Protein AF-0000000074037904 (afdb_homodimer)

Secondary structure (DSSP, 8-state):
-HHHHHHHHHHHTT-HHHHHHHHHTT---HHHHHHHHSPTT--EEESTT------GGGGGG---GGGGEEEEEEEETTEEEEEEEE-TTTGGG-B-HHHHHHHHHHHHHHHHHT--EEEEEEE--B-GGGTHHHHHHHHHHHHHHHHHTTTS-EEEEEEEEEEGGGGHHHHHSSEEEEETTT-EEESS-HHHHHHHH-----HHHHHSHHHIIIII---SEEESSHHHHHHHHHHHHHHS-SSTTSPPPP------TT---TTHHHHS-SSTT----HHHHHHHHSSTT--EEESTTSSTTEEEEEEEETTEEEEEEEE-TTSGGG-B-HHHHHHHHHHHHHHHHTT--EEEEEEE--BPP-HHHHHTTHHHHHHHHHHHHHH--S-EEEEEEEEEEHHHHHHHH-TTTT-SEEEE-TT-EEESS-HHHHHHHHTHHHHHHSSSHHHHHHHHHHHHIIIII-HHHHHHTTSS-EE--GGGHHHHHHHHHHHTTT--------S------/-HHHHHHHHHHHTT-HHHHHHHHHTT---HHHHHHHHSPTT--EEESTT------GGGGGG---GGGGEEEEEEEETTEEEEEEEE-TTTGGG-B-HHHHHHHHHHHHHHHHHT--EEEEEEE--B-GGGTHHHHHHHHHHHHHHHHHTTTS-EEEEEEEEEEGGGGHHHHHSSEEEEETTT-EEESS-HHHHHHHH-----HHHHHSHHHIIIII---SEEESSHHHHHHHHHHHHHHS-SSTTSPPPP------TT---TTHHHHS-SSTT----HHHHHHHHSSTT--EEESTTSSTTEEEEEEEETTEEEEEEEE-TTSGGG-B-HHHHHHHHHHHHHHHHTT--EEEEEEE--BPP-HHHHHTTHHHHHHHHHHHHHH--S-EEEEEEEEEEHHHHHHHH-TTTT-SEEEE-TT-EEESS-HHHHHHHHTHHHHHHSSSHHHHHHHHHHHHIIIII-HHHHHHTTSS-EE--GGGHHHHHHHHHHHTTT--------S------

Foldseek 3Di:
DVVVVLVVQLVQALHDVLQVVCVVLVHHFQVVLVCLQADHPFWDWDQQQDWDDDPFPNCVVQTGGPQFKTWTWGHQVRAIATEIGGGCSRVRSAAFQVNLVRLLVSLVVLLVVLFEYEYEDGHPYHPVRRPVSSVVSLVSLLVSLQVCPLWFAYEYEFQHEQEASRCVSLVSGQAYEFEAPGGFYDNDAQVVCCVPPVDHDHRCCHGHPCCCLAPVVSHWYYYHHSSVRSVLVSLVQQQFDRTLVDFHDFDQLVDDLQQWQVCLVVQDDPDLLDFGACVVVVCRQFRHPFWDWTSCNWPVQWTWTWGHFNRHIAIETEGGCVPPNSAAALRSLQVQLSSLLSCLSGQHEYEYEDRYQYHDDDPCRVVVCRPQSNQSLLVSQLVRQHAAEYEQEAEQEAPNNNSGQWVVSPHPAYEYAQRHWYYNHQLLVVLCPPCVVVLVPDPHNVVVSVVSSVVCRVQGGGVVNCVVVPRHVYHDHNRRNSNVVSVSNVVCVPGDDDDDDDPDDDRRD/DVVVVLVVQLVQALHDVLQVVCVVLVHHFQVVLVCLQFDHPFWDWDQQQDWDDDPFPNCVVQTGGPQFKTWTWGHQVRAIETEIGGGCSRVRSAAFQVNLVRLLVSLVVLLVVLFEYEYEDGHPYHPVRRPVSSVVSLVSLLVSLQVCPLWFAYEYEFQHEQEASRCVSLVSGQAYEFEAPGGFYDNDAQVVCCVPPVDHDHRCRHGHPCCCLAPVVSHWYYYHHSSVRSVLVSLVQQQFDRTLVDFHDFDQLVDDLQQWQVCLVVQDDPDLLDFGACVVVVCRQFRHPFWDWTSCNWPVQWTWTWGHFNRHIAIETEGGCVPPNSAAALRSLQVQLSSLLSCLSGQHEYEYEDRYQYHDDDPCRVVVCRPQSNQSLLVSQLVRQHAYEYEQEAEQEAPNNNSGAWVVSPHPAYEYAQRHWYYNHQLLVVLCPPCVVVLVPDPHNVVVSVVSSVVCRVQGGGVVNCVVVPRHVYHDDNRRNSNVVSVSNVVCVPGDDDDDDDPDDDRRD

Sequence (1018 aa):
QHMKTIREQVRLGGGEARIEQQHQKGKHTARERLQAILDEGSFVEHQHYSRGRSTMFGLGDKRIHGDGVATGSGLVEGRQVFVSSQDFTVLGGSLGEMHADRIATAQELSLETRTPFIQINDSGGARIQEGILSLHGYGRIFRANTLASGVVPQISVILGPCAGGAVYSPGITDFVFMVDQVSNMYITGPDVIRAVTGEEISHEELGGAGAHAGKSGNAHFRYASEEECIAGVRQLLSYLPQHNGEAPPVVDTGDPVDRTTPELLDLIPEEERRGYDVRSVIASVFDRESFLEVQRDYAPNVVVGFARLGGRTVGIFANQPAVLAAALDIDSSDKGARFIRFCDAFNIPIVSLVDVPGFLPGVNQEHGGIIRHGAKVLYAIAEATVPKVSLVMRKAYGGAYIAMASKGLGYDRVLSWPMAQIAVMGAEGAANIIFRRDIAEAENPEAARAAKIEEFKGEVMDPFVAAGYGYVDDVIDPSYTRGELARSLAMLERKRQERPGRKHGNIPLQHMKTIREQVRLGGGEARIEQQHQKGKHTARERLQAILDEGSFVEHQHYSRGRSTMFGLGDKRIHGDGVATGSGLVEGRQVFVSSQDFTVLGGSLGEMHADRIATAQELSLETRTPFIQINDSGGARIQEGILSLHGYGRIFRANTLASGVVPQISVILGPCAGGAVYSPGITDFVFMVDQVSNMYITGPDVIRAVTGEEISHEELGGAGAHAGKSGNAHFRYASEEECIAGVRQLLSYLPQHNGEAPPVVDTGDPVDRTTPELLDLIPEEERRGYDVRSVIASVFDRESFLEVQRDYAPNVVVGFARLGGRTVGIFANQPAVLAAALDIDSSDKGARFIRFCDAFNIPIVSLVDVPGFLPGVNQEHGGIIRHGAKVLYAIAEATVPKVSLVMRKAYGGAYIAMASKGLGYDRVLSWPMAQIAVMGAEGAANIIFRRDIAEAENPEAARAAKIEEFKGEVMDPFVAAGYGYVDDVIDPSYTRGELARSLAMLERKRQERPGRKHGNIPL

Organism: NCBI:txid159291

Nearest PDB structures (foldseek):
  7w5u-assembly1_D  TM=9.881E-01  e=7.782E-80  Streptomyces antibioticus
  8pn7-assembly1_A  TM=9.897E-01  e=8.687E-79  Methylorubrum extorquens AM1
  8pn8-assembly1_E  TM=9.888E-01  e=2.814E-78  Methylorubrum extorquens AM1
  6ybq-assembly1_D  TM=9.818E-01  e=1.031E-77  Methylorubrum extorquens AM1
  6ybp-assembly1_C  TM=9.723E-01  e=4.368E-74  Methylorubrum extorquens AM1

Radius of gyration: 29.35 Å; Cα contacts (8 Å, |Δi|>4): 2495; chains: 2; bounding box: 76×103×73 Å

Structure (mmCIF, N/CA/C/O backbone):
data_AF-0000000074037904-model_v1
#
loop_
_entity.id
_entity.type
_entity.pdbx_description
1 polymer 'Propionyl-CoA carboxyla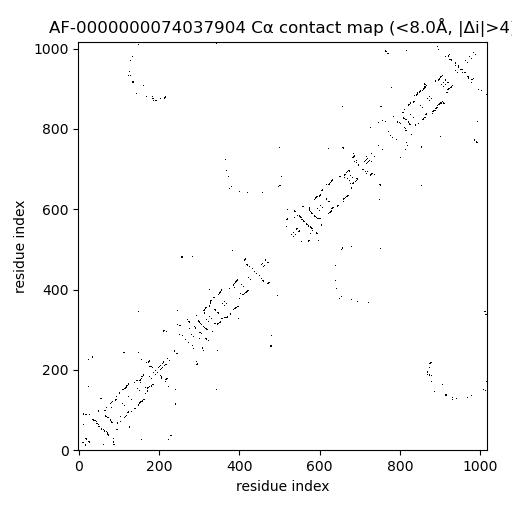se beta chain'
#
loop_
_atom_site.group_PDB
_atom_site.id
_atom_site.type_symbol
_atom_site.label_atom_id
_atom_site.label_alt_id
_atom_site.label_comp_id
_atom_site.label_asym_id
_atom_site.label_entity_id
_atom_site.label_seq_id
_atom_site.pdbx_PDB_ins_code
_atom_site.Cartn_x
_atom_site.Cartn_y
_atom_site.Cartn_z
_atom_site.occupancy
_atom_site.B_iso_or_equiv
_atom_site.auth_seq_id
_atom_site.auth_comp_id
_atom_site.auth_asym_id
_atom_site.auth_atom_id
_atom_site.pdbx_PDB_model_num
ATOM 1 N N . GLN A 1 1 ? 11.406 53.25 4.441 1 74.31 1 GLN A N 1
ATOM 2 C CA . GLN A 1 1 ? 11.664 5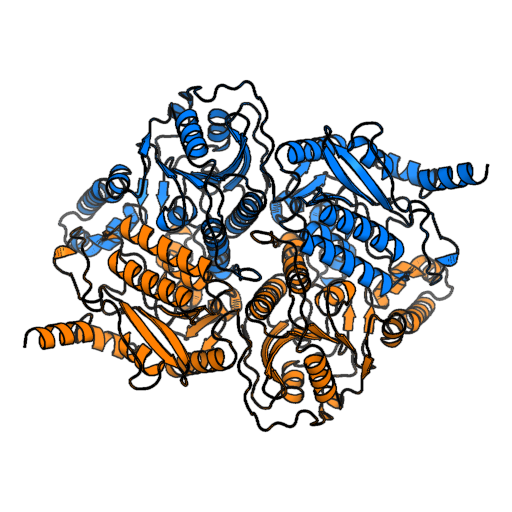2.938 5.836 1 74.31 1 GLN A CA 1
ATOM 3 C C . GLN A 1 1 ? 10.688 51.875 6.34 1 74.31 1 GLN A C 1
ATOM 5 O O . GLN A 1 1 ? 11.109 50.844 6.902 1 74.31 1 GLN A O 1
ATOM 10 N N . HIS A 1 2 ? 9.453 52.031 5.98 1 87.19 2 HIS A N 1
ATOM 11 C CA . HIS A 1 2 ? 8.438 51.094 6.422 1 87.19 2 HIS A CA 1
ATOM 12 C C . HIS A 1 2 ? 8.672 49.719 5.816 1 87.19 2 HIS A C 1
ATOM 14 O O . HIS A 1 2 ? 8.641 48.719 6.527 1 87.19 2 HIS A O 1
ATOM 20 N N . MET A 1 3 ? 8.938 49.688 4.652 1 86.81 3 MET A N 1
ATOM 21 C CA . MET A 1 3 ? 9.195 48.438 3.959 1 86.81 3 MET A CA 1
ATOM 22 C C . MET A 1 3 ? 10.406 47.719 4.559 1 86.81 3 MET A C 1
ATOM 24 O O . MET A 1 3 ? 10.383 46.5 4.762 1 86.81 3 MET A O 1
ATOM 28 N N . LYS A 1 4 ? 11.453 48.375 4.781 1 86.12 4 LYS A N 1
ATOM 29 C CA . LYS A 1 4 ? 12.656 47.812 5.363 1 86.12 4 LYS A CA 1
ATOM 30 C C . LYS A 1 4 ? 12.367 47.219 6.738 1 86.12 4 LYS A C 1
ATOM 32 O O . LYS A 1 4 ? 12.891 46.125 7.078 1 86.12 4 LYS A O 1
ATOM 37 N N . THR A 1 5 ? 11.633 47.906 7.438 1 86.56 5 THR A N 1
ATOM 38 C CA . THR A 1 5 ? 11.281 47.438 8.773 1 86.56 5 THR A CA 1
ATOM 39 C C . THR A 1 5 ? 10.5 46.125 8.695 1 86.56 5 THR A C 1
ATOM 41 O O . THR A 1 5 ? 10.789 45.156 9.422 1 86.56 5 THR A O 1
ATOM 44 N N . ILE A 1 6 ? 9.555 46.094 7.832 1 86.44 6 ILE A N 1
ATOM 45 C CA . ILE A 1 6 ? 8.734 44.906 7.668 1 86.44 6 ILE A CA 1
ATOM 46 C C . ILE A 1 6 ? 9.594 43.75 7.184 1 86.44 6 ILE A C 1
ATOM 48 O O . ILE A 1 6 ? 9.461 42.625 7.676 1 86.44 6 ILE A O 1
ATOM 52 N N . ARG A 1 7 ? 10.391 44.031 6.332 1 86.5 7 ARG A N 1
ATOM 53 C CA . ARG A 1 7 ? 11.266 43 5.789 1 86.5 7 ARG A CA 1
ATOM 54 C C . ARG A 1 7 ? 12.188 42.438 6.867 1 86.5 7 ARG A C 1
ATOM 56 O O . ARG A 1 7 ? 12.492 41.25 6.871 1 86.5 7 ARG A O 1
ATOM 63 N N . GLU A 1 8 ? 12.617 43.281 7.652 1 88.44 8 GLU A N 1
ATOM 64 C CA . GLU A 1 8 ? 13.453 42.844 8.766 1 88.44 8 GLU A CA 1
ATOM 65 C C . GLU A 1 8 ? 12.672 41.969 9.742 1 88.44 8 GLU A C 1
ATOM 67 O O . GLU A 1 8 ? 13.195 40.969 10.266 1 88.44 8 GLU A O 1
ATOM 72 N N . GLN A 1 9 ? 11.539 42.344 9.953 1 87.06 9 GLN A N 1
ATOM 73 C CA . GLN A 1 9 ? 10.672 41.531 10.812 1 87.06 9 GLN A CA 1
ATOM 74 C C . GLN A 1 9 ? 10.445 40.156 10.234 1 87.06 9 GLN A C 1
ATOM 76 O O . GLN A 1 9 ? 10.461 39.156 10.961 1 87.06 9 GLN A O 1
ATOM 81 N N . VAL A 1 10 ? 10.195 40.125 9.023 1 88.38 10 VAL A N 1
ATOM 82 C CA . VAL A 1 10 ? 10 38.875 8.32 1 88.38 10 VAL A CA 1
ATOM 83 C C . VAL A 1 10 ? 11.242 38 8.469 1 88.38 10 VAL A C 1
ATOM 85 O O . VAL A 1 10 ? 11.133 36.812 8.758 1 88.38 10 VAL A O 1
ATOM 88 N N . ARG A 1 11 ? 12.305 38.562 8.336 1 87.5 11 ARG A N 1
ATOM 89 C CA . ARG A 1 11 ? 13.57 37.844 8.398 1 87.5 11 ARG A CA 1
ATOM 90 C C . ARG A 1 11 ? 13.828 37.312 9.797 1 87.5 11 ARG A C 1
ATOM 92 O O . ARG A 1 11 ? 14.367 36.219 9.961 1 87.5 11 ARG A O 1
ATOM 99 N N . LEU A 1 12 ? 13.367 38 10.781 1 90.5 12 LEU A N 1
ATOM 100 C CA . LEU A 1 12 ? 13.664 37.688 12.164 1 90.5 12 LEU A CA 1
ATOM 101 C C . LEU A 1 12 ? 12.711 36.594 12.68 1 90.5 12 LEU A C 1
ATOM 103 O O . LEU A 1 12 ? 12.984 35.969 13.695 1 90.5 12 LEU A O 1
ATOM 107 N N . GLY A 1 13 ? 11.594 36.531 12.023 1 90.94 13 GLY A N 1
ATOM 108 C CA . GLY A 1 13 ? 10.641 35.5 12.445 1 90.94 13 GLY A CA 1
ATOM 109 C C . GLY A 1 13 ? 10.195 35.688 13.891 1 90.94 13 GLY A C 1
ATOM 110 O O . GLY A 1 13 ? 9.586 36.688 14.242 1 90.94 13 GLY A O 1
ATOM 111 N N . GLY A 1 14 ? 10.617 34.75 14.812 1 91 14 GLY A N 1
ATOM 112 C CA . GLY A 1 14 ? 10.211 34.781 16.203 1 91 14 GLY A CA 1
ATOM 113 C C . GLY A 1 14 ? 10.992 35.781 17.047 1 91 14 GLY A C 1
ATOM 114 O O . GLY A 1 14 ? 10.695 35.969 18.219 1 91 14 GLY A O 1
ATOM 115 N N . GLY A 1 15 ? 11.984 36.375 16.453 1 92.69 15 GLY A N 1
ATOM 116 C CA . GLY A 1 15 ? 12.781 37.344 17.156 1 92.69 15 GLY A CA 1
ATOM 117 C C . GLY A 1 15 ? 14.164 36.875 17.531 1 92.69 15 GLY A C 1
ATOM 118 O O . GLY A 1 15 ? 14.422 35.656 17.5 1 92.69 15 GLY A O 1
ATOM 119 N N . GLU A 1 16 ? 14.992 37.719 17.906 1 94.06 16 GLU A N 1
ATOM 120 C CA . GLU A 1 16 ? 16.406 37.469 18.141 1 94.06 16 GLU A CA 1
ATOM 121 C C . GLU A 1 16 ? 16.594 36.469 19.297 1 94.06 16 GLU A C 1
ATOM 123 O O . GLU A 1 16 ? 17.438 35.594 19.234 1 94.06 16 GLU A O 1
ATOM 128 N N . ALA A 1 17 ? 15.875 36.688 20.297 1 94.88 17 ALA A N 1
ATOM 129 C CA . ALA A 1 17 ? 16 35.812 21.469 1 94.88 17 ALA A CA 1
ATOM 130 C C . ALA A 1 17 ? 15.695 34.375 21.125 1 94.88 17 ALA A C 1
ATOM 132 O O . ALA A 1 17 ? 16.422 33.469 21.531 1 94.88 17 ALA A O 1
ATOM 133 N N . ARG A 1 18 ? 14.633 34.156 20.391 1 94.62 18 ARG A N 1
ATOM 134 C CA . ARG A 1 18 ? 14.242 32.812 20.016 1 94.62 18 ARG A CA 1
ATOM 135 C C . ARG A 1 18 ? 15.242 32.219 19.016 1 94.62 18 ARG A C 1
ATOM 137 O O . ARG A 1 18 ? 15.477 31 19.016 1 94.62 18 ARG A O 1
ATOM 144 N N . ILE A 1 19 ? 15.773 33 18.156 1 95.81 19 ILE A N 1
ATOM 145 C CA . ILE A 1 19 ? 16.797 32.562 17.219 1 95.81 19 ILE A CA 1
ATOM 146 C C . ILE A 1 19 ? 18.031 32.062 17.984 1 95.81 19 ILE A C 1
ATOM 148 O O . ILE A 1 19 ? 18.594 31.031 17.672 1 95.81 19 ILE A O 1
ATOM 152 N N . GLU A 1 20 ? 18.391 32.812 18.984 1 95.81 20 GLU A N 1
ATOM 153 C CA . GLU A 1 20 ? 19.547 32.438 19.812 1 95.81 20 GLU A CA 1
ATOM 154 C C . GLU A 1 20 ? 19.297 31.094 20.516 1 95.81 20 GLU A C 1
ATOM 156 O O . GLU A 1 20 ? 20.203 30.266 20.609 1 95.81 20 GLU A O 1
ATOM 161 N N . GLN A 1 21 ? 18.156 30.953 21.016 1 94.81 21 GLN A N 1
ATOM 162 C CA . GLN A 1 21 ? 17.797 29.703 21.672 1 94.81 21 GLN A CA 1
ATOM 163 C C . GLN A 1 21 ? 17.891 28.531 20.703 1 94.81 21 GLN A C 1
ATOM 165 O O . GLN A 1 21 ? 18.359 27.453 21.062 1 94.81 21 GLN A O 1
ATOM 170 N N . GLN A 1 22 ? 17.406 28.766 19.5 1 94.19 22 GLN A N 1
ATOM 171 C CA . GLN A 1 22 ? 17.484 27.75 18.453 1 94.19 22 GLN A CA 1
ATOM 172 C C . GLN A 1 22 ? 18.938 27.391 18.156 1 94.19 22 GLN A C 1
ATOM 174 O O . GLN A 1 22 ? 19.297 26.219 18.062 1 94.19 22 GLN A O 1
ATOM 179 N N . HIS A 1 23 ? 19.781 28.344 18.062 1 94.81 23 HIS A N 1
ATOM 180 C CA . HIS A 1 23 ? 21.203 28.141 17.797 1 94.81 23 HIS A CA 1
ATOM 181 C C . HIS A 1 23 ? 21.891 27.422 18.953 1 94.81 23 HIS A C 1
ATOM 183 O O . HIS A 1 23 ? 22.766 26.594 18.734 1 94.81 23 HIS A O 1
ATOM 189 N N . GLN A 1 24 ? 21.484 27.703 20.141 1 93.94 24 GLN A N 1
ATOM 190 C CA . GLN A 1 24 ? 22.047 27.062 21.328 1 93.94 24 GLN A CA 1
ATOM 191 C C . GLN A 1 24 ? 21.75 25.562 21.328 1 93.94 24 GLN A C 1
ATOM 193 O O . GLN A 1 24 ? 22.531 24.781 21.875 1 93.94 24 GLN A O 1
ATOM 198 N N . LYS A 1 25 ? 20.672 25.219 20.703 1 90.06 25 LYS A N 1
ATOM 199 C CA . LYS A 1 25 ? 20.312 23.812 20.594 1 90.06 25 LYS A CA 1
ATOM 200 C C . LYS A 1 25 ? 21.016 23.156 19.406 1 90.06 25 LYS A C 1
ATOM 202 O O . LYS A 1 25 ? 20.734 22 19.078 1 90.06 25 LYS A O 1
ATOM 207 N N . GLY A 1 26 ? 21.844 23.922 18.719 1 89.12 26 GLY A N 1
ATOM 208 C CA . GLY A 1 26 ? 22.562 23.391 17.578 1 89.12 26 GLY A CA 1
ATOM 209 C C . GLY A 1 26 ? 21.734 23.312 16.312 1 89.12 26 GLY A C 1
ATOM 210 O O . GLY A 1 26 ? 22.047 22.547 15.398 1 89.12 26 GLY A O 1
ATOM 211 N N . LYS A 1 27 ? 20.641 24.062 16.266 1 94.56 27 LYS A N 1
ATOM 212 C CA . LYS A 1 27 ? 19.75 24.016 15.117 1 94.56 27 LYS A CA 1
ATOM 213 C C . LYS A 1 27 ? 19.812 25.312 14.312 1 94.56 27 LYS A C 1
ATOM 215 O O . LYS A 1 27 ? 20.016 26.391 14.883 1 94.56 27 LYS A O 1
ATOM 220 N N . HIS A 1 28 ? 19.672 25.172 13.055 1 95.44 28 HIS A N 1
ATOM 221 C CA . HIS A 1 28 ? 19.594 26.328 12.18 1 95.44 28 HIS A CA 1
ATOM 222 C C . HIS A 1 28 ? 18.172 26.859 12.094 1 95.44 28 HIS A C 1
ATOM 224 O O . HIS A 1 28 ? 17.219 26.172 12.461 1 95.44 28 HIS A O 1
ATOM 230 N N . THR A 1 29 ? 18.078 28.156 11.734 1 96.44 29 THR A N 1
ATOM 231 C CA . THR A 1 29 ? 16.766 28.734 11.492 1 96.44 29 THR A CA 1
ATOM 232 C C . THR A 1 29 ? 16.219 28.266 10.148 1 96.44 29 THR A C 1
ATOM 234 O O . THR A 1 29 ? 16.938 27.672 9.344 1 96.44 29 THR A O 1
ATOM 237 N N . ALA A 1 30 ? 14.938 28.531 9.914 1 97.06 30 ALA A N 1
ATOM 238 C CA . ALA A 1 30 ? 14.25 28.156 8.688 1 97.06 30 ALA A CA 1
ATOM 239 C C . ALA A 1 30 ? 14.969 28.703 7.457 1 97.06 30 ALA A C 1
ATOM 241 O O . ALA A 1 30 ? 15.188 27.984 6.48 1 97.06 30 ALA A O 1
ATOM 242 N N . ARG A 1 31 ? 15.344 29.953 7.48 1 95.62 31 ARG A N 1
ATOM 243 C CA . ARG A 1 31 ? 15.961 30.609 6.332 1 95.62 31 ARG A CA 1
ATOM 244 C C . ARG A 1 31 ? 17.406 30.172 6.148 1 95.62 31 ARG A C 1
ATOM 246 O O . ARG A 1 31 ? 17.891 30.047 5.02 1 95.62 31 ARG A O 1
ATOM 253 N N . GLU A 1 32 ? 18.125 29.922 7.297 1 96.56 32 GLU A N 1
ATOM 254 C CA . GLU A 1 32 ? 19.469 29.375 7.195 1 96.56 32 GLU A CA 1
ATOM 255 C C . GLU A 1 32 ? 19.469 28.016 6.508 1 96.56 32 GLU A C 1
ATOM 257 O O . GLU A 1 32 ? 20.359 27.719 5.715 1 96.56 32 GLU A O 1
ATOM 262 N N . ARG A 1 33 ? 18.484 27.219 6.805 1 98.12 33 ARG A N 1
ATOM 263 C CA . ARG A 1 33 ? 18.344 25.906 6.203 1 98.12 33 ARG A CA 1
ATOM 264 C C . ARG A 1 33 ? 18.078 26 4.703 1 98.12 33 ARG A C 1
ATOM 266 O O . ARG A 1 33 ? 18.641 25.25 3.91 1 98.12 33 ARG A O 1
ATOM 273 N N . LEU A 1 34 ? 17.219 26.938 4.277 1 98 34 LEU A N 1
ATOM 274 C CA . LEU A 1 34 ? 16.938 27.156 2.863 1 98 34 LEU A CA 1
ATOM 275 C C . LEU A 1 34 ? 18.203 27.609 2.125 1 98 34 LEU A C 1
ATOM 277 O O . LEU A 1 34 ? 18.469 27.156 1.012 1 98 34 LEU A O 1
ATOM 281 N N . GLN A 1 35 ? 18.938 28.484 2.793 1 96.75 35 GLN A N 1
ATOM 282 C CA . GLN A 1 35 ? 20.188 28.969 2.191 1 96.75 35 GLN A CA 1
ATOM 283 C C . GLN A 1 35 ? 21.172 27.812 1.993 1 96.75 35 GLN A C 1
ATOM 285 O O . GLN A 1 35 ? 21.938 27.812 1.029 1 96.75 35 GLN A O 1
ATOM 290 N N . ALA A 1 36 ? 21.156 26.922 2.902 1 97.62 36 ALA A N 1
ATOM 291 C CA . ALA A 1 36 ? 22.078 25.797 2.846 1 97.62 36 ALA A CA 1
ATOM 292 C C . ALA A 1 36 ? 21.688 24.812 1.739 1 97.62 36 ALA A C 1
ATOM 294 O O . ALA A 1 36 ? 22.562 24.234 1.089 1 97.62 36 ALA A O 1
ATOM 295 N N . ILE A 1 37 ? 20.438 24.625 1.47 1 98.19 37 ILE A N 1
ATOM 296 C CA . ILE A 1 37 ? 19.953 23.625 0.515 1 98.19 37 ILE A CA 1
ATOM 297 C C . ILE A 1 37 ? 20.016 24.203 -0.898 1 98.19 37 ILE A C 1
ATOM 299 O O . ILE A 1 37 ? 20.344 23.5 -1.851 1 98.19 37 ILE A O 1
ATOM 303 N N . LEU A 1 38 ? 19.688 25.516 -1.065 1 98.69 38 LEU A N 1
ATOM 304 C CA . LEU A 1 38 ? 19.516 26.125 -2.377 1 98.69 38 LEU A CA 1
ATOM 305 C C . LEU A 1 38 ? 20.828 26.734 -2.867 1 98.69 38 LEU A C 1
ATOM 307 O O . LEU A 1 38 ? 21.703 27.062 -2.064 1 98.69 38 LEU A O 1
ATOM 311 N N . ASP A 1 39 ? 20.906 26.859 -4.184 1 98.56 39 ASP A N 1
ATOM 312 C CA . ASP A 1 39 ? 22.031 27.609 -4.754 1 98.56 39 ASP A CA 1
ATOM 313 C C . ASP A 1 39 ? 22.047 29.047 -4.242 1 98.56 39 ASP A C 1
ATOM 315 O O . ASP A 1 39 ? 21 29.672 -4.09 1 98.56 39 ASP A O 1
ATOM 319 N N . GLU A 1 40 ? 23.281 29.562 -4.066 1 97.81 40 GLU A N 1
ATOM 320 C CA . GLU A 1 40 ? 23.453 30.906 -3.523 1 97.81 40 GLU A CA 1
ATOM 321 C C . GLU A 1 40 ? 22.688 31.922 -4.352 1 97.81 40 GLU A C 1
ATOM 323 O O . GLU A 1 40 ? 22.781 31.938 -5.582 1 97.81 40 GLU A O 1
ATOM 328 N N . GLY A 1 41 ? 21.812 32.688 -3.631 1 96.62 41 GLY A N 1
ATOM 329 C CA . GLY A 1 41 ? 21.109 33.812 -4.234 1 96.62 41 GLY A CA 1
ATOM 330 C C . GLY A 1 41 ? 19.906 33.406 -5.047 1 96.62 41 GLY A C 1
ATOM 331 O O . GLY A 1 41 ? 19.25 34.25 -5.668 1 96.62 41 GLY A O 1
ATOM 332 N N . SER A 1 42 ? 19.484 32.188 -5.012 1 98.06 42 SER A N 1
ATOM 333 C CA . SER A 1 42 ? 18.438 31.719 -5.918 1 98.06 42 SER A CA 1
ATOM 334 C C . SER A 1 42 ? 17.078 31.703 -5.234 1 98.06 42 SER A C 1
ATOM 336 O O . SER A 1 42 ? 16.031 31.594 -5.898 1 98.06 42 SER A O 1
ATOM 338 N N . PHE A 1 43 ? 16.984 31.859 -3.949 1 97.81 43 PHE A N 1
ATOM 339 C CA . PHE A 1 43 ? 15.734 31.75 -3.207 1 97.81 43 PHE A CA 1
ATOM 340 C C . PHE A 1 43 ? 14.828 32.938 -3.475 1 97.81 43 PHE A C 1
ATOM 342 O O . PHE A 1 43 ? 15.242 34.094 -3.324 1 97.81 43 PHE A O 1
ATOM 349 N N . VAL A 1 44 ? 13.625 32.625 -3.863 1 97.19 44 VAL A N 1
ATOM 350 C CA . VAL A 1 44 ? 12.547 33.594 -4.004 1 97.19 44 VAL A CA 1
ATOM 351 C C . VAL A 1 44 ? 11.398 33.219 -3.068 1 97.19 44 VAL A C 1
ATOM 353 O O . VAL A 1 44 ? 10.688 32.25 -3.295 1 97.19 44 VAL A O 1
ATOM 356 N N . GLU A 1 45 ? 11.195 34 -2.064 1 95.75 45 GLU A N 1
ATOM 357 C CA . GLU A 1 45 ? 10.164 33.719 -1.074 1 95.75 45 GLU A CA 1
ATOM 358 C C . GLU A 1 45 ? 8.789 34.188 -1.545 1 95.75 45 GLU A C 1
ATOM 360 O O . GLU A 1 45 ? 8.672 35.281 -2.102 1 95.75 45 GLU A O 1
ATOM 365 N N . HIS A 1 46 ? 7.891 33.281 -1.285 1 94.56 46 HIS A N 1
ATOM 366 C CA . HIS A 1 46 ? 6.508 33.625 -1.635 1 94.56 46 HIS A CA 1
ATOM 367 C C . HIS A 1 46 ? 5.688 33.938 -0.393 1 94.56 46 HIS A C 1
ATOM 369 O O . HIS A 1 46 ? 5.891 33.344 0.669 1 94.56 46 HIS A O 1
ATOM 375 N N . GLN A 1 47 ? 4.801 34.969 -0.485 1 92 47 GLN A N 1
ATOM 376 C CA . GLN A 1 47 ? 3.768 35.281 0.496 1 92 47 GLN A CA 1
ATOM 377 C C . GLN A 1 47 ? 4.379 35.594 1.858 1 92 47 GLN A C 1
ATOM 379 O O . GLN A 1 47 ? 3.832 35.188 2.895 1 92 47 GLN A O 1
ATOM 384 N N . HIS A 1 48 ? 5.531 36.219 1.86 1 89.75 48 HIS A N 1
ATOM 385 C CA . HIS A 1 48 ? 6.258 36.406 3.113 1 89.75 48 HIS A CA 1
ATOM 386 C C . HIS A 1 48 ? 5.641 37.5 3.967 1 89.75 48 HIS A C 1
ATOM 388 O O . HIS A 1 48 ? 6.035 37.688 5.117 1 89.75 48 HIS A O 1
ATOM 394 N N . TYR A 1 49 ? 4.594 38.156 3.508 1 90.31 49 TYR A N 1
ATOM 395 C CA . TYR A 1 49 ? 3.936 39.188 4.309 1 90.31 49 TYR A CA 1
ATOM 396 C C . TYR A 1 49 ? 2.66 38.656 4.945 1 90.31 49 TYR A C 1
ATOM 398 O O . TYR A 1 49 ? 1.988 39.344 5.699 1 90.31 49 TYR A O 1
ATOM 406 N N . SER A 1 50 ? 2.336 37.406 4.695 1 91 50 SER A N 1
ATOM 407 C CA . SER A 1 50 ? 1.137 36.812 5.262 1 91 50 SER A CA 1
ATOM 408 C C . SER A 1 50 ? 1.207 36.75 6.785 1 91 50 SER A C 1
ATOM 410 O O . SER A 1 50 ? 2.279 36.562 7.359 1 91 50 SER A O 1
ATOM 412 N N . ARG A 1 51 ? 0.015 37.031 7.422 1 92.19 51 ARG A N 1
ATOM 413 C CA . ARG A 1 51 ? -0.099 36.938 8.875 1 92.19 51 ARG A CA 1
ATOM 414 C C . ARG A 1 51 ? -1.341 36.156 9.289 1 92.19 51 ARG A C 1
ATOM 416 O O . ARG A 1 51 ? -2.324 36.125 8.547 1 92.19 51 ARG A O 1
ATOM 423 N N . GLY A 1 52 ? -1.254 35.594 10.453 1 89.25 52 GLY A N 1
ATOM 424 C CA . GLY A 1 52 ? -2.424 34.906 10.984 1 89.25 52 GLY A CA 1
ATOM 425 C C . GLY A 1 52 ? -3.639 35.812 11.094 1 89.25 52 GLY A C 1
ATOM 426 O O . GLY A 1 52 ? -3.504 37.031 11.289 1 89.25 52 GLY A O 1
ATOM 427 N N . ARG A 1 53 ? -4.824 35.156 10.969 1 88.06 53 ARG A N 1
ATOM 428 C CA . ARG A 1 53 ? -6.051 35.938 10.992 1 88.06 53 ARG A CA 1
ATOM 429 C C . ARG A 1 53 ? -6.855 35.656 12.258 1 88.06 53 ARG A C 1
ATOM 431 O O . ARG A 1 53 ? -7.75 36.438 12.609 1 88.06 53 ARG A O 1
ATOM 438 N N . SER A 1 54 ? -6.516 34.594 12.867 1 86.38 54 SER A N 1
ATOM 439 C CA . SER A 1 54 ? -7.305 34.219 14.039 1 86.38 54 SER A CA 1
ATOM 440 C C . SER A 1 54 ? -7.02 35.156 15.219 1 86.38 54 SER A C 1
ATOM 442 O O . SER A 1 54 ? -5.879 35.562 15.422 1 86.38 54 SER A O 1
ATOM 444 N N . THR A 1 55 ? -8.055 35.438 15.977 1 84.94 55 THR A N 1
ATOM 445 C CA . THR A 1 55 ? -7.902 36.25 17.172 1 84.94 55 THR A CA 1
ATOM 446 C C . THR A 1 55 ? -8.266 35.438 18.422 1 84.94 55 THR A C 1
ATOM 448 O O . THR A 1 55 ? -8.32 36 19.531 1 84.94 55 THR A O 1
ATOM 451 N N . MET A 1 56 ? -8.445 34.188 18.172 1 83.06 56 MET A N 1
ATOM 452 C CA . MET A 1 56 ? -8.906 33.344 19.266 1 83.06 56 MET A CA 1
ATOM 453 C C . MET A 1 56 ? -7.77 33.062 20.25 1 83.06 56 MET A C 1
ATOM 455 O O . MET A 1 56 ? -6.617 32.906 19.844 1 83.06 56 MET A O 1
ATOM 459 N N . PHE A 1 57 ? -8.156 33.094 21.562 1 83.56 57 PHE A N 1
ATOM 460 C CA . PHE A 1 57 ? -7.289 32.688 22.656 1 83.56 57 PHE A CA 1
ATOM 461 C C . PHE A 1 57 ? -5.992 33.5 22.641 1 83.56 57 PHE A C 1
ATOM 463 O O . PHE A 1 57 ? -4.906 32.906 22.797 1 83.56 57 PHE A O 1
ATOM 470 N N . GLY A 1 58 ? -6.02 34.719 22.312 1 80.94 58 GLY A N 1
ATOM 471 C CA . GLY A 1 58 ? -4.887 35.594 22.438 1 80.94 58 GLY A CA 1
ATOM 472 C C . GLY A 1 58 ? -4.047 35.688 21.172 1 80.94 58 GLY A C 1
ATOM 473 O O . GLY A 1 58 ? -3.033 36.375 21.141 1 80.94 58 GLY A O 1
ATOM 474 N N . LEU A 1 59 ? -4.402 35.094 20.078 1 85.62 59 LEU A N 1
ATOM 475 C CA . LEU A 1 59 ? -3.625 35.062 18.844 1 85.62 59 LEU A CA 1
ATOM 476 C C . LEU A 1 59 ? -3.652 36.438 18.156 1 85.62 59 LEU A C 1
ATOM 478 O O . LEU A 1 59 ? -2.82 36.688 17.281 1 85.62 59 LEU A O 1
ATOM 482 N N . GLY A 1 60 ? -4.586 37.188 18.516 1 83.69 60 GLY A N 1
ATOM 483 C CA . GLY A 1 60 ? -4.684 38.5 17.906 1 83.69 60 GLY A CA 1
ATOM 484 C C . GLY A 1 60 ? -3.447 39.344 18.125 1 83.69 60 GLY A C 1
ATOM 485 O O . GLY A 1 60 ? -3.076 40.156 17.25 1 83.69 60 GLY A O 1
ATOM 486 N N . ASP A 1 61 ? -2.76 39.156 19.188 1 82.94 61 ASP A N 1
ATOM 487 C CA . ASP A 1 61 ? -1.584 39.938 19.547 1 82.94 61 ASP A CA 1
ATOM 488 C C . ASP A 1 61 ? -0.305 39.312 19.031 1 82.94 61 ASP A C 1
ATOM 490 O O . ASP A 1 61 ? 0.787 39.844 19.188 1 82.94 61 ASP A O 1
ATOM 494 N N . LYS A 1 62 ? -0.426 38.25 18.406 1 85 62 LYS A N 1
ATOM 495 C CA . LYS A 1 62 ? 0.729 37.469 17.953 1 85 62 LYS A CA 1
ATOM 496 C C . LYS A 1 62 ? 0.655 37.188 16.453 1 85 62 LYS A C 1
ATOM 498 O O . LYS A 1 62 ? 0.898 36.062 16.016 1 85 62 LYS A O 1
ATOM 503 N N . ARG A 1 63 ? 0.319 38.156 15.758 1 88.06 63 ARG A N 1
ATOM 504 C CA . ARG A 1 63 ? 0.24 38.031 14.305 1 88.06 63 ARG A CA 1
ATOM 505 C C . ARG A 1 63 ? 1.581 38.344 13.656 1 88.06 63 ARG A C 1
ATOM 507 O O . ARG A 1 63 ? 1.804 39.469 13.203 1 88.06 63 ARG A O 1
ATOM 514 N N . ILE A 1 64 ? 2.414 37.312 13.562 1 87.75 64 ILE A N 1
ATOM 515 C CA . ILE A 1 64 ? 3.777 37.438 13.062 1 87.75 64 ILE A CA 1
ATOM 516 C C . ILE A 1 64 ? 3.797 37.219 11.555 1 87.75 64 ILE A C 1
ATOM 518 O O . ILE A 1 64 ? 3.123 36.312 11.047 1 87.75 64 ILE A O 1
ATOM 522 N N . HIS A 1 65 ? 4.609 38 10.852 1 89.94 65 HIS A N 1
ATOM 523 C CA . HIS A 1 65 ? 4.746 37.844 9.406 1 89.94 65 HIS A CA 1
ATOM 524 C C . HIS A 1 65 ? 5.293 36.469 9.047 1 89.94 65 HIS A C 1
ATOM 526 O O . HIS A 1 65 ? 6.199 35.969 9.711 1 89.94 65 HIS A O 1
ATOM 532 N N . GLY A 1 66 ? 4.75 35.875 7.93 1 90.38 66 GLY A N 1
ATOM 533 C CA . GLY A 1 66 ? 5.16 34.562 7.473 1 90.38 66 GLY A CA 1
ATOM 534 C C . GLY A 1 66 ? 4.398 33.438 8.141 1 90.38 66 GLY A C 1
ATOM 535 O O . GLY A 1 66 ? 4.289 32.312 7.59 1 90.38 66 GLY A O 1
ATOM 536 N N . ASP A 1 67 ? 3.922 33.781 9.344 1 94.06 67 ASP A N 1
ATOM 537 C CA . ASP A 1 67 ? 3.115 32.875 10.148 1 94.06 67 ASP A CA 1
ATOM 538 C C . ASP A 1 67 ? 3.859 31.562 10.391 1 94.06 67 ASP A C 1
ATOM 540 O O . ASP A 1 67 ? 3.271 30.484 10.297 1 94.06 67 ASP A O 1
ATOM 544 N N . GLY A 1 68 ? 5.129 31.609 10.523 1 94.81 68 GLY A N 1
ATOM 545 C CA . GLY A 1 68 ? 5.922 30.516 11.047 1 94.81 68 GLY A CA 1
ATOM 546 C C . GLY A 1 68 ? 6.449 29.594 9.961 1 94.81 68 GLY A C 1
ATOM 547 O O . GLY A 1 68 ? 6.836 28.453 10.242 1 94.81 68 GLY A O 1
ATOM 548 N N . VAL A 1 69 ? 6.445 30 8.688 1 97.12 69 VAL A N 1
ATOM 549 C CA . VAL A 1 69 ? 7 29.156 7.633 1 97.12 69 VAL A CA 1
ATOM 550 C C . VAL A 1 69 ? 7.543 30.031 6.504 1 97.12 69 VAL A C 1
ATOM 552 O O . VAL A 1 69 ? 6.953 31.062 6.168 1 97.12 69 VAL A O 1
ATOM 555 N N . ALA A 1 70 ? 8.688 29.719 6.027 1 97.25 70 ALA A N 1
ATOM 556 C CA . ALA A 1 70 ? 9.219 30.312 4.801 1 97.25 70 ALA A CA 1
ATOM 557 C C . ALA A 1 70 ? 8.984 29.391 3.602 1 97.25 70 ALA A C 1
ATOM 559 O O . ALA A 1 70 ? 9.328 28.219 3.637 1 97.25 70 ALA A O 1
ATOM 560 N N . THR A 1 71 ? 8.328 29.859 2.553 1 98.06 71 THR A N 1
ATOM 561 C CA . THR A 1 71 ? 8.031 29.094 1.349 1 98.06 71 THR A CA 1
ATOM 562 C C . THR A 1 71 ? 8.516 29.828 0.104 1 98.06 71 THR A C 1
ATOM 564 O O . THR A 1 71 ? 8.703 31.047 0.133 1 98.06 71 THR A O 1
ATOM 567 N N . GLY A 1 72 ? 8.75 29.078 -0.904 1 98.06 72 GLY A N 1
ATOM 568 C CA . GLY A 1 72 ? 9.164 29.703 -2.152 1 98.06 72 GLY A CA 1
ATOM 569 C C . GLY A 1 72 ? 9.828 28.75 -3.115 1 98.06 72 GLY A C 1
ATOM 570 O O . GLY A 1 72 ? 9.477 27.562 -3.152 1 98.06 72 GLY A O 1
ATOM 571 N N . SER A 1 73 ? 10.602 29.281 -3.992 1 98.44 73 SER A N 1
ATOM 572 C CA . SER A 1 73 ? 11.32 28.5 -4.996 1 98.44 73 SER A CA 1
ATOM 573 C C . SER A 1 73 ? 12.797 28.891 -5.051 1 98.44 73 SER A C 1
ATOM 575 O O . SER A 1 73 ? 13.188 29.922 -4.523 1 98.44 73 SER A O 1
ATOM 577 N N . GLY A 1 74 ? 13.531 28.016 -5.527 1 98.56 74 GLY A N 1
ATOM 578 C CA . GLY A 1 74 ? 14.953 28.219 -5.75 1 98.56 74 GLY A CA 1
ATOM 579 C C . GLY A 1 74 ? 15.578 27.172 -6.652 1 98.56 74 GLY A C 1
ATOM 580 O O . GLY A 1 74 ? 14.867 26.484 -7.391 1 98.56 74 GLY A O 1
ATOM 581 N N . LEU A 1 75 ? 16.922 27.172 -6.668 1 98.75 75 LEU A N 1
ATOM 582 C CA . LEU A 1 75 ? 17.641 26.234 -7.516 1 98.75 75 LEU A CA 1
ATOM 583 C C . LEU A 1 75 ? 18.531 25.312 -6.676 1 98.75 75 LEU A C 1
ATOM 585 O O . LEU A 1 75 ? 19.062 25.734 -5.648 1 98.75 75 LEU A O 1
ATOM 589 N N . VAL A 1 76 ? 18.641 24.156 -7.023 1 98.56 76 VAL A N 1
ATOM 590 C CA . VAL A 1 76 ? 19.656 23.219 -6.551 1 98.56 76 VAL A CA 1
ATOM 591 C C . VAL A 1 76 ? 20.484 22.719 -7.73 1 98.56 76 VAL A C 1
ATOM 593 O O . VAL A 1 76 ? 19.969 22.016 -8.602 1 98.56 76 VAL A O 1
ATOM 596 N N . GLU A 1 77 ? 21.734 23.078 -7.773 1 96.94 77 GLU A N 1
ATOM 597 C CA . GLU A 1 77 ? 22.609 22.766 -8.898 1 96.94 77 GLU A CA 1
ATOM 598 C C . GLU A 1 77 ? 21.984 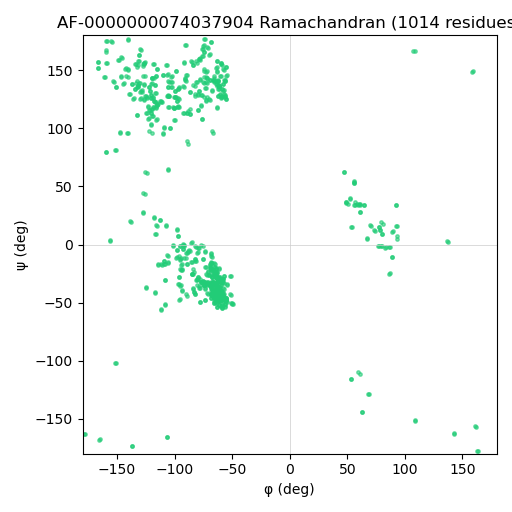23.203 -10.219 1 96.94 77 GLU A C 1
ATOM 600 O O . GLU A 1 77 ? 21.953 22.438 -11.18 1 96.94 77 GLU A O 1
ATOM 605 N N . GLY A 1 78 ? 21.406 24.25 -10.227 1 97.81 78 GLY A N 1
ATOM 606 C CA . GLY A 1 78 ? 20.859 24.875 -11.43 1 97.81 78 GLY A CA 1
ATOM 607 C C . GLY A 1 78 ? 19.469 24.406 -11.773 1 97.81 78 GLY A C 1
ATOM 608 O O . GLY A 1 78 ? 18.859 24.891 -12.727 1 97.81 78 GLY A O 1
ATOM 609 N N . ARG A 1 79 ? 18.906 23.5 -11.047 1 97.94 79 ARG A N 1
ATOM 610 C CA . ARG A 1 79 ? 17.578 22.938 -11.312 1 97.94 79 ARG A CA 1
ATOM 611 C C . ARG A 1 79 ? 16.547 23.484 -10.328 1 97.94 79 ARG A C 1
ATOM 613 O O . ARG A 1 79 ? 16.812 23.562 -9.125 1 97.94 79 ARG A O 1
ATOM 620 N N . GLN A 1 80 ? 15.43 23.859 -10.766 1 98.38 80 GLN A N 1
ATOM 621 C CA . GLN A 1 80 ? 14.406 24.516 -9.953 1 98.38 80 GLN A CA 1
ATOM 622 C C . GLN A 1 80 ? 13.797 23.547 -8.945 1 98.38 80 GLN A C 1
ATOM 624 O O . GLN A 1 80 ? 13.562 22.375 -9.258 1 98.38 80 GLN A O 1
ATOM 629 N N . VAL A 1 81 ? 13.531 24.047 -7.754 1 98.81 81 VAL A N 1
ATOM 630 C CA . VAL A 1 81 ? 12.789 23.328 -6.727 1 98.81 81 VAL A CA 1
ATOM 631 C C . VAL A 1 81 ? 11.852 24.281 -5.996 1 98.81 81 VAL A C 1
ATOM 633 O O . VAL A 1 81 ? 12.086 25.5 -5.977 1 98.81 81 VAL A O 1
ATOM 636 N N . PHE A 1 82 ? 10.766 23.797 -5.512 1 98.88 82 PHE A N 1
ATOM 637 C CA . PHE A 1 82 ? 9.953 24.5 -4.527 1 98.88 82 PHE A CA 1
ATOM 638 C C . PHE A 1 82 ? 10.25 23.984 -3.121 1 98.88 82 PHE A C 1
ATOM 640 O O . PHE A 1 82 ? 10.625 22.828 -2.943 1 98.88 82 PHE A O 1
ATOM 647 N N . VAL A 1 83 ? 10.086 24.953 -2.143 1 98.81 83 VAL A N 1
ATOM 648 C CA . VAL A 1 83 ? 10.539 24.594 -0.801 1 98.81 83 VAL A CA 1
ATOM 649 C C . VAL A 1 83 ? 9.586 25.188 0.236 1 98.81 83 VAL A C 1
ATOM 651 O O . VAL A 1 83 ? 8.914 26.188 -0.028 1 98.81 83 VAL A O 1
ATOM 654 N N . SER A 1 84 ? 9.484 24.547 1.321 1 98.62 84 SER A N 1
ATOM 655 C CA . SER A 1 84 ? 8.906 25.062 2.555 1 98.62 84 SER A CA 1
ATOM 656 C C . SER A 1 84 ? 9.789 24.734 3.758 1 98.62 84 SER A C 1
ATOM 658 O O . SER A 1 84 ? 10.336 23.641 3.85 1 98.62 84 SER A O 1
ATOM 660 N N . SER A 1 85 ? 10.016 25.656 4.562 1 98.44 85 SER A N 1
ATOM 661 C CA . SER A 1 85 ? 10.82 25.484 5.77 1 98.44 85 SER A CA 1
ATOM 662 C C . SER A 1 85 ? 10.125 26.094 6.984 1 98.44 85 SER A C 1
ATOM 664 O O . SER A 1 85 ? 9.977 27.312 7.078 1 98.44 85 SER A O 1
ATOM 666 N N . GLN A 1 86 ? 9.688 25.25 7.906 1 97.94 86 GLN A N 1
ATOM 667 C CA . GLN A 1 86 ? 8.977 25.719 9.094 1 97.94 86 GLN A CA 1
ATOM 668 C C . GLN A 1 86 ? 9.922 26.422 10.062 1 97.94 86 GLN A C 1
ATOM 670 O O . GLN A 1 86 ? 11.07 26 10.234 1 97.94 86 GLN A O 1
ATOM 675 N N . ASP A 1 87 ? 9.469 27.5 10.641 1 96.88 87 ASP A N 1
ATOM 676 C CA . ASP A 1 87 ? 10.234 28.328 11.57 1 96.88 87 ASP A CA 1
ATOM 677 C C . ASP A 1 87 ? 9.789 28.094 13.008 1 96.88 87 ASP A C 1
ATOM 679 O O . ASP A 1 87 ? 8.82 28.703 13.469 1 96.88 87 ASP A O 1
ATOM 683 N N . PHE A 1 88 ? 10.516 27.328 13.711 1 96.25 88 PHE A N 1
ATOM 684 C CA . PHE A 1 88 ? 10.164 26.938 15.07 1 96.25 88 PHE A CA 1
ATOM 685 C C . PHE A 1 88 ? 10.164 28.141 16 1 96.25 88 PHE A C 1
ATOM 687 O O . PHE A 1 88 ? 9.539 28.109 17.062 1 96.25 88 PHE A O 1
ATOM 694 N N . THR A 1 89 ? 10.891 29.203 15.664 1 95.62 89 THR A N 1
ATOM 695 C CA . THR A 1 89 ? 11 30.391 16.516 1 95.62 89 THR A CA 1
ATOM 696 C C . THR A 1 89 ? 9.68 31.141 16.562 1 95.62 89 THR A C 1
ATOM 698 O O . THR A 1 89 ? 9.484 32 17.422 1 95.62 89 THR A O 1
ATOM 701 N N . VAL A 1 90 ? 8.82 30.828 15.609 1 94.5 90 VAL A N 1
ATOM 702 C CA . VAL A 1 90 ? 7.516 31.484 15.555 1 94.5 90 VAL A CA 1
ATOM 703 C C . VAL A 1 90 ? 6.453 30.562 16.156 1 94.5 90 VAL A C 1
ATOM 705 O O . VAL A 1 90 ? 6.023 29.594 15.508 1 94.5 90 VAL A O 1
ATOM 708 N N . LEU A 1 91 ? 5.934 30.812 17.328 1 91.31 91 LEU A N 1
ATOM 709 C CA . LEU A 1 91 ? 4.875 30.094 18.031 1 91.31 91 LEU A CA 1
ATOM 710 C C . LEU A 1 91 ? 5.168 28.594 18.062 1 91.31 91 LEU A C 1
ATOM 712 O O . LEU A 1 91 ? 4.273 27.781 17.828 1 91.31 91 LEU A O 1
ATOM 716 N N . GLY A 1 92 ? 6.438 28.234 18.172 1 91.12 92 GLY A N 1
ATOM 717 C CA . GLY A 1 92 ? 6.805 26.828 18.234 1 91.12 92 GLY A CA 1
ATOM 718 C C . GLY A 1 92 ? 6.602 26.094 16.922 1 91.12 92 GLY A C 1
ATOM 719 O O . GLY A 1 92 ? 6.469 24.875 16.906 1 91.12 92 GLY A O 1
ATOM 720 N N . GLY A 1 93 ? 6.465 26.875 15.891 1 92.81 93 GLY A N 1
ATOM 721 C CA . GLY A 1 93 ? 6.262 26.266 14.586 1 92.81 93 GLY A CA 1
ATOM 722 C C . GLY A 1 93 ? 4.871 25.688 14.406 1 92.81 93 GLY A C 1
ATOM 723 O O . GLY A 1 93 ? 4.641 24.891 13.5 1 92.81 93 GLY A O 1
ATOM 724 N N . SER A 1 94 ? 3.943 26 15.312 1 93.5 94 SER A N 1
ATOM 725 C CA . SER A 1 94 ? 2.6 25.438 15.227 1 93.5 94 SER A CA 1
ATOM 726 C C . SER A 1 94 ? 1.911 25.844 13.93 1 93.5 94 SER A C 1
ATOM 728 O O . SER A 1 94 ? 2.061 26.969 13.469 1 93.5 94 SER A O 1
ATOM 730 N N . LEU A 1 95 ? 1.274 24.891 13.336 1 96.12 95 LEU A N 1
ATOM 731 C CA . LEU A 1 95 ? 0.679 25.094 12.023 1 96.12 95 LEU A CA 1
ATOM 732 C C . LEU A 1 95 ? -0.771 25.547 12.148 1 96.12 95 LEU A C 1
ATOM 734 O O . LEU A 1 95 ? -1.611 24.812 12.68 1 96.12 95 LEU A O 1
ATOM 738 N N . GLY A 1 96 ? -1.05 26.781 11.75 1 94.81 96 GLY A N 1
ATOM 739 C CA . GLY A 1 96 ? -2.393 27.344 11.656 1 94.81 96 GLY A CA 1
ATOM 740 C C . GLY A 1 96 ? -2.879 27.484 10.227 1 94.81 96 GLY A C 1
ATOM 741 O O . GLY A 1 96 ? -2.316 26.875 9.305 1 94.81 96 GLY A O 1
ATOM 742 N N . GLU A 1 97 ? -3.906 28.219 10.055 1 95.31 97 GLU A N 1
ATOM 743 C CA . GLU A 1 97 ? -4.586 28.391 8.773 1 95.31 97 GLU A CA 1
ATOM 744 C C . GLU A 1 97 ? -3.639 28.953 7.719 1 95.31 97 GLU A C 1
ATOM 746 O O . GLU A 1 97 ? -3.453 28.359 6.656 1 95.31 97 GLU A O 1
ATOM 751 N N . MET A 1 98 ? -3.008 30.094 8.031 1 96.12 98 MET A N 1
ATOM 752 C CA . MET A 1 98 ? -2.182 30.797 7.043 1 96.12 98 MET A CA 1
ATOM 753 C C . MET A 1 98 ? -0.871 30.047 6.816 1 96.12 98 MET A C 1
ATOM 755 O O . MET A 1 98 ? -0.34 30.047 5.703 1 96.12 98 MET A O 1
ATOM 759 N N . HIS A 1 99 ? -0.318 29.484 7.902 1 96.25 99 HIS A N 1
ATOM 760 C CA . HIS A 1 99 ? 0.834 28.594 7.801 1 96.25 99 HIS A CA 1
ATOM 761 C C . HIS A 1 99 ? 0.595 27.5 6.773 1 96.25 99 HIS A C 1
ATOM 763 O O . HIS A 1 99 ? 1.406 27.312 5.867 1 96.25 99 HIS A O 1
ATOM 769 N N . ALA A 1 100 ? -0.508 26.844 6.887 1 97.38 100 ALA A N 1
ATOM 770 C CA . ALA A 1 100 ? -0.882 25.75 5.996 1 97.38 100 ALA A CA 1
ATOM 771 C C . ALA A 1 100 ? -1.111 26.25 4.574 1 97.38 100 ALA A C 1
ATOM 773 O O . ALA A 1 100 ? -0.715 25.594 3.607 1 97.38 100 ALA A O 1
ATOM 774 N N . ASP A 1 101 ? -1.743 27.344 4.473 1 97.25 101 ASP A N 1
ATOM 775 C CA . ASP A 1 101 ? -2.039 27.906 3.162 1 97.25 101 ASP A CA 1
ATOM 776 C C . ASP A 1 101 ? -0.757 28.156 2.371 1 97.25 101 ASP A C 1
ATOM 778 O O . ASP A 1 101 ? -0.696 27.891 1.173 1 97.25 101 ASP A O 1
ATOM 782 N N . ARG A 1 102 ? 0.238 28.688 3.02 1 97.69 102 ARG A N 1
ATOM 783 C CA . ARG A 1 102 ? 1.507 29 2.365 1 97.69 102 ARG A CA 1
ATOM 784 C C . ARG A 1 102 ? 2.186 27.719 1.876 1 97.69 102 ARG A C 1
ATOM 786 O O . ARG A 1 102 ? 2.691 27.672 0.752 1 97.69 102 ARG A O 1
ATOM 793 N N . ILE A 1 103 ? 2.164 26.688 2.678 1 98.38 103 ILE A N 1
ATOM 794 C CA . ILE A 1 103 ? 2.768 25.406 2.285 1 98.38 103 ILE A CA 1
ATOM 795 C C . ILE A 1 103 ? 1.999 24.812 1.106 1 98.38 103 ILE A C 1
ATOM 797 O O . ILE A 1 103 ? 2.596 24.438 0.097 1 98.38 103 ILE A O 1
ATOM 801 N N . ALA A 1 104 ? 0.663 24.734 1.221 1 98.19 104 ALA A N 1
ATOM 802 C CA . ALA A 1 104 ? -0.178 24.156 0.18 1 98.19 104 ALA A CA 1
ATOM 803 C C . ALA A 1 104 ? 0.001 24.891 -1.147 1 98.19 104 ALA A C 1
ATOM 805 O O . ALA A 1 104 ? 0.05 24.25 -2.207 1 98.19 104 ALA A O 1
ATOM 806 N N . THR A 1 105 ? 0.086 26.188 -1.072 1 97.88 105 THR A N 1
ATOM 807 C CA . THR A 1 105 ? 0.282 26.984 -2.279 1 97.88 105 THR A CA 1
ATOM 808 C C . THR A 1 105 ? 1.606 26.625 -2.951 1 97.88 105 THR A C 1
ATOM 810 O O . THR A 1 105 ? 1.668 26.469 -4.172 1 97.88 105 THR A O 1
ATOM 813 N N . ALA A 1 106 ? 2.637 26.516 -2.141 1 98.44 106 ALA A N 1
ATOM 814 C CA . ALA A 1 106 ? 3.936 26.125 -2.682 1 98.44 106 ALA A CA 1
ATOM 815 C C . ALA A 1 106 ? 3.865 24.734 -3.324 1 98.44 106 ALA A C 1
ATOM 817 O O . ALA A 1 106 ? 4.461 24.5 -4.383 1 98.44 106 ALA A O 1
ATOM 818 N N . GLN A 1 107 ? 3.197 23.812 -2.738 1 98.69 107 GLN A N 1
ATOM 819 C CA . GLN A 1 107 ? 3.023 22.469 -3.277 1 98.69 107 GLN A CA 1
ATOM 820 C C . GLN A 1 107 ? 2.273 22.5 -4.605 1 98.69 107 GLN A C 1
ATOM 822 O O . GLN A 1 107 ? 2.641 21.797 -5.551 1 98.69 107 GLN A O 1
ATOM 827 N N . GLU A 1 108 ? 1.216 23.266 -4.633 1 97.88 108 GLU A N 1
ATOM 828 C CA . GLU A 1 108 ? 0.419 23.391 -5.848 1 97.88 108 GLU A CA 1
ATOM 829 C C . GLU A 1 108 ? 1.245 23.969 -6.992 1 97.88 108 GLU A C 1
ATOM 831 O O . GLU A 1 108 ? 1.134 23.516 -8.133 1 97.88 108 GLU A O 1
ATOM 836 N N . LEU A 1 109 ? 2.059 24.938 -6.656 1 98.25 109 LEU A N 1
ATOM 837 C CA . LEU A 1 109 ? 2.939 25.516 -7.664 1 98.25 109 LEU A CA 1
ATOM 838 C C . LEU A 1 109 ? 3.969 24.5 -8.141 1 98.25 109 LEU A C 1
ATOM 840 O O . LEU A 1 109 ? 4.293 24.438 -9.328 1 98.25 109 LEU A O 1
ATOM 844 N N . SER A 1 110 ? 4.484 23.734 -7.195 1 98.69 110 SER A N 1
ATOM 845 C CA . SER A 1 110 ? 5.391 22.641 -7.543 1 98.69 110 SER A CA 1
ATOM 846 C C . SER A 1 110 ? 4.754 21.703 -8.555 1 98.69 110 SER A C 1
ATOM 848 O O . SER A 1 110 ? 5.363 21.375 -9.578 1 98.69 110 SER A O 1
ATOM 850 N N . LEU A 1 111 ? 3.559 21.266 -8.32 1 98.44 111 LEU A N 1
ATOM 851 C CA . LEU A 1 111 ? 2.834 20.359 -9.211 1 98.44 111 LEU A CA 1
ATOM 852 C C . LEU A 1 111 ? 2.6 21.016 -10.57 1 98.44 111 LEU A C 1
ATOM 854 O O . LEU A 1 111 ? 2.854 20.391 -11.609 1 98.44 111 LEU A O 1
ATOM 858 N N . GLU A 1 112 ? 2.148 22.25 -10.539 1 97.88 112 GLU A N 1
ATOM 859 C CA . GLU A 1 112 ? 1.812 22.969 -11.766 1 97.88 112 GLU A CA 1
ATOM 860 C C . GLU A 1 112 ? 3.041 23.156 -12.648 1 97.88 112 GLU A C 1
ATOM 862 O O . GLU A 1 112 ? 2.941 23.094 -13.875 1 97.88 112 GLU A O 1
ATOM 867 N N . THR A 1 113 ? 4.164 23.375 -11.984 1 98.06 113 THR A N 1
ATOM 868 C CA . THR A 1 113 ? 5.383 23.656 -12.734 1 98.06 113 THR A CA 1
ATOM 869 C C . THR A 1 113 ? 6.203 22.391 -12.938 1 98.06 113 THR A C 1
ATOM 871 O O . THR A 1 113 ? 7.281 22.438 -13.539 1 98.06 113 THR A O 1
ATOM 874 N N . ARG A 1 114 ? 5.691 21.266 -12.391 1 98 114 ARG A N 1
ATOM 875 C CA . ARG A 1 114 ? 6.355 19.969 -12.508 1 98 114 ARG A CA 1
ATOM 876 C C . ARG A 1 114 ? 7.789 20.047 -11.984 1 98 114 ARG A C 1
ATOM 878 O O . ARG A 1 114 ? 8.727 19.656 -12.688 1 98 114 ARG A O 1
ATOM 885 N N . THR A 1 115 ? 7.859 20.547 -10.75 1 98.5 115 THR A N 1
ATOM 886 C CA . THR A 1 115 ? 9.117 20.797 -10.055 1 98.5 115 THR A CA 1
ATOM 887 C C . THR A 1 115 ? 9.125 20.109 -8.688 1 98.5 115 THR A C 1
ATOM 889 O O . THR A 1 115 ? 8.125 20.141 -7.969 1 98.5 115 THR A O 1
ATOM 892 N N . PRO A 1 116 ? 10.305 19.469 -8.344 1 98.88 116 PRO A N 1
ATOM 893 C CA . PRO A 1 116 ? 10.352 18.781 -7.051 1 98.88 116 PRO A CA 1
ATOM 894 C C . PRO A 1 116 ? 9.992 19.688 -5.883 1 98.88 116 PRO A C 1
ATOM 896 O O . PRO A 1 116 ? 10.164 20.906 -5.977 1 98.88 116 PRO A O 1
ATOM 899 N N . PHE A 1 117 ? 9.484 19.125 -4.836 1 98.88 117 PHE A N 1
ATOM 900 C CA . PHE A 1 117 ? 9.125 19.859 -3.625 1 98.88 117 PHE A CA 1
ATOM 901 C C . PHE A 1 117 ? 9.906 19.328 -2.426 1 98.88 117 PHE A C 1
ATOM 903 O O . PHE A 1 117 ? 9.961 18.125 -2.191 1 98.88 117 PHE A O 1
ATOM 910 N N . ILE A 1 118 ? 10.57 20.219 -1.669 1 98.94 118 ILE A N 1
ATOM 911 C CA . ILE A 1 118 ? 11.312 19.891 -0.455 1 98.94 118 ILE A CA 1
ATOM 912 C C . ILE A 1 118 ? 10.656 20.562 0.747 1 98.94 118 ILE A C 1
ATOM 914 O O . ILE A 1 118 ? 10.516 21.781 0.78 1 98.94 118 ILE A O 1
ATOM 918 N N . GLN A 1 119 ? 10.25 19.797 1.661 1 98.69 119 GLN A N 1
ATOM 919 C CA . GLN A 1 119 ? 9.656 20.344 2.879 1 98.69 119 GLN A CA 1
ATOM 920 C C . GLN A 1 119 ? 10.555 20.094 4.086 1 98.69 119 GLN A C 1
ATOM 922 O O . GLN A 1 119 ? 10.922 18.953 4.367 1 98.69 119 GLN A O 1
ATOM 927 N N . ILE A 1 120 ? 10.93 21.141 4.777 1 98.69 120 ILE A N 1
ATOM 928 C CA . ILE A 1 120 ? 11.703 21.047 6.016 1 98.69 120 ILE A CA 1
ATOM 929 C C . ILE A 1 120 ? 10.773 21.219 7.215 1 98.69 120 ILE A C 1
ATOM 931 O O . ILE A 1 120 ? 10.164 22.281 7.383 1 98.69 120 ILE A O 1
ATOM 935 N N . ASN A 1 121 ? 10.695 20.188 8.016 1 98.5 121 ASN A N 1
ATOM 936 C CA . ASN A 1 121 ? 9.766 20.172 9.141 1 98.5 121 ASN A CA 1
ATOM 937 C C . ASN A 1 121 ? 10.461 20.516 10.453 1 98.5 121 ASN A C 1
ATOM 939 O O . ASN A 1 121 ? 11.539 19.984 10.75 1 98.5 121 ASN A O 1
ATOM 943 N N . ASP A 1 122 ? 9.984 21.328 11.188 1 97.75 122 ASP A N 1
ATOM 944 C CA . ASP A 1 122 ? 10.344 21.766 12.531 1 97.75 122 ASP A CA 1
ATOM 945 C C . ASP A 1 122 ? 9.156 22.438 13.227 1 97.75 122 ASP A C 1
ATOM 947 O O . ASP A 1 122 ? 9.07 23.672 13.273 1 97.75 122 ASP A O 1
ATOM 951 N N . SER A 1 123 ? 8.273 21.578 13.734 1 94.69 123 SER A N 1
ATOM 952 C CA . SER A 1 123 ? 6.973 22.078 14.141 1 94.69 123 SER A CA 1
ATOM 953 C C . SER A 1 123 ? 6.43 21.312 15.344 1 94.69 123 SER A C 1
ATOM 955 O O . SER A 1 123 ? 6.609 20.094 15.438 1 94.69 123 SER A O 1
ATOM 957 N N . GLY A 1 124 ? 5.762 22.078 16.141 1 89.94 124 GLY A N 1
ATOM 958 C CA . GLY A 1 124 ? 5.094 21.469 17.281 1 89.94 124 GLY A CA 1
ATOM 959 C C . GLY A 1 124 ? 3.752 20.844 16.922 1 89.94 124 GLY A C 1
ATOM 960 O O . GLY A 1 124 ? 3.082 20.266 17.781 1 89.94 124 GLY A O 1
ATOM 961 N N . GLY A 1 125 ? 3.396 20.969 15.727 1 92.31 125 GLY A N 1
ATOM 962 C CA . GLY A 1 125 ? 2.131 20.391 15.312 1 92.31 125 GLY A CA 1
ATOM 963 C C . GLY A 1 125 ? 1.063 21.422 15.016 1 92.31 125 GLY A C 1
ATOM 964 O O . GLY A 1 125 ? 1.369 22.516 14.547 1 92.31 125 GLY A O 1
ATOM 965 N N . ALA A 1 126 ? -0.197 20.953 15.242 1 93.88 126 ALA A N 1
ATOM 966 C CA . ALA A 1 126 ? -1.327 21.828 14.922 1 93.88 126 ALA A CA 1
ATOM 967 C C . ALA A 1 126 ? -1.456 22.953 15.938 1 93.88 126 ALA A C 1
ATOM 969 O O . ALA A 1 126 ? -1.278 22.734 17.141 1 93.88 126 ALA A O 1
ATOM 970 N N . ARG A 1 127 ? -1.658 24.156 15.422 1 93.19 127 ARG A N 1
ATOM 971 C CA . ARG A 1 127 ? -2.018 25.266 16.297 1 93.19 127 ARG A CA 1
ATOM 972 C C . ARG A 1 127 ? -3.404 25.062 16.906 1 93.19 127 ARG A C 1
ATOM 974 O O . ARG A 1 127 ? -4.414 25.391 16.281 1 93.19 127 ARG A O 1
ATOM 981 N N . ILE A 1 128 ? -3.453 24.531 18.125 1 89.44 128 ILE A N 1
ATOM 982 C CA . ILE A 1 128 ? -4.66 24.062 18.797 1 89.44 128 ILE A CA 1
ATOM 983 C C . ILE A 1 128 ? -5.676 25.203 18.891 1 89.44 128 ILE A C 1
ATOM 985 O O . ILE A 1 128 ? -6.883 24.984 18.75 1 89.44 128 ILE A O 1
ATOM 989 N N . GLN A 1 129 ? -5.176 26.391 19.031 1 87.62 129 GLN A N 1
ATOM 990 C CA . GLN A 1 129 ? -6.023 27.562 19.203 1 87.62 129 GLN A CA 1
ATOM 991 C C . GLN A 1 129 ? -6.902 27.812 17.984 1 87.62 129 GLN A C 1
ATOM 993 O O . GLN A 1 129 ? -8 28.359 18.094 1 87.62 129 GLN A O 1
ATOM 998 N N . GLU A 1 130 ? -6.383 27.375 16.844 1 91.06 130 GLU A N 1
ATOM 999 C CA . GLU A 1 130 ? -7.121 27.656 15.609 1 91.06 130 GLU A CA 1
ATOM 1000 C C . GLU A 1 130 ? -8.055 26.5 15.258 1 91.06 130 GLU A C 1
ATOM 1002 O O . GLU A 1 130 ? -8.82 26.578 14.297 1 91.06 130 GLU A O 1
ATOM 1007 N N . GLY A 1 131 ? -8.055 25.406 16 1 89.94 131 GLY A N 1
ATOM 1008 C CA . GLY A 1 131 ? -9.023 24.328 15.93 1 89.94 131 GLY A CA 1
ATOM 1009 C C . GLY A 1 131 ? -9.188 23.766 14.523 1 89.94 131 GLY A C 1
ATOM 1010 O O . GLY A 1 131 ? -8.219 23.297 13.922 1 89.94 131 GLY A O 1
ATOM 1011 N N . ILE A 1 132 ? -10.391 23.938 13.984 1 93 132 ILE A N 1
ATOM 1012 C CA . ILE A 1 132 ? -10.797 23.312 12.727 1 93 132 ILE A CA 1
ATOM 1013 C C . ILE A 1 132 ? -10.039 23.953 11.57 1 93 132 ILE A C 1
ATOM 1015 O O . ILE A 1 132 ? -9.836 23.328 10.531 1 93 132 ILE A O 1
ATOM 1019 N N . LEU A 1 133 ? -9.617 25.172 11.711 1 94.62 133 LEU A N 1
ATOM 1020 C CA . LEU A 1 133 ? -8.859 25.844 10.656 1 94.62 133 LEU A CA 1
ATOM 1021 C C . LEU A 1 133 ? -7.508 25.156 10.453 1 94.62 133 LEU A C 1
ATOM 1023 O O . LEU A 1 133 ? -7.078 24.969 9.312 1 94.62 133 LEU A O 1
ATOM 1027 N N . SER A 1 134 ? -6.875 24.828 11.547 1 95.25 134 SER A N 1
ATOM 1028 C CA . SER A 1 134 ? -5.621 24.078 11.477 1 95.25 134 SER A CA 1
ATOM 1029 C C . SER A 1 134 ? -5.828 22.719 10.82 1 95.25 134 SER A C 1
ATOM 1031 O O . SER A 1 134 ? -5.039 22.312 9.969 1 95.25 134 SER A O 1
ATOM 1033 N N . LEU A 1 135 ? -6.887 22.062 11.227 1 96.44 135 LEU A N 1
ATOM 1034 C CA . LEU A 1 135 ? -7.184 20.734 10.695 1 96.44 135 LEU A CA 1
ATOM 1035 C C . LEU A 1 135 ? -7.445 20.797 9.195 1 96.44 135 LEU A C 1
ATOM 1037 O O . LEU A 1 135 ? -6.957 19.953 8.438 1 96.44 135 LEU A O 1
ATOM 1041 N N . HIS A 1 136 ? -8.211 21.766 8.789 1 97.06 136 HIS A N 1
ATOM 1042 C CA . HIS A 1 136 ? -8.469 21.969 7.367 1 97.06 136 HIS A CA 1
ATOM 1043 C C . HIS A 1 136 ? -7.172 22.219 6.605 1 97.06 136 HIS A C 1
ATOM 1045 O O . HIS A 1 136 ? -6.973 21.703 5.512 1 97.06 136 HIS A O 1
ATOM 1051 N N . GLY A 1 137 ? -6.344 23.078 7.184 1 97.31 137 GLY A N 1
ATOM 1052 C CA . GLY A 1 137 ? -5.047 23.359 6.586 1 97.31 137 GLY A CA 1
ATOM 1053 C C . GLY A 1 137 ? -4.211 22.125 6.359 1 97.31 137 GLY A C 1
ATOM 1054 O O . GLY A 1 137 ? -3.664 21.922 5.27 1 97.31 137 GLY A O 1
ATOM 1055 N N . TYR A 1 138 ? -4.113 21.281 7.359 1 97.94 138 TYR A N 1
ATOM 1056 C CA . TYR A 1 138 ? -3.408 20 7.211 1 97.94 138 TYR A CA 1
ATOM 1057 C C . TYR A 1 138 ? -4.016 19.172 6.09 1 97.94 138 TYR A C 1
ATOM 1059 O O . TYR A 1 138 ? -3.289 18.594 5.27 1 97.94 138 TYR A O 1
ATOM 1067 N N . GLY A 1 139 ? -5.328 19.078 6.086 1 98.19 139 GLY A N 1
ATOM 1068 C CA . GLY A 1 139 ? -6.004 18.359 5.023 1 98.19 139 GLY A CA 1
ATOM 1069 C C . GLY A 1 139 ? -5.578 18.797 3.637 1 98.19 139 GLY A C 1
ATOM 1070 O O . GLY A 1 139 ? -5.32 17.953 2.766 1 98.19 139 GLY A O 1
ATOM 1071 N N . ARG A 1 140 ? -5.457 20.094 3.449 1 98.31 140 ARG A N 1
ATOM 1072 C CA . ARG A 1 140 ? -5.047 20.656 2.164 1 98.31 140 ARG A CA 1
ATOM 1073 C C . ARG A 1 140 ? -3.623 20.219 1.814 1 98.31 140 ARG A C 1
ATOM 1075 O O . ARG A 1 140 ? -3.332 19.906 0.662 1 98.31 140 ARG A O 1
ATOM 1082 N N . ILE A 1 141 ? -2.801 20.25 2.791 1 98.62 141 ILE A N 1
ATOM 1083 C CA . ILE A 1 141 ? -1.406 19.875 2.59 1 98.62 141 ILE A CA 1
ATOM 1084 C C . ILE A 1 141 ? -1.318 18.406 2.186 1 98.62 141 ILE A C 1
ATOM 1086 O O . ILE A 1 141 ? -0.627 18.062 1.224 1 98.62 141 ILE A O 1
ATOM 1090 N N . PHE A 1 142 ? -2.041 17.547 2.904 1 98.69 142 PHE A N 1
ATOM 1091 C CA . PHE A 1 142 ? -2.016 16.109 2.615 1 98.69 142 PHE A CA 1
ATOM 1092 C C . PHE A 1 142 ? -2.559 15.836 1.218 1 98.69 142 PHE A C 1
ATOM 1094 O O . PHE A 1 142 ? -2.021 14.992 0.495 1 98.69 142 PHE A O 1
ATOM 1101 N N . ARG A 1 143 ? -3.633 16.516 0.863 1 98.5 143 ARG A N 1
ATOM 1102 C CA . ARG A 1 143 ? -4.211 16.359 -0.47 1 98.5 143 ARG A CA 1
ATOM 1103 C C . ARG A 1 143 ? -3.209 16.766 -1.547 1 98.5 143 ARG A C 1
ATOM 1105 O O . ARG A 1 143 ? -3.051 16.062 -2.549 1 98.5 143 ARG A O 1
ATOM 1112 N N . ALA A 1 144 ? -2.537 17.891 -1.323 1 98.69 144 ALA A N 1
ATOM 1113 C CA . ALA A 1 144 ? -1.535 18.344 -2.281 1 98.69 144 ALA A CA 1
ATOM 1114 C C . ALA A 1 144 ? -0.408 17.328 -2.428 1 98.69 144 ALA A C 1
ATOM 1116 O O . ALA A 1 144 ? 0.054 17.062 -3.539 1 98.69 144 ALA A O 1
ATOM 1117 N N . ASN A 1 145 ? 0.052 16.781 -1.298 1 98.81 145 ASN A N 1
ATOM 1118 C CA . ASN A 1 145 ? 1.056 15.727 -1.354 1 98.81 145 ASN A CA 1
ATOM 1119 C C . ASN A 1 145 ? 0.587 14.555 -2.213 1 98.81 145 ASN A C 1
ATOM 1121 O O . ASN A 1 145 ? 1.346 14.039 -3.039 1 98.81 145 ASN A O 1
ATOM 1125 N N . THR A 1 146 ? -0.608 14.125 -2.01 1 98.75 146 THR A N 1
ATOM 1126 C CA . THR A 1 146 ? -1.153 12.961 -2.697 1 98.75 146 THR A CA 1
ATOM 1127 C C . THR A 1 146 ? -1.271 13.219 -4.195 1 98.75 146 THR A C 1
ATOM 1129 O O . THR A 1 146 ? -0.905 12.375 -5.012 1 98.75 146 THR A O 1
ATOM 1132 N N . LEU A 1 147 ? -1.776 14.406 -4.559 1 98.5 147 LEU A N 1
ATOM 1133 C CA . LEU A 1 147 ? -1.939 14.758 -5.969 1 98.5 147 LEU A CA 1
ATOM 1134 C C . LEU A 1 147 ? -0.587 14.836 -6.668 1 98.5 147 LEU A C 1
ATOM 1136 O O . LEU A 1 147 ? -0.48 14.523 -7.855 1 98.5 147 LEU A O 1
ATOM 1140 N N . ALA A 1 148 ? 0.44 15.18 -5.891 1 98.69 148 ALA A N 1
ATOM 1141 C CA . ALA A 1 148 ? 1.777 15.312 -6.465 1 98.69 148 ALA A CA 1
ATOM 1142 C C . ALA A 1 148 ? 2.49 13.961 -6.512 1 98.69 148 ALA A C 1
ATOM 1144 O O . ALA A 1 148 ? 3.506 13.82 -7.199 1 98.69 148 ALA A O 1
ATOM 1145 N N . SER A 1 149 ? 2.02 13 -5.828 1 98.75 149 SER A N 1
ATOM 1146 C CA . SER A 1 149 ? 2.658 11.688 -5.738 1 98.75 149 SER A CA 1
ATOM 1147 C C . SER A 1 149 ? 2.777 11.031 -7.109 1 98.75 149 SER A C 1
ATOM 1149 O O . SER A 1 149 ? 1.784 10.898 -7.828 1 98.75 149 SER A O 1
ATOM 1151 N N . GLY A 1 150 ? 3.98 10.625 -7.484 1 98.5 150 GLY A N 1
ATOM 1152 C CA . GLY A 1 150 ? 4.234 10 -8.773 1 98.5 150 GLY A CA 1
ATOM 1153 C C . GLY A 1 150 ? 4.344 11 -9.906 1 98.5 150 GLY A C 1
ATOM 1154 O O . GLY A 1 150 ? 4.562 10.617 -11.062 1 98.5 150 GLY A O 1
ATOM 1155 N N . VAL A 1 151 ? 4.172 12.32 -9.633 1 98.75 151 VAL A N 1
ATOM 1156 C CA . VAL A 1 151 ? 4.246 13.352 -10.656 1 98.75 151 VAL A CA 1
ATOM 1157 C C . VAL A 1 151 ? 5.527 14.164 -10.484 1 98.75 151 VAL A C 1
ATOM 1159 O O . VAL A 1 151 ? 6.285 14.359 -11.438 1 98.75 151 VAL A O 1
ATOM 1162 N N . VAL A 1 152 ? 5.75 14.648 -9.273 1 98.81 152 VAL A N 1
ATOM 1163 C CA . VAL A 1 152 ? 7 15.312 -8.93 1 98.81 152 VAL A CA 1
ATOM 1164 C C . VAL A 1 152 ? 7.605 14.68 -7.684 1 98.81 152 VAL A C 1
ATOM 1166 O O . VAL A 1 152 ? 6.879 14.258 -6.781 1 98.81 152 VAL A O 1
ATOM 1169 N N . PRO A 1 153 ? 8.961 14.586 -7.602 1 98.88 153 PRO A N 1
ATOM 1170 C CA . PRO A 1 153 ? 9.57 14.078 -6.371 1 98.88 153 PRO A CA 1
ATOM 1171 C C . PRO A 1 153 ? 9.258 14.945 -5.152 1 98.88 153 PRO A C 1
ATOM 1173 O O . PRO A 1 153 ? 9.281 16.172 -5.25 1 98.88 153 PRO A O 1
ATOM 1176 N N . GLN A 1 154 ? 8.898 14.375 -4.098 1 98.94 154 GLN A N 1
ATOM 1177 C CA . GLN A 1 154 ? 8.625 15.062 -2.84 1 98.94 154 GLN A CA 1
ATOM 1178 C C . GLN A 1 154 ? 9.539 14.562 -1.727 1 98.94 154 GLN A C 1
ATOM 1180 O O . GLN A 1 154 ? 9.586 13.367 -1.445 1 98.94 154 GLN A O 1
ATOM 1185 N N . ILE A 1 155 ? 10.234 15.453 -1.084 1 98.94 155 ILE A N 1
ATOM 1186 C CA . ILE A 1 155 ? 11.234 15.117 -0.075 1 98.94 155 ILE A CA 1
ATOM 1187 C C . ILE A 1 155 ? 10.898 15.82 1.236 1 98.94 155 ILE A C 1
ATOM 1189 O O . ILE A 1 155 ? 10.633 17.031 1.25 1 98.94 155 ILE A O 1
ATOM 1193 N N . SER A 1 156 ? 10.805 15.102 2.32 1 98.88 156 SER A N 1
ATOM 1194 C CA . SER A 1 156 ? 10.633 15.656 3.658 1 98.88 156 SER A CA 1
ATOM 1195 C C . SER A 1 156 ? 11.922 15.586 4.465 1 98.88 156 SER A C 1
ATOM 1197 O O . SER A 1 156 ? 12.531 14.523 4.574 1 98.88 156 SER A O 1
ATOM 1199 N N . VAL A 1 157 ? 12.328 16.672 5.004 1 98.88 157 VAL A N 1
ATOM 1200 C CA . VAL A 1 157 ? 13.516 16.766 5.844 1 98.88 157 VAL A CA 1
ATOM 1201 C C . VAL A 1 157 ? 13.109 17.156 7.266 1 98.88 157 VAL A C 1
ATOM 1203 O O . VAL A 1 157 ? 12.742 18.312 7.516 1 98.88 157 VAL A O 1
ATOM 1206 N N . ILE A 1 158 ? 13.211 16.172 8.164 1 98.81 158 ILE A N 1
ATOM 1207 C CA . ILE A 1 158 ? 12.797 16.422 9.547 1 98.81 158 ILE A CA 1
ATOM 1208 C C . ILE A 1 158 ? 13.984 16.953 10.352 1 98.81 158 ILE A C 1
ATOM 1210 O O . ILE A 1 158 ? 14.938 16.219 10.609 1 98.81 158 ILE A O 1
ATOM 1214 N N . LEU A 1 159 ? 13.914 18.203 10.789 1 98.31 159 LEU A N 1
ATOM 1215 C CA . LEU A 1 159 ? 15.016 18.844 11.5 1 98.31 159 LEU A CA 1
ATOM 1216 C C . LEU A 1 159 ? 14.539 19.438 12.828 1 98.31 159 LEU A C 1
ATOM 1218 O O . LEU A 1 159 ? 15.102 20.422 13.312 1 98.31 159 LEU A O 1
ATOM 1222 N N . GLY A 1 160 ? 13.547 18.906 13.398 1 97.5 160 GLY A N 1
ATOM 1223 C CA . GLY A 1 160 ? 12.945 19.219 14.68 1 97.5 160 GLY A CA 1
ATOM 1224 C C . GLY A 1 160 ? 11.781 18.328 15.031 1 97.5 160 GLY A C 1
ATOM 1225 O O . GLY A 1 160 ? 11.672 17.203 14.531 1 97.5 160 GLY A O 1
ATOM 1226 N N . PRO A 1 161 ? 11.016 18.797 15.984 1 96.38 161 PRO A N 1
ATOM 1227 C CA . PRO A 1 161 ? 9.812 18.016 16.312 1 96.38 161 PRO A CA 1
ATOM 1228 C C . PRO A 1 161 ? 8.797 18 15.164 1 96.38 161 PRO A C 1
ATOM 1230 O O . PRO A 1 161 ? 8.641 19 14.461 1 96.38 161 PRO A O 1
ATOM 1233 N N . CYS A 1 162 ? 8.203 16.938 14.945 1 97.5 162 CYS A N 1
ATOM 1234 C CA . CYS A 1 162 ? 7.109 16.672 14.023 1 97.5 162 CYS A CA 1
ATOM 1235 C C . CYS A 1 162 ? 6.098 15.711 14.633 1 97.5 162 CYS A C 1
ATOM 1237 O O . CYS A 1 162 ? 6.277 14.492 14.57 1 97.5 162 CYS A O 1
ATOM 1239 N N . ALA A 1 163 ? 5.051 16.234 15.203 1 93.69 163 ALA A N 1
ATOM 1240 C CA . ALA A 1 163 ? 4.168 15.43 16.047 1 93.69 163 ALA A CA 1
ATOM 1241 C C . ALA A 1 163 ? 2.717 15.555 15.594 1 93.69 163 ALA A C 1
ATOM 1243 O O . ALA A 1 163 ? 2.326 16.578 15.008 1 93.69 163 ALA A O 1
ATOM 1244 N N . GLY A 1 164 ? 1.99 14.523 15.906 1 93 164 GLY A N 1
ATOM 1245 C CA . GLY A 1 164 ? 0.569 14.539 15.594 1 93 164 GLY A CA 1
ATOM 1246 C C . GLY A 1 164 ? 0.28 14.484 14.109 1 93 164 GLY A C 1
ATOM 1247 O O . GLY A 1 164 ? 0.803 13.625 13.398 1 93 164 GLY A O 1
ATOM 1248 N N . GLY A 1 165 ? -0.524 15.422 13.773 1 90.06 165 GLY A N 1
ATOM 1249 C CA . GLY A 1 165 ? -0.93 15.477 12.375 1 90.06 165 GLY A CA 1
ATOM 1250 C C . GLY A 1 165 ? 0.2 15.859 11.438 1 90.06 165 GLY A C 1
ATOM 1251 O O . GLY A 1 165 ? 0.158 15.547 10.25 1 90.06 165 GLY A O 1
ATOM 1252 N N . ALA A 1 166 ? 1.221 16.375 11.961 1 94.62 166 ALA A N 1
ATOM 1253 C CA . ALA A 1 166 ? 2.324 16.875 11.156 1 94.62 166 ALA A CA 1
ATOM 1254 C C . ALA A 1 166 ? 3.068 15.742 10.461 1 94.62 166 ALA A C 1
ATOM 1256 O O . ALA A 1 166 ? 3.768 15.969 9.469 1 94.62 166 ALA A O 1
ATOM 1257 N N . VAL A 1 167 ? 2.926 14.578 10.961 1 97.38 167 VAL A N 1
ATOM 1258 C CA . VAL A 1 167 ? 3.771 13.484 10.492 1 97.38 167 VAL A CA 1
ATOM 1259 C C . VAL A 1 167 ? 3.195 12.898 9.203 1 97.38 167 VAL A C 1
ATOM 1261 O O . VAL A 1 167 ? 3.873 12.148 8.5 1 97.38 167 VAL A O 1
ATOM 1264 N N . TYR A 1 168 ? 2.027 13.219 8.844 1 96.62 168 TYR A N 1
ATOM 1265 C CA . TYR A 1 168 ? 1.39 12.516 7.738 1 96.62 168 TYR A CA 1
ATOM 1266 C C . TYR A 1 168 ? 1.862 13.062 6.398 1 96.62 168 TYR A C 1
ATOM 1268 O O . TYR A 1 168 ? 1.903 12.328 5.402 1 96.62 168 TYR A O 1
ATOM 1276 N N . SER A 1 169 ? 2.199 14.359 6.359 1 98.12 169 SER A N 1
ATOM 1277 C CA . SER A 1 169 ? 2.814 14.844 5.125 1 98.12 169 SER A CA 1
ATOM 1278 C C . SER A 1 169 ? 4.098 14.078 4.816 1 98.12 169 SER A C 1
ATOM 1280 O O . SER A 1 169 ? 4.211 13.453 3.762 1 98.12 169 SER A O 1
ATOM 1282 N N . PRO A 1 170 ? 5.027 14.055 5.793 1 98.44 170 PRO A N 1
ATOM 1283 C CA . PRO A 1 170 ? 6.191 13.203 5.551 1 98.44 170 PRO A CA 1
ATOM 1284 C C . PRO A 1 170 ? 5.809 11.758 5.223 1 98.44 170 PRO A C 1
ATOM 1286 O O . PRO A 1 170 ? 6.469 11.109 4.41 1 98.44 170 PRO A O 1
ATOM 1289 N N . GLY A 1 171 ? 4.777 11.258 5.805 1 98.19 171 GLY A N 1
ATOM 1290 C CA . GLY A 1 171 ? 4.324 9.898 5.559 1 98.19 171 GLY A CA 1
ATOM 1291 C C . GLY A 1 171 ? 3.879 9.664 4.125 1 98.19 171 GLY A C 1
ATOM 1292 O O . GLY A 1 171 ? 3.916 8.539 3.633 1 98.19 171 GLY A O 1
ATOM 1293 N N . ILE A 1 172 ? 3.473 10.711 3.436 1 98.56 172 ILE A N 1
ATOM 1294 C CA . ILE A 1 172 ? 2.951 10.602 2.078 1 98.56 172 ILE A CA 1
ATOM 1295 C C . ILE A 1 172 ? 4.062 10.891 1.073 1 98.56 172 ILE A C 1
ATOM 1297 O O . ILE A 1 172 ? 4.035 10.383 -0.052 1 98.56 172 ILE A O 1
ATOM 1301 N N . THR A 1 173 ? 5.082 11.695 1.411 1 98.69 173 THR A N 1
ATOM 1302 C CA . THR A 1 173 ? 6.133 12.086 0.483 1 98.69 173 THR A CA 1
ATOM 1303 C C . THR A 1 173 ? 7.016 10.898 0.125 1 98.69 173 THR A C 1
ATOM 1305 O O . THR A 1 173 ? 6.84 9.805 0.666 1 98.69 173 THR A O 1
ATOM 1308 N N . ASP A 1 174 ? 7.949 11.031 -0.782 1 98.75 174 ASP A N 1
ATOM 1309 C CA . ASP A 1 174 ? 8.711 9.93 -1.371 1 98.75 174 ASP A CA 1
ATOM 1310 C C . ASP A 1 174 ? 9.875 9.523 -0.472 1 98.75 174 ASP A C 1
ATOM 1312 O O . ASP A 1 174 ? 10.148 8.336 -0.304 1 98.75 174 ASP A O 1
ATOM 1316 N N . PHE A 1 175 ? 10.586 10.5 0.085 1 98.88 175 PHE A N 1
ATOM 1317 C CA . PHE A 1 175 ? 11.75 10.227 0.916 1 98.88 175 PHE A CA 1
ATOM 1318 C C . PHE A 1 175 ? 11.75 11.109 2.158 1 98.88 175 PHE A C 1
ATOM 1320 O O . PHE A 1 175 ? 11.422 12.297 2.084 1 98.88 175 PHE A O 1
ATOM 1327 N N . VAL A 1 176 ? 12.086 10.531 3.262 1 98.94 176 VAL A N 1
ATOM 1328 C CA . VAL A 1 176 ? 12.148 11.227 4.543 1 98.94 176 VAL A CA 1
ATOM 1329 C C . VAL A 1 176 ? 13.578 11.188 5.078 1 98.94 176 VAL A C 1
ATOM 1331 O O . VAL A 1 176 ? 14.164 10.109 5.219 1 98.94 176 VAL A O 1
ATOM 1334 N N . PHE A 1 177 ? 14.117 12.328 5.34 1 98.88 177 PHE A N 1
ATOM 1335 C CA . PHE A 1 177 ? 15.438 12.5 5.941 1 98.88 177 PHE A CA 1
ATOM 1336 C C . PHE A 1 177 ? 15.312 12.867 7.418 1 98.88 177 PHE A C 1
ATOM 1338 O O . PHE A 1 177 ? 14.477 13.703 7.785 1 98.88 177 PHE A O 1
ATOM 1345 N N . MET A 1 178 ? 16.094 12.25 8.258 1 98.75 178 MET A N 1
ATOM 1346 C CA . MET A 1 178 ? 16.094 12.594 9.672 1 98.75 178 MET A CA 1
ATOM 1347 C C . MET A 1 178 ? 17.516 12.727 10.203 1 98.75 178 MET A C 1
ATOM 1349 O O . MET A 1 178 ? 18.453 12.156 9.625 1 98.75 178 MET A O 1
ATOM 1353 N N . VAL A 1 179 ? 17.719 13.453 11.227 1 98.38 179 VAL A N 1
ATOM 1354 C CA . VAL A 1 179 ? 19.016 13.711 11.836 1 98.38 179 VAL A CA 1
ATOM 1355 C C . VAL A 1 179 ? 18.984 13.266 13.297 1 98.38 179 VAL A C 1
ATOM 1357 O O . VAL A 1 179 ? 18.047 13.57 14.031 1 98.38 179 VAL A O 1
ATOM 1360 N N . ASP A 1 180 ? 20 12.586 13.758 1 97.69 180 ASP A N 1
ATOM 1361 C CA . ASP A 1 180 ? 20.125 12.078 15.125 1 97.69 180 ASP A CA 1
ATOM 1362 C C . ASP A 1 180 ? 20.062 13.219 16.141 1 97.69 180 ASP A C 1
ATOM 1364 O O . ASP A 1 180 ? 20.672 14.266 15.945 1 97.69 180 ASP A O 1
ATOM 1368 N N . GLN A 1 181 ? 19.266 13.023 17.188 1 96.06 181 GLN A N 1
ATOM 1369 C CA . GLN A 1 181 ? 19.188 13.891 18.359 1 96.06 181 GLN A CA 1
ATOM 1370 C C . GLN A 1 181 ? 18.609 15.25 18 1 96.06 181 GLN A C 1
ATOM 1372 O O . GLN A 1 181 ? 18.594 16.156 18.828 1 96.06 181 GLN A O 1
ATOM 1377 N N . VAL A 1 182 ? 18.172 15.43 16.797 1 95.94 182 VAL A N 1
ATOM 1378 C CA . VAL A 1 182 ? 17.594 16.688 16.344 1 95.94 182 VAL A CA 1
ATOM 1379 C C . VAL A 1 182 ? 16.125 16.469 15.945 1 95.94 182 VAL A C 1
ATOM 1381 O O . VAL A 1 182 ? 15.258 17.266 16.312 1 95.94 182 VAL A O 1
ATOM 1384 N N . SER A 1 183 ? 15.914 15.375 15.289 1 96.5 183 SER A N 1
ATOM 1385 C CA . SER A 1 183 ? 14.609 15.117 14.688 1 96.5 183 SER A CA 1
ATOM 1386 C C . SER A 1 183 ? 13.797 14.141 15.531 1 96.5 183 SER A C 1
ATOM 1388 O O . SER A 1 183 ? 14.344 13.211 16.125 1 96.5 183 SER A O 1
ATOM 1390 N N . ASN A 1 184 ? 12.492 14.328 15.586 1 97 184 ASN A N 1
ATOM 1391 C CA . ASN A 1 184 ? 11.555 13.359 16.141 1 97 184 ASN A CA 1
ATOM 1392 C C . ASN A 1 184 ? 10.234 13.359 15.375 1 97 184 ASN A C 1
ATOM 1394 O O . ASN A 1 184 ? 9.758 14.406 14.953 1 97 184 ASN A O 1
ATOM 1398 N N . MET A 1 185 ? 9.719 12.172 15.133 1 98.06 185 MET A N 1
ATOM 1399 C CA . MET A 1 185 ? 8.383 12.008 14.57 1 98.06 185 MET A CA 1
ATOM 1400 C C . MET A 1 185 ? 7.555 11.039 15.406 1 98.06 185 MET A C 1
ATOM 1402 O O . MET A 1 185 ? 8.047 9.977 15.805 1 98.06 185 MET A O 1
ATOM 1406 N N . TYR A 1 186 ? 6.391 11.383 15.711 1 97.88 186 TYR A N 1
ATOM 1407 C CA . TYR A 1 186 ? 5.441 10.445 16.312 1 97.88 186 TYR A CA 1
ATOM 1408 C C . TYR A 1 186 ? 4.027 11.016 16.281 1 97.88 186 TYR A C 1
ATOM 1410 O O . TYR A 1 186 ? 3.844 12.234 16.219 1 97.88 186 TYR A O 1
ATOM 1418 N N . ILE A 1 187 ? 3.061 10.18 16.234 1 95.94 187 ILE A N 1
ATOM 1419 C CA . ILE A 1 187 ? 1.661 10.578 16.312 1 95.94 187 ILE A CA 1
ATOM 1420 C C . ILE A 1 187 ? 1.321 10.984 17.75 1 95.94 187 ILE A C 1
ATOM 1422 O O . ILE A 1 187 ? 0.688 12.016 17.984 1 95.94 187 ILE A O 1
ATOM 1426 N N . THR A 1 188 ? 1.743 10.102 18.641 1 93.06 188 THR A N 1
ATOM 1427 C CA . THR A 1 188 ? 1.53 10.383 20.047 1 93.06 188 THR A CA 1
ATOM 1428 C C . THR A 1 188 ? 2.861 10.477 20.797 1 93.06 188 THR A C 1
ATOM 1430 O O . THR A 1 188 ? 3.678 9.555 20.719 1 93.06 188 THR A O 1
ATOM 1433 N N . GLY A 1 189 ? 3.037 11.586 21.5 1 93.5 189 GLY A N 1
ATOM 1434 C CA . GLY A 1 189 ? 4.293 11.805 22.203 1 93.5 189 GLY A CA 1
ATOM 1435 C C . GLY A 1 189 ? 4.426 10.969 23.469 1 93.5 189 GLY A C 1
ATOM 1436 O O . GLY A 1 189 ? 3.465 10.328 23.891 1 93.5 189 GLY A O 1
ATOM 1437 N N . PRO A 1 190 ? 5.605 10.977 24.062 1 95.31 190 PRO A N 1
ATOM 1438 C CA . PRO A 1 190 ? 5.895 10.172 25.25 1 95.31 190 PRO A CA 1
ATOM 1439 C C . PRO A 1 190 ? 4.945 10.461 26.406 1 95.31 190 PRO A C 1
ATOM 1441 O O . PRO A 1 190 ? 4.523 9.547 27.125 1 95.31 190 PRO A O 1
ATOM 1444 N N . ASP A 1 191 ? 4.578 11.742 26.594 1 90.38 191 ASP A N 1
ATOM 1445 C CA . ASP A 1 191 ? 3.715 12.125 27.703 1 90.38 191 ASP A CA 1
ATOM 1446 C C . ASP A 1 191 ? 2.326 11.508 27.562 1 90.38 191 ASP A C 1
ATOM 1448 O O . ASP A 1 191 ? 1.766 10.992 28.531 1 90.38 191 ASP A O 1
ATOM 1452 N N . VAL A 1 192 ? 1.854 11.594 26.406 1 87.94 192 VAL A N 1
ATOM 1453 C CA . VAL A 1 192 ? 0.533 11.031 26.156 1 87.94 192 VAL A CA 1
ATOM 1454 C C . VAL A 1 192 ? 0.588 9.508 26.297 1 87.94 192 VAL A C 1
ATOM 1456 O O . VAL A 1 192 ? -0.316 8.898 26.875 1 87.94 192 VAL A O 1
ATOM 1459 N N . ILE A 1 193 ? 1.638 8.883 25.719 1 93.62 193 ILE A N 1
ATOM 1460 C CA . ILE A 1 193 ? 1.801 7.438 25.812 1 93.62 193 ILE A CA 1
ATOM 1461 C C . ILE A 1 193 ? 1.868 7.02 27.281 1 93.62 193 ILE A C 1
ATOM 1463 O O . ILE A 1 193 ? 1.225 6.051 27.688 1 93.62 193 ILE A O 1
ATOM 1467 N N . ARG A 1 194 ? 2.619 7.781 28.031 1 93.38 194 ARG A N 1
ATOM 1468 C CA . ARG A 1 194 ? 2.715 7.492 29.469 1 93.38 194 ARG A CA 1
ATOM 1469 C C . ARG A 1 194 ? 1.347 7.586 30.125 1 93.38 194 ARG A C 1
ATOM 1471 O O . ARG A 1 194 ? 0.982 6.719 30.938 1 93.38 194 ARG A O 1
ATOM 1478 N N . ALA A 1 195 ? 0.614 8.539 29.797 1 86.94 195 ALA A N 1
ATOM 1479 C CA . ALA A 1 195 ? -0.696 8.773 30.406 1 86.94 195 ALA A CA 1
ATOM 1480 C C . ALA A 1 195 ? -1.674 7.66 30.031 1 86.94 195 ALA A C 1
ATOM 1482 O O . ALA A 1 195 ? -2.508 7.262 30.859 1 86.94 195 ALA A O 1
ATOM 1483 N N . VAL A 1 196 ? -1.571 7.121 28.844 1 86.12 196 VAL A N 1
ATOM 1484 C CA . VAL A 1 196 ? -2.568 6.184 28.344 1 86.12 196 VAL A CA 1
ATOM 1485 C C . VAL A 1 196 ? -2.137 4.754 28.641 1 86.12 196 VAL A C 1
ATOM 1487 O O . VAL A 1 196 ? -2.965 3.908 28.984 1 86.12 196 VAL A O 1
ATOM 1490 N N . THR A 1 197 ? -0.834 4.41 28.516 1 89.44 197 THR A N 1
ATOM 1491 C CA . THR A 1 197 ? -0.392 3.021 28.562 1 89.44 197 THR A CA 1
ATOM 1492 C C . THR A 1 197 ? 0.489 2.789 29.797 1 89.44 197 THR A C 1
ATOM 1494 O O . THR A 1 197 ? 0.742 1.643 30.172 1 89.44 197 THR A O 1
ATOM 1497 N N . GLY A 1 198 ? 0.991 3.842 30.391 1 91.69 198 GLY A N 1
ATOM 1498 C CA . GLY A 1 198 ? 1.909 3.721 31.5 1 91.69 198 GLY A CA 1
ATOM 1499 C C . GLY A 1 198 ? 3.346 3.494 31.078 1 91.69 198 GLY A C 1
ATOM 1500 O O . GLY A 1 198 ? 4.25 3.469 31.922 1 91.69 198 GLY A O 1
ATOM 1501 N N . GLU A 1 199 ? 3.602 3.373 29.812 1 93.06 199 GLU A N 1
ATOM 1502 C CA . GLU A 1 199 ? 4.945 3.129 29.312 1 93.06 199 GLU A CA 1
ATOM 1503 C C . GLU A 1 199 ? 5.773 4.41 29.297 1 93.06 199 GLU A C 1
ATOM 1505 O O . GLU A 1 199 ? 5.277 5.473 28.906 1 93.06 199 GLU A O 1
ATOM 1510 N N . GLU A 1 200 ? 6.973 4.309 29.828 1 95.81 200 GLU A N 1
ATOM 1511 C CA . GLU A 1 200 ? 7.902 5.434 29.797 1 95.81 200 GLU A CA 1
ATOM 1512 C C . GLU A 1 200 ? 8.922 5.266 28.672 1 95.81 200 GLU A C 1
ATOM 1514 O O . GLU A 1 200 ? 9.562 4.219 28.547 1 95.81 200 GLU A O 1
ATOM 1519 N N . ILE A 1 201 ? 9.039 6.254 27.844 1 96.88 201 ILE A N 1
ATOM 1520 C CA . ILE A 1 201 ? 9.969 6.227 26.719 1 96.88 201 ILE A CA 1
ATOM 1521 C C . ILE A 1 201 ? 10.383 7.652 26.359 1 96.88 201 ILE A C 1
ATOM 1523 O O . ILE A 1 201 ? 9.578 8.586 26.469 1 96.88 201 ILE A O 1
ATOM 1527 N N . SER A 1 202 ? 11.625 7.863 26.047 1 97.25 202 SER A N 1
ATOM 1528 C CA . SER A 1 202 ? 12.109 9.195 25.688 1 97.25 202 SER A CA 1
ATOM 1529 C C . SER A 1 202 ? 11.672 9.578 24.266 1 97.25 202 SER A C 1
ATOM 1531 O O . SER A 1 202 ? 11.258 8.719 23.484 1 97.25 202 SER A O 1
ATOM 1533 N N . HIS A 1 203 ? 11.734 10.867 23.969 1 96.81 203 HIS A N 1
ATOM 1534 C CA . HIS A 1 203 ? 11.438 11.367 22.641 1 96.81 203 HIS A CA 1
ATOM 1535 C C . HIS A 1 203 ? 12.312 10.688 21.578 1 96.81 203 HIS A C 1
ATOM 1537 O O . HIS A 1 203 ? 11.82 10.266 20.531 1 96.81 203 HIS A O 1
ATOM 1543 N N . GLU A 1 204 ? 13.57 10.586 21.859 1 97.5 204 GLU A N 1
ATOM 1544 C CA . GLU A 1 204 ? 14.539 10.008 20.922 1 97.5 204 GLU A CA 1
ATOM 1545 C C . GLU A 1 204 ? 14.281 8.523 20.703 1 97.5 204 GLU A C 1
ATOM 1547 O O . GLU A 1 204 ? 14.312 8.039 19.562 1 97.5 204 GLU A O 1
ATOM 1552 N N . GLU A 1 205 ? 14.008 7.84 21.719 1 97.88 205 GLU A N 1
ATOM 1553 C CA . GLU A 1 205 ? 13.758 6.406 21.609 1 97.88 205 GLU A CA 1
ATOM 1554 C C . GLU A 1 205 ? 12.445 6.133 20.891 1 97.88 205 GLU A C 1
ATOM 1556 O O . GLU A 1 205 ? 12.32 5.137 20.172 1 97.88 205 GLU A O 1
ATOM 1561 N N . LEU A 1 206 ? 11.516 6.996 21.078 1 97.94 206 LEU A N 1
ATOM 1562 C CA . LEU A 1 206 ? 10.195 6.809 20.484 1 97.94 206 LEU A CA 1
ATOM 1563 C C . LEU A 1 206 ? 10.203 7.168 19 1 97.94 206 LEU A C 1
ATOM 1565 O O . LEU A 1 206 ? 9.727 6.395 18.172 1 97.94 206 LEU A O 1
ATOM 1569 N N . GLY A 1 207 ? 10.758 8.336 18.766 1 98.25 207 GLY A N 1
ATOM 1570 C CA . GLY A 1 207 ? 10.539 8.852 17.422 1 98.25 207 GLY A CA 1
ATOM 1571 C C . GLY A 1 207 ? 11.773 9.5 16.828 1 98.25 207 GLY A C 1
ATOM 1572 O O . GLY A 1 207 ? 11.672 10.336 15.93 1 98.25 207 GLY A O 1
ATOM 1573 N N . GLY A 1 208 ? 12.914 9.203 17.328 1 98.38 208 GLY A N 1
ATOM 1574 C CA . GLY A 1 208 ? 14.148 9.734 16.781 1 98.38 208 GLY A CA 1
ATOM 1575 C C . GLY A 1 208 ? 14.539 9.086 15.469 1 98.38 208 GLY A C 1
ATOM 1576 O O . GLY A 1 208 ? 13.836 8.203 14.969 1 98.38 208 GLY A O 1
ATOM 1577 N N . ALA A 1 209 ? 15.625 9.602 14.922 1 98.38 209 ALA A N 1
ATOM 1578 C CA . ALA A 1 209 ? 16.094 9.125 13.617 1 98.38 209 ALA A CA 1
ATOM 1579 C C . ALA A 1 209 ? 16.406 7.629 13.656 1 98.38 209 ALA A C 1
ATOM 1581 O O . ALA A 1 209 ? 16.078 6.895 12.727 1 98.38 209 ALA A O 1
ATOM 1582 N N . GLY A 1 210 ? 17 7.195 14.695 1 98.12 210 GLY A N 1
ATOM 1583 C CA . GLY A 1 210 ? 17.328 5.785 14.828 1 98.12 210 GLY A CA 1
ATOM 1584 C C . GLY A 1 210 ? 16.109 4.883 14.859 1 98.12 210 GLY A C 1
ATOM 1585 O O . GLY A 1 210 ? 16.094 3.832 14.219 1 98.12 210 GLY A O 1
ATOM 1586 N N . ALA A 1 211 ? 15.078 5.266 15.625 1 98.12 211 ALA A N 1
ATOM 1587 C CA . ALA A 1 211 ? 13.844 4.496 15.711 1 98.12 211 ALA A CA 1
ATOM 1588 C C . ALA A 1 211 ? 13.164 4.391 14.352 1 98.12 211 ALA A C 1
ATOM 1590 O O . ALA A 1 211 ? 12.75 3.303 13.938 1 98.12 211 ALA A O 1
ATOM 1591 N N . HIS A 1 212 ? 13.117 5.441 13.648 1 98.44 212 HIS A N 1
ATOM 1592 C CA . HIS A 1 212 ? 12.383 5.461 12.391 1 98.44 212 HIS A CA 1
ATOM 1593 C C . HIS A 1 212 ? 13.203 4.84 11.266 1 98.44 212 HIS A C 1
ATOM 1595 O O . HIS A 1 212 ? 12.641 4.246 10.344 1 98.44 212 HIS A O 1
ATOM 1601 N N . ALA A 1 213 ? 14.539 4.918 11.328 1 98.25 213 ALA A N 1
ATOM 1602 C CA . ALA A 1 213 ? 15.391 4.32 10.312 1 98.25 213 ALA A CA 1
ATOM 1603 C C . ALA A 1 213 ? 15.547 2.818 10.539 1 98.25 213 ALA A C 1
ATOM 1605 O O . ALA A 1 213 ? 15.711 2.053 9.586 1 98.25 213 ALA A O 1
ATOM 1606 N N . GLY A 1 214 ? 15.445 2.408 11.719 1 97.44 214 GLY A N 1
ATOM 1607 C CA . GLY A 1 214 ? 15.789 1.026 12.016 1 97.44 214 GLY A CA 1
ATOM 1608 C C . GLY A 1 214 ? 14.578 0.167 12.328 1 97.44 214 GLY A C 1
ATOM 1609 O O . GLY A 1 214 ? 14.578 -1.035 12.055 1 97.44 214 GLY A O 1
ATOM 1610 N N . LYS A 1 215 ? 13.531 0.736 12.891 1 97.19 215 LYS A N 1
ATOM 1611 C CA . LYS A 1 215 ? 12.422 -0.067 13.391 1 97.19 215 LYS A CA 1
ATOM 1612 C C . LYS A 1 215 ? 11.164 0.149 12.547 1 97.19 215 LYS A C 1
ATOM 1614 O O . LYS A 1 215 ? 10.656 -0.79 11.93 1 97.19 215 LYS A O 1
ATOM 1619 N N . SER A 1 216 ? 10.758 1.406 12.43 1 97.81 216 SER A N 1
ATOM 1620 C CA . SER A 1 216 ? 9.438 1.69 11.859 1 97.81 216 SER A CA 1
ATOM 1621 C C . SER A 1 216 ? 9.492 1.745 10.336 1 97.81 216 SER A C 1
ATOM 1623 O O . SER A 1 216 ? 8.469 1.594 9.672 1 97.81 216 SER A O 1
ATOM 1625 N N . GLY A 1 217 ? 10.648 2.051 9.75 1 97.81 217 GLY A N 1
ATOM 1626 C CA . GLY A 1 217 ? 10.805 2.172 8.312 1 97.81 217 GLY A CA 1
ATOM 1627 C C . GLY A 1 217 ? 10.289 3.49 7.766 1 97.81 217 GLY A C 1
ATOM 1628 O O . GLY A 1 217 ? 10.172 3.662 6.551 1 97.81 217 GLY A O 1
ATOM 1629 N N . ASN A 1 218 ? 10 4.484 8.664 1 98.38 218 ASN A N 1
ATOM 1630 C CA . ASN A 1 218 ? 9.477 5.77 8.211 1 98.38 218 ASN A CA 1
ATOM 1631 C C . ASN A 1 218 ? 10.57 6.645 7.609 1 98.38 218 ASN A C 1
ATOM 1633 O O . ASN A 1 218 ? 10.297 7.461 6.727 1 98.38 218 ASN A O 1
ATOM 1637 N N . ALA A 1 219 ? 11.773 6.504 8.117 1 98.69 219 ALA A N 1
ATOM 1638 C CA . ALA A 1 219 ? 12.875 7.332 7.648 1 98.69 219 ALA A CA 1
ATOM 1639 C C . ALA A 1 219 ? 13.688 6.609 6.578 1 98.69 219 ALA A C 1
ATOM 1641 O O . ALA A 1 219 ? 14.047 5.441 6.742 1 98.69 219 ALA A O 1
ATOM 1642 N N . HIS A 1 220 ? 14 7.289 5.559 1 98.75 220 HIS A N 1
ATOM 1643 C CA . HIS A 1 220 ? 14.734 6.711 4.438 1 98.75 220 HIS A CA 1
ATOM 1644 C C . HIS A 1 220 ? 16.219 7 4.551 1 98.75 220 HIS A C 1
ATOM 1646 O O . HIS A 1 220 ? 17.047 6.219 4.07 1 98.75 220 HIS A O 1
ATOM 1652 N N . PHE A 1 221 ? 16.516 8.141 5.078 1 98.88 221 PHE A N 1
ATOM 1653 C CA . PHE A 1 221 ? 17.891 8.555 5.273 1 98.88 221 PHE A CA 1
ATOM 1654 C C . PHE A 1 221 ? 18.109 9.078 6.688 1 98.88 221 PHE A C 1
ATOM 1656 O O . PHE A 1 221 ? 17.266 9.797 7.227 1 98.88 221 PHE A O 1
ATOM 1663 N N . ARG A 1 222 ? 19.219 8.688 7.289 1 98.69 222 ARG A N 1
ATOM 1664 C CA . ARG A 1 222 ? 19.609 9.078 8.641 1 98.69 222 ARG A CA 1
ATOM 1665 C C . ARG A 1 222 ? 21 9.695 8.648 1 98.69 222 ARG A C 1
ATOM 1667 O O . ARG A 1 222 ? 21.938 9.117 8.102 1 98.69 222 ARG A O 1
ATOM 1674 N N . TYR A 1 223 ? 21.141 10.828 9.195 1 98.5 223 TYR A N 1
ATOM 1675 C CA . TYR A 1 223 ? 22.422 11.508 9.227 1 98.5 223 TYR A CA 1
ATOM 1676 C C . TYR A 1 223 ? 22.766 11.969 10.641 1 98.5 223 TYR A C 1
ATOM 1678 O O . TYR A 1 223 ? 21.891 11.961 11.523 1 98.5 223 TYR A O 1
ATOM 1686 N N . ALA A 1 224 ? 24.031 12.383 10.859 1 97.56 224 ALA A N 1
ATOM 1687 C CA . ALA A 1 224 ? 24.516 12.766 12.18 1 97.56 224 ALA A CA 1
ATOM 1688 C C . ALA A 1 224 ? 24.375 14.273 12.406 1 97.56 224 ALA A C 1
ATOM 1690 O O . ALA A 1 224 ? 24.344 14.734 13.547 1 97.56 224 ALA A O 1
ATOM 1691 N N . SER A 1 225 ? 24.266 15.047 11.312 1 96.94 225 SER A N 1
ATOM 1692 C CA . SER A 1 225 ? 24.188 16.5 11.422 1 96.94 225 SER A CA 1
ATOM 1693 C C . SER A 1 225 ? 23.297 17.094 10.336 1 96.94 225 SER A C 1
ATOM 1695 O O . SER A 1 225 ? 23.016 16.438 9.336 1 96.94 225 SER A O 1
ATOM 1697 N N . GLU A 1 226 ? 22.828 18.344 10.555 1 97.12 226 GLU A N 1
ATOM 1698 C CA . GLU A 1 226 ? 22.016 19.031 9.555 1 97.12 226 GLU A CA 1
ATOM 1699 C C . GLU A 1 226 ? 22.781 19.234 8.258 1 97.12 226 GLU A C 1
ATOM 1701 O O . GLU A 1 226 ? 22.219 19.094 7.168 1 97.12 226 GLU A O 1
ATOM 1706 N N . GLU A 1 227 ? 24.062 19.516 8.406 1 96.81 227 GLU A N 1
ATOM 1707 C CA . GLU A 1 227 ? 24.906 19.766 7.234 1 96.81 227 GLU A CA 1
ATOM 1708 C C . GLU A 1 227 ? 24.984 18.531 6.344 1 96.81 227 GLU A C 1
ATOM 1710 O O . GLU A 1 227 ? 24.812 18.625 5.129 1 96.81 227 GLU A O 1
ATOM 1715 N N . GLU A 1 228 ? 25.234 17.406 6.934 1 98 228 GLU A N 1
ATOM 1716 C CA . GLU A 1 228 ? 25.312 16.156 6.18 1 98 228 GLU A CA 1
ATOM 1717 C C . GLU A 1 228 ? 23.953 15.805 5.559 1 98 228 GLU A C 1
ATOM 1719 O O . GLU A 1 228 ? 23.891 15.305 4.434 1 98 228 GLU A O 1
ATOM 1724 N N . CYS A 1 229 ? 22.953 16.031 6.336 1 98.38 229 CYS A N 1
ATOM 1725 C CA . CYS A 1 229 ? 21.609 15.766 5.867 1 98.38 229 CYS A CA 1
ATOM 1726 C C . CYS A 1 229 ? 21.281 16.594 4.621 1 98.38 229 CYS A C 1
ATOM 1728 O O . CYS A 1 229 ? 20.797 16.047 3.625 1 98.38 229 CYS A O 1
ATOM 1730 N N . ILE A 1 230 ? 21.578 17.859 4.676 1 98.06 230 ILE A N 1
ATOM 1731 C CA . ILE A 1 230 ? 21.312 18.766 3.566 1 98.06 230 ILE A CA 1
ATOM 1732 C C . ILE A 1 230 ? 22.125 18.344 2.346 1 98.06 230 ILE A C 1
ATOM 1734 O O . ILE A 1 230 ? 21.625 18.344 1.223 1 98.06 230 ILE A O 1
ATOM 1738 N N . ALA A 1 231 ? 23.359 17.953 2.568 1 98.31 231 ALA A N 1
ATOM 1739 C CA . ALA A 1 231 ? 24.172 17.438 1.477 1 98.31 231 ALA A CA 1
ATOM 1740 C C . ALA A 1 231 ? 23.531 16.188 0.856 1 98.31 231 ALA A C 1
ATOM 1742 O O . ALA A 1 231 ? 23.594 16.016 -0.363 1 98.31 231 ALA A O 1
ATOM 1743 N N . GLY A 1 232 ? 22.984 15.359 1.693 1 98.62 232 GLY A N 1
ATOM 1744 C CA . GLY A 1 232 ? 22.297 14.164 1.218 1 98.62 232 GLY A CA 1
ATOM 1745 C C . GLY A 1 232 ? 21.094 14.477 0.348 1 98.62 232 GLY A C 1
ATOM 1746 O O . GLY A 1 232 ? 20.844 13.797 -0.645 1 98.62 232 GLY A O 1
ATOM 1747 N N . VAL A 1 233 ? 20.328 15.508 0.735 1 98.81 233 VAL A N 1
ATOM 1748 C CA . VAL A 1 233 ? 19.172 15.93 -0.045 1 98.81 233 VAL A CA 1
ATOM 1749 C C . VAL A 1 233 ? 19.625 16.344 -1.445 1 98.81 233 VAL A C 1
ATOM 1751 O O . VAL A 1 233 ? 19.016 15.938 -2.441 1 98.81 233 VAL A O 1
ATOM 1754 N N . ARG A 1 234 ? 20.656 17.172 -1.494 1 98.56 234 ARG A N 1
ATOM 1755 C CA . ARG A 1 234 ? 21.188 17.609 -2.773 1 98.56 234 ARG A CA 1
ATOM 1756 C C . ARG A 1 234 ? 21.672 16.438 -3.613 1 98.56 234 ARG A C 1
ATOM 1758 O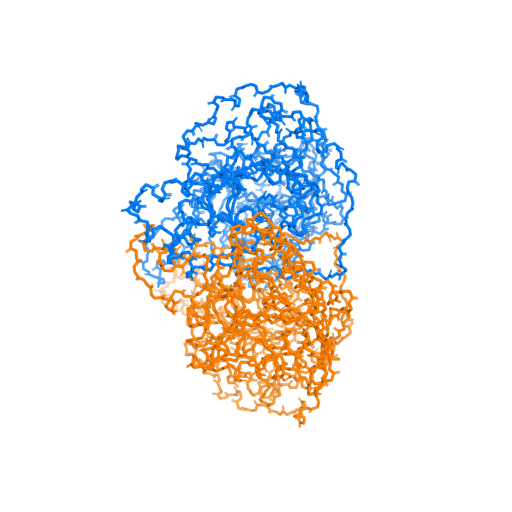 O . ARG A 1 234 ? 21.438 16.391 -4.82 1 98.56 234 ARG A O 1
ATOM 1765 N N . GLN A 1 235 ? 22.312 15.492 -2.951 1 98.31 235 GLN A N 1
ATOM 1766 C CA . GLN A 1 235 ? 22.781 14.297 -3.645 1 98.31 235 GLN A CA 1
ATOM 1767 C C . GLN A 1 235 ? 21.625 13.5 -4.23 1 98.31 235 GLN A C 1
ATOM 1769 O O . GLN A 1 235 ? 21.672 13.086 -5.391 1 98.31 235 GLN A O 1
ATOM 1774 N N . LEU A 1 236 ? 20.594 13.297 -3.49 1 98.81 236 LEU A N 1
ATOM 1775 C CA . LEU A 1 236 ? 19.422 12.562 -3.973 1 98.81 236 LEU A CA 1
ATOM 1776 C C . LEU A 1 236 ? 18.844 13.227 -5.211 1 98.81 236 LEU A C 1
ATOM 1778 O O . LEU A 1 236 ? 18.531 12.555 -6.195 1 98.81 236 LEU A O 1
ATOM 1782 N N . LEU A 1 237 ? 18.719 14.523 -5.133 1 98.62 237 LEU A N 1
ATOM 1783 C CA . LEU A 1 237 ? 18.125 15.273 -6.23 1 98.62 237 LEU A CA 1
ATOM 1784 C C . LEU A 1 237 ? 18.922 15.102 -7.512 1 98.62 237 LEU A C 1
ATOM 1786 O O . LEU A 1 237 ? 18.375 15.18 -8.609 1 98.62 237 LEU A O 1
ATOM 1790 N N . SER A 1 238 ? 20.234 14.844 -7.387 1 98.06 238 SER A N 1
ATOM 1791 C CA . SER A 1 238 ? 21.078 14.68 -8.562 1 98.06 238 SER A CA 1
ATOM 1792 C C . SER A 1 238 ? 20.75 13.398 -9.312 1 98.06 238 SER A C 1
ATOM 1794 O O . SER A 1 238 ? 21.109 13.242 -10.484 1 98.06 238 SER A O 1
ATOM 1796 N N . TYR A 1 239 ? 20.062 12.383 -8.656 1 98.69 239 TYR A N 1
ATOM 1797 C CA . TYR A 1 239 ? 19.688 11.125 -9.289 1 98.69 239 TYR A CA 1
ATOM 1798 C C . TYR A 1 239 ? 18.328 11.227 -9.953 1 98.69 239 TYR A C 1
ATOM 1800 O O . TYR A 1 239 ? 17.953 10.375 -10.766 1 98.69 239 TYR A O 1
ATOM 1808 N N . LEU A 1 240 ? 17.516 12.258 -9.609 1 98.75 240 LEU A N 1
ATOM 1809 C CA . LEU A 1 240 ? 16.094 12.25 -9.914 1 98.75 240 LEU A CA 1
ATOM 1810 C C . LEU A 1 240 ? 15.773 13.203 -11.055 1 98.75 240 LEU A C 1
ATOM 1812 O O . LEU A 1 240 ? 16.422 14.242 -11.203 1 98.75 240 LEU A O 1
ATOM 1816 N N . PRO A 1 241 ? 14.789 12.852 -11.883 1 98.44 241 PRO A N 1
ATOM 1817 C CA . PRO A 1 241 ? 14.25 13.852 -12.805 1 98.44 241 PRO A CA 1
ATOM 1818 C C . PRO A 1 241 ? 13.422 14.922 -12.094 1 98.44 241 PRO A C 1
ATOM 1820 O O . PRO A 1 241 ? 13.141 14.805 -10.898 1 98.44 241 PRO A O 1
ATOM 1823 N N . GLN A 1 242 ? 13.078 15.984 -12.82 1 98.44 242 GLN A N 1
ATOM 1824 C CA . GLN A 1 242 ? 12.242 17.031 -12.25 1 98.44 242 GLN A CA 1
ATOM 1825 C C . GLN A 1 242 ? 10.805 16.562 -12.07 1 98.44 242 GLN A C 1
ATOM 1827 O O . GLN A 1 242 ? 10.102 17.016 -11.164 1 98.44 242 GLN A O 1
ATOM 1832 N N . HIS A 1 243 ? 10.375 15.734 -12.945 1 98.56 243 HIS A N 1
ATOM 1833 C CA . HIS A 1 243 ? 9.008 15.219 -12.938 1 98.56 243 HIS A CA 1
ATOM 1834 C C . HIS A 1 243 ? 8.898 13.93 -13.734 1 98.56 243 HIS A C 1
ATOM 1836 O O . HIS A 1 243 ? 9.867 13.5 -14.359 1 98.56 243 HIS A O 1
ATOM 1842 N N . ASN A 1 244 ? 7.738 13.312 -13.734 1 98.25 244 ASN A N 1
ATOM 1843 C CA . ASN A 1 244 ? 7.531 11.984 -14.312 1 98.25 244 ASN A CA 1
ATOM 1844 C C . ASN A 1 244 ? 7.539 12.023 -15.836 1 98.25 244 ASN A C 1
ATOM 1846 O O . ASN A 1 244 ? 7.52 10.984 -16.484 1 98.25 244 ASN A O 1
ATOM 1850 N N . GLY A 1 245 ? 7.602 13.188 -16.453 1 96.88 245 GLY A N 1
ATOM 1851 C CA . GLY A 1 245 ? 7.598 13.305 -17.891 1 96.88 245 GLY A CA 1
ATOM 1852 C C . GLY A 1 245 ? 8.992 13.328 -18.5 1 96.88 245 GLY A C 1
ATOM 1853 O O . GLY A 1 245 ? 9.141 13.352 -19.719 1 96.88 245 GLY A O 1
ATOM 1854 N N . GLU A 1 246 ? 9.945 13.266 -17.641 1 96.19 246 GLU A N 1
ATOM 1855 C CA . GLU A 1 246 ? 11.305 13.297 -18.172 1 96.19 246 GLU A CA 1
ATOM 1856 C C . GLU A 1 246 ? 12.156 12.172 -17.578 1 96.19 246 GLU A C 1
ATOM 1858 O O . GLU A 1 246 ? 11.758 11.547 -16.594 1 96.19 246 GLU A O 1
ATOM 1863 N N . ALA A 1 247 ? 13.266 11.898 -18.234 1 95.81 247 ALA A N 1
ATOM 1864 C CA . ALA A 1 247 ? 14.227 10.906 -17.766 1 95.81 247 ALA A CA 1
ATOM 1865 C C . ALA A 1 247 ? 15.18 11.516 -16.734 1 95.81 247 ALA A C 1
ATOM 1867 O O . ALA A 1 247 ? 15.383 12.734 -16.719 1 95.81 247 ALA A O 1
ATOM 1868 N N . PRO A 1 248 ? 15.734 10.688 -15.852 1 97 248 PRO A N 1
ATOM 1869 C CA . PRO A 1 248 ? 16.75 11.203 -14.922 1 97 248 PRO A CA 1
ATOM 1870 C C . PRO A 1 248 ? 17.969 11.781 -15.648 1 97 248 PRO A C 1
ATOM 1872 O O . PRO A 1 248 ? 18.234 11.414 -16.797 1 97 248 PRO A O 1
ATOM 1875 N N . PRO A 1 249 ? 18.688 12.672 -14.992 1 95.56 249 PRO A N 1
ATOM 1876 C CA . PRO A 1 249 ? 19.875 13.266 -15.609 1 95.56 249 PRO A CA 1
ATOM 1877 C C . PRO A 1 249 ? 20.984 12.25 -15.844 1 95.56 249 PRO A C 1
ATOM 1879 O O . PRO A 1 249 ? 21.156 11.328 -15.039 1 95.56 249 PRO A O 1
ATOM 1882 N N . VAL A 1 250 ? 21.719 12.414 -16.938 1 95.94 250 VAL A N 1
ATOM 1883 C CA . VAL A 1 250 ? 22.906 11.625 -17.234 1 95.94 250 VAL A CA 1
ATOM 1884 C C . VAL A 1 250 ? 24.156 12.422 -16.859 1 95.94 250 VAL A C 1
ATOM 1886 O O . VAL A 1 250 ? 24.297 13.586 -17.25 1 95.94 250 VAL A O 1
ATOM 1889 N N . VAL A 1 251 ? 24.969 11.82 -16.094 1 95.38 251 VAL A N 1
ATOM 1890 C CA . VAL A 1 251 ? 26.172 12.508 -15.609 1 95.38 251 VAL A CA 1
ATOM 1891 C C . VAL A 1 251 ? 27.422 11.781 -16.125 1 95.38 251 VAL A C 1
ATOM 1893 O O . VAL A 1 251 ? 27.438 10.547 -16.172 1 95.38 251 VAL A O 1
ATOM 1896 N N . ASP A 1 252 ? 28.391 12.578 -16.562 1 94.94 252 ASP A N 1
ATOM 1897 C CA . ASP A 1 252 ? 29.672 11.977 -16.922 1 94.94 252 ASP A CA 1
ATOM 1898 C C . ASP A 1 252 ? 30.484 11.609 -15.68 1 94.94 252 ASP A C 1
ATOM 1900 O O . ASP A 1 252 ? 31.016 12.492 -15 1 94.94 252 ASP A O 1
ATOM 1904 N N . THR A 1 253 ? 30.594 10.367 -15.398 1 94.94 253 THR A N 1
ATOM 1905 C CA . THR A 1 253 ? 31.266 9.914 -14.188 1 94.94 253 THR A CA 1
ATOM 1906 C C . THR A 1 253 ? 32.719 9.562 -14.484 1 94.94 253 THR A C 1
ATOM 1908 O O . THR A 1 253 ? 33.531 9.367 -13.57 1 94.94 253 THR A O 1
ATOM 1911 N N . GLY A 1 254 ? 33.062 9.477 -15.719 1 95.19 254 GLY A N 1
ATOM 1912 C CA . GLY A 1 254 ? 34.406 9.109 -16.109 1 95.19 254 GLY A CA 1
ATOM 1913 C C . GLY A 1 254 ? 34.688 7.621 -15.969 1 95.19 254 GLY A C 1
ATOM 1914 O O . GLY A 1 254 ? 35.781 7.156 -16.281 1 95.19 254 GLY A O 1
ATOM 1915 N N . ASP A 1 255 ? 33.75 6.836 -15.5 1 96.75 255 ASP A N 1
ATOM 1916 C CA . ASP A 1 255 ? 33.906 5.398 -15.32 1 96.75 255 ASP A CA 1
ATOM 1917 C C . ASP A 1 255 ? 33.531 4.645 -16.594 1 96.75 255 ASP A C 1
ATOM 1919 O O . ASP A 1 255 ? 32.375 4.656 -17.031 1 96.75 255 ASP A O 1
ATOM 1923 N N . PRO A 1 256 ? 34.5 3.969 -17.219 1 96.19 256 PRO A N 1
ATOM 1924 C CA . PRO A 1 256 ? 34.219 3.295 -18.484 1 96.19 256 PRO A CA 1
ATOM 1925 C C . PRO A 1 256 ? 33.156 2.211 -18.344 1 96.19 256 PRO A C 1
ATOM 1927 O O . PRO A 1 256 ? 33.188 1.406 -17.406 1 96.19 256 PRO A O 1
ATOM 1930 N N . VAL A 1 257 ? 32.25 2.201 -19.281 1 94.88 257 VAL A N 1
ATOM 1931 C CA . VAL A 1 257 ? 31.125 1.281 -19.234 1 94.88 257 VAL A CA 1
ATOM 1932 C C . VAL A 1 257 ? 31.609 -0.151 -19.438 1 94.88 257 VAL A C 1
ATOM 1934 O O . VAL A 1 257 ? 31.016 -1.098 -18.922 1 94.88 257 VAL A O 1
ATOM 1937 N N . ASP A 1 258 ? 32.75 -0.346 -20.141 1 93.06 258 ASP A N 1
ATOM 1938 C CA . ASP A 1 258 ? 33.25 -1.674 -20.469 1 93.06 258 ASP A CA 1
ATOM 1939 C C . ASP A 1 258 ? 34.344 -2.115 -19.484 1 93.06 258 ASP A C 1
ATOM 1941 O O . ASP A 1 258 ? 35.062 -3.076 -19.75 1 93.06 258 ASP A O 1
ATOM 1945 N N . ARG A 1 259 ? 34.406 -1.343 -18.406 1 96 259 ARG A N 1
ATOM 1946 C CA . ARG A 1 259 ? 35.344 -1.773 -17.359 1 96 259 ARG A CA 1
ATOM 1947 C C . ARG A 1 259 ? 35 -3.184 -16.875 1 96 259 ARG A C 1
ATOM 1949 O O . ARG A 1 259 ? 33.844 -3.523 -16.688 1 96 259 ARG A O 1
ATOM 1956 N N . THR A 1 260 ? 36.062 -4.082 -16.781 1 96 260 THR A N 1
ATOM 1957 C CA . THR A 1 260 ? 35.812 -5.441 -16.297 1 96 260 THR A CA 1
ATOM 1958 C C . THR A 1 260 ? 35.75 -5.473 -14.781 1 96 260 THR A C 1
ATOM 1960 O O . THR A 1 260 ? 36.188 -4.52 -14.117 1 96 260 THR A O 1
ATOM 1963 N N . THR A 1 261 ? 35.125 -6.449 -14.266 1 95.5 261 THR A N 1
ATOM 1964 C CA . THR A 1 261 ? 34.938 -6.617 -12.828 1 95.5 261 THR A CA 1
ATOM 1965 C C . THR A 1 261 ? 35.438 -7.98 -12.375 1 95.5 261 THR A C 1
ATOM 1967 O O . THR A 1 261 ? 34.688 -8.781 -11.82 1 95.5 261 THR A O 1
ATOM 1970 N N . PRO A 1 262 ? 36.719 -8.32 -12.5 1 95.12 262 PRO A N 1
ATOM 1971 C CA . PRO A 1 262 ? 37.25 -9.648 -12.164 1 95.12 262 PRO A CA 1
ATOM 1972 C C . PRO A 1 262 ? 37.156 -9.961 -10.672 1 95.12 262 PRO A C 1
ATOM 1974 O O . PRO A 1 262 ? 37.125 -11.133 -10.289 1 95.12 262 PRO A O 1
ATOM 1977 N N . GLU A 1 263 ? 37.062 -8.922 -9.859 1 94.56 263 GLU A N 1
ATOM 1978 C CA . GLU A 1 263 ? 37 -9.109 -8.414 1 94.56 263 GLU A CA 1
ATOM 1979 C C . GLU A 1 263 ? 35.719 -9.867 -8.023 1 94.56 263 GLU A C 1
ATOM 1981 O O . GLU A 1 263 ? 35.656 -10.422 -6.926 1 94.56 263 GLU A O 1
ATOM 1986 N N . LEU A 1 264 ? 34.719 -9.875 -8.875 1 94.81 264 LEU A N 1
ATOM 1987 C CA . LEU A 1 264 ? 33.438 -10.539 -8.586 1 94.81 264 LEU A CA 1
ATOM 1988 C C . LEU A 1 264 ? 33.656 -12.055 -8.484 1 94.81 264 LEU A C 1
ATOM 1990 O O . LEU A 1 264 ? 32.844 -12.742 -7.836 1 94.81 264 LEU A O 1
ATOM 1994 N N . LEU A 1 265 ? 34.656 -12.586 -9.094 1 91.69 265 LEU A N 1
ATOM 1995 C CA . LEU A 1 265 ? 34.969 -14.016 -9.055 1 91.69 265 LEU A CA 1
ATOM 1996 C C . LEU A 1 265 ? 35.344 -14.461 -7.645 1 91.69 265 LEU A C 1
ATOM 1998 O O . LEU A 1 265 ? 35.094 -15.609 -7.262 1 91.69 265 LEU A O 1
ATOM 2002 N N . ASP A 1 266 ? 35.812 -13.508 -6.855 1 91 266 ASP A N 1
ATOM 2003 C CA . ASP A 1 266 ? 36.281 -13.836 -5.516 1 91 266 ASP A CA 1
ATOM 2004 C C . ASP A 1 266 ? 35.312 -13.383 -4.449 1 91 266 ASP A C 1
ATOM 2006 O O . ASP A 1 266 ? 35.375 -13.812 -3.299 1 91 266 ASP A O 1
ATOM 2010 N N . LEU A 1 267 ? 34.438 -12.555 -4.879 1 90.5 267 LEU A N 1
ATOM 2011 C CA . LEU A 1 267 ? 33.531 -11.914 -3.91 1 90.5 267 LEU A CA 1
ATOM 2012 C C . LEU A 1 267 ? 32.438 -12.875 -3.463 1 90.5 267 LEU A C 1
ATOM 2014 O O . LEU A 1 267 ? 32 -12.828 -2.312 1 90.5 267 LEU A O 1
ATOM 2018 N N . ILE A 1 268 ? 32 -13.758 -4.27 1 86.62 268 ILE A N 1
ATOM 2019 C CA . ILE A 1 268 ? 30.922 -14.672 -3.943 1 86.62 268 ILE A CA 1
ATOM 2020 C C . ILE A 1 268 ? 31.484 -16 -3.459 1 86.62 268 ILE A C 1
ATOM 2022 O O . ILE A 1 268 ? 32.188 -16.703 -4.207 1 86.62 268 ILE A O 1
ATOM 2026 N N . PRO A 1 269 ? 31.188 -16.359 -2.264 1 86.62 269 PRO A N 1
ATOM 2027 C CA . PRO A 1 269 ? 31.688 -17.625 -1.737 1 86.62 269 PRO A CA 1
ATOM 2028 C C . PRO A 1 269 ? 31.156 -18.828 -2.494 1 86.62 269 PRO A C 1
ATOM 2030 O O . PRO A 1 269 ? 30 -18.828 -2.93 1 86.62 269 PRO A O 1
ATOM 2033 N N . GLU A 1 270 ? 31.875 -19.828 -2.496 1 81.31 270 GLU A N 1
ATOM 2034 C CA . GLU A 1 270 ? 31.469 -21.062 -3.15 1 81.31 270 GLU A CA 1
ATOM 2035 C C . GLU A 1 270 ? 30.453 -21.828 -2.303 1 81.31 270 GLU A C 1
ATOM 2037 O O . GLU A 1 270 ? 29.547 -22.469 -2.838 1 81.31 270 GLU A O 1
ATOM 2042 N N . GLU A 1 271 ? 30.734 -21.594 -1.053 1 81.69 271 GLU A N 1
ATOM 2043 C CA . GLU A 1 271 ? 29.797 -22.266 -0.139 1 81.69 271 GLU A CA 1
ATOM 2044 C C . GLU A 1 271 ? 28.438 -21.578 -0.157 1 81.69 271 GLU A C 1
ATOM 2046 O O . GLU A 1 271 ? 28.312 -20.391 0.152 1 81.69 271 GLU A O 1
ATOM 2051 N N . GLU A 1 272 ? 27.5 -22.344 -0.427 1 78.81 272 GLU A N 1
ATOM 2052 C CA . GLU A 1 272 ? 26.141 -21.844 -0.636 1 78.81 272 GLU A CA 1
ATOM 2053 C C . GLU A 1 272 ? 25.609 -21.156 0.617 1 78.81 272 GLU A C 1
ATOM 2055 O O . GLU A 1 272 ? 24.781 -20.234 0.527 1 78.81 272 GLU A O 1
ATOM 2060 N N . ARG A 1 273 ? 26.016 -21.578 1.726 1 79.88 273 ARG A N 1
ATOM 2061 C CA . ARG A 1 273 ? 25.438 -21.078 2.969 1 79.88 273 ARG A CA 1
ATOM 2062 C C . ARG A 1 273 ? 26.219 -19.875 3.492 1 79.88 273 ARG A C 1
ATOM 2064 O O . ARG A 1 273 ? 25.75 -19.156 4.375 1 79.88 273 ARG A O 1
ATOM 2071 N N . ARG A 1 274 ? 27.312 -19.625 2.959 1 89.44 274 ARG A N 1
ATOM 2072 C CA . ARG A 1 274 ? 28.141 -18.531 3.457 1 89.44 274 ARG A CA 1
ATOM 2073 C C . ARG A 1 274 ? 27.656 -17.188 2.934 1 89.44 274 ARG A C 1
ATOM 2075 O O . ARG A 1 274 ? 27.438 -17.016 1.73 1 89.44 274 ARG A O 1
ATOM 2082 N N . GLY A 1 275 ? 27.469 -16.281 3.848 1 93.38 275 GLY A N 1
ATOM 2083 C CA . GLY A 1 275 ? 27 -14.945 3.502 1 93.38 275 GLY A CA 1
ATOM 2084 C C . GLY A 1 275 ? 28.078 -14.055 2.934 1 93.38 275 GLY A C 1
ATOM 2085 O O . GLY A 1 275 ? 29.266 -14.367 3.041 1 93.38 275 GLY A O 1
ATOM 2086 N N . TYR A 1 276 ? 27.766 -13.016 2.221 1 95.94 276 TYR A N 1
ATOM 2087 C CA . TYR A 1 276 ? 28.609 -11.93 1.742 1 95.94 276 TYR A CA 1
ATOM 2088 C C . TYR A 1 276 ? 27.828 -10.625 1.654 1 95.94 276 TYR A C 1
ATOM 2090 O O . TYR A 1 276 ? 26.594 -10.625 1.739 1 95.94 276 TYR A O 1
ATOM 2098 N N . ASP A 1 277 ? 28.5 -9.523 1.649 1 97.31 277 ASP A N 1
ATOM 2099 C CA . ASP A 1 277 ? 27.891 -8.203 1.567 1 97.31 277 ASP A CA 1
ATOM 2100 C C . ASP A 1 277 ? 27.656 -7.793 0.114 1 97.31 277 ASP A C 1
ATOM 2102 O O . ASP A 1 277 ? 28.609 -7.543 -0.624 1 97.31 277 ASP A O 1
ATOM 2106 N N . VAL A 1 278 ? 26.406 -7.691 -0.286 1 98.06 278 VAL A N 1
ATOM 2107 C CA . VAL A 1 278 ? 26.062 -7.414 -1.675 1 98.06 278 VAL A CA 1
ATOM 2108 C C . VAL A 1 278 ? 26.531 -6.016 -2.057 1 98.06 278 VAL A C 1
ATOM 2110 O O . VAL A 1 278 ? 26.672 -5.699 -3.24 1 98.06 278 VAL A O 1
ATOM 2113 N N . ARG A 1 279 ? 26.781 -5.145 -1.124 1 98.12 279 ARG A N 1
ATOM 2114 C CA . ARG A 1 279 ? 27.266 -3.787 -1.385 1 98.12 279 ARG A CA 1
ATOM 2115 C C . ARG A 1 279 ? 28.609 -3.805 -2.086 1 98.12 279 ARG A C 1
ATOM 2117 O O . ARG A 1 279 ? 28.922 -2.898 -2.861 1 98.12 279 ARG A O 1
ATOM 2124 N N . SER A 1 280 ? 29.359 -4.871 -1.823 1 97.75 280 SER A N 1
ATOM 2125 C CA . SER A 1 280 ? 30.625 -5.023 -2.531 1 97.75 280 SER A CA 1
ATOM 2126 C C . SER A 1 280 ? 30.406 -5.297 -4.016 1 97.75 280 SER A C 1
ATOM 2128 O O . SER A 1 280 ? 31.156 -4.82 -4.859 1 97.75 280 SER A O 1
ATOM 2130 N N . VAL A 1 281 ? 29.359 -6.086 -4.305 1 98.06 281 VAL A N 1
ATOM 2131 C CA . VAL A 1 281 ? 29 -6.348 -5.691 1 98.06 281 VAL A CA 1
ATOM 2132 C C . VAL A 1 281 ? 28.547 -5.055 -6.359 1 98.06 281 VAL A C 1
ATOM 2134 O O . VAL A 1 281 ? 28.969 -4.742 -7.477 1 98.06 281 VAL A O 1
ATOM 2137 N N . ILE A 1 282 ? 27.719 -4.285 -5.676 1 98.69 282 ILE A N 1
ATOM 2138 C CA . ILE A 1 282 ? 27.219 -3.02 -6.188 1 98.69 282 ILE A CA 1
ATOM 2139 C C . ILE A 1 282 ? 28.375 -2.07 -6.477 1 98.69 282 ILE A C 1
ATOM 2141 O O . ILE A 1 282 ? 28.438 -1.46 -7.547 1 98.69 282 ILE A O 1
ATOM 2145 N N . ALA A 1 283 ? 29.328 -1.977 -5.551 1 97.88 283 ALA A N 1
ATOM 2146 C CA . ALA A 1 283 ? 30.484 -1.087 -5.695 1 97.88 283 ALA A CA 1
ATOM 2147 C C . ALA A 1 283 ? 31.344 -1.485 -6.895 1 97.88 283 ALA A C 1
ATOM 2149 O O . ALA A 1 283 ? 31.938 -0.629 -7.547 1 97.88 283 ALA A O 1
ATOM 2150 N N . SER A 1 284 ? 31.391 -2.773 -7.191 1 97.38 284 SER A N 1
ATOM 2151 C CA . SER A 1 284 ? 32.219 -3.293 -8.273 1 97.38 284 SER A CA 1
ATOM 2152 C C . SER A 1 284 ? 31.562 -3.061 -9.633 1 97.38 284 SER A C 1
ATOM 2154 O O . SER A 1 284 ? 32.25 -2.721 -10.602 1 97.38 284 SER A O 1
ATOM 2156 N N . VAL A 1 285 ? 30.297 -3.186 -9.703 1 98.19 285 VAL A N 1
ATOM 2157 C CA . VAL A 1 285 ? 29.594 -3.23 -10.977 1 98.19 285 VAL A CA 1
ATOM 2158 C C . VAL A 1 285 ? 29.219 -1.815 -11.406 1 98.19 285 VAL A C 1
ATOM 2160 O O . VAL A 1 285 ? 29.359 -1.454 -12.578 1 98.19 285 VAL A O 1
ATOM 2163 N N . PHE A 1 286 ? 28.734 -0.995 -10.578 1 98.56 286 PHE A N 1
ATOM 2164 C CA . PHE A 1 286 ? 28.203 0.317 -10.914 1 98.56 286 PHE A CA 1
ATOM 2165 C C . PHE A 1 286 ? 29.281 1.381 -10.852 1 98.56 286 PHE A C 1
ATOM 2167 O O . PHE A 1 286 ? 30.422 1.09 -10.477 1 98.56 286 PHE A O 1
ATOM 2174 N N . ASP A 1 287 ? 28.922 2.646 -11.336 1 98.44 287 ASP A N 1
ATOM 2175 C CA . ASP A 1 287 ? 29.906 3.721 -11.391 1 98.44 287 ASP A CA 1
ATOM 2176 C C . ASP A 1 287 ? 30.547 3.951 -10.023 1 98.44 287 ASP A C 1
ATOM 2178 O O . ASP A 1 287 ? 29.875 3.854 -8.992 1 98.44 287 ASP A O 1
ATOM 2182 N N . ARG A 1 288 ? 31.797 4.301 -10.031 1 97.19 288 ARG A N 1
ATOM 2183 C CA . ARG A 1 288 ? 32.562 4.473 -8.797 1 97.19 288 ARG A CA 1
ATOM 2184 C C . ARG A 1 288 ? 31.906 5.535 -7.91 1 97.19 288 ARG A C 1
ATOM 2186 O O . ARG A 1 288 ? 31.578 6.629 -8.375 1 97.19 288 ARG A O 1
ATOM 2193 N N . GLU A 1 289 ? 31.672 5.125 -6.629 1 95.75 289 GLU A N 1
ATOM 2194 C CA . GLU A 1 289 ? 31.188 6.012 -5.566 1 95.75 289 GLU A CA 1
ATOM 2195 C C .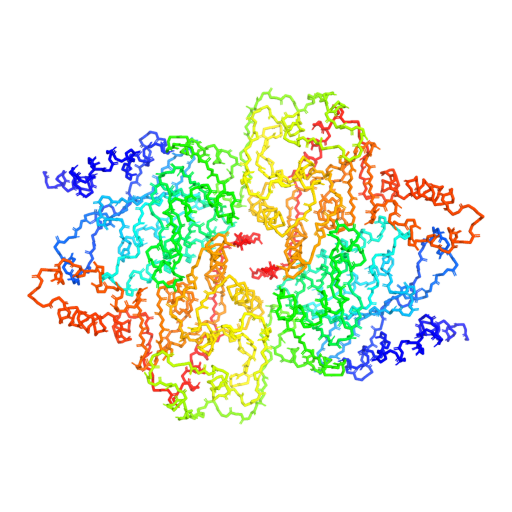 GLU A 1 289 ? 29.844 6.625 -5.922 1 95.75 289 GLU A C 1
ATOM 2197 O O . GLU A 1 289 ? 29.562 7.773 -5.57 1 95.75 289 GLU A O 1
ATOM 2202 N N . SER A 1 290 ? 29.062 5.867 -6.613 1 97.81 290 SER A N 1
ATOM 2203 C CA . SER A 1 290 ? 27.797 6.441 -7.062 1 97.81 290 SER A CA 1
ATOM 2204 C C . SER A 1 290 ? 26.625 5.887 -6.258 1 97.81 290 SER A C 1
ATOM 2206 O O . SER A 1 290 ? 25.5 6.406 -6.34 1 97.81 290 SER A O 1
ATOM 2208 N N . PHE A 1 291 ? 26.812 4.883 -5.434 1 98.69 291 PHE A N 1
ATOM 2209 C CA . PHE A 1 291 ? 25.703 4.199 -4.781 1 98.69 291 PHE A CA 1
ATOM 2210 C C . PHE A 1 291 ? 25.172 5.027 -3.617 1 98.69 291 PHE A C 1
ATOM 2212 O O . PHE A 1 291 ? 25.906 5.359 -2.691 1 98.69 291 PHE A O 1
ATOM 2219 N N . LEU A 1 292 ? 23.875 5.422 -3.668 1 98.81 292 LEU A N 1
ATOM 2220 C CA . LEU A 1 292 ? 23.141 6.047 -2.58 1 98.81 292 LEU A CA 1
ATOM 2221 C C . LEU A 1 292 ? 22.094 5.086 -2.018 1 98.81 292 LEU A C 1
ATOM 2223 O O . LEU A 1 292 ? 21.016 4.918 -2.605 1 98.81 292 LEU A O 1
ATOM 2227 N N . GLU A 1 293 ? 22.438 4.48 -0.896 1 98.81 293 GLU A N 1
ATOM 2228 C CA . GLU A 1 293 ? 21.562 3.459 -0.308 1 98.81 293 GLU A CA 1
ATOM 2229 C C . GLU A 1 293 ? 20.375 4.09 0.398 1 98.81 293 GLU A C 1
ATOM 2231 O O . GLU A 1 293 ? 20.516 5.078 1.12 1 98.81 293 GLU A O 1
ATOM 2236 N N . VAL A 1 294 ? 19.25 3.637 0.084 1 98.81 294 VAL A N 1
ATOM 2237 C CA . VAL A 1 294 ? 18 4.066 0.718 1 98.81 294 VAL A CA 1
ATOM 2238 C C . VAL A 1 294 ? 17.609 3.076 1.81 1 98.81 294 VAL A C 1
ATOM 2240 O O . VAL A 1 294 ? 17.672 1.86 1.604 1 98.81 294 VAL A O 1
ATOM 2243 N N . GLN A 1 295 ? 17.234 3.566 2.994 1 98.62 295 GLN A N 1
ATOM 2244 C CA . GLN A 1 295 ? 16.766 2.77 4.125 1 98.62 295 GLN A CA 1
ATOM 2245 C C . GLN A 1 295 ? 17.797 1.71 4.508 1 98.62 295 GLN A C 1
ATOM 2247 O O . GLN A 1 295 ? 17.469 0.532 4.648 1 98.62 295 GLN A O 1
ATOM 2252 N N . ARG A 1 296 ? 18.953 2.152 4.738 1 98 296 ARG A N 1
ATOM 2253 C CA . ARG A 1 296 ? 20.078 1.271 5.023 1 98 296 ARG A CA 1
ATOM 2254 C C . ARG A 1 296 ? 19.812 0.436 6.273 1 98 296 ARG A C 1
ATOM 2256 O O . ARG A 1 296 ? 20.172 -0.746 6.32 1 98 296 ARG A O 1
ATOM 2263 N N . ASP A 1 297 ? 19.141 1.002 7.254 1 97.62 297 ASP A N 1
ATOM 2264 C CA . ASP A 1 297 ? 19.031 0.365 8.562 1 97.62 297 ASP A CA 1
ATOM 2265 C C . ASP A 1 297 ? 17.703 -0.394 8.688 1 97.62 297 ASP A C 1
ATOM 2267 O O . ASP A 1 297 ? 17.469 -1.08 9.68 1 97.62 297 ASP A O 1
ATOM 2271 N N . TYR A 1 298 ? 16.859 -0.315 7.738 1 98.31 298 TYR A N 1
ATOM 2272 C CA . TYR A 1 298 ? 15.547 -0.962 7.766 1 98.31 298 TYR A CA 1
ATOM 2273 C C . TYR A 1 298 ? 15.523 -2.18 6.848 1 98.31 298 TYR A C 1
ATOM 2275 O O . TYR A 1 298 ? 15.914 -2.096 5.68 1 98.31 298 TYR A O 1
ATOM 2283 N N . ALA A 1 299 ? 15.086 -3.316 7.391 1 98.12 299 ALA A N 1
ATOM 2284 C CA . ALA A 1 299 ? 15.023 -4.555 6.621 1 98.12 299 ALA A CA 1
ATOM 2285 C C . ALA A 1 299 ? 16.312 -4.785 5.844 1 98.12 299 ALA A C 1
ATOM 2287 O O . ALA A 1 299 ? 16.297 -4.863 4.613 1 98.12 299 ALA A O 1
ATOM 2288 N N . PRO A 1 300 ? 17.375 -4.926 6.625 1 98.12 300 PRO A N 1
ATOM 2289 C CA . PRO A 1 300 ? 18.703 -4.953 6 1 98.12 300 PRO A CA 1
ATOM 2290 C C . PRO A 1 300 ? 18.938 -6.203 5.156 1 98.12 300 PRO A C 1
ATOM 2292 O O . PRO A 1 300 ? 19.953 -6.312 4.477 1 98.12 300 PRO A O 1
ATOM 2295 N N . ASN A 1 301 ? 18.016 -7.176 5.199 1 98.12 301 ASN A N 1
ATOM 2296 C CA . ASN A 1 301 ? 18.125 -8.367 4.359 1 98.12 301 ASN A CA 1
ATOM 2297 C C . ASN A 1 301 ? 17.922 -8.031 2.883 1 98.12 301 ASN A C 1
ATOM 2299 O O . ASN A 1 301 ? 18.203 -8.859 2.012 1 98.12 301 ASN A O 1
ATOM 2303 N N . VAL A 1 302 ? 17.484 -6.801 2.6 1 98.44 302 VAL A N 1
ATOM 2304 C CA .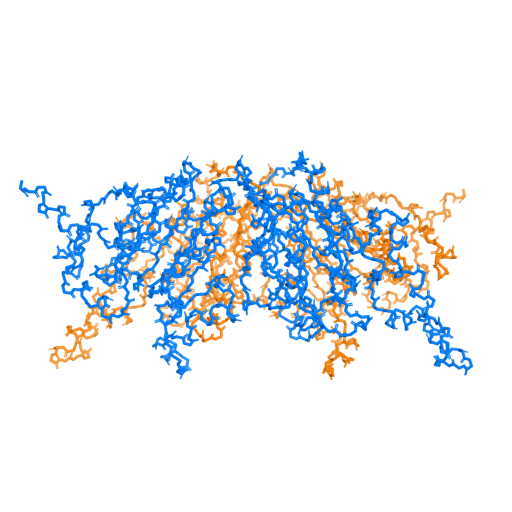 VAL A 1 302 ? 17.391 -6.285 1.238 1 98.44 302 VAL A CA 1
ATOM 2305 C C . VAL A 1 302 ? 18.047 -4.914 1.154 1 98.44 302 VAL A C 1
ATOM 2307 O O . VAL A 1 302 ? 17.906 -4.094 2.062 1 98.44 302 VAL A O 1
ATOM 2310 N N . VAL A 1 303 ? 18.766 -4.707 0.092 1 98.75 303 VAL A N 1
ATOM 2311 C CA . VAL A 1 303 ? 19.438 -3.436 -0.164 1 98.75 303 VAL A CA 1
ATOM 2312 C C . VAL A 1 303 ? 18.797 -2.744 -1.363 1 98.75 303 VAL A C 1
ATOM 2314 O O . VAL A 1 303 ? 18.672 -3.338 -2.438 1 98.75 303 VAL A O 1
ATOM 2317 N N . VAL A 1 304 ? 18.312 -1.517 -1.173 1 98.88 304 VAL A N 1
ATOM 2318 C CA . VAL A 1 304 ? 17.781 -0.73 -2.277 1 98.88 304 VAL A CA 1
ATOM 2319 C C . VAL A 1 304 ? 18.484 0.626 -2.336 1 98.88 304 VAL A C 1
ATOM 2321 O O . VAL A 1 304 ? 19.031 1.088 -1.336 1 98.88 304 VAL A O 1
ATOM 2324 N N . GLY A 1 305 ? 18.484 1.24 -3.469 1 98.88 305 GLY A N 1
ATOM 2325 C CA . GLY A 1 305 ? 19.062 2.566 -3.605 1 98.88 305 GLY A CA 1
ATOM 2326 C C . GLY A 1 305 ? 19.344 2.951 -5.047 1 98.88 305 GLY A C 1
ATOM 2327 O O . GLY A 1 305 ? 18.969 2.227 -5.969 1 98.88 305 GLY A O 1
ATOM 2328 N N . PHE A 1 306 ? 19.891 4.094 -5.211 1 98.94 306 PHE A N 1
ATOM 2329 C CA . PHE A 1 306 ? 20.219 4.629 -6.527 1 98.94 306 PHE A CA 1
ATOM 2330 C C . PHE A 1 306 ? 21.703 4.496 -6.812 1 98.94 306 PHE A C 1
ATOM 2332 O O . PHE A 1 306 ? 22.531 4.676 -5.914 1 98.94 306 PHE A O 1
ATOM 2339 N N . ALA A 1 307 ? 22.016 4.16 -7.953 1 98.75 307 ALA A N 1
ATOM 2340 C CA . ALA A 1 307 ? 23.375 4.18 -8.469 1 98.75 307 ALA A CA 1
ATOM 2341 C C . ALA A 1 307 ? 23.406 4.664 -9.914 1 98.75 307 ALA A C 1
ATOM 2343 O O . ALA A 1 307 ? 22.391 5.055 -10.469 1 98.75 307 ALA A O 1
ATOM 2344 N N . ARG A 1 308 ? 24.594 4.793 -10.469 1 98.62 308 ARG A N 1
ATOM 2345 C CA . ARG A 1 308 ? 24.734 5.141 -11.875 1 98.62 308 ARG A CA 1
ATOM 2346 C C . ARG A 1 308 ? 25.5 4.059 -12.633 1 98.62 308 ARG A C 1
ATOM 2348 O O . ARG A 1 308 ? 26.391 3.41 -12.078 1 98.62 308 ARG A O 1
ATOM 2355 N N . LEU A 1 309 ? 25.094 3.77 -13.703 1 98.19 309 LEU A N 1
ATOM 2356 C CA . LEU A 1 309 ? 25.781 2.904 -14.664 1 98.19 309 LEU A CA 1
ATOM 2357 C C . LEU A 1 309 ? 25.969 3.617 -16 1 98.19 309 LEU A C 1
ATOM 2359 O O . LEU A 1 309 ? 24.984 3.912 -16.688 1 98.19 309 LEU A O 1
ATOM 2363 N N . GLY A 1 310 ? 27.219 3.91 -16.375 1 96.56 310 GLY A N 1
ATOM 2364 C CA . GLY A 1 310 ? 27.469 4.75 -17.531 1 96.56 310 GLY A CA 1
ATOM 2365 C C . GLY A 1 310 ? 26.891 6.145 -17.406 1 96.56 310 GLY A C 1
ATOM 2366 O O . GLY A 1 310 ? 26.375 6.707 -18.375 1 96.56 310 GLY A O 1
ATOM 2367 N N . GLY A 1 311 ? 26.781 6.605 -16.219 1 97.5 311 GLY A N 1
ATOM 2368 C CA . GLY A 1 311 ? 26.281 7.949 -15.961 1 97.5 311 GLY A CA 1
ATOM 2369 C C . GLY A 1 311 ? 24.766 8.016 -15.812 1 97.5 311 GLY A C 1
ATOM 2370 O O . GLY A 1 311 ? 24.234 9.031 -15.375 1 97.5 311 GLY A O 1
ATOM 2371 N N . ARG A 1 312 ? 24.125 6.93 -16.141 1 97.38 312 ARG A N 1
ATOM 2372 C CA . ARG A 1 312 ? 22.672 6.895 -16.078 1 97.38 312 ARG A CA 1
ATOM 2373 C C . ARG A 1 312 ? 22.188 6.387 -14.719 1 97.38 312 ARG A C 1
ATOM 2375 O O . ARG A 1 312 ? 22.766 5.438 -14.172 1 97.38 312 ARG A O 1
ATOM 2382 N N . THR A 1 313 ? 21.156 7.09 -14.164 1 98.62 313 THR A N 1
ATOM 2383 C CA . THR A 1 313 ? 20.609 6.676 -12.875 1 98.62 313 THR A CA 1
ATOM 2384 C C . THR A 1 313 ? 19.906 5.328 -13.008 1 98.62 313 THR A C 1
ATOM 2386 O O . THR A 1 313 ? 19.141 5.105 -13.945 1 98.62 313 THR A O 1
ATOM 2389 N N . VAL A 1 314 ? 20.203 4.402 -12.062 1 98.75 314 VAL A N 1
ATOM 2390 C CA . VAL A 1 314 ? 19.578 3.09 -11.992 1 98.75 314 VAL A CA 1
ATOM 2391 C C . VAL A 1 314 ? 19.141 2.805 -10.562 1 98.75 314 VAL A C 1
ATOM 2393 O O . VAL A 1 314 ? 19.812 3.184 -9.609 1 98.75 314 VAL A O 1
ATOM 2396 N N . GLY A 1 315 ? 17.906 2.275 -10.438 1 98.88 315 GLY A N 1
ATOM 2397 C CA . GLY A 1 315 ? 17.469 1.774 -9.141 1 98.88 315 GLY A CA 1
ATOM 2398 C C . GLY A 1 315 ? 17.875 0.338 -8.883 1 98.88 315 GLY A C 1
ATOM 2399 O O . GLY A 1 315 ? 17.672 -0.535 -9.727 1 98.88 315 GLY A O 1
ATOM 2400 N N . ILE A 1 316 ? 18.453 0.07 -7.723 1 98.94 316 ILE A N 1
ATOM 2401 C CA . ILE A 1 316 ? 18.953 -1.256 -7.387 1 98.94 316 ILE A CA 1
ATOM 2402 C C . ILE A 1 316 ? 18.016 -1.922 -6.379 1 98.94 316 ILE A C 1
ATOM 2404 O O . ILE A 1 316 ? 17.609 -1.296 -5.398 1 98.94 316 ILE A O 1
ATOM 2408 N N . PHE A 1 317 ? 17.594 -3.084 -6.648 1 98.81 317 PHE A N 1
ATOM 2409 C CA . PHE A 1 317 ? 16.859 -3.982 -5.77 1 98.81 317 PHE A CA 1
ATOM 2410 C C . PHE A 1 317 ? 17.609 -5.289 -5.566 1 98.81 317 PHE A C 1
ATOM 2412 O O . PHE A 1 317 ? 17.609 -6.16 -6.434 1 98.81 317 PHE A O 1
ATOM 2419 N N . ALA A 1 318 ? 18.297 -5.441 -4.32 1 98.88 318 ALA A N 1
ATOM 2420 C CA . ALA A 1 318 ? 19.266 -6.523 -4.18 1 98.88 318 ALA A CA 1
ATOM 2421 C C . ALA A 1 318 ? 19.062 -7.285 -2.873 1 98.88 318 ALA A C 1
ATOM 2423 O O . ALA A 1 318 ? 18.781 -6.68 -1.835 1 98.88 318 ALA A O 1
ATOM 2424 N N . ASN A 1 319 ? 19.188 -8.578 -2.965 1 98.38 319 ASN A N 1
ATOM 2425 C CA . ASN A 1 319 ? 19.219 -9.375 -1.745 1 98.38 319 ASN A CA 1
ATOM 2426 C C . ASN A 1 319 ? 20.547 -9.211 -0.999 1 98.38 319 ASN A C 1
ATOM 2428 O O . ASN A 1 319 ? 21.594 -9.039 -1.618 1 98.38 319 ASN A O 1
ATOM 2432 N N . GLN A 1 320 ? 20.5 -9.211 0.348 1 98.19 320 GLN A N 1
ATOM 2433 C CA . GLN A 1 320 ? 21.688 -9.125 1.201 1 98.19 320 GLN A CA 1
ATOM 2434 C C . GLN A 1 320 ? 21.938 -10.445 1.921 1 98.19 320 GLN A C 1
ATOM 2436 O O . GLN A 1 320 ? 21.469 -10.648 3.045 1 98.19 320 GLN A O 1
ATOM 2441 N N . PRO A 1 321 ? 22.812 -11.289 1.356 1 96.25 321 PRO A N 1
ATOM 2442 C CA . PRO A 1 321 ? 23.031 -12.625 1.904 1 96.25 321 PRO A CA 1
ATOM 2443 C C . PRO A 1 321 ? 23.672 -12.602 3.293 1 96.25 321 PRO A C 1
ATOM 2445 O O . PRO A 1 321 ? 23.594 -13.586 4.027 1 96.25 321 PRO A O 1
ATOM 2448 N N . ALA A 1 322 ? 24.234 -11.5 3.705 1 95.62 322 ALA A N 1
ATOM 2449 C CA . ALA A 1 322 ? 24.875 -11.375 5.012 1 95.62 322 ALA A CA 1
ATOM 2450 C C . ALA A 1 322 ? 23.828 -11.258 6.125 1 95.62 322 ALA A C 1
ATOM 2452 O O . ALA A 1 322 ? 24.156 -11.398 7.305 1 95.62 322 ALA A O 1
ATOM 2453 N N . VAL A 1 323 ? 22.609 -11.039 5.688 1 95.5 323 VAL A N 1
ATOM 2454 C CA . VAL A 1 323 ? 21.562 -10.812 6.676 1 95.5 323 VAL A CA 1
ATOM 2455 C C . VAL A 1 323 ? 20.406 -11.766 6.422 1 95.5 323 VAL A C 1
ATOM 2457 O O . VAL A 1 323 ? 19.812 -11.766 5.34 1 95.5 323 VAL A O 1
ATOM 2460 N N . LEU A 1 324 ? 19.984 -12.57 7.418 1 92.5 324 LEU A N 1
ATOM 2461 C CA . LEU A 1 324 ? 18.844 -13.484 7.367 1 92.5 324 LEU A CA 1
ATOM 2462 C C . LEU A 1 324 ? 18.906 -14.344 6.105 1 92.5 324 LEU A C 1
ATOM 2464 O O . LEU A 1 324 ? 17.875 -14.562 5.457 1 92.5 324 LEU A O 1
ATOM 2468 N N . ALA A 1 325 ? 20.109 -14.703 5.75 1 89.88 325 ALA A N 1
ATOM 2469 C CA . ALA A 1 325 ? 20.328 -15.531 4.57 1 89.88 325 ALA A CA 1
ATOM 2470 C C . ALA A 1 325 ? 19.672 -14.922 3.338 1 89.88 325 ALA A C 1
ATOM 2472 O O . ALA A 1 325 ? 19.297 -15.641 2.402 1 89.88 325 ALA A O 1
ATOM 2473 N N . ALA A 1 326 ? 19.266 -13.641 3.369 1 92.62 326 ALA A N 1
ATOM 2474 C CA . ALA A 1 326 ? 18.719 -12.852 2.271 1 92.62 326 ALA A CA 1
ATOM 2475 C C . ALA A 1 326 ? 17.266 -13.211 2.006 1 92.62 326 ALA A C 1
ATOM 2477 O O . ALA A 1 326 ? 16.719 -12.883 0.946 1 92.62 326 ALA A O 1
ATOM 2478 N N . ALA A 1 327 ? 16.609 -13.914 2.947 1 95.94 327 ALA A N 1
ATOM 2479 C CA . ALA A 1 327 ? 15.203 -14.25 2.773 1 95.94 327 ALA A CA 1
ATOM 2480 C C . ALA A 1 327 ? 14.336 -12.992 2.799 1 95.94 327 ALA A C 1
ATOM 2482 O O . ALA A 1 327 ? 14.625 -12.047 3.533 1 95.94 327 ALA A O 1
ATOM 2483 N N . LEU A 1 328 ? 13.336 -13.008 1.945 1 97.69 328 LEU A N 1
ATOM 2484 C CA . LEU A 1 328 ? 12.383 -11.906 1.978 1 97.69 328 LEU A CA 1
ATOM 2485 C C . LEU A 1 328 ? 11.398 -12.07 3.135 1 97.69 328 LEU A C 1
ATOM 2487 O O . LEU A 1 328 ? 11.062 -13.188 3.514 1 97.69 328 LEU A O 1
ATOM 2491 N N . ASP A 1 329 ? 11.047 -11.016 3.754 1 97.94 329 ASP A N 1
ATOM 2492 C CA . ASP A 1 329 ? 10.055 -10.992 4.82 1 97.94 329 ASP A CA 1
ATOM 2493 C C . ASP A 1 329 ? 9.109 -9.805 4.664 1 97.94 329 ASP A C 1
ATOM 2495 O O . ASP A 1 329 ? 9.109 -9.141 3.625 1 97.94 329 ASP A O 1
ATOM 2499 N N . ILE A 1 330 ? 8.242 -9.57 5.613 1 97.88 330 ILE A N 1
ATOM 2500 C CA . ILE A 1 330 ? 7.211 -8.539 5.547 1 97.88 330 ILE A CA 1
ATOM 2501 C C . ILE A 1 330 ? 7.863 -7.18 5.297 1 97.88 330 ILE A C 1
ATOM 2503 O O . ILE A 1 330 ? 7.512 -6.484 4.34 1 97.88 330 ILE A O 1
ATOM 2507 N N . ASP A 1 331 ? 8.828 -6.77 6.09 1 98.25 331 ASP A N 1
ATOM 2508 C CA . ASP A 1 331 ? 9.43 -5.441 6.035 1 98.25 331 ASP A CA 1
ATOM 2509 C C . ASP A 1 331 ? 10.227 -5.25 4.742 1 98.25 331 ASP A C 1
ATOM 2511 O O . ASP A 1 331 ? 10.156 -4.191 4.117 1 98.25 331 ASP A O 1
ATOM 2515 N N . SER A 1 332 ? 10.992 -6.25 4.355 1 98.44 332 SER A N 1
ATOM 2516 C CA . SER A 1 332 ? 11.758 -6.129 3.121 1 98.44 332 SER A CA 1
ATOM 2517 C C . SER A 1 332 ? 10.852 -6.074 1.9 1 98.44 332 SER A C 1
ATOM 2519 O O . SER A 1 332 ? 11.172 -5.426 0.904 1 98.44 332 SER A O 1
ATOM 2521 N N . SER A 1 333 ? 9.703 -6.777 1.985 1 98.5 333 SER A N 1
ATOM 2522 C CA . SER A 1 333 ? 8.727 -6.707 0.903 1 98.5 333 SER A CA 1
ATOM 2523 C C . SER A 1 333 ? 8.172 -5.293 0.751 1 98.5 333 SER A C 1
ATOM 2525 O O . SER A 1 333 ? 8.094 -4.766 -0.36 1 98.5 333 SER A O 1
ATOM 2527 N N . ASP A 1 334 ? 7.82 -4.684 1.877 1 98.38 334 ASP A N 1
ATOM 2528 C CA . ASP A 1 334 ? 7.312 -3.314 1.854 1 98.38 334 ASP A CA 1
ATOM 2529 C C . ASP A 1 334 ? 8.367 -2.346 1.323 1 98.38 334 ASP A C 1
ATOM 2531 O O . ASP A 1 334 ? 8.078 -1.509 0.468 1 98.38 334 ASP A O 1
ATOM 2535 N N . LYS A 1 335 ? 9.594 -2.51 1.824 1 98.5 335 LYS A N 1
ATOM 2536 C CA . LYS A 1 335 ? 10.719 -1.672 1.421 1 98.5 335 LYS A CA 1
ATOM 2537 C C . LYS A 1 335 ? 10.961 -1.765 -0.083 1 98.5 335 LYS A C 1
ATOM 2539 O O . LYS A 1 335 ? 11.016 -0.744 -0.772 1 98.5 335 LYS A O 1
ATOM 2544 N N . GLY A 1 336 ? 11.07 -2.98 -0.576 1 98.69 336 GLY A N 1
ATOM 2545 C CA . GLY A 1 336 ? 11.328 -3.199 -1.99 1 98.69 336 GLY A CA 1
ATOM 2546 C C . GLY A 1 336 ? 10.219 -2.693 -2.887 1 98.69 336 GLY A C 1
ATOM 2547 O O . GLY A 1 336 ? 10.477 -1.996 -3.871 1 98.69 336 GLY A O 1
ATOM 2548 N N . ALA A 1 337 ? 8.977 -2.99 -2.523 1 98.75 337 ALA A N 1
ATOM 2549 C CA . ALA A 1 337 ? 7.824 -2.598 -3.334 1 98.75 337 ALA A CA 1
ATOM 2550 C C . ALA A 1 337 ? 7.734 -1.079 -3.457 1 98.75 337 ALA A C 1
ATOM 2552 O O . ALA A 1 337 ? 7.523 -0.549 -4.551 1 98.75 337 ALA A O 1
ATOM 2553 N N . ARG A 1 338 ? 7.887 -0.406 -2.344 1 98.56 338 ARG A N 1
ATOM 2554 C CA . ARG A 1 338 ? 7.809 1.051 -2.322 1 98.56 338 ARG A CA 1
ATOM 2555 C C . ARG A 1 338 ? 8.898 1.671 -3.193 1 98.56 338 ARG A C 1
ATOM 2557 O O . ARG A 1 338 ? 8.641 2.627 -3.928 1 98.56 338 ARG A O 1
ATOM 2564 N N . PHE A 1 339 ? 10.078 1.173 -3.117 1 98.81 339 PHE A N 1
ATOM 2565 C CA . PHE A 1 339 ? 11.211 1.687 -3.875 1 98.81 339 PHE A CA 1
ATOM 2566 C C . PHE A 1 339 ? 11.023 1.438 -5.367 1 98.81 339 PHE A C 1
ATOM 2568 O O . PHE A 1 339 ? 11.266 2.328 -6.188 1 98.81 339 PHE A O 1
ATOM 2575 N N . ILE A 1 340 ? 10.547 0.26 -5.75 1 98.88 340 ILE A N 1
ATOM 2576 C CA . ILE A 1 340 ? 10.32 -0.107 -7.145 1 98.88 340 ILE A CA 1
ATOM 2577 C C . ILE A 1 340 ? 9.258 0.8 -7.754 1 98.88 340 ILE A C 1
ATOM 2579 O O . ILE A 1 340 ? 9.406 1.277 -8.883 1 98.88 340 ILE A O 1
ATOM 2583 N N . ARG A 1 341 ? 8.234 1.044 -7.043 1 98.81 341 ARG A N 1
ATOM 2584 C CA . ARG A 1 341 ? 7.164 1.909 -7.535 1 98.81 341 ARG A CA 1
ATOM 2585 C C . ARG A 1 341 ? 7.672 3.328 -7.766 1 98.81 341 ARG A C 1
ATOM 2587 O O . ARG A 1 341 ? 7.285 3.984 -8.734 1 98.81 341 ARG A O 1
ATOM 2594 N N . PHE A 1 342 ? 8.539 3.793 -6.832 1 98.88 342 PHE A N 1
ATOM 2595 C CA . PHE A 1 342 ? 9.117 5.113 -7.043 1 98.88 342 PHE A CA 1
ATOM 2596 C C . PHE A 1 342 ? 9.922 5.152 -8.336 1 98.88 342 PHE A C 1
ATOM 2598 O O . PHE A 1 342 ? 9.789 6.086 -9.133 1 98.88 342 PHE A O 1
ATOM 2605 N N . CYS A 1 343 ? 10.766 4.133 -8.516 1 98.88 343 CYS A N 1
ATOM 2606 C CA . CYS A 1 343 ? 11.586 4.07 -9.719 1 98.88 343 CYS A CA 1
ATOM 2607 C C . CYS A 1 343 ? 10.711 4.117 -10.977 1 98.88 343 CYS A C 1
ATOM 2609 O O . CYS A 1 343 ? 11 4.871 -11.906 1 98.88 343 CYS A O 1
ATOM 2611 N N . ASP A 1 344 ? 9.672 3.324 -10.984 1 98.69 344 ASP A N 1
ATOM 2612 C CA . ASP A 1 344 ? 8.797 3.293 -12.148 1 98.69 344 ASP A CA 1
ATOM 2613 C C . ASP A 1 344 ? 8.133 4.648 -12.375 1 98.69 344 ASP A C 1
ATOM 2615 O O . ASP A 1 344 ? 8.055 5.129 -13.508 1 98.69 344 ASP A O 1
ATOM 2619 N N . ALA A 1 345 ? 7.664 5.285 -11.312 1 98.5 345 ALA A N 1
ATOM 2620 C CA . ALA A 1 345 ? 6.98 6.574 -11.414 1 98.5 345 ALA A CA 1
ATOM 2621 C C . ALA A 1 345 ? 7.875 7.621 -12.07 1 98.5 345 ALA A C 1
ATOM 2623 O O . ALA A 1 345 ? 7.395 8.492 -12.797 1 98.5 345 ALA A O 1
ATOM 2624 N N . PHE A 1 346 ? 9.18 7.504 -11.836 1 98.62 346 PHE A N 1
ATOM 2625 C CA . PHE A 1 346 ? 10.062 8.586 -12.258 1 98.62 346 PHE A CA 1
ATOM 2626 C C . PHE A 1 346 ? 11.07 8.094 -13.289 1 98.62 346 PHE A C 1
ATOM 2628 O O . PHE A 1 346 ? 12.188 8.617 -13.367 1 98.62 346 PHE A O 1
ATOM 2635 N N . ASN A 1 347 ? 10.719 7.004 -13.984 1 98.12 347 ASN A N 1
ATOM 2636 C CA . ASN A 1 347 ? 11.391 6.531 -15.188 1 98.12 347 ASN A CA 1
ATOM 2637 C C . ASN A 1 347 ? 12.82 6.098 -14.898 1 98.12 347 ASN A C 1
ATOM 2639 O O . ASN A 1 347 ? 13.727 6.348 -15.695 1 98.12 347 ASN A O 1
ATOM 2643 N N . ILE A 1 348 ? 13.047 5.551 -13.742 1 98.75 348 ILE A N 1
ATOM 2644 C CA . ILE A 1 348 ? 14.352 5.023 -13.367 1 98.75 348 ILE A CA 1
ATOM 2645 C C . ILE A 1 348 ? 14.391 3.516 -13.602 1 98.75 348 ILE A C 1
ATOM 2647 O O . ILE A 1 348 ? 13.617 2.766 -13 1 98.75 348 ILE A O 1
ATOM 2651 N N . PRO A 1 349 ? 15.289 3.033 -14.477 1 98.69 349 PRO A N 1
ATOM 2652 C CA . PRO A 1 349 ? 15.398 1.588 -14.688 1 98.69 349 PRO A CA 1
ATOM 2653 C C . PRO A 1 349 ? 15.75 0.83 -13.406 1 98.69 349 PRO A C 1
ATOM 2655 O O . PRO A 1 349 ? 16.359 1.398 -12.492 1 98.69 349 PRO A O 1
ATOM 2658 N N . ILE A 1 350 ? 15.375 -0.452 -13.359 1 98.81 350 ILE A N 1
ATOM 2659 C CA . ILE A 1 350 ? 15.562 -1.271 -12.164 1 98.81 350 ILE A CA 1
ATOM 2660 C C . ILE A 1 350 ? 16.516 -2.418 -12.477 1 98.81 350 ILE A C 1
ATOM 2662 O O . ILE A 1 350 ? 16.375 -3.094 -13.492 1 98.81 350 ILE A O 1
ATOM 2666 N N . VAL A 1 351 ? 17.5 -2.605 -11.648 1 98.88 351 VAL A N 1
ATOM 2667 C CA . VAL A 1 351 ? 18.391 -3.76 -11.703 1 98.88 351 VAL A CA 1
ATOM 2668 C C . VAL A 1 351 ? 18.234 -4.586 -10.43 1 98.88 351 VAL A C 1
ATOM 2670 O O . VAL A 1 351 ? 18.484 -4.09 -9.32 1 98.88 351 VAL A O 1
ATOM 2673 N N . SER A 1 352 ? 17.812 -5.793 -10.586 1 98.81 352 SER A N 1
ATOM 2674 C CA . SER A 1 352 ? 17.672 -6.719 -9.461 1 98.81 352 SER A CA 1
ATOM 2675 C C . SER A 1 352 ? 18.891 -7.633 -9.344 1 98.81 352 SER A C 1
ATOM 2677 O O . SER A 1 352 ? 19.312 -8.242 -10.336 1 98.81 352 SER A O 1
ATOM 2679 N N . LEU A 1 353 ? 19.516 -7.684 -8.195 1 98.81 353 LEU A N 1
ATOM 2680 C CA . LEU A 1 353 ? 20.594 -8.617 -7.883 1 98.81 353 LEU A CA 1
ATOM 2681 C C . LEU A 1 353 ? 20.109 -9.727 -6.961 1 98.81 353 LEU A C 1
ATOM 2683 O O . LEU A 1 353 ? 19.766 -9.469 -5.801 1 98.81 353 LEU A O 1
ATOM 2687 N N . VAL A 1 354 ? 20.188 -10.961 -7.457 1 98.38 354 VAL A N 1
ATOM 2688 C CA . VAL A 1 354 ? 19.328 -11.992 -6.871 1 98.38 354 VAL A CA 1
ATOM 2689 C C . VAL A 1 354 ? 20.203 -13.047 -6.188 1 98.38 354 VAL A C 1
ATOM 2691 O O . VAL A 1 354 ? 21.078 -13.648 -6.82 1 98.38 354 VAL A O 1
ATOM 2694 N N . ASP A 1 355 ? 20.078 -13.273 -5.016 1 97.56 355 ASP A N 1
ATOM 2695 C CA . ASP A 1 355 ? 20.547 -14.367 -4.168 1 97.56 355 ASP A CA 1
ATOM 2696 C C . ASP A 1 355 ? 19.594 -14.602 -2.994 1 97.56 355 ASP A C 1
ATOM 2698 O O . ASP A 1 355 ? 19.828 -14.094 -1.895 1 97.56 355 ASP A O 1
ATOM 2702 N N . VAL A 1 356 ? 18.516 -15.344 -3.295 1 96.5 356 VAL A N 1
ATOM 2703 C CA . VAL A 1 356 ? 17.422 -15.406 -2.328 1 96.5 356 VAL A CA 1
ATOM 2704 C C . VAL A 1 356 ? 16.938 -16.844 -2.191 1 96.5 356 VAL A C 1
ATOM 2706 O O . VAL A 1 356 ? 16.609 -17.5 -3.188 1 96.5 356 VAL A O 1
ATOM 2709 N N . PRO A 1 357 ? 16.906 -17.359 -1.02 1 94.44 357 PRO A N 1
ATOM 2710 C CA . PRO A 1 357 ? 16.422 -18.719 -0.807 1 94.44 357 PRO A CA 1
ATOM 2711 C C . PRO A 1 357 ? 14.906 -18.812 -0.753 1 94.44 357 PRO A C 1
ATOM 2713 O O . PRO A 1 357 ? 14.352 -19.922 -0.761 1 94.44 357 PRO A O 1
ATOM 2716 N N . GLY A 1 358 ? 14.25 -17.75 -0.612 1 94.88 358 GLY A N 1
ATOM 2717 C CA . GLY A 1 358 ? 12.797 -17.719 -0.474 1 94.88 358 GLY A CA 1
ATOM 2718 C C . GLY A 1 358 ? 12.32 -16.656 0.503 1 94.88 358 GLY A C 1
ATOM 2719 O O . GLY A 1 358 ? 13.008 -15.664 0.74 1 94.88 358 GLY A O 1
ATOM 2720 N N . PHE A 1 359 ? 11.055 -16.828 0.935 1 95.81 359 PHE A N 1
ATOM 2721 C CA . PHE A 1 359 ? 10.5 -15.984 1.988 1 95.81 359 PHE A CA 1
ATOM 2722 C C . PHE A 1 359 ? 10.766 -16.594 3.361 1 95.81 359 PHE A C 1
ATOM 2724 O O . PHE A 1 359 ? 10.781 -17.812 3.516 1 95.81 359 PHE A O 1
ATOM 2731 N N . LEU A 1 360 ? 10.984 -15.734 4.328 1 94.94 360 LEU A N 1
ATOM 2732 C CA . LEU A 1 360 ? 11.305 -16.156 5.688 1 94.94 360 LEU A CA 1
ATOM 2733 C C . LEU A 1 360 ? 10.148 -16.938 6.305 1 94.94 360 LEU A C 1
ATOM 2735 O O . LEU A 1 360 ? 9.047 -16.406 6.453 1 94.94 360 LEU A O 1
ATOM 2739 N N . PRO A 1 361 ? 10.406 -18.219 6.656 1 93.94 361 PRO A N 1
ATOM 2740 C CA . PRO A 1 361 ? 9.352 -19 7.301 1 93.94 361 PRO A CA 1
ATOM 2741 C C . PRO A 1 361 ? 9.094 -18.562 8.742 1 93.94 361 PRO A C 1
ATOM 2743 O O . PRO A 1 361 ? 10.008 -18.109 9.43 1 93.94 361 PRO A O 1
ATOM 2746 N N . GLY A 1 362 ? 7.844 -18.703 9.148 1 95.56 362 GLY A N 1
ATOM 2747 C CA . GLY A 1 362 ? 7.516 -18.438 10.539 1 95.56 362 GLY A CA 1
ATOM 2748 C C . GLY A 1 362 ? 6.047 -18.141 10.766 1 95.56 362 GLY A C 1
ATOM 2749 O O . GLY A 1 362 ? 5.391 -17.547 9.898 1 95.56 362 GLY A O 1
ATOM 2750 N N . VAL A 1 363 ? 5.602 -18.531 11.969 1 97.19 363 VAL A N 1
ATOM 2751 C CA . VAL A 1 363 ? 4.211 -18.281 12.328 1 97.19 363 VAL A CA 1
ATOM 2752 C C . VAL A 1 363 ? 3.945 -16.781 12.344 1 97.19 363 VAL A C 1
ATOM 2754 O O . VAL A 1 363 ? 2.918 -16.312 11.844 1 97.19 363 VAL A O 1
ATOM 2757 N N . ASN A 1 364 ? 4.887 -16.016 12.852 1 96.19 364 ASN A N 1
ATOM 2758 C CA . ASN A 1 364 ? 4.734 -14.562 12.938 1 96.19 364 ASN A CA 1
ATOM 2759 C C . ASN A 1 364 ? 4.637 -13.93 11.555 1 96.19 364 ASN A C 1
ATOM 2761 O O . ASN A 1 364 ? 3.869 -12.984 11.352 1 96.19 364 ASN A O 1
ATOM 2765 N N . GLN A 1 365 ? 5.414 -14.398 10.617 1 96.94 365 GLN A N 1
ATOM 2766 C CA . GLN A 1 365 ? 5.336 -13.906 9.242 1 96.94 365 GLN A CA 1
ATOM 2767 C C . GLN A 1 365 ? 3.965 -14.188 8.633 1 96.94 365 GLN A C 1
ATOM 2769 O O . GLN A 1 365 ? 3.33 -13.297 8.078 1 96.94 365 GLN A O 1
ATOM 2774 N N . GLU A 1 366 ? 3.523 -15.422 8.812 1 97.75 366 GLU A N 1
ATOM 2775 C CA . GLU A 1 366 ? 2.246 -15.836 8.242 1 97.75 366 GLU A CA 1
ATOM 2776 C C . GLU A 1 366 ? 1.087 -15.055 8.852 1 97.75 366 GLU A C 1
ATOM 2778 O O . GLU A 1 366 ? 0.278 -14.469 8.133 1 97.75 366 GLU A O 1
ATOM 2783 N N . HIS A 1 367 ? 1.08 -15.023 10.172 1 97.81 367 HIS A N 1
ATOM 2784 C CA . HIS A 1 367 ? 0.008 -14.32 10.875 1 97.81 367 HIS A CA 1
ATOM 2785 C C . HIS A 1 367 ? 0.134 -12.812 10.703 1 97.81 367 HIS A C 1
ATOM 2787 O O . HIS A 1 367 ? -0.85 -12.078 10.852 1 97.81 367 HIS A O 1
ATOM 2793 N N . GLY A 1 368 ? 1.335 -12.32 10.422 1 97.38 368 GLY A N 1
ATOM 2794 C CA . GLY A 1 368 ? 1.572 -10.906 10.188 1 97.38 368 GLY A CA 1
ATOM 2795 C C . GLY A 1 368 ? 1.175 -10.453 8.789 1 97.38 368 GLY A C 1
ATOM 2796 O O . GLY A 1 368 ? 1.279 -9.273 8.461 1 97.38 368 GLY A O 1
ATOM 2797 N N . GLY A 1 369 ? 0.736 -11.391 7.945 1 97.88 369 GLY A N 1
ATOM 2798 C CA . GLY A 1 369 ? 0.231 -11.055 6.625 1 97.88 369 GLY A CA 1
ATOM 2799 C C . GLY A 1 369 ? 1.299 -11.102 5.547 1 97.88 369 GLY A C 1
ATOM 2800 O O . GLY A 1 369 ? 1.281 -10.305 4.613 1 97.88 369 GLY A O 1
ATOM 2801 N N . ILE A 1 370 ? 2.236 -11.977 5.648 1 97.94 370 ILE A N 1
ATOM 2802 C CA . ILE A 1 370 ? 3.328 -12.055 4.688 1 97.94 370 ILE A CA 1
ATOM 2803 C C . ILE A 1 370 ? 2.764 -12.25 3.281 1 97.94 370 ILE A C 1
ATOM 2805 O O . ILE A 1 370 ? 3.355 -11.797 2.299 1 97.94 370 ILE A O 1
ATOM 2809 N N . ILE A 1 371 ? 1.59 -12.836 3.166 1 98.12 371 ILE A N 1
ATOM 2810 C CA . ILE A 1 371 ? 0.986 -13.07 1.859 1 98.12 371 ILE A CA 1
ATOM 2811 C C . ILE A 1 371 ? 0.704 -11.734 1.172 1 98.12 371 ILE A C 1
ATOM 2813 O O . ILE A 1 371 ? 1.169 -11.5 0.055 1 98.12 371 ILE A O 1
ATOM 2817 N N . ARG A 1 372 ? -0.009 -10.828 1.823 1 97.75 372 ARG A N 1
ATOM 2818 C CA . ARG A 1 372 ? -0.333 -9.555 1.191 1 97.75 372 ARG A CA 1
ATOM 2819 C C . ARG A 1 372 ? 0.905 -8.672 1.072 1 97.75 372 ARG A C 1
ATOM 2821 O O . ARG A 1 372 ? 1.035 -7.902 0.119 1 97.75 372 ARG A O 1
ATOM 2828 N N . HIS A 1 373 ? 1.861 -8.758 2.025 1 98.12 373 HIS A N 1
ATOM 2829 C CA . HIS A 1 373 ? 3.078 -7.957 1.96 1 98.12 373 HIS A CA 1
ATOM 2830 C C . HIS A 1 373 ? 4 -8.453 0.85 1 98.12 373 HIS A C 1
ATOM 2832 O O . HIS A 1 373 ? 4.566 -7.645 0.105 1 98.12 373 HIS A O 1
ATOM 2838 N N . GLY A 1 374 ? 4.113 -9.781 0.741 1 97.94 374 GLY A N 1
ATOM 2839 C CA . GLY A 1 374 ? 4.879 -10.336 -0.366 1 97.94 374 GLY A CA 1
ATOM 2840 C C . GLY A 1 374 ? 4.281 -10.008 -1.724 1 97.94 374 GLY A C 1
ATOM 2841 O O . GLY A 1 374 ? 5.012 -9.758 -2.684 1 97.94 374 GLY A O 1
ATOM 2842 N N . ALA A 1 375 ? 2.988 -10.008 -1.769 1 98.38 375 ALA A N 1
ATOM 2843 C CA . ALA A 1 375 ? 2.285 -9.703 -3.014 1 98.38 375 ALA A CA 1
ATOM 2844 C C . ALA A 1 375 ? 2.572 -8.273 -3.473 1 98.38 375 ALA A C 1
ATOM 2846 O O . ALA A 1 375 ? 2.482 -7.969 -4.664 1 98.38 375 ALA A O 1
ATOM 2847 N N . LYS A 1 376 ? 2.957 -7.375 -2.533 1 98.56 376 LYS A N 1
ATOM 2848 C CA . LYS A 1 376 ? 3.277 -5.996 -2.885 1 98.56 376 LYS A CA 1
ATOM 2849 C C . LYS A 1 376 ? 4.449 -5.934 -3.859 1 98.56 376 LYS A C 1
ATOM 2851 O O . LYS A 1 376 ? 4.426 -5.156 -4.816 1 98.56 376 LYS A O 1
ATOM 2856 N N . VAL A 1 377 ? 5.473 -6.727 -3.627 1 98.19 377 VAL A N 1
ATOM 2857 C CA . VAL A 1 377 ? 6.66 -6.699 -4.477 1 98.19 377 VAL A CA 1
ATOM 2858 C C . VAL A 1 377 ? 6.312 -7.242 -5.863 1 98.19 377 VAL A C 1
ATOM 2860 O O . VAL A 1 377 ? 6.691 -6.656 -6.879 1 98.19 377 VAL A O 1
ATOM 2863 N N . LEU A 1 378 ? 5.535 -8.344 -5.867 1 98.56 378 LEU A N 1
ATOM 2864 C CA . LEU A 1 378 ? 5.109 -8.914 -7.141 1 98.56 378 LEU A CA 1
ATOM 2865 C C . LEU A 1 378 ? 4.266 -7.918 -7.93 1 98.56 378 LEU A C 1
ATOM 2867 O O . LEU A 1 378 ? 4.465 -7.746 -9.133 1 98.56 378 LEU A O 1
ATOM 2871 N N . TYR A 1 379 ? 3.395 -7.238 -7.25 1 98.75 379 TYR A N 1
ATOM 2872 C CA . TYR A 1 379 ? 2.545 -6.223 -7.863 1 98.75 379 TYR A CA 1
ATOM 2873 C C . TYR A 1 379 ? 3.383 -5.094 -8.445 1 98.75 379 TYR A C 1
ATOM 2875 O O . TYR A 1 379 ? 3.178 -4.688 -9.594 1 98.75 379 TYR A O 1
ATOM 2883 N N . ALA A 1 380 ? 4.328 -4.586 -7.645 1 98.81 380 ALA A N 1
ATOM 2884 C CA . ALA A 1 380 ? 5.148 -3.445 -8.047 1 98.81 380 ALA A CA 1
ATOM 2885 C C . ALA A 1 380 ? 5.969 -3.773 -9.289 1 98.81 380 ALA A C 1
ATOM 2887 O O . ALA A 1 380 ? 6.066 -2.959 -10.211 1 98.81 380 ALA A O 1
ATOM 2888 N N . ILE A 1 381 ? 6.516 -4.973 -9.344 1 98.69 381 ILE A N 1
ATOM 2889 C CA . ILE A 1 381 ? 7.332 -5.383 -10.484 1 98.69 381 ILE A CA 1
ATOM 2890 C C . ILE A 1 381 ? 6.453 -5.535 -11.719 1 98.69 381 ILE A C 1
ATOM 2892 O O . ILE A 1 381 ? 6.789 -5.027 -12.797 1 98.69 381 ILE A O 1
ATOM 2896 N N . ALA A 1 382 ? 5.324 -6.184 -11.562 1 98.62 382 ALA A N 1
ATOM 2897 C CA . ALA A 1 382 ? 4.426 -6.422 -12.688 1 98.62 382 ALA A CA 1
ATOM 2898 C C . ALA A 1 382 ? 3.865 -5.105 -13.227 1 98.62 382 ALA A C 1
ATOM 2900 O O . ALA A 1 382 ? 3.641 -4.969 -14.43 1 98.62 382 ALA A O 1
ATOM 2901 N N . GLU A 1 383 ? 3.654 -4.16 -12.367 1 98.31 383 GLU A N 1
ATOM 2902 C CA . GLU A 1 383 ? 3.086 -2.865 -12.734 1 98.31 383 GLU A CA 1
ATOM 2903 C C . GLU A 1 383 ? 4.113 -1.993 -13.445 1 98.31 383 GLU A C 1
ATOM 2905 O O . GLU A 1 383 ? 3.764 -1.209 -14.328 1 98.31 383 GLU A O 1
ATOM 2910 N N . ALA A 1 384 ? 5.398 -2.129 -13.125 1 98.5 384 ALA A N 1
ATOM 2911 C CA . ALA A 1 384 ? 6.469 -1.25 -13.586 1 98.5 384 ALA A CA 1
ATOM 2912 C C . ALA A 1 384 ? 6.629 -1.335 -15.102 1 98.5 384 ALA A C 1
ATOM 2914 O O . ALA A 1 384 ? 6.594 -2.426 -15.68 1 98.5 384 ALA A O 1
ATOM 2915 N N . THR A 1 385 ? 6.832 -0.204 -15.727 1 98.19 385 THR A N 1
ATOM 2916 C CA . THR A 1 385 ? 6.953 -0.114 -17.172 1 98.19 385 THR A CA 1
ATOM 2917 C C . THR A 1 385 ? 8.391 0.196 -17.578 1 98.19 385 THR A C 1
ATOM 2919 O O . THR A 1 385 ? 8.75 0.069 -18.75 1 98.19 385 THR A O 1
ATOM 2922 N N . VAL A 1 386 ? 9.211 0.62 -16.609 1 98.38 386 VAL A N 1
ATOM 2923 C CA . VAL A 1 386 ? 10.602 0.958 -16.875 1 98.38 386 VAL A CA 1
ATOM 2924 C C . VAL A 1 386 ? 11.391 -0.312 -17.203 1 98.38 386 VAL A C 1
ATOM 2926 O O . VAL A 1 386 ? 10.914 -1.423 -16.938 1 98.38 386 VAL A O 1
ATOM 2929 N N . PRO A 1 387 ? 12.586 -0.16 -17.797 1 98.62 387 PRO A N 1
ATOM 2930 C CA . PRO A 1 387 ? 13.438 -1.336 -18 1 98.62 387 PRO A CA 1
ATOM 2931 C C . PRO A 1 387 ? 13.75 -2.068 -16.703 1 98.62 387 PRO A C 1
ATOM 2933 O O . PRO A 1 387 ? 14.109 -1.437 -15.711 1 98.62 387 PRO A O 1
ATOM 2936 N N . LYS A 1 388 ? 13.531 -3.324 -16.719 1 98.75 388 LYS A N 1
ATOM 2937 C CA . LYS A 1 388 ? 13.828 -4.191 -15.578 1 98.75 388 LYS A CA 1
ATOM 2938 C C . LYS A 1 388 ? 14.797 -5.301 -15.977 1 98.75 388 LYS A C 1
ATOM 2940 O O . LYS A 1 388 ? 14.461 -6.172 -16.781 1 98.75 388 LYS A O 1
ATOM 2945 N N . VAL A 1 389 ? 15.992 -5.285 -15.383 1 98.81 389 VAL A N 1
ATOM 2946 C CA . VAL A 1 389 ? 17.016 -6.281 -15.664 1 98.81 389 VAL A CA 1
ATOM 2947 C C . VAL A 1 389 ? 17.406 -7.004 -14.375 1 98.81 389 VAL A C 1
ATOM 2949 O O . VAL A 1 389 ? 17.594 -6.371 -13.336 1 98.81 389 VAL A O 1
ATOM 2952 N N . SER A 1 390 ? 17.453 -8.312 -14.438 1 98.56 390 SER A N 1
ATOM 2953 C CA . SER A 1 390 ? 17.828 -9.086 -13.258 1 98.56 390 SER A CA 1
ATOM 2954 C C . SER A 1 390 ? 19.125 -9.852 -13.492 1 98.56 390 SER A C 1
ATOM 2956 O O . SER A 1 390 ? 19.422 -10.258 -14.617 1 98.56 390 SER A O 1
ATOM 2958 N N . LEU A 1 391 ? 19.906 -9.977 -12.469 1 98.69 391 LEU A N 1
ATOM 2959 C CA . LEU A 1 391 ? 21.094 -10.82 -12.438 1 98.69 391 LEU A CA 1
ATOM 2960 C C . LEU A 1 391 ? 21 -11.836 -11.305 1 98.69 391 LEU A C 1
ATOM 2962 O O . LEU A 1 391 ? 21.047 -11.461 -10.125 1 98.69 391 LEU A O 1
ATOM 2966 N N . VAL A 1 392 ? 20.812 -13.078 -11.648 1 98.19 392 VAL A N 1
ATOM 2967 C CA . VAL A 1 392 ? 20.844 -14.141 -10.648 1 98.19 392 VAL A CA 1
ATOM 2968 C C . VAL A 1 392 ? 22.281 -14.508 -10.32 1 98.19 392 VAL A C 1
ATOM 2970 O O . VAL A 1 392 ? 23 -15.062 -11.156 1 98.19 392 VAL A O 1
ATOM 2973 N N . MET A 1 393 ? 22.672 -14.266 -9.07 1 97.06 393 MET A N 1
ATOM 2974 C CA . MET A 1 393 ? 24.062 -14.43 -8.68 1 97.06 393 MET A CA 1
ATOM 2975 C C . MET A 1 393 ? 24.312 -15.812 -8.086 1 97.06 393 MET A C 1
ATOM 2977 O O . MET A 1 393 ? 25.375 -16.406 -8.297 1 97.06 393 MET A O 1
ATOM 2981 N N . ARG A 1 394 ? 23.328 -16.312 -7.383 1 95.25 394 ARG A N 1
ATOM 2982 C CA . ARG A 1 394 ? 23.469 -17.609 -6.742 1 95.25 394 ARG A CA 1
ATOM 2983 C C . ARG A 1 394 ? 22.125 -18.297 -6.605 1 95.25 394 ARG A C 1
ATOM 2985 O O . ARG A 1 394 ? 21.562 -18.781 -7.594 1 95.25 394 ARG A O 1
ATOM 2992 N N . LYS A 1 395 ? 21.516 -18.281 -5.41 1 94.38 395 LYS A N 1
ATOM 2993 C CA . LYS A 1 395 ? 20.234 -18.938 -5.223 1 94.38 395 LYS A CA 1
ATOM 2994 C C . LYS A 1 395 ? 19.094 -18.062 -5.715 1 94.38 395 LYS A C 1
ATOM 2996 O O . LYS A 1 395 ? 19.094 -16.844 -5.508 1 94.38 395 LYS A O 1
ATOM 3001 N N . ALA A 1 396 ? 18.141 -18.609 -6.328 1 96 396 ALA A N 1
ATOM 3002 C CA . ALA A 1 396 ? 16.875 -17.984 -6.691 1 96 396 ALA A CA 1
ATOM 3003 C C . ALA A 1 396 ? 15.727 -19 -6.668 1 96 396 ALA A C 1
ATOM 3005 O O . ALA A 1 396 ? 15.5 -19.703 -7.648 1 96 396 ALA A O 1
ATOM 3006 N N . TYR A 1 397 ? 15.016 -19.031 -5.586 1 94.38 397 TYR A N 1
ATOM 3007 C CA . TYR A 1 397 ? 14.055 -20.125 -5.402 1 94.38 397 TYR A CA 1
ATOM 3008 C C . TYR A 1 397 ? 12.641 -19.578 -5.262 1 94.38 397 TYR A C 1
ATOM 3010 O O . TYR A 1 397 ? 12.43 -18.5 -4.68 1 94.38 397 TYR A O 1
ATOM 3018 N N . GLY A 1 398 ? 11.672 -20.266 -5.809 1 94.25 398 GLY A N 1
ATOM 3019 C CA . GLY A 1 398 ? 10.25 -20.125 -5.52 1 94.25 398 GLY A CA 1
ATOM 3020 C C . GLY A 1 398 ? 9.695 -18.766 -5.871 1 94.25 398 GLY A C 1
ATOM 3021 O O . GLY A 1 398 ? 10.039 -18.188 -6.914 1 94.25 398 GLY A O 1
ATOM 3022 N N . GLY A 1 399 ? 8.773 -18.391 -4.98 1 94.62 399 GLY A N 1
ATOM 3023 C CA . GLY A 1 399 ? 8.117 -17.125 -5.188 1 94.62 399 GLY A CA 1
ATOM 3024 C C . GLY A 1 399 ? 9.07 -15.945 -5.148 1 94.62 399 GLY A C 1
ATOM 3025 O O . GLY A 1 399 ? 8.852 -14.938 -5.824 1 94.62 399 GLY A O 1
ATOM 3026 N N . ALA A 1 400 ? 10.094 -16.094 -4.387 1 96.25 400 ALA A N 1
ATOM 3027 C CA . ALA A 1 400 ? 11.086 -15.023 -4.312 1 96.25 400 ALA A CA 1
ATOM 3028 C C . ALA A 1 400 ? 11.812 -14.852 -5.645 1 96.25 400 ALA A C 1
ATOM 3030 O O . ALA A 1 400 ? 12.117 -13.727 -6.051 1 96.25 400 ALA A O 1
ATOM 3031 N N . TYR A 1 401 ? 12.102 -15.992 -6.297 1 96.75 401 TYR A N 1
ATOM 3032 C CA . TYR A 1 401 ? 12.625 -15.906 -7.656 1 96.75 401 TYR A CA 1
ATOM 3033 C C . TYR A 1 401 ? 11.672 -15.148 -8.562 1 96.75 401 TYR A C 1
ATOM 3035 O O . TYR A 1 401 ? 12.102 -14.281 -9.336 1 96.75 401 TYR A O 1
ATOM 3043 N N . ILE A 1 402 ? 10.406 -15.453 -8.484 1 97.81 402 ILE A N 1
ATOM 3044 C CA . ILE A 1 402 ? 9.438 -14.805 -9.352 1 97.81 402 ILE A CA 1
ATOM 3045 C C . ILE A 1 402 ? 9.477 -13.289 -9.133 1 97.81 402 ILE A C 1
ATOM 3047 O O . ILE A 1 402 ? 9.516 -12.516 -10.102 1 97.81 402 ILE A O 1
ATOM 3051 N N . ALA A 1 403 ? 9.555 -12.875 -7.922 1 96.75 403 ALA A N 1
ATOM 3052 C CA . ALA A 1 403 ? 9.547 -11.461 -7.566 1 96.75 403 ALA A CA 1
ATOM 3053 C C . ALA A 1 403 ? 10.82 -10.766 -8.055 1 96.75 403 ALA A C 1
ATOM 3055 O O . ALA A 1 403 ? 10.797 -9.57 -8.367 1 96.75 403 ALA A O 1
ATOM 3056 N N . MET A 1 404 ? 11.906 -11.5 -8.172 1 97.12 404 MET A N 1
ATOM 3057 C CA . MET A 1 404 ? 13.195 -10.844 -8.336 1 97.12 404 MET A CA 1
ATOM 3058 C C . MET A 1 404 ? 13.727 -11.023 -9.758 1 97.12 404 MET A C 1
ATOM 3060 O O . MET A 1 404 ? 14.602 -10.273 -10.195 1 97.12 404 MET A O 1
ATOM 3064 N N . ALA A 1 405 ? 13.125 -12.039 -10.508 1 97.5 405 ALA A N 1
ATOM 3065 C CA . ALA A 1 405 ? 13.875 -12.305 -11.727 1 97.5 405 ALA A CA 1
ATOM 3066 C C . ALA A 1 405 ? 12.984 -12.938 -12.797 1 97.5 405 ALA A C 1
ATOM 3068 O O . ALA A 1 405 ? 13.445 -13.25 -13.891 1 97.5 405 ALA A O 1
ATOM 3069 N N . SER A 1 406 ? 11.734 -13.133 -12.633 1 97.56 406 SER A N 1
ATOM 3070 C CA . SER A 1 406 ? 10.938 -13.938 -13.555 1 97.56 406 SER A CA 1
ATOM 3071 C C . SER A 1 406 ? 10.508 -13.125 -14.766 1 97.56 406 SER A C 1
ATOM 3073 O O . SER A 1 406 ? 9.914 -12.055 -14.625 1 97.56 406 SER A O 1
ATOM 3075 N N . LYS A 1 407 ? 10.75 -13.656 -15.938 1 97.38 407 LYS A N 1
ATOM 3076 C CA . LYS A 1 407 ? 10.266 -13.031 -17.156 1 97.38 407 LYS A CA 1
ATOM 3077 C C . LYS A 1 407 ? 8.742 -13.039 -17.219 1 97.38 407 LYS A C 1
ATOM 3079 O O . LYS A 1 407 ? 8.133 -12.125 -17.781 1 97.38 407 LYS A O 1
ATOM 3084 N N . GLY A 1 408 ? 8.195 -14.078 -16.672 1 97.56 408 GLY A N 1
ATOM 3085 C CA . GLY A 1 408 ? 6.742 -14.164 -16.625 1 97.56 408 GLY A CA 1
ATOM 3086 C C . GLY A 1 408 ? 6.098 -13 -15.898 1 97.56 408 GLY A C 1
ATOM 3087 O O . GLY A 1 408 ? 4.977 -12.602 -16.219 1 97.56 408 GLY A O 1
ATOM 3088 N N . LEU A 1 409 ? 6.82 -12.453 -14.938 1 98.25 409 LEU A N 1
ATOM 3089 C CA . LEU A 1 409 ? 6.297 -11.352 -14.141 1 98.25 409 LEU A CA 1
ATOM 3090 C C . LEU A 1 409 ? 6.52 -10.016 -14.844 1 98.25 409 LEU A C 1
ATOM 3092 O O . LEU A 1 409 ? 5.836 -9.031 -14.555 1 98.25 409 LEU A O 1
ATOM 3096 N N . GLY A 1 410 ? 7.566 -10.008 -15.719 1 97.88 410 GLY A N 1
ATOM 3097 C CA . GLY A 1 410 ? 7.715 -8.789 -16.5 1 97.88 410 GLY A CA 1
ATOM 3098 C C . GLY A 1 410 ? 9.156 -8.328 -16.594 1 97.88 410 GLY A C 1
ATOM 3099 O O . GLY A 1 410 ? 9.43 -7.25 -17.141 1 97.88 410 GLY A O 1
ATOM 3100 N N . TYR A 1 411 ? 10.109 -9.062 -16.047 1 98.5 411 TYR A N 1
ATOM 3101 C CA . TYR A 1 411 ? 11.5 -8.688 -16.266 1 98.5 411 TYR A CA 1
ATOM 3102 C C . TYR A 1 411 ? 11.852 -8.75 -17.75 1 98.5 411 TYR A C 1
ATOM 3104 O O . TYR A 1 411 ? 11.43 -9.672 -18.453 1 98.5 411 TYR A O 1
ATOM 3112 N N . ASP A 1 412 ? 12.562 -7.75 -18.203 1 98.44 412 ASP A N 1
ATOM 3113 C CA . ASP A 1 412 ? 12.859 -7.613 -19.625 1 98.44 412 ASP A CA 1
ATOM 3114 C C . ASP A 1 412 ? 14.062 -8.469 -20.016 1 98.44 412 ASP A C 1
ATOM 3116 O O . ASP A 1 412 ? 14.078 -9.062 -21.094 1 98.44 412 ASP A O 1
ATOM 3120 N N . ARG A 1 413 ? 15.023 -8.484 -19.219 1 98.38 413 ARG A N 1
ATOM 3121 C CA . ARG A 1 413 ? 16.234 -9.273 -19.438 1 98.38 413 ARG A CA 1
ATOM 3122 C C . ARG A 1 413 ? 16.703 -9.93 -18.141 1 98.38 413 ARG A C 1
ATOM 3124 O O . ARG A 1 413 ? 16.781 -9.273 -17.094 1 98.38 413 ARG A O 1
ATOM 3131 N N . VAL A 1 414 ? 16.938 -11.195 -18.234 1 98.62 414 VAL A N 1
ATOM 3132 C CA . VAL A 1 414 ? 17.375 -11.969 -17.078 1 98.62 414 VAL A CA 1
ATOM 3133 C C . VAL A 1 414 ? 18.734 -12.586 -17.359 1 98.62 414 VAL A C 1
ATOM 3135 O O . VAL A 1 414 ? 18.891 -13.391 -18.281 1 98.62 414 VAL A O 1
ATOM 3138 N N . LEU A 1 415 ? 19.734 -12.164 -16.562 1 98.56 415 LEU A N 1
ATOM 3139 C CA . LEU A 1 415 ? 21.094 -12.695 -16.641 1 98.56 415 LEU A CA 1
ATOM 3140 C C . LEU A 1 415 ? 21.391 -13.594 -15.445 1 98.56 415 LEU A C 1
ATOM 3142 O O . LEU A 1 415 ? 20.719 -13.492 -14.414 1 98.56 415 LEU A O 1
ATOM 3146 N N . SER A 1 416 ? 22.297 -14.492 -15.664 1 98.06 416 SER A N 1
ATOM 3147 C CA . SER A 1 416 ? 22.688 -15.391 -14.578 1 98.06 416 SER A CA 1
ATOM 3148 C C . SER A 1 416 ? 24.188 -15.633 -14.586 1 98.06 416 SER A C 1
ATOM 3150 O O . SER A 1 416 ? 24.812 -15.656 -15.648 1 98.06 416 SER A O 1
ATOM 3152 N N . TRP A 1 417 ? 24.734 -15.75 -13.398 1 96.88 417 TRP A N 1
ATOM 3153 C CA . TRP A 1 417 ? 26.078 -16.328 -13.312 1 96.88 417 TRP A CA 1
ATOM 3154 C C . TRP A 1 417 ? 26.016 -17.844 -13.438 1 96.88 417 TRP A C 1
ATOM 3156 O O . TRP A 1 417 ? 24.969 -18.453 -13.25 1 96.88 417 TRP A O 1
ATOM 3166 N N . PRO A 1 418 ? 27.172 -18.484 -13.789 1 94.38 418 PRO A N 1
ATOM 3167 C CA . PRO A 1 418 ? 27.172 -19.938 -14.031 1 94.38 418 PRO A CA 1
ATOM 3168 C C . PRO A 1 418 ? 26.875 -20.75 -12.773 1 94.38 418 PRO A C 1
ATOM 3170 O O . PRO A 1 418 ? 26.328 -21.844 -12.859 1 94.38 418 PRO A O 1
ATOM 3173 N N . MET A 1 419 ? 27.156 -20.234 -11.664 1 92.38 419 MET A N 1
ATOM 3174 C CA . MET A 1 419 ? 27 -20.984 -10.422 1 92.38 419 MET A CA 1
ATOM 3175 C C . MET A 1 419 ? 25.578 -20.844 -9.883 1 92.38 419 MET A C 1
ATOM 3177 O O . MET A 1 419 ? 25.234 -21.469 -8.875 1 92.38 419 MET A O 1
ATOM 3181 N N . ALA A 1 420 ? 24.734 -20.031 -10.492 1 94.44 420 ALA A N 1
ATOM 3182 C CA . ALA A 1 420 ? 23.391 -19.75 -10.008 1 94.44 420 ALA A CA 1
ATOM 3183 C C . ALA A 1 420 ? 22.531 -21.016 -10 1 94.44 420 ALA A C 1
ATOM 3185 O O . ALA A 1 420 ? 22.75 -21.922 -10.805 1 94.44 420 ALA A O 1
ATOM 3186 N N . GLN A 1 421 ? 21.641 -21.062 -9.078 1 93.69 421 GLN A N 1
ATOM 3187 C CA . GLN A 1 421 ? 20.656 -22.141 -8.953 1 93.69 421 GLN A CA 1
ATOM 3188 C C . GLN A 1 421 ? 19.234 -21.578 -8.977 1 93.69 421 GLN A C 1
ATOM 3190 O O . GLN A 1 421 ? 18.844 -20.797 -8.109 1 93.69 421 GLN A O 1
ATOM 3195 N N . ILE A 1 422 ? 18.422 -21.953 -9.914 1 94.69 422 ILE A N 1
ATOM 3196 C CA . ILE A 1 422 ? 17.062 -21.484 -10.086 1 94.69 422 ILE A CA 1
ATOM 3197 C C . ILE A 1 422 ? 16.094 -22.656 -9.969 1 94.69 422 ILE A C 1
ATOM 3199 O O . ILE A 1 422 ? 16.141 -23.594 -10.773 1 94.69 422 ILE A O 1
ATOM 3203 N N . ALA A 1 423 ? 15.234 -22.594 -8.992 1 93.31 423 ALA A N 1
ATOM 3204 C CA . ALA A 1 423 ? 14.344 -23.734 -8.766 1 93.31 423 ALA A CA 1
ATOM 3205 C C . ALA A 1 423 ? 13.117 -23.312 -7.949 1 93.31 423 ALA A C 1
ATOM 3207 O O . ALA A 1 423 ? 13.062 -22.188 -7.441 1 93.31 423 ALA A O 1
ATOM 3208 N N . VAL A 1 424 ? 12.141 -24.219 -7.934 1 91.44 424 VAL A N 1
ATOM 3209 C CA . VAL A 1 424 ? 10.953 -24 -7.105 1 91.44 424 VAL A CA 1
ATOM 3210 C C . VAL A 1 424 ? 11.352 -24.016 -5.629 1 91.44 424 VAL A C 1
ATOM 3212 O O . VAL A 1 424 ? 10.812 -23.234 -4.832 1 91.44 424 VAL A O 1
ATOM 3215 N N . MET A 1 425 ? 12.203 -24.875 -5.273 1 89.06 425 MET A N 1
ATOM 3216 C CA . MET A 1 425 ? 12.719 -25.016 -3.918 1 89.06 425 MET A CA 1
ATOM 3217 C C . MET A 1 425 ? 14.102 -25.656 -3.928 1 89.06 425 MET A C 1
ATOM 3219 O O . MET A 1 425 ? 14.609 -26.031 -4.984 1 89.06 425 MET A O 1
ATOM 3223 N N . GLY A 1 426 ? 14.695 -25.719 -2.738 1 87.12 426 GLY A N 1
ATOM 3224 C CA . GLY A 1 426 ? 16 -26.359 -2.641 1 87.12 426 GLY A CA 1
ATOM 3225 C C . GLY A 1 426 ? 15.969 -27.828 -3.008 1 87.12 426 GLY A C 1
ATOM 3226 O O . GLY A 1 426 ? 14.945 -28.5 -2.842 1 87.12 426 GLY A O 1
ATOM 3227 N N . ALA A 1 427 ? 17.062 -28.328 -3.365 1 88.31 427 ALA A N 1
ATOM 3228 C CA . ALA A 1 427 ? 17.156 -29.688 -3.883 1 88.31 427 ALA A CA 1
ATOM 3229 C C . ALA A 1 427 ? 16.766 -30.703 -2.82 1 88.31 427 ALA A C 1
ATOM 3231 O O . ALA A 1 427 ? 16.109 -31.703 -3.123 1 88.31 427 ALA A O 1
ATOM 3232 N N . GLU A 1 428 ? 17.203 -30.422 -1.667 1 86.06 428 GLU A N 1
ATOM 3233 C CA . GLU A 1 428 ? 16.891 -31.344 -0.582 1 86.06 428 GLU A CA 1
ATOM 3234 C C . GLU A 1 428 ? 15.383 -31.453 -0.367 1 86.06 428 GLU A C 1
ATOM 3236 O O . GLU A 1 428 ? 14.836 -32.562 -0.303 1 86.06 428 GLU A O 1
ATOM 3241 N N . GLY A 1 429 ? 14.781 -30.375 -0.321 1 83.94 429 GLY A N 1
ATOM 3242 C CA . GLY A 1 429 ? 13.336 -30.359 -0.156 1 83.94 429 GLY A CA 1
ATOM 3243 C C . GLY A 1 429 ? 12.594 -30.969 -1.33 1 83.94 429 GLY A C 1
ATOM 3244 O O . GLY A 1 429 ? 11.641 -31.734 -1.142 1 83.94 429 GLY A O 1
ATOM 3245 N N . ALA A 1 430 ? 12.992 -30.734 -2.441 1 87.19 430 ALA A N 1
ATOM 3246 C CA . ALA A 1 430 ? 12.367 -31.234 -3.66 1 87.19 430 ALA A CA 1
ATOM 3247 C C . ALA A 1 430 ? 12.477 -32.75 -3.754 1 87.19 430 ALA A C 1
ATOM 3249 O O . ALA A 1 430 ? 11.5 -33.438 -4.074 1 87.19 430 ALA A O 1
ATOM 3250 N N . ALA A 1 431 ? 13.641 -33.219 -3.469 1 86 431 ALA A N 1
ATOM 3251 C CA . ALA A 1 431 ? 13.891 -34.656 -3.551 1 86 431 ALA A CA 1
ATOM 3252 C C . ALA A 1 431 ? 12.977 -35.438 -2.598 1 86 431 ALA A C 1
ATOM 3254 O O . ALA A 1 431 ? 12.453 -36.5 -2.951 1 86 431 ALA A O 1
ATOM 3255 N N . ASN A 1 432 ? 12.773 -34.844 -1.473 1 84.81 432 ASN A N 1
ATOM 3256 C CA . ASN A 1 432 ? 11.938 -35.469 -0.464 1 84.81 432 ASN A CA 1
ATOM 3257 C C . ASN A 1 432 ? 10.477 -35.531 -0.902 1 84.81 432 ASN A C 1
ATOM 3259 O O . ASN A 1 432 ? 9.719 -36.406 -0.448 1 84.81 432 ASN A O 1
ATOM 3263 N N . ILE A 1 433 ? 10.117 -34.719 -1.779 1 82 433 ILE A N 1
ATOM 3264 C CA . ILE A 1 433 ? 8.727 -34.656 -2.199 1 82 433 ILE A CA 1
ATOM 3265 C C . ILE A 1 433 ? 8.531 -35.5 -3.457 1 82 433 ILE A C 1
ATOM 3267 O O . ILE A 1 433 ? 7.66 -36.375 -3.496 1 82 433 ILE A O 1
ATOM 3271 N N . ILE A 1 434 ? 9.367 -35.344 -4.387 1 83.12 434 ILE A N 1
ATOM 3272 C CA . ILE A 1 434 ? 9.18 -35.938 -5.703 1 83.12 434 ILE A CA 1
ATOM 3273 C C . ILE A 1 434 ? 9.578 -37.438 -5.66 1 83.12 434 ILE A C 1
ATOM 3275 O O . ILE A 1 434 ? 8.961 -38.25 -6.32 1 83.12 434 ILE A O 1
ATOM 3279 N N . PHE A 1 435 ? 10.609 -37.75 -4.863 1 85.12 435 PHE A N 1
ATOM 3280 C CA . PHE A 1 435 ? 11.164 -39.094 -4.891 1 85.12 435 PHE A CA 1
ATOM 3281 C C . PHE A 1 435 ? 10.898 -39.812 -3.576 1 85.12 435 PHE A C 1
ATOM 3283 O O . PHE A 1 435 ? 11.648 -40.719 -3.191 1 85.12 435 PHE A O 1
ATOM 3290 N N . ARG A 1 436 ? 9.938 -39.312 -2.918 1 85.69 436 ARG A N 1
ATOM 3291 C CA . ARG A 1 436 ? 9.633 -39.844 -1.594 1 85.69 436 ARG A CA 1
ATOM 3292 C C . ARG A 1 436 ? 9.531 -41.375 -1.631 1 85.69 436 ARG A C 1
ATOM 3294 O O . ARG A 1 436 ? 10.172 -42.062 -0.833 1 85.69 436 ARG A O 1
ATOM 3301 N N . ARG A 1 437 ? 8.742 -41.969 -2.531 1 87 437 ARG A N 1
ATOM 3302 C CA . ARG A 1 437 ? 8.516 -43.406 -2.625 1 87 437 ARG A CA 1
ATOM 3303 C C . ARG A 1 437 ? 9.789 -44.125 -3.023 1 87 437 ARG A C 1
ATOM 3305 O O . ARG A 1 437 ? 10.141 -45.156 -2.432 1 87 437 ARG A O 1
ATOM 3312 N N . ASP A 1 438 ? 10.438 -43.531 -4.043 1 88.62 438 ASP A N 1
ATOM 3313 C CA . ASP A 1 438 ? 11.68 -44.156 -4.516 1 88.62 438 ASP A CA 1
ATOM 3314 C C . ASP A 1 438 ? 12.719 -44.219 -3.396 1 88.62 438 ASP A C 1
ATOM 3316 O O . ASP A 1 438 ? 13.422 -45.219 -3.256 1 88.62 438 ASP A O 1
ATOM 3320 N N . ILE A 1 439 ? 12.867 -43.156 -2.629 1 89.75 439 ILE A N 1
ATOM 3321 C CA . ILE A 1 439 ? 13.836 -43.062 -1.541 1 89.75 439 ILE A CA 1
ATOM 3322 C C . ILE A 1 439 ? 13.469 -44.062 -0.443 1 89.75 439 ILE A C 1
ATOM 3324 O O . ILE A 1 439 ? 14.336 -44.781 0.066 1 89.75 439 ILE A O 1
ATOM 3328 N N . ALA A 1 440 ? 12.18 -44.156 -0.138 1 89.56 440 ALA A N 1
ATOM 3329 C CA . ALA A 1 440 ? 11.703 -45.031 0.927 1 89.56 440 ALA A CA 1
ATOM 3330 C C . ALA A 1 440 ? 11.883 -46.5 0.547 1 89.56 440 ALA A C 1
ATOM 3332 O O . ALA A 1 440 ? 12.164 -47.344 1.406 1 89.56 440 ALA A O 1
ATOM 3333 N N . GLU A 1 441 ? 11.727 -46.844 -0.684 1 91.56 441 GLU A N 1
ATOM 3334 C CA . GLU A 1 441 ? 11.766 -48.219 -1.16 1 91.56 441 GLU A CA 1
ATOM 3335 C C . GLU A 1 441 ? 13.195 -48.625 -1.512 1 91.56 441 GLU A C 1
ATOM 3337 O O . GLU A 1 441 ? 13.445 -49.812 -1.786 1 91.56 441 GLU A O 1
ATOM 3342 N N . ALA A 1 442 ? 14.031 -47.75 -1.453 1 91.62 442 ALA A N 1
ATOM 3343 C CA . ALA A 1 442 ? 15.414 -48.031 -1.824 1 91.62 442 ALA A CA 1
ATOM 3344 C C . ALA A 1 442 ? 16.109 -48.844 -0.735 1 91.62 442 ALA A C 1
ATOM 3346 O O . ALA A 1 442 ? 15.75 -48.75 0.442 1 91.62 442 ALA A O 1
ATOM 3347 N N . GLU A 1 443 ? 17.062 -49.688 -1.056 1 91.88 443 GLU A N 1
ATOM 3348 C CA . GLU A 1 443 ? 17.844 -50.5 -0.108 1 91.88 443 GLU A CA 1
ATOM 3349 C C . GLU A 1 443 ? 18.594 -49.594 0.873 1 91.88 443 GLU A C 1
ATOM 3351 O O . GLU A 1 443 ? 18.656 -49.875 2.068 1 91.88 443 GLU A O 1
ATOM 3356 N N . ASN A 1 444 ? 19.156 -48.531 0.296 1 93.94 444 ASN A N 1
ATOM 3357 C CA . ASN A 1 444 ? 19.828 -47.5 1.084 1 93.94 444 ASN A CA 1
ATOM 3358 C C . ASN A 1 444 ? 19.172 -46.156 0.886 1 93.94 444 ASN A C 1
ATOM 3360 O O . ASN A 1 444 ? 19.562 -45.406 -0.005 1 93.94 444 ASN A O 1
ATOM 3364 N N . PRO A 1 445 ? 18.312 -45.844 1.785 1 91.38 445 PRO A N 1
ATOM 3365 C CA . PRO A 1 445 ? 17.547 -44.594 1.633 1 91.38 445 PRO A CA 1
ATOM 3366 C C . PRO A 1 445 ? 18.438 -43.375 1.614 1 91.38 445 PRO A C 1
ATOM 3368 O O . PRO A 1 445 ? 18.172 -42.406 0.863 1 91.38 445 PRO A O 1
ATOM 3371 N N . GLU A 1 446 ? 19.453 -43.375 2.377 1 91.19 446 GLU A N 1
ATOM 3372 C CA . GLU A 1 446 ? 20.328 -42.219 2.445 1 91.19 446 GLU A CA 1
ATOM 3373 C C . GLU A 1 446 ? 21.094 -42 1.136 1 91.19 446 GLU A C 1
ATOM 3375 O O . GLU A 1 446 ? 21.219 -40.875 0.646 1 91.19 446 GLU A O 1
ATOM 3380 N N . ALA A 1 447 ? 21.562 -43.062 0.632 1 92 447 ALA A N 1
ATOM 3381 C CA . ALA A 1 447 ? 22.297 -43 -0.636 1 92 447 ALA A CA 1
ATOM 3382 C C . ALA A 1 447 ? 21.359 -42.625 -1.784 1 92 447 ALA A C 1
ATOM 3384 O O . ALA A 1 447 ? 21.734 -41.875 -2.688 1 92 447 ALA A O 1
ATOM 3385 N N . ALA A 1 448 ? 20.25 -43.219 -1.733 1 91.62 448 ALA A N 1
ATOM 3386 C CA . ALA A 1 448 ? 19.25 -42.906 -2.758 1 91.62 448 ALA A CA 1
ATOM 3387 C C . ALA A 1 448 ? 18.859 -41.438 -2.711 1 91.62 448 ALA A C 1
ATOM 3389 O O . ALA A 1 448 ? 18.719 -40.781 -3.752 1 91.62 448 ALA A O 1
ATOM 3390 N N . ARG A 1 449 ? 18.703 -41 -1.569 1 91.38 449 ARG A N 1
ATOM 3391 C CA . ARG A 1 449 ? 18.359 -39.594 -1.377 1 91.38 449 ARG A CA 1
ATOM 3392 C C . ARG A 1 449 ? 19.453 -38.688 -1.934 1 91.38 449 ARG A C 1
ATOM 3394 O O . ARG A 1 449 ? 19.156 -37.719 -2.648 1 91.38 449 ARG A O 1
ATOM 3401 N N . ALA A 1 450 ? 20.625 -38.938 -1.629 1 92 450 ALA A N 1
ATOM 3402 C CA . ALA A 1 450 ? 21.75 -38.125 -2.104 1 92 450 ALA A CA 1
ATOM 3403 C C . ALA A 1 450 ? 21.828 -38.156 -3.627 1 92 450 ALA A C 1
ATOM 3405 O O . ALA A 1 450 ? 22.094 -37.125 -4.246 1 92 450 ALA A O 1
ATOM 3406 N N . ALA A 1 451 ? 21.594 -39.281 -4.16 1 91.19 451 ALA A N 1
ATOM 3407 C CA . ALA A 1 451 ? 21.625 -39.406 -5.613 1 91.19 451 ALA A CA 1
ATOM 3408 C C . ALA A 1 451 ? 20.5 -38.594 -6.262 1 91.19 451 ALA A C 1
ATOM 3410 O O . ALA A 1 451 ? 20.703 -37.969 -7.301 1 91.19 451 ALA A O 1
ATOM 3411 N N . LYS A 1 452 ? 19.391 -38.656 -5.688 1 90.25 452 LYS A N 1
ATOM 3412 C CA . LYS A 1 452 ? 18.234 -37.969 -6.223 1 90.25 452 LYS A CA 1
ATOM 3413 C C . LYS A 1 452 ? 18.406 -36.438 -6.09 1 90.25 452 LYS A C 1
ATOM 3415 O O . LYS A 1 452 ? 17.953 -35.688 -6.949 1 90.25 452 LYS A O 1
ATOM 3420 N N . ILE A 1 453 ? 19.016 -36.062 -5.059 1 90.88 453 ILE A N 1
ATOM 3421 C CA . ILE A 1 453 ? 19.328 -34.625 -4.855 1 90.88 453 ILE A CA 1
ATOM 3422 C C . ILE A 1 453 ? 20.25 -34.156 -5.969 1 90.88 453 ILE A C 1
ATOM 3424 O O . ILE A 1 453 ? 20 -33.094 -6.57 1 90.88 453 ILE A O 1
ATOM 3428 N N . GLU A 1 454 ? 21.219 -34.906 -6.25 1 89.81 454 GLU A N 1
ATOM 3429 C CA . GLU A 1 454 ? 22.156 -34.531 -7.305 1 89.81 454 GLU A CA 1
ATOM 3430 C C . GLU A 1 454 ? 21.469 -34.531 -8.672 1 89.81 454 GLU A C 1
ATOM 3432 O O . GLU A 1 454 ? 21.766 -33.688 -9.516 1 89.81 454 GLU A O 1
ATOM 3437 N N . GLU A 1 455 ? 20.656 -35.5 -8.844 1 86.12 455 GLU A N 1
ATOM 3438 C CA . GLU A 1 455 ? 19.891 -35.562 -10.086 1 86.12 455 GLU A CA 1
ATOM 3439 C C . GLU A 1 455 ? 19.016 -34.312 -10.25 1 86.12 455 GLU A C 1
ATOM 3441 O O . GLU A 1 455 ? 18.953 -33.719 -11.328 1 86.12 455 GLU A O 1
ATOM 3446 N N . PHE A 1 456 ? 18.422 -33.969 -9.258 1 87.75 456 PHE A N 1
ATOM 3447 C CA . PHE A 1 456 ? 17.547 -32.812 -9.273 1 87.75 456 PHE A CA 1
ATOM 3448 C C . PHE A 1 456 ? 18.359 -31.531 -9.562 1 87.75 456 PHE A C 1
ATOM 3450 O O . PHE A 1 456 ? 17.953 -30.703 -10.367 1 87.75 456 PHE A O 1
ATOM 3457 N N . LYS A 1 457 ? 19.453 -31.406 -8.953 1 87.12 457 LYS A N 1
ATOM 3458 C CA . LYS A 1 457 ? 20.312 -30.234 -9.141 1 87.12 457 LYS A CA 1
ATOM 3459 C C . LYS A 1 457 ? 20.703 -30.078 -10.609 1 87.12 457 LYS A C 1
ATOM 3461 O O . LYS A 1 457 ? 20.609 -28.984 -11.172 1 87.12 457 LYS A O 1
ATOM 3466 N N . GLY A 1 458 ? 21.078 -31.094 -11.211 1 83.88 458 GLY A N 1
ATOM 3467 C CA . GLY A 1 458 ? 21.562 -31.078 -12.586 1 83.88 458 GLY A CA 1
ATOM 3468 C C . GLY A 1 458 ? 20.453 -30.891 -13.602 1 83.88 458 GLY A C 1
ATOM 3469 O O . GLY A 1 458 ? 20.625 -30.203 -14.602 1 83.88 458 GLY A O 1
ATOM 3470 N N . GLU A 1 459 ? 19.344 -31.391 -13.289 1 84.62 459 GLU A N 1
ATOM 3471 C CA . GLU A 1 459 ? 18.281 -31.422 -14.289 1 84.62 459 GLU A CA 1
ATOM 3472 C C . GLU A 1 459 ? 17.359 -30.219 -14.156 1 84.62 459 GLU A C 1
ATOM 3474 O O . GLU A 1 459 ? 16.734 -29.812 -15.133 1 84.62 459 GLU A O 1
ATOM 3479 N N . VAL A 1 460 ? 17.375 -29.688 -13.055 1 86.75 460 VAL A N 1
ATOM 3480 C CA . VAL A 1 460 ? 16.312 -28.703 -12.836 1 86.75 460 VAL A CA 1
ATOM 3481 C C . VAL A 1 460 ? 16.922 -27.375 -12.422 1 86.75 460 VAL A C 1
ATOM 3483 O O . VAL A 1 460 ? 16.5 -26.312 -12.898 1 86.75 460 VAL A O 1
ATOM 3486 N N . MET A 1 461 ? 17.969 -27.375 -11.664 1 91.31 461 MET A N 1
ATOM 3487 C CA . MET A 1 461 ? 18.391 -26.141 -10.992 1 91.31 461 MET A CA 1
ATOM 3488 C C . MET A 1 461 ? 19.438 -25.406 -11.812 1 91.31 461 MET A C 1
ATOM 3490 O O . MET A 1 461 ? 19.719 -24.234 -11.562 1 91.31 461 MET A O 1
ATOM 3494 N N . ASP A 1 462 ? 20.047 -26.141 -12.766 1 91.25 462 ASP A N 1
ATOM 3495 C CA . ASP A 1 462 ? 21.078 -25.562 -13.609 1 91.25 462 ASP A CA 1
ATOM 3496 C C . ASP A 1 462 ? 20.531 -24.375 -14.414 1 91.25 462 ASP A C 1
ATOM 3498 O O . ASP A 1 462 ? 19.484 -24.5 -15.062 1 91.25 462 ASP A O 1
ATOM 3502 N N . PRO A 1 463 ? 21.281 -23.203 -14.336 1 94.31 463 PRO A N 1
ATOM 3503 C CA . PRO A 1 463 ? 20.781 -22.016 -15.039 1 94.31 463 PRO A CA 1
ATOM 3504 C C . PRO A 1 463 ? 20.672 -22.234 -16.547 1 94.31 463 PRO A C 1
ATOM 3506 O O . PRO A 1 463 ? 19.906 -21.547 -17.219 1 94.31 463 PRO A O 1
ATOM 3509 N N . PHE A 1 464 ? 21.391 -23.203 -17.094 1 94.69 464 PHE A N 1
ATOM 3510 C CA . PHE A 1 464 ? 21.328 -23.484 -18.516 1 94.69 464 PHE A CA 1
ATOM 3511 C C . PHE A 1 464 ? 20 -24.141 -18.875 1 94.69 464 PHE A C 1
ATOM 3513 O O . PHE A 1 464 ? 19.547 -24.031 -20.016 1 94.69 464 PHE A O 1
ATOM 3520 N N . VAL A 1 465 ? 19.438 -24.797 -17.906 1 92.56 465 VAL A N 1
ATOM 3521 C CA . VAL A 1 465 ? 18.109 -25.344 -18.141 1 92.56 465 VAL A CA 1
ATOM 3522 C C . VAL A 1 465 ? 17.109 -24.203 -18.344 1 92.56 465 VAL A C 1
ATOM 3524 O O . VAL A 1 465 ? 16.344 -24.203 -19.312 1 92.56 465 VAL A O 1
ATOM 3527 N N . ALA A 1 466 ? 17.156 -23.25 -17.453 1 94.56 466 ALA A N 1
ATOM 3528 C CA . ALA A 1 466 ? 16.281 -22.078 -17.578 1 94.56 466 ALA A CA 1
ATOM 3529 C C . ALA A 1 466 ? 16.562 -21.312 -18.859 1 94.56 466 ALA A C 1
ATOM 3531 O O . ALA A 1 466 ? 15.641 -20.812 -19.5 1 94.56 466 ALA A O 1
ATOM 3532 N N . ALA A 1 467 ? 17.828 -21.203 -19.203 1 95.75 467 ALA A N 1
ATOM 3533 C CA . ALA A 1 467 ? 18.219 -20.547 -20.453 1 95.75 467 ALA A CA 1
ATOM 3534 C C . ALA A 1 467 ? 17.703 -21.297 -21.672 1 95.75 467 ALA A C 1
ATOM 3536 O O . ALA A 1 467 ? 17.312 -20.688 -22.672 1 95.75 467 ALA A O 1
ATOM 3537 N N . GLY A 1 468 ? 17.703 -22.625 -21.562 1 94.62 468 GLY A N 1
ATOM 3538 C CA . GLY A 1 468 ? 17.188 -23.453 -22.656 1 94.62 468 GLY A CA 1
ATOM 3539 C C . GLY A 1 468 ? 15.734 -23.188 -22.969 1 94.62 468 GLY A C 1
ATOM 3540 O O . GLY A 1 468 ? 15.297 -23.328 -24.109 1 94.62 468 GLY A O 1
ATOM 3541 N N . TYR A 1 469 ? 14.977 -22.812 -21.953 1 93.75 469 TYR A N 1
ATOM 3542 C CA . TYR A 1 469 ? 13.562 -22.5 -22.125 1 93.75 469 TYR A CA 1
ATOM 3543 C C . TYR A 1 469 ? 13.367 -21.031 -22.453 1 93.75 469 TYR A C 1
ATOM 3545 O O . TYR A 1 469 ? 12.242 -20.578 -22.688 1 93.75 469 TYR A O 1
ATOM 3553 N N . GLY A 1 470 ? 14.461 -20.219 -22.391 1 95.5 470 GLY A N 1
ATOM 3554 C CA . GLY A 1 470 ? 14.383 -18.812 -22.734 1 95.5 470 GLY A CA 1
ATOM 3555 C C . GLY A 1 470 ? 14.016 -17.922 -21.547 1 95.5 470 GLY A C 1
ATOM 3556 O O . GLY A 1 470 ? 13.727 -16.734 -21.719 1 95.5 470 GLY A O 1
ATOM 3557 N N . TYR A 1 471 ? 14.031 -18.469 -20.375 1 96.94 471 TYR A N 1
ATOM 3558 C CA . TYR A 1 471 ? 13.625 -17.688 -19.203 1 96.94 471 TYR A CA 1
ATOM 3559 C C . TYR A 1 471 ? 14.828 -17.062 -18.516 1 96.94 471 TYR A C 1
ATOM 3561 O O . TYR A 1 471 ? 14.672 -16.25 -17.609 1 96.94 471 TYR A O 1
ATOM 3569 N N . VAL A 1 472 ? 15.969 -17.469 -18.891 1 97.38 472 VAL A N 1
ATOM 3570 C CA . VAL A 1 472 ? 17.234 -16.781 -18.672 1 97.38 472 VAL A CA 1
ATOM 3571 C C . VAL A 1 472 ? 17.844 -16.391 -20.016 1 97.38 472 VAL A C 1
ATOM 3573 O O . VAL A 1 472 ? 18.031 -17.234 -20.891 1 97.38 472 VAL A O 1
ATOM 3576 N N . ASP A 1 473 ? 18.062 -15.164 -20.141 1 97.88 473 ASP A N 1
ATOM 3577 C CA . ASP A 1 473 ? 18.484 -14.68 -21.453 1 97.88 473 ASP A CA 1
ATOM 3578 C C . ASP A 1 473 ? 19.938 -15.055 -21.734 1 97.88 473 ASP A C 1
ATOM 3580 O O . ASP A 1 473 ? 20.328 -15.273 -22.875 1 97.88 473 ASP A O 1
ATOM 3584 N N . ASP A 1 474 ? 20.766 -15.055 -20.703 1 97.56 474 ASP A N 1
ATOM 3585 C CA . ASP A 1 474 ? 22.172 -15.391 -20.891 1 97.56 474 ASP A CA 1
ATOM 3586 C C . ASP A 1 474 ? 22.828 -15.789 -19.578 1 97.56 474 ASP A C 1
ATOM 3588 O O . ASP A 1 474 ? 22.391 -15.367 -18.5 1 97.56 474 ASP A O 1
ATOM 3592 N N . VAL A 1 475 ? 23.719 -16.719 -19.672 1 97.81 475 VAL A N 1
ATOM 3593 C CA . VAL A 1 475 ? 24.625 -17.047 -18.562 1 97.81 475 VAL A CA 1
ATOM 3594 C C . VAL A 1 475 ? 26 -16.406 -18.812 1 97.81 475 VAL A C 1
ATOM 3596 O O . VAL A 1 475 ? 26.688 -16.75 -19.781 1 97.81 475 VAL A O 1
ATOM 3599 N N . ILE A 1 476 ? 26.391 -15.508 -17.922 1 97.62 476 ILE A N 1
ATOM 3600 C CA . ILE A 1 476 ? 27.531 -14.648 -18.25 1 97.62 476 ILE A CA 1
ATOM 3601 C C . ILE A 1 476 ? 28.672 -14.891 -17.266 1 97.62 476 ILE A C 1
ATOM 3603 O O . ILE A 1 476 ? 28.422 -15.32 -16.125 1 97.62 476 ILE A O 1
ATOM 3607 N N . ASP A 1 477 ? 29.906 -14.578 -17.734 1 96.62 477 ASP A N 1
ATOM 3608 C CA . ASP A 1 477 ? 31.062 -14.523 -16.844 1 96.62 477 ASP A CA 1
ATOM 3609 C C . ASP A 1 477 ? 30.984 -13.328 -15.898 1 96.62 477 ASP A C 1
ATOM 3611 O O . ASP A 1 477 ? 30.828 -12.188 -16.344 1 96.62 477 ASP A O 1
ATOM 3615 N N . PRO A 1 478 ? 31.078 -13.586 -14.57 1 96.88 478 PRO A N 1
ATOM 3616 C CA . PRO A 1 478 ? 30.969 -12.492 -13.609 1 96.88 478 PRO A CA 1
ATOM 3617 C C . PRO A 1 478 ? 31.906 -11.336 -13.922 1 96.88 478 PRO A C 1
ATOM 3619 O O . PRO A 1 478 ? 31.594 -10.18 -13.633 1 96.88 478 PRO A O 1
ATOM 3622 N N . SER A 1 479 ? 33 -11.555 -14.555 1 96.88 479 SER A N 1
ATOM 3623 C CA . SER A 1 479 ? 34 -10.531 -14.836 1 96.88 479 SER A CA 1
ATOM 3624 C C . SER A 1 479 ? 33.469 -9.508 -15.844 1 96.88 479 SER A C 1
ATOM 3626 O O . SER A 1 479 ? 34.031 -8.422 -15.984 1 96.88 479 SER A O 1
ATOM 3628 N N . TYR A 1 480 ? 32.406 -9.852 -16.5 1 97.06 480 TYR A N 1
ATOM 3629 C CA . TYR A 1 480 ? 31.875 -8.969 -17.531 1 97.06 480 TYR A CA 1
ATOM 3630 C C . TYR A 1 480 ? 30.5 -8.445 -17.156 1 97.06 480 TYR A C 1
ATOM 3632 O O . TYR A 1 480 ? 29.766 -7.945 -18.016 1 97.06 480 TYR A O 1
ATOM 3640 N N . THR A 1 481 ? 30.141 -8.57 -15.914 1 97.94 481 THR A N 1
ATOM 3641 C CA . THR A 1 481 ? 28.812 -8.234 -15.422 1 97.94 481 THR A CA 1
ATOM 3642 C C . THR A 1 481 ? 28.453 -6.789 -15.742 1 97.94 481 THR A C 1
ATOM 3644 O O . THR A 1 481 ? 27.375 -6.508 -16.266 1 97.94 481 THR A O 1
ATOM 3647 N N . ARG A 1 482 ? 29.344 -5.801 -15.461 1 98.19 482 ARG A N 1
ATOM 3648 C CA . ARG A 1 482 ? 29.094 -4.379 -15.68 1 98.19 482 ARG A CA 1
ATOM 3649 C C . ARG A 1 482 ? 28.719 -4.105 -17.125 1 98.19 482 ARG A C 1
ATOM 3651 O O . ARG A 1 482 ? 27.703 -3.471 -17.406 1 98.19 482 ARG A O 1
ATOM 3658 N N . GLY A 1 483 ? 29.547 -4.609 -18.016 1 97.5 483 GLY A N 1
ATOM 3659 C CA . GLY A 1 483 ? 29.312 -4.387 -19.438 1 97.5 483 GLY A CA 1
ATOM 3660 C C . GLY A 1 483 ? 28 -4.969 -19.922 1 97.5 483 GLY A C 1
ATOM 3661 O O . GLY A 1 483 ? 27.297 -4.344 -20.719 1 97.5 483 GLY A O 1
ATOM 3662 N N . GLU A 1 484 ? 27.672 -6.168 -19.469 1 97.69 484 GLU A N 1
ATOM 3663 C CA . GLU A 1 484 ? 26.438 -6.836 -19.891 1 97.69 484 GLU A CA 1
ATOM 3664 C C . GLU A 1 484 ? 25.203 -6.102 -19.391 1 97.69 484 GLU A C 1
ATOM 3666 O O . GLU A 1 484 ? 24.203 -5.984 -20.109 1 97.69 484 GLU A O 1
ATOM 3671 N N . LEU A 1 485 ? 25.25 -5.637 -18.156 1 98.38 485 LEU A N 1
ATOM 3672 C CA . LEU A 1 485 ? 24.141 -4.855 -17.609 1 98.38 485 LEU A CA 1
ATOM 3673 C C . LEU A 1 485 ? 23.969 -3.549 -18.375 1 98.38 485 LEU A C 1
ATOM 3675 O O . LEU A 1 485 ? 22.844 -3.158 -18.703 1 98.38 485 LEU A O 1
ATOM 3679 N N . ALA A 1 486 ? 25.078 -2.887 -18.656 1 97.88 486 ALA A N 1
ATOM 3680 C CA . ALA A 1 486 ? 25.031 -1.635 -19.406 1 97.88 486 ALA A CA 1
ATOM 3681 C C . ALA A 1 486 ? 24.438 -1.848 -20.797 1 97.88 486 ALA A C 1
ATOM 3683 O O . ALA A 1 486 ? 23.594 -1.055 -21.25 1 97.88 486 ALA A O 1
ATOM 3684 N N . ARG A 1 487 ? 24.859 -2.92 -21.453 1 97.25 487 ARG A N 1
ATOM 3685 C CA . ARG A 1 487 ? 24.344 -3.24 -22.781 1 97.25 487 ARG A CA 1
ATOM 3686 C C . ARG A 1 487 ? 22.844 -3.527 -22.719 1 97.25 487 ARG A C 1
ATOM 3688 O O . ARG A 1 487 ? 22.094 -3.117 -23.609 1 97.25 487 ARG A O 1
ATOM 3695 N N . SER A 1 488 ? 22.438 -4.246 -21.688 1 97.81 488 SER A N 1
ATOM 3696 C CA . SER A 1 488 ? 21.031 -4.57 -21.5 1 97.81 488 SER A CA 1
ATOM 3697 C C . SER A 1 488 ? 20.188 -3.307 -21.328 1 97.81 488 SER A C 1
ATOM 3699 O O . SER A 1 488 ? 19.141 -3.156 -21.969 1 97.81 488 SER A O 1
ATOM 3701 N N . LEU A 1 489 ? 20.641 -2.428 -20.516 1 97.69 489 LEU A N 1
ATOM 3702 C CA . LEU A 1 489 ? 19.922 -1.19 -20.25 1 97.69 489 LEU A CA 1
ATOM 3703 C C . LEU A 1 489 ? 19.906 -0.306 -21.5 1 97.69 489 LEU A C 1
ATOM 3705 O O . LEU A 1 489 ? 18.891 0.352 -21.781 1 97.69 489 LEU A O 1
ATOM 3709 N N . ALA A 1 490 ? 21 -0.277 -22.234 1 96.19 490 ALA A N 1
ATOM 3710 C CA . ALA A 1 490 ? 21.078 0.493 -23.469 1 96.19 490 ALA A CA 1
ATOM 3711 C C . ALA A 1 490 ? 20.062 -0.021 -24.5 1 96.19 490 ALA A C 1
ATOM 3713 O O . ALA A 1 490 ? 19.391 0.769 -25.172 1 96.19 490 ALA A O 1
ATOM 3714 N N . MET A 1 491 ? 19.969 -1.287 -24.547 1 96.69 491 MET A N 1
ATOM 3715 C CA . MET A 1 491 ? 19.016 -1.92 -25.469 1 96.69 491 MET A CA 1
ATOM 3716 C C . MET A 1 491 ? 17.578 -1.531 -25.109 1 96.69 491 MET A C 1
ATOM 3718 O O . MET A 1 491 ? 16.75 -1.366 -26 1 96.69 491 MET A O 1
ATOM 3722 N N . LEU A 1 492 ? 17.297 -1.318 -23.844 1 97.31 492 LEU A N 1
ATOM 3723 C CA . LEU A 1 492 ? 15.938 -1.104 -23.359 1 97.31 492 LEU A CA 1
ATOM 3724 C C . LEU A 1 492 ? 15.641 0.386 -23.219 1 97.31 492 LEU A C 1
ATOM 3726 O O . LEU A 1 492 ? 14.578 0.767 -22.719 1 97.31 492 LEU A O 1
ATOM 3730 N N . GLU A 1 493 ? 16.531 1.208 -23.672 1 93.88 493 GLU A N 1
ATOM 3731 C CA . GLU A 1 493 ? 16.438 2.645 -23.422 1 93.88 493 GLU A CA 1
ATOM 3732 C C . GLU A 1 493 ? 15.141 3.225 -23.984 1 93.88 493 GLU A C 1
ATOM 3734 O O . GLU A 1 493 ? 14.57 4.145 -23.391 1 93.88 493 GLU A O 1
ATOM 3739 N N . ARG A 1 494 ? 14.586 2.645 -25.078 1 94.25 494 ARG A N 1
ATOM 3740 C CA . ARG A 1 494 ? 13.406 3.201 -25.719 1 94.25 494 ARG A CA 1
ATOM 3741 C C . ARG A 1 494 ? 12.172 2.35 -25.453 1 94.25 494 ARG A C 1
ATOM 3743 O O . ARG A 1 494 ? 11.156 2.471 -26.141 1 94.25 494 ARG A O 1
ATOM 3750 N N . LYS A 1 495 ? 12.336 1.506 -24.438 1 95.81 495 LYS A N 1
ATOM 3751 C CA . LYS A 1 495 ? 11.195 0.661 -24.078 1 95.81 495 LYS A CA 1
ATOM 3752 C C . LYS A 1 495 ? 9.961 1.502 -23.766 1 95.81 495 LYS A C 1
ATOM 3754 O O . LYS A 1 495 ? 10.055 2.502 -23.047 1 95.81 495 LYS A O 1
ATOM 3759 N N . ARG A 1 496 ? 8.844 1.146 -24.438 1 92.31 496 ARG A N 1
ATOM 3760 C CA . ARG A 1 496 ? 7.535 1.725 -24.141 1 92.31 496 ARG A CA 1
ATOM 3761 C C . ARG A 1 496 ? 6.48 0.636 -23.969 1 92.31 496 ARG A C 1
ATOM 3763 O O . ARG A 1 496 ? 6.422 -0.307 -24.766 1 92.31 496 ARG A O 1
ATOM 3770 N N . GLN A 1 497 ? 5.809 0.688 -22.812 1 93.44 497 GLN A N 1
ATOM 3771 C CA . GLN A 1 497 ? 4.727 -0.256 -22.547 1 93.44 497 GLN A CA 1
ATOM 3772 C C . GLN A 1 497 ? 3.457 0.47 -22.109 1 93.44 497 GLN A C 1
ATOM 3774 O O . GLN A 1 497 ? 3.5 1.352 -21.25 1 93.44 497 GLN A O 1
ATOM 3779 N N . GLU A 1 498 ? 2.324 0.119 -22.734 1 91.81 498 GLU A N 1
ATOM 3780 C CA . GLU A 1 498 ? 1.026 0.688 -22.391 1 91.81 498 GLU A CA 1
ATOM 3781 C C . GLU A 1 498 ? 0.327 -0.148 -21.328 1 91.81 498 GLU A C 1
ATOM 3783 O O . GLU A 1 498 ? 0.505 -1.366 -21.266 1 91.81 498 GLU A O 1
ATOM 3788 N N . ARG A 1 499 ? -0.318 0.503 -20.484 1 94.62 499 ARG A N 1
ATOM 3789 C CA . ARG A 1 499 ? -1.134 -0.141 -19.469 1 94.62 499 ARG A CA 1
ATOM 3790 C C . ARG A 1 499 ? -2.611 0.185 -19.656 1 94.62 499 ARG A C 1
ATOM 3792 O O . ARG A 1 499 ? -2.955 1.222 -20.234 1 94.62 499 ARG A O 1
ATOM 3799 N N . PRO A 1 500 ? -3.492 -0.808 -19.203 1 94.12 500 PRO A N 1
ATOM 3800 C CA . PRO A 1 500 ? -4.922 -0.498 -19.281 1 94.12 500 PRO A CA 1
ATOM 3801 C C . PRO A 1 500 ? -5.289 0.781 -18.531 1 94.12 500 PRO A C 1
ATOM 3803 O O . PRO A 1 500 ? -4.703 1.084 -17.5 1 94.12 500 PRO A O 1
ATOM 3806 N N . GLY A 1 501 ? -6.262 1.576 -19.203 1 94.38 501 GLY A N 1
ATOM 3807 C CA . GLY A 1 501 ? -6.734 2.787 -18.547 1 94.38 501 GLY A CA 1
ATOM 3808 C C . GLY A 1 501 ? -7.438 2.518 -17.234 1 94.38 501 GLY A C 1
ATOM 3809 O O . GLY A 1 501 ? -8.312 1.649 -17.156 1 94.38 501 GLY A O 1
ATOM 3810 N N . ARG A 1 502 ? -7.008 3.199 -16.203 1 96.06 502 ARG A N 1
ATOM 3811 C CA . ARG A 1 502 ? -7.605 3.082 -14.883 1 96.06 502 ARG A CA 1
ATOM 3812 C C . ARG A 1 502 ? -7.277 4.297 -14.023 1 96.06 502 ARG A C 1
ATOM 3814 O O . ARG A 1 502 ? -6.316 5.02 -14.297 1 96.06 502 ARG A O 1
ATOM 3821 N N . LYS A 1 503 ? -8.133 4.555 -13.016 1 96.12 503 LYS A N 1
ATOM 3822 C CA . LYS A 1 503 ? -7.809 5.598 -12.047 1 96.12 503 LYS A CA 1
ATOM 3823 C C . LYS A 1 503 ? -6.516 5.277 -11.297 1 96.12 503 LYS A C 1
ATOM 3825 O O . LYS A 1 503 ? -5.625 6.121 -11.203 1 96.12 503 LYS A O 1
ATOM 3830 N N . HIS A 1 504 ? -6.41 4.168 -10.758 1 97.44 504 HIS A N 1
ATOM 3831 C CA . HIS A 1 504 ? -5.273 3.551 -10.078 1 97.44 504 HIS A CA 1
ATOM 3832 C C . HIS A 1 504 ? -5.504 2.059 -9.859 1 97.44 504 HIS A C 1
ATOM 3834 O O . HIS A 1 504 ? -6.637 1.582 -9.953 1 97.44 504 HIS A O 1
ATOM 3840 N N . GLY A 1 505 ? -4.418 1.341 -9.703 1 97.44 505 GLY A N 1
ATOM 3841 C CA . GLY A 1 505 ? -4.586 -0.039 -9.273 1 97.44 505 GLY A CA 1
ATOM 3842 C C . GLY A 1 505 ? -4.957 -0.167 -7.809 1 97.44 505 GLY A C 1
ATOM 3843 O O . GLY A 1 505 ? -4.93 0.817 -7.066 1 97.44 505 GLY A O 1
ATOM 3844 N N . ASN A 1 506 ? -5.402 -1.346 -7.426 1 97.81 506 ASN A N 1
ATOM 3845 C CA . ASN A 1 506 ? -5.695 -1.64 -6.027 1 97.81 506 ASN A CA 1
ATOM 3846 C C . ASN A 1 506 ? -4.625 -2.531 -5.402 1 97.81 506 ASN A C 1
ATOM 3848 O O . ASN A 1 506 ? -4.914 -3.652 -4.98 1 97.81 506 ASN A O 1
ATOM 3852 N N . ILE A 1 507 ? -3.389 -1.997 -5.309 1 97.94 507 ILE A N 1
ATOM 3853 C CA . ILE A 1 507 ? -2.238 -2.711 -4.766 1 97.94 507 ILE A CA 1
ATOM 3854 C C . ILE A 1 507 ? -2.547 -3.186 -3.348 1 97.94 507 ILE A C 1
ATOM 3856 O O . ILE A 1 507 ? -3.199 -2.477 -2.578 1 97.94 507 ILE A O 1
ATOM 3860 N N . PRO A 1 508 ? -2.074 -4.43 -2.984 1 96.94 508 PRO A N 1
ATOM 3861 C CA . PRO A 1 508 ? -2.27 -4.848 -1.595 1 96.94 508 PRO A CA 1
ATOM 3862 C C . PRO A 1 508 ? -1.637 -3.881 -0.594 1 96.94 508 PRO A C 1
ATOM 3864 O O . PRO A 1 508 ? -0.585 -3.299 -0.872 1 96.94 508 PRO A O 1
ATOM 3867 N N . LEU A 1 509 ? -2.412 -3.641 0.468 1 96.88 509 LEU A N 1
ATOM 3868 C CA . LEU A 1 509 ? -1.887 -2.756 1.503 1 96.88 509 LEU A CA 1
ATOM 3869 C C . LEU A 1 509 ? -1.624 -3.525 2.793 1 96.88 509 LEU A C 1
ATOM 3871 O O . LEU A 1 509 ? -2.299 -4.516 3.078 1 96.88 509 LEU A O 1
ATOM 3875 N N . GLN B 1 1 ? -17.547 -41.344 -31.406 1 74.44 1 GLN B N 1
ATOM 3876 C CA . GLN B 1 1 ? -17.172 -42.156 -30.281 1 74.44 1 GLN B CA 1
ATOM 3877 C C . GLN B 1 1 ? -15.906 -41.656 -29.609 1 74.44 1 GLN B C 1
ATOM 3879 O O . GLN B 1 1 ? -15.867 -41.438 -28.391 1 74.44 1 GLN B O 1
ATOM 3884 N N . HIS B 1 2 ? -14.961 -41.281 -30.438 1 86.88 2 HIS B N 1
ATOM 3885 C CA . HIS B 1 2 ? -13.703 -40.781 -29.906 1 86.88 2 HIS B CA 1
ATOM 3886 C C . HIS B 1 2 ? -13.898 -39.469 -29.156 1 86.88 2 HIS B C 1
ATOM 3888 O O . HIS B 1 2 ? -13.398 -39.281 -28.047 1 86.88 2 HIS B O 1
ATOM 3894 N N . MET B 1 3 ? -14.609 -38.656 -29.703 1 86.62 3 MET B N 1
ATOM 3895 C CA . MET B 1 3 ? -14.891 -37.375 -29.094 1 86.62 3 MET B CA 1
ATOM 3896 C C . MET B 1 3 ? -15.609 -37.531 -27.75 1 86.62 3 MET B C 1
ATOM 3898 O O . MET B 1 3 ? -15.289 -36.875 -26.781 1 86.62 3 MET B O 1
ATOM 3902 N N . LYS B 1 4 ? -16.578 -38.312 -27.688 1 86 4 LYS B N 1
ATOM 3903 C CA . LYS B 1 4 ? -17.328 -38.594 -26.469 1 86 4 LYS B CA 1
ATOM 3904 C C . LYS B 1 4 ? -16.422 -39.125 -25.359 1 86 4 LYS B C 1
ATOM 3906 O O . LYS B 1 4 ? -16.547 -38.75 -24.203 1 86 4 LYS B O 1
ATOM 3911 N N . THR B 1 5 ? -15.609 -39.938 -25.766 1 86.38 5 THR B N 1
ATOM 3912 C CA . THR B 1 5 ? -14.672 -40.531 -24.797 1 86.38 5 THR B CA 1
ATOM 3913 C C . THR B 1 5 ? -13.758 -39.469 -24.219 1 86.38 5 THR B C 1
ATOM 3915 O O . THR B 1 5 ? -13.562 -39.406 -23 1 86.38 5 THR B O 1
ATOM 3918 N N . ILE B 1 6 ? -13.242 -38.656 -25.062 1 86.25 6 ILE B N 1
ATOM 3919 C CA . ILE B 1 6 ? -12.352 -37.594 -24.625 1 86.25 6 ILE B CA 1
ATOM 3920 C C . ILE B 1 6 ? -13.109 -36.625 -23.719 1 86.25 6 ILE B C 1
ATOM 3922 O O . ILE B 1 6 ? -12.586 -36.188 -22.688 1 86.25 6 ILE B O 1
ATOM 3926 N N . ARG B 1 7 ? -14.211 -36.344 -24.109 1 86.25 7 ARG B N 1
ATOM 3927 C CA . ARG B 1 7 ? -15.023 -35.406 -23.328 1 86.25 7 ARG B CA 1
ATOM 3928 C C . ARG B 1 7 ? -15.328 -36 -21.938 1 86.25 7 ARG B C 1
ATOM 3930 O O . ARG B 1 7 ? -15.391 -35.25 -20.969 1 86.25 7 ARG B O 1
ATOM 3937 N N . GLU B 1 8 ? -15.555 -37.188 -21.922 1 88.25 8 GLU B N 1
ATOM 3938 C CA . GLU B 1 8 ? -15.789 -37.844 -20.656 1 88.25 8 GLU B CA 1
ATOM 3939 C C . GLU B 1 8 ? -14.539 -37.812 -19.781 1 88.25 8 GLU B C 1
ATOM 3941 O O . GLU B 1 8 ? -14.625 -37.625 -18.562 1 88.25 8 GLU B O 1
ATOM 3946 N N . GLN B 1 9 ? -13.5 -38.031 -20.375 1 86.94 9 GLN B N 1
ATOM 3947 C CA . GLN B 1 9 ? -12.234 -37.938 -19.656 1 86.94 9 GLN B CA 1
ATOM 3948 C C . GLN B 1 9 ? -12 -36.562 -19.078 1 86.94 9 GLN B C 1
ATOM 3950 O O . GLN B 1 9 ? -11.539 -36.406 -17.938 1 86.94 9 GLN B O 1
ATOM 3955 N N . VAL B 1 10 ? -12.266 -35.625 -19.859 1 88.25 10 VAL B N 1
ATOM 3956 C CA . VAL B 1 10 ? -12.141 -34.25 -19.438 1 88.25 10 VAL B CA 1
ATOM 3957 C C . VAL B 1 10 ? -13.031 -34 -18.219 1 88.25 10 VAL B C 1
ATOM 3959 O O . VAL B 1 10 ? -12.609 -33.375 -17.25 1 88.25 10 VAL B O 1
ATOM 3962 N N . ARG B 1 11 ? -14.141 -34.469 -18.281 1 87.5 11 ARG B N 1
ATOM 3963 C CA . ARG B 1 11 ? -15.125 -34.25 -17.234 1 87.5 11 ARG B CA 1
ATOM 3964 C C . ARG B 1 11 ? -14.695 -34.938 -15.938 1 87.5 11 ARG B C 1
ATOM 3966 O O . ARG B 1 11 ? -14.914 -34.406 -14.844 1 87.5 11 ARG B O 1
ATOM 3973 N N . LEU B 1 12 ? -14.023 -36.031 -16.062 1 90.31 12 LEU B N 1
ATOM 3974 C CA . LEU B 1 12 ? -13.68 -36.844 -14.914 1 90.31 12 LEU B CA 1
ATOM 3975 C C . LEU B 1 12 ? -12.422 -36.344 -14.227 1 90.31 12 LEU B C 1
ATOM 3977 O O . LEU B 1 12 ? -12.148 -36.688 -13.078 1 90.31 12 LEU B O 1
ATOM 3981 N N . GLY B 1 13 ? -11.656 -35.594 -14.992 1 91 13 GLY B N 1
ATOM 3982 C CA . GLY B 1 13 ? -10.453 -35.062 -14.398 1 91 13 GLY B CA 1
ATOM 3983 C C . GLY B 1 13 ? -9.5 -36.125 -13.875 1 91 13 GLY B C 1
ATOM 3984 O O . GLY B 1 13 ? -8.984 -36.938 -14.641 1 91 13 GLY B O 1
ATOM 3985 N N . GLY B 1 14 ? -9.344 -36.25 -12.531 1 90.94 14 GLY B N 1
ATOM 3986 C CA . GLY B 1 14 ? -8.422 -37.188 -11.906 1 90.94 14 GLY B CA 1
ATOM 3987 C C . GLY B 1 14 ? -8.969 -38.594 -11.836 1 90.94 14 GLY B C 1
ATOM 3988 O O . GLY B 1 14 ? -8.258 -39.5 -11.422 1 90.94 14 GLY B O 1
ATOM 3989 N N . GLY B 1 15 ? -10.219 -38.75 -12.188 1 92.69 15 GLY B N 1
ATOM 3990 C CA . GLY B 1 15 ? -10.828 -40.062 -12.18 1 92.69 15 GLY B CA 1
ATOM 3991 C C . GLY B 1 15 ? -11.836 -40.25 -11.062 1 92.69 15 GLY B C 1
ATOM 3992 O O . GLY B 1 15 ? -11.859 -39.469 -10.102 1 92.69 15 GLY B O 1
ATOM 3993 N N . GLU B 1 16 ? -12.594 -41.25 -11.148 1 94.06 16 GLU B N 1
ATOM 3994 C CA . GLU B 1 16 ? -13.719 -41.5 -10.25 1 94.06 16 GLU B CA 1
ATOM 3995 C C . GLU B 1 16 ? -13.25 -41.719 -8.812 1 94.06 16 GLU B C 1
ATOM 3997 O O . GLU B 1 16 ? -13.867 -41.219 -7.871 1 94.06 16 GLU B O 1
ATOM 4002 N N . ALA B 1 17 ? -12.242 -42.438 -8.672 1 94.75 17 ALA B N 1
ATOM 4003 C CA . ALA B 1 17 ? -11.727 -42.719 -7.332 1 94.75 17 ALA B CA 1
ATOM 4004 C C . ALA B 1 17 ? -11.32 -41.438 -6.609 1 94.75 17 ALA B C 1
ATOM 4006 O O . ALA B 1 17 ? -11.648 -41.25 -5.434 1 94.75 17 ALA B O 1
ATOM 4007 N N . ARG B 1 18 ? -10.617 -40.562 -7.293 1 94.56 18 ARG B N 1
ATOM 4008 C CA . ARG B 1 18 ? -10.172 -39.312 -6.703 1 94.56 18 ARG B CA 1
ATOM 4009 C C . ARG B 1 18 ? -11.359 -38.375 -6.449 1 94.56 18 ARG B C 1
ATOM 4011 O O . ARG B 1 18 ? -11.352 -37.625 -5.484 1 94.56 18 ARG B O 1
ATOM 4018 N N . ILE B 1 19 ? -12.32 -38.406 -7.285 1 95.75 19 ILE B N 1
ATOM 4019 C CA . ILE B 1 19 ? -13.531 -37.625 -7.102 1 95.75 19 ILE B CA 1
ATOM 4020 C C . ILE B 1 19 ? -14.25 -38.062 -5.828 1 95.75 19 ILE B C 1
ATOM 4022 O O . ILE B 1 19 ? -14.688 -37.25 -5.031 1 95.75 19 ILE B O 1
ATOM 4026 N N . GLU B 1 20 ? -14.312 -39.344 -5.629 1 95.81 20 GLU B N 1
ATOM 4027 C CA . GLU B 1 20 ? -14.953 -39.875 -4.434 1 95.81 20 GLU B CA 1
ATOM 4028 C C . GLU B 1 20 ? -14.211 -39.469 -3.17 1 95.81 20 GLU B C 1
ATOM 4030 O O . GLU B 1 20 ? -14.828 -39.125 -2.158 1 95.81 20 GLU B O 1
ATOM 4035 N N . GLN B 1 21 ? -12.961 -39.531 -3.24 1 94.75 21 GLN B N 1
ATOM 4036 C CA . GLN B 1 21 ? -12.148 -39.062 -2.109 1 94.75 21 GLN B CA 1
ATOM 4037 C C . GLN B 1 21 ? -12.406 -37.594 -1.784 1 94.75 21 GLN B C 1
ATOM 4039 O O . GLN B 1 21 ? -12.492 -37.219 -0.614 1 94.75 21 GLN B O 1
ATOM 4044 N N . GLN B 1 22 ? -12.477 -36.812 -2.854 1 94.19 22 GLN B N 1
ATOM 4045 C CA . GLN B 1 22 ? -12.797 -35.406 -2.688 1 94.19 22 GLN B CA 1
ATOM 4046 C C . GLN B 1 22 ? -14.148 -35.219 -2.016 1 94.19 22 GLN B C 1
ATOM 4048 O O . GLN B 1 22 ? -14.281 -34.406 -1.08 1 94.19 22 GLN B O 1
ATOM 4053 N N . HIS B 1 23 ? -15.117 -35.938 -2.404 1 94.81 23 HIS B N 1
ATOM 4054 C CA . HIS B 1 23 ? -16.469 -35.875 -1.846 1 94.81 23 HIS B CA 1
ATOM 4055 C C . HIS B 1 23 ? -16.484 -36.344 -0.393 1 94.81 23 HIS B C 1
ATOM 4057 O O . HIS B 1 23 ? -17.219 -35.781 0.43 1 94.81 23 HIS B O 1
ATOM 4063 N N . GLN B 1 24 ? -15.695 -37.312 -0.078 1 93.94 24 GLN B N 1
ATOM 4064 C CA . GLN B 1 24 ? -15.609 -37.812 1.283 1 93.94 24 GLN B CA 1
ATOM 4065 C C . GLN B 1 24 ? -15.07 -36.781 2.242 1 93.94 24 GLN B C 1
ATOM 4067 O O . GLN B 1 24 ? -15.406 -36.75 3.428 1 93.94 24 GLN B O 1
ATOM 4072 N N . LYS B 1 25 ? -14.297 -35.875 1.691 1 90.06 25 LYS B N 1
ATOM 4073 C CA . LYS B 1 25 ? -13.758 -34.781 2.492 1 90.06 25 LYS B CA 1
ATOM 4074 C C . LYS B 1 25 ? -14.742 -33.625 2.568 1 90.06 25 LYS B C 1
ATOM 4076 O O . LYS B 1 25 ? -14.406 -32.562 3.092 1 90.06 25 LYS B O 1
ATOM 4081 N N . GLY B 1 26 ? -15.898 -33.812 1.947 1 89.06 26 GLY B N 1
ATOM 4082 C CA . GLY B 1 26 ? -16.906 -32.75 1.975 1 89.06 26 GLY B CA 1
ATOM 4083 C C . GLY B 1 26 ? -16.656 -31.656 0.973 1 89.06 26 GLY B C 1
ATOM 4084 O O . GLY B 1 26 ? -17.156 -30.547 1.13 1 89.06 26 GLY B O 1
ATOM 4085 N N . LYS B 1 27 ? -15.828 -31.922 -0.027 1 94.56 27 LYS B N 1
ATOM 4086 C CA . LYS B 1 27 ? -15.477 -30.906 -1.01 1 94.56 27 LYS B CA 1
ATOM 4087 C C . LYS B 1 27 ? -16.094 -31.219 -2.371 1 94.56 27 LYS B C 1
ATOM 4089 O O . LYS B 1 27 ? -16.234 -32.375 -2.738 1 94.56 27 LYS B O 1
ATOM 4094 N N . HIS B 1 28 ? -16.438 -30.188 -3.043 1 95.38 28 HIS B N 1
ATOM 4095 C CA . HIS B 1 28 ? -16.938 -30.328 -4.41 1 95.38 28 HIS B CA 1
ATOM 4096 C C . HIS B 1 28 ? -15.781 -30.375 -5.41 1 95.38 28 HIS B C 1
ATOM 4098 O O . HIS B 1 28 ? -14.656 -29.984 -5.078 1 95.38 28 HIS B O 1
ATOM 4104 N N . THR B 1 29 ? -16.078 -30.953 -6.574 1 96.44 29 THR B N 1
ATOM 4105 C CA . THR B 1 29 ? -15.102 -30.938 -7.652 1 96.44 29 THR B CA 1
ATOM 4106 C C . THR B 1 29 ? -15.055 -29.562 -8.312 1 96.44 29 THR B C 1
ATOM 4108 O O . THR B 1 29 ? -15.922 -28.719 -8.055 1 96.44 29 THR B O 1
ATOM 4111 N N . ALA B 1 30 ? -14.047 -29.344 -9.141 1 97.06 30 ALA B N 1
ATOM 4112 C CA . ALA B 1 30 ? -13.852 -28.078 -9.844 1 97.06 30 ALA B CA 1
ATOM 4113 C C . ALA B 1 30 ? -15.086 -27.703 -10.656 1 97.06 30 ALA B C 1
ATOM 4115 O O . ALA B 1 30 ? -15.547 -26.562 -10.609 1 97.06 30 ALA B O 1
ATOM 4116 N N . ARG B 1 31 ? -15.648 -28.625 -11.391 1 95.62 31 ARG B N 1
ATOM 4117 C CA . ARG B 1 31 ? -16.781 -28.359 -12.273 1 95.62 31 ARG B CA 1
ATOM 4118 C C . ARG B 1 31 ? -18.078 -28.188 -11.477 1 95.62 31 ARG B C 1
ATOM 4120 O O . ARG B 1 31 ? -18.938 -27.391 -11.852 1 95.62 31 ARG B O 1
ATOM 4127 N N . GLU B 1 32 ? -18.203 -28.969 -10.352 1 96.56 32 GLU B N 1
ATOM 4128 C CA . GLU B 1 32 ? -19.359 -28.781 -9.484 1 96.56 32 GLU B CA 1
ATOM 4129 C C . GLU B 1 32 ? -19.391 -27.375 -8.898 1 96.56 32 GLU B C 1
ATOM 4131 O O . GLU B 1 32 ? -20.453 -26.766 -8.781 1 96.56 32 GLU B O 1
ATOM 4136 N N . ARG B 1 33 ? -18.234 -26.875 -8.562 1 98.12 33 ARG B N 1
ATOM 4137 C CA . ARG B 1 33 ? -18.125 -25.516 -8.016 1 98.12 33 ARG B CA 1
ATOM 4138 C C . ARG B 1 33 ? -18.5 -24.469 -9.055 1 98.12 33 ARG B C 1
ATOM 4140 O O . ARG B 1 33 ? -19.172 -23.5 -8.742 1 98.12 33 ARG B O 1
ATOM 4147 N N . LEU B 1 34 ? -18.062 -24.641 -10.305 1 98 34 LEU B N 1
ATOM 4148 C CA . LEU B 1 34 ? -18.422 -23.719 -11.383 1 98 34 LEU B CA 1
ATOM 4149 C C . LEU B 1 34 ? -19.938 -23.734 -11.633 1 98 34 LEU B C 1
ATOM 4151 O O . LEU B 1 34 ? -20.531 -22.672 -11.836 1 98 34 LEU B O 1
ATOM 4155 N N . GLN B 1 35 ? -20.5 -24.938 -11.57 1 96.81 35 GLN B N 1
ATOM 4156 C CA . GLN B 1 35 ? -21.938 -25.047 -11.758 1 96.81 35 GLN B CA 1
ATOM 4157 C C . GLN B 1 35 ? -22.703 -24.328 -10.656 1 96.81 35 GLN B C 1
ATOM 4159 O O . GLN B 1 35 ? -23.766 -23.766 -10.898 1 96.81 35 GLN B O 1
ATOM 4164 N N . ALA B 1 36 ? -22.141 -24.375 -9.5 1 97.62 36 ALA B N 1
ATOM 4165 C CA . ALA B 1 36 ? -22.797 -23.734 -8.352 1 97.62 36 ALA B CA 1
ATOM 4166 C C . ALA B 1 36 ? -22.719 -22.219 -8.445 1 97.62 36 ALA B C 1
ATOM 4168 O O . ALA B 1 36 ? -23.656 -21.516 -8.055 1 97.62 36 ALA B O 1
ATOM 4169 N N . ILE B 1 37 ? -21.656 -21.656 -8.961 1 98.12 37 ILE B N 1
ATOM 4170 C CA . ILE B 1 37 ? -21.438 -20.219 -8.984 1 98.12 37 ILE B CA 1
ATOM 4171 C C . ILE B 1 37 ? -22.141 -19.609 -10.188 1 98.12 37 ILE B C 1
ATOM 4173 O O . ILE B 1 37 ? -22.703 -18.516 -10.094 1 98.12 37 ILE B O 1
ATOM 4177 N N . LEU B 1 38 ? -22.156 -20.312 -11.352 1 98.69 38 LEU B N 1
ATOM 4178 C CA . LEU B 1 38 ? -22.641 -19.75 -12.609 1 98.69 38 LEU B CA 1
ATOM 4179 C C . LEU B 1 38 ? -24.125 -20.047 -12.805 1 98.69 38 LEU B C 1
ATOM 4181 O O . LEU B 1 38 ? -24.641 -21 -12.227 1 98.69 38 LEU B O 1
ATOM 4185 N N . ASP B 1 39 ? -24.734 -19.203 -13.625 1 98.56 39 ASP B N 1
ATOM 4186 C CA . ASP B 1 39 ? -26.109 -19.5 -14.031 1 98.56 39 ASP B CA 1
ATOM 4187 C C . ASP B 1 39 ? -26.188 -20.828 -14.766 1 98.56 39 ASP B C 1
ATOM 4189 O O . ASP B 1 39 ? -25.297 -21.172 -15.555 1 98.56 39 ASP B O 1
ATOM 4193 N N . GLU B 1 40 ? -27.312 -21.531 -14.539 1 97.75 40 GLU B N 1
ATOM 4194 C CA . GLU B 1 40 ? -27.484 -22.859 -15.133 1 97.75 40 GLU B CA 1
ATOM 4195 C C . GLU B 1 40 ? -27.312 -22.812 -16.641 1 97.75 40 GLU B C 1
ATOM 4197 O O . GLU B 1 40 ? -27.906 -21.969 -17.312 1 97.75 40 GLU B O 1
ATOM 4202 N N . GLY B 1 41 ? -26.375 -23.688 -17.125 1 96.62 41 GLY B N 1
ATOM 4203 C CA . GLY B 1 41 ? -26.188 -23.875 -18.547 1 96.62 41 GLY B CA 1
ATOM 4204 C C . GLY B 1 41 ? -25.359 -22.797 -19.203 1 96.62 41 GLY B C 1
ATOM 4205 O O . GLY B 1 41 ? -25.172 -22.781 -20.422 1 96.62 41 GLY B O 1
ATOM 4206 N N . SER B 1 42 ? -24.75 -21.922 -18.469 1 98.06 42 SER B N 1
ATOM 4207 C CA . SER B 1 42 ? -24.078 -20.766 -19.062 1 98.06 42 SER B CA 1
ATOM 4208 C C . SER B 1 42 ? -22.578 -21 -19.219 1 98.06 42 SER B C 1
ATOM 4210 O O . SER B 1 42 ? -21.906 -20.266 -19.938 1 98.06 42 SER B O 1
ATOM 4212 N N . PHE B 1 43 ? -22.031 -22.031 -18.656 1 97.75 43 PHE B N 1
ATOM 4213 C CA . PHE B 1 43 ? -20.594 -22.25 -18.641 1 97.75 43 PHE B CA 1
ATOM 4214 C C . PHE B 1 43 ? -20.094 -22.703 -20.016 1 97.75 43 PHE B C 1
ATOM 4216 O O . PHE B 1 43 ? -20.625 -23.656 -20.578 1 97.75 43 PHE B O 1
ATOM 4223 N N . VAL B 1 44 ? -19.109 -21.984 -20.469 1 97.12 44 VAL B N 1
ATOM 4224 C CA . VAL B 1 44 ? -18.359 -22.328 -21.672 1 97.12 44 VAL B CA 1
ATOM 4225 C C . VAL B 1 44 ? -16.891 -22.547 -21.328 1 97.12 44 VAL B C 1
ATOM 4227 O O . VAL B 1 44 ? -16.172 -21.594 -21.031 1 97.12 44 VAL B O 1
ATOM 4230 N N . GLU B 1 45 ? -16.453 -23.75 -21.406 1 95.69 45 GLU B N 1
ATOM 4231 C CA . GLU B 1 45 ? -15.078 -24.078 -21.031 1 95.69 45 GLU B CA 1
ATOM 4232 C C . GLU B 1 45 ? -14.117 -23.812 -22.203 1 95.69 45 GLU B C 1
ATOM 4234 O O . GLU B 1 45 ? -14.43 -24.125 -23.344 1 95.69 45 GLU B O 1
ATOM 4239 N N . HIS B 1 46 ? -13.047 -23.234 -21.766 1 94.5 46 HIS B N 1
ATOM 4240 C CA . HIS B 1 46 ? -12 -22.938 -22.734 1 94.5 46 HIS B CA 1
ATOM 4241 C C . HIS B 1 46 ? -10.828 -23.906 -22.594 1 94.5 46 HIS B C 1
ATOM 4243 O O . HIS B 1 46 ? -10.484 -24.312 -21.484 1 94.5 46 HIS B O 1
ATOM 4249 N N . GLN B 1 47 ? -10.25 -24.359 -23.719 1 91.81 47 GLN B N 1
ATOM 4250 C CA . GLN B 1 47 ? -8.992 -25.078 -23.797 1 91.81 47 GLN B CA 1
ATOM 4251 C C . GLN B 1 47 ? -9.055 -26.391 -23 1 91.81 47 GLN B C 1
ATOM 4253 O O . GLN B 1 47 ? -8.086 -26.766 -22.359 1 91.81 47 GLN B O 1
ATOM 4258 N N . HIS B 1 48 ? -10.211 -27.031 -23 1 89.44 48 HIS B N 1
ATOM 4259 C CA . HIS B 1 48 ? -10.398 -28.172 -22.125 1 89.44 48 HIS B CA 1
ATOM 4260 C C . HIS B 1 48 ? -9.711 -29.422 -22.672 1 89.44 48 HIS B C 1
ATOM 4262 O O . HIS B 1 48 ? -9.648 -30.453 -22 1 89.44 48 HIS B O 1
ATOM 4268 N N . TYR B 1 49 ? -9.062 -29.344 -23.828 1 89.88 49 TYR B N 1
ATOM 4269 C CA . TYR B 1 49 ? -8.344 -30.484 -24.375 1 89.88 49 TYR B CA 1
ATOM 4270 C C . TYR B 1 49 ? -6.844 -30.344 -24.125 1 89.88 49 TYR B C 1
ATOM 4272 O O . TYR B 1 49 ? -6.066 -31.234 -24.469 1 89.88 49 TYR B O 1
ATOM 4280 N N . SER B 1 50 ? -6.43 -29.281 -23.516 1 90.75 50 SER B N 1
ATOM 4281 C CA . SER B 1 50 ? -5.012 -29.062 -23.234 1 90.75 50 SER B CA 1
ATOM 4282 C C . SER B 1 50 ? -4.457 -30.141 -22.297 1 90.75 50 SER B C 1
ATOM 4284 O O . SER B 1 50 ? -5.152 -30.594 -21.391 1 90.75 50 SER B O 1
ATOM 4286 N N . ARG B 1 51 ? -3.182 -30.562 -22.609 1 91.88 51 ARG B N 1
ATOM 4287 C CA . ARG B 1 51 ? -2.486 -31.531 -21.781 1 91.88 51 ARG B CA 1
ATOM 4288 C C . ARG B 1 51 ? -1.062 -31.094 -21.469 1 91.88 51 ARG B C 1
ATOM 4290 O O . ARG B 1 51 ? -0.463 -30.344 -22.25 1 91.88 51 ARG B O 1
ATOM 4297 N N . GLY B 1 52 ? -0.574 -31.547 -20.375 1 88.88 52 GLY B N 1
ATOM 4298 C CA . GLY B 1 52 ? 0.815 -31.266 -20.047 1 88.88 52 GLY B CA 1
ATOM 4299 C C . GLY B 1 52 ? 1.785 -31.734 -21.109 1 88.88 52 GLY B C 1
ATOM 4300 O O . GLY B 1 52 ? 1.526 -32.719 -21.812 1 88.88 52 GLY B O 1
ATOM 4301 N N . ARG B 1 53 ? 2.92 -30.969 -21.188 1 87.75 53 ARG B N 1
ATOM 4302 C CA . ARG B 1 53 ? 3.887 -31.281 -22.219 1 87.75 53 ARG B CA 1
ATOM 4303 C C . ARG B 1 53 ? 5.168 -31.859 -21.625 1 87.75 53 ARG B C 1
ATOM 4305 O O . ARG B 1 53 ? 5.973 -32.469 -22.344 1 87.75 53 ARG B O 1
ATOM 4312 N N . SER B 1 54 ? 5.309 -31.641 -20.391 1 86.06 54 SER B N 1
ATOM 4313 C CA . SER B 1 54 ? 6.551 -32.094 -19.766 1 86.06 54 SER B CA 1
ATOM 4314 C C . SER B 1 54 ? 6.602 -33.594 -19.641 1 86.06 54 SER B C 1
ATOM 4316 O O . SER B 1 54 ? 5.582 -34.25 -19.375 1 86.06 54 SER B O 1
ATOM 4318 N N . THR B 1 55 ? 7.777 -34.125 -19.828 1 84.38 55 THR B N 1
ATOM 4319 C CA . THR B 1 55 ? 7.977 -35.562 -19.656 1 84.38 55 THR B CA 1
ATOM 4320 C C . THR B 1 55 ? 8.945 -35.875 -18.516 1 84.38 55 THR B C 1
ATOM 4322 O O . THR B 1 55 ? 9.336 -37 -18.297 1 84.38 55 THR B O 1
ATOM 4325 N N . MET B 1 56 ? 9.227 -34.812 -17.828 1 83 56 MET B N 1
ATOM 4326 C CA . MET B 1 56 ? 10.227 -34.938 -16.766 1 83 56 MET B CA 1
ATOM 4327 C C . MET B 1 56 ? 9.656 -35.656 -15.562 1 83 56 MET B C 1
ATOM 4329 O O . MET B 1 56 ? 8.484 -35.5 -15.219 1 83 56 MET B O 1
ATOM 4333 N N . PHE B 1 57 ? 10.516 -36.562 -14.984 1 83.06 57 PHE B N 1
ATOM 4334 C CA . PHE B 1 57 ? 10.25 -37.219 -13.727 1 83.06 57 PHE B CA 1
ATOM 4335 C C . PHE B 1 57 ? 8.938 -38 -13.797 1 83.06 57 PHE B C 1
ATOM 4337 O O . PHE B 1 57 ? 8.125 -37.938 -12.875 1 83.06 57 PHE B O 1
ATOM 4344 N N . GLY B 1 58 ? 8.594 -38.562 -14.883 1 80.5 58 GLY B N 1
ATOM 4345 C CA . GLY B 1 58 ? 7.465 -39.469 -15.016 1 80.5 58 GLY B CA 1
ATOM 4346 C C . GLY B 1 58 ? 6.188 -38.781 -15.445 1 80.5 58 GLY B C 1
ATOM 4347 O O . GLY B 1 58 ? 5.137 -39.406 -15.57 1 80.5 58 GLY B O 1
ATOM 4348 N N . LEU B 1 59 ? 6.184 -37.562 -15.781 1 85.38 59 LEU B N 1
ATOM 4349 C CA . LEU B 1 59 ? 4.996 -36.781 -16.141 1 85.38 59 LEU B CA 1
ATOM 4350 C C . LEU B 1 59 ? 4.492 -37.188 -17.531 1 85.38 59 LEU B C 1
ATOM 4352 O O . LEU B 1 59 ? 3.346 -36.906 -17.875 1 85.38 59 LEU B O 1
ATOM 4356 N N . GLY B 1 60 ? 5.344 -37.781 -18.25 1 83.06 60 GLY B N 1
ATOM 4357 C CA . GLY B 1 60 ? 4.941 -38.219 -19.578 1 83.06 60 GLY B CA 1
ATOM 4358 C C . GLY B 1 60 ? 3.77 -39.156 -19.562 1 83.06 60 GLY B C 1
ATOM 4359 O O . GLY B 1 60 ? 2.949 -39.156 -20.484 1 83.06 60 GLY B O 1
ATOM 4360 N N . ASP B 1 61 ? 3.619 -39.906 -18.547 1 82.75 61 ASP B N 1
ATOM 4361 C CA . ASP B 1 61 ? 2.574 -40.906 -18.422 1 82.75 61 ASP B CA 1
ATOM 4362 C C . ASP B 1 61 ? 1.333 -40.344 -17.734 1 82.75 61 ASP B C 1
ATOM 4364 O O . ASP B 1 61 ? 0.321 -41.031 -17.609 1 82.75 61 ASP B O 1
ATOM 4368 N N . LYS B 1 62 ? 1.363 -39.156 -17.391 1 84 62 LYS B N 1
ATOM 4369 C CA . LYS B 1 62 ? 0.283 -38.531 -16.641 1 84 62 LYS B CA 1
ATOM 4370 C C . LYS B 1 62 ? -0.205 -37.25 -17.328 1 84 62 LYS B C 1
ATOM 4372 O O . LYS B 1 62 ? -0.404 -36.25 -16.672 1 84 62 LYS B O 1
ATOM 4377 N N . ARG B 1 63 ? -0.347 -37.375 -18.547 1 87.62 63 ARG B N 1
ATOM 4378 C CA . ARG B 1 63 ? -0.837 -36.219 -19.297 1 87.62 63 ARG B CA 1
ATOM 4379 C C . ARG B 1 63 ? -2.361 -36.219 -19.359 1 87.62 63 ARG B C 1
ATOM 4381 O O . ARG B 1 63 ? -2.955 -36.719 -20.312 1 87.62 63 ARG B O 1
ATOM 4388 N N . ILE B 1 64 ? -2.947 -35.594 -18.359 1 87.5 64 ILE B N 1
ATOM 4389 C CA . ILE B 1 64 ? -4.398 -35.562 -18.188 1 87.5 64 ILE B CA 1
ATOM 4390 C C . ILE B 1 64 ? -4.973 -34.344 -18.891 1 87.5 64 ILE B C 1
ATOM 4392 O O . ILE B 1 64 ? -4.402 -33.25 -18.812 1 87.5 64 ILE B O 1
ATOM 4396 N N . HIS B 1 65 ? -6.129 -34.5 -19.516 1 89.75 65 HIS B N 1
ATOM 4397 C CA . HIS B 1 65 ? -6.797 -33.375 -20.172 1 89.75 65 HIS B CA 1
ATOM 4398 C C . HIS B 1 65 ? -7.18 -32.281 -19.172 1 89.75 65 HIS B C 1
ATOM 4400 O O . HIS B 1 65 ? -7.641 -32.594 -18.062 1 89.75 65 HIS B O 1
ATOM 4406 N N . GLY B 1 66 ? -7.02 -31 -19.594 1 90.19 66 GLY B N 1
ATOM 4407 C CA . GLY B 1 66 ? -7.336 -29.859 -18.75 1 90.19 66 GLY B CA 1
ATOM 4408 C C . GLY B 1 66 ? -6.176 -29.438 -17.859 1 90.19 66 GLY B C 1
ATOM 4409 O O . GLY B 1 66 ? -6.105 -28.281 -17.438 1 90.19 66 GLY B O 1
ATOM 4410 N N . ASP B 1 67 ? -5.336 -30.453 -17.625 1 93.94 67 ASP B N 1
ATOM 4411 C CA . ASP B 1 67 ? -4.125 -30.266 -16.844 1 93.94 67 ASP B CA 1
ATOM 4412 C C . ASP B 1 67 ? -4.453 -29.688 -15.461 1 93.94 67 ASP B C 1
ATOM 4414 O O . ASP B 1 67 ? -3.768 -28.797 -14.977 1 93.94 67 ASP B O 1
ATOM 4418 N N . GLY B 1 68 ? -5.555 -30.047 -14.914 1 94.75 68 GLY B N 1
ATOM 4419 C CA . GLY B 1 68 ? -5.855 -29.828 -13.516 1 94.75 68 GLY B CA 1
ATOM 4420 C C . GLY B 1 68 ? -6.598 -28.531 -13.258 1 94.75 68 GLY B C 1
ATOM 4421 O O . GLY B 1 68 ? -6.625 -28.031 -12.133 1 94.75 68 GLY B O 1
ATOM 4422 N N . VAL B 1 69 ? -7.176 -27.891 -14.281 1 97.12 69 VAL B N 1
ATOM 4423 C CA . VAL B 1 69 ? -7.945 -26.672 -14.055 1 97.12 69 VAL B CA 1
ATOM 4424 C C . VAL B 1 69 ? -9.039 -26.547 -15.109 1 97.12 69 VAL B C 1
ATOM 4426 O O . VAL B 1 69 ? -8.836 -26.891 -16.281 1 97.12 69 VAL B O 1
ATOM 4429 N N . ALA B 1 70 ? -10.203 -26.203 -14.695 1 97.25 70 ALA B N 1
ATOM 4430 C CA . ALA B 1 70 ? -11.281 -25.828 -15.609 1 97.25 70 ALA B CA 1
ATOM 4431 C C . ALA B 1 70 ? -11.383 -24.312 -15.734 1 97.25 70 ALA B C 1
ATOM 4433 O O . ALA B 1 70 ? -11.461 -23.594 -14.727 1 97.25 70 ALA B O 1
ATOM 4434 N N . THR B 1 71 ? -11.289 -23.75 -16.938 1 98 71 THR B N 1
ATOM 4435 C CA . THR B 1 71 ? -11.367 -22.312 -17.188 1 98 71 THR B CA 1
ATOM 4436 C C . THR B 1 71 ? -12.43 -22 -18.234 1 98 71 THR B C 1
ATOM 4438 O O . THR B 1 71 ? -12.812 -22.875 -19.016 1 98 71 THR B O 1
ATOM 4441 N N . GLY B 1 72 ? -12.906 -20.812 -18.188 1 98.06 72 GLY B N 1
ATOM 4442 C CA . GLY B 1 72 ? -13.883 -20.422 -19.188 1 98.06 72 GLY B CA 1
ATOM 4443 C C . GLY B 1 72 ? -14.695 -19.203 -18.781 1 98.06 72 GLY B C 1
ATOM 4444 O O . GLY B 1 72 ? -14.18 -18.312 -18.094 1 98.06 72 GLY B O 1
ATOM 4445 N N . SER B 1 73 ? -15.844 -19.078 -19.344 1 98.44 73 SER B N 1
ATOM 4446 C CA . SER B 1 73 ? -16.75 -17.953 -19.078 1 98.44 73 SER B CA 1
ATOM 4447 C C . SER B 1 73 ? -18.156 -18.453 -18.797 1 98.44 73 SER B C 1
ATOM 4449 O O . SER B 1 73 ? -18.5 -19.594 -19.094 1 98.44 73 SER B O 1
ATOM 4451 N N . GLY B 1 74 ? -18.859 -17.656 -18.156 1 98.56 74 GLY B N 1
ATOM 4452 C CA . GLY B 1 74 ? -20.266 -17.891 -17.859 1 98.56 74 GLY B CA 1
ATOM 4453 C C . GLY B 1 74 ? -20.984 -16.656 -17.375 1 98.56 74 GLY B C 1
ATOM 4454 O O . GLY B 1 74 ? -20.516 -15.539 -17.594 1 98.56 74 GLY B O 1
ATOM 4455 N N . LEU B 1 75 ? -22.203 -16.906 -16.859 1 98.75 75 LEU B N 1
ATOM 4456 C CA . LEU B 1 75 ? -23.031 -15.797 -16.375 1 98.75 75 LEU B CA 1
ATOM 4457 C C . LEU B 1 75 ? -23.312 -15.938 -14.883 1 98.75 75 LEU B C 1
ATOM 4459 O O . LEU B 1 75 ? -23.469 -17.062 -14.383 1 98.75 75 LEU B O 1
ATOM 4463 N N . VAL B 1 76 ? -23.344 -14.93 -14.203 1 98.56 76 VAL B N 1
ATOM 4464 C CA . VAL B 1 76 ? -23.906 -14.828 -12.859 1 98.56 76 VAL B CA 1
ATOM 4465 C C . VAL B 1 76 ? -25.016 -13.797 -12.836 1 98.56 76 VAL B C 1
ATOM 4467 O O . VAL B 1 76 ? -24.781 -12.602 -13.047 1 98.56 76 VAL B O 1
ATOM 4470 N N . GLU B 1 77 ? -26.219 -14.234 -12.617 1 96.94 77 GLU B N 1
ATOM 4471 C CA . GLU B 1 77 ? -27.406 -13.375 -12.68 1 96.94 77 GLU B CA 1
ATOM 4472 C C . GLU B 1 77 ? -27.453 -12.609 -14 1 96.94 77 GLU B C 1
ATOM 4474 O O . GLU B 1 77 ? -27.656 -11.391 -14.008 1 96.94 77 GLU B O 1
ATOM 4479 N N . GLY B 1 78 ? -27.109 -13.195 -14.992 1 97.75 78 GLY B N 1
ATOM 4480 C CA . GLY B 1 78 ? -27.219 -12.656 -16.344 1 97.75 78 GLY B CA 1
ATOM 4481 C C . GLY B 1 78 ? -26.016 -11.836 -16.75 1 97.75 78 GLY B C 1
ATOM 4482 O O . GLY B 1 78 ? -25.938 -11.367 -17.891 1 97.75 78 GLY B O 1
ATOM 4483 N N . ARG B 1 79 ? -25.062 -11.641 -15.914 1 97.94 79 ARG B N 1
ATOM 4484 C CA . ARG B 1 79 ? -23.875 -10.836 -16.203 1 97.94 79 ARG B CA 1
ATOM 4485 C C . ARG B 1 79 ? -22.656 -11.719 -16.438 1 97.94 79 ARG B C 1
ATOM 4487 O O . ARG B 1 79 ? -22.438 -12.688 -15.703 1 97.94 79 ARG B O 1
ATOM 4494 N N . GLN B 1 80 ? -21.891 -11.453 -17.406 1 98.38 80 GLN B N 1
ATOM 4495 C CA . GLN B 1 80 ? -20.766 -12.289 -17.828 1 98.38 80 GLN B CA 1
ATOM 4496 C C . GLN B 1 80 ? -19.641 -12.25 -16.781 1 98.38 80 GLN B C 1
ATOM 4498 O O . GLN B 1 80 ? -19.344 -11.195 -16.219 1 98.38 80 GLN B O 1
ATOM 4503 N N . VAL B 1 81 ? -19.016 -13.391 -16.562 1 98.81 81 VAL B N 1
ATOM 4504 C CA . VAL B 1 81 ? -17.812 -13.508 -15.766 1 98.81 81 VAL B CA 1
ATOM 4505 C C . VAL B 1 81 ? -16.859 -14.516 -16.422 1 98.81 81 VAL B C 1
ATOM 4507 O O . VAL B 1 81 ? -17.281 -15.383 -17.172 1 98.81 81 VAL B O 1
ATOM 4510 N N . PHE B 1 82 ? -15.586 -14.328 -16.219 1 98.88 82 PHE B N 1
ATOM 4511 C CA . PHE B 1 82 ? -14.594 -15.359 -16.484 1 98.88 82 PHE B CA 1
ATOM 4512 C C . PHE B 1 82 ? -14.203 -16.078 -15.195 1 98.88 82 PHE B C 1
ATOM 4514 O O . PHE B 1 82 ? -14.258 -15.5 -14.109 1 98.88 82 PHE B O 1
ATOM 4521 N N . VAL B 1 83 ? -13.852 -17.406 -15.391 1 98.81 83 VAL B N 1
ATOM 4522 C CA . VAL B 1 83 ? -13.648 -18.203 -14.188 1 98.81 83 VAL B CA 1
ATOM 4523 C C . VAL B 1 83 ? -12.484 -19.172 -14.398 1 98.81 83 VAL B C 1
ATOM 4525 O O . VAL B 1 83 ? -12.164 -19.531 -15.539 1 98.81 83 VAL B O 1
ATOM 4528 N N . SER B 1 84 ? -11.852 -19.5 -13.359 1 98.62 84 SER B N 1
ATOM 4529 C CA . SER B 1 84 ? -10.938 -20.625 -13.258 1 98.62 84 SER B CA 1
ATOM 4530 C C . SER B 1 84 ? -11.188 -21.422 -11.984 1 98.62 84 SER B C 1
ATOM 4532 O O . SER B 1 84 ? -11.445 -20.859 -10.93 1 98.62 84 SER B O 1
ATOM 4534 N N . SER B 1 85 ? -11.242 -22.672 -12.102 1 98.44 85 SER B N 1
ATOM 4535 C CA . SER B 1 85 ? -11.453 -23.562 -10.969 1 98.44 85 SER B CA 1
ATOM 4536 C C . SER B 1 85 ? -10.453 -24.719 -10.984 1 98.44 85 SER B C 1
ATOM 4538 O O . SER B 1 85 ? -10.516 -25.578 -11.859 1 98.44 85 SER B O 1
ATOM 4540 N N . GLN B 1 86 ? -9.539 -24.734 -10.023 1 97.94 86 GLN B N 1
ATOM 4541 C CA . GLN B 1 86 ? -8.508 -25.766 -9.977 1 97.94 86 GLN B CA 1
ATOM 4542 C C . GLN B 1 86 ? -9.094 -27.094 -9.547 1 97.94 86 GLN B C 1
ATOM 4544 O O . GLN B 1 86 ? -9.977 -27.156 -8.688 1 97.94 86 GLN B O 1
ATOM 4549 N N . ASP B 1 87 ? -8.656 -28.156 -10.164 1 96.88 87 ASP B N 1
ATOM 4550 C CA . ASP B 1 87 ? -9.125 -29.516 -9.922 1 96.88 87 ASP B CA 1
ATOM 4551 C C . ASP B 1 87 ? -8.109 -30.312 -9.109 1 96.88 87 ASP B C 1
ATOM 4553 O O . ASP B 1 87 ? -7.168 -30.891 -9.672 1 96.88 87 ASP B O 1
ATOM 4557 N N . PHE B 1 88 ? -8.344 -30.438 -7.863 1 96.19 88 PHE B N 1
ATOM 4558 C CA . PHE B 1 88 ? -7.41 -31.078 -6.945 1 96.19 88 PHE B CA 1
ATOM 4559 C C . PHE B 1 88 ? -7.254 -32.562 -7.277 1 96.19 88 PHE B C 1
ATOM 4561 O O . PHE B 1 88 ? -6.266 -33.188 -6.902 1 96.19 88 PHE B O 1
ATOM 4568 N N . THR B 1 89 ? -8.234 -33.156 -7.949 1 95.56 89 THR B N 1
ATOM 4569 C CA . THR B 1 89 ? -8.219 -34.594 -8.266 1 95.56 89 THR B CA 1
ATOM 4570 C C . THR B 1 89 ? -7.141 -34.906 -9.305 1 95.56 89 THR B C 1
ATOM 4572 O O . THR B 1 89 ? -6.781 -36.062 -9.508 1 95.56 89 THR B O 1
ATOM 4575 N N . VAL B 1 90 ? -6.699 -33.844 -9.969 1 94.38 90 VAL B N 1
ATOM 4576 C CA . VAL B 1 90 ? -5.664 -34 -10.984 1 94.38 90 VAL B CA 1
ATOM 4577 C C . VAL B 1 90 ? -4.309 -33.625 -10.406 1 94.38 90 VAL B C 1
ATOM 4579 O O . VAL B 1 90 ? -4.004 -32.438 -10.258 1 94.38 90 VAL B O 1
ATOM 4582 N N . LEU B 1 91 ? -3.414 -34.531 -10.125 1 91.19 91 LEU B N 1
ATOM 4583 C CA . LEU B 1 91 ? -2.053 -34.375 -9.625 1 91.19 91 LEU B CA 1
ATOM 4584 C C . LEU B 1 91 ? -2.033 -33.438 -8.422 1 91.19 91 LEU B C 1
ATOM 4586 O O . LEU B 1 91 ? -1.174 -32.562 -8.328 1 91.19 91 LEU B O 1
ATOM 4590 N N . GLY B 1 92 ? -3.066 -33.5 -7.598 1 91.06 92 GLY B N 1
ATOM 4591 C CA . GLY B 1 92 ? -3.113 -32.656 -6.406 1 91.06 92 GLY B CA 1
ATOM 4592 C C . GLY B 1 92 ? -3.324 -31.188 -6.711 1 91.06 92 GLY B C 1
ATOM 4593 O O . GLY B 1 92 ? -2.982 -30.328 -5.898 1 91.06 92 GLY B O 1
ATOM 4594 N N . GLY B 1 93 ? -3.758 -30.953 -7.914 1 92.81 93 GLY B N 1
ATOM 4595 C CA . GLY B 1 93 ? -3.986 -29.578 -8.312 1 92.81 93 GLY B CA 1
ATOM 4596 C C . GLY B 1 93 ? -2.703 -28.797 -8.555 1 92.81 93 GLY B C 1
ATOM 4597 O O . GLY B 1 93 ? -2.713 -27.578 -8.594 1 92.81 93 GLY B O 1
ATOM 4598 N N . SER B 1 94 ? -1.563 -29.5 -8.633 1 93.38 94 SER B N 1
ATOM 4599 C CA . SER B 1 94 ? -0.288 -28.812 -8.812 1 93.38 94 SER B CA 1
ATOM 4600 C C . SER B 1 94 ? -0.26 -28.031 -10.125 1 93.38 94 SER B C 1
ATOM 4602 O O . SER B 1 94 ? -0.784 -28.484 -11.141 1 93.38 94 SER B O 1
ATOM 4604 N N . LEU B 1 95 ? 0.254 -26.844 -10.031 1 96.12 95 LEU B N 1
ATOM 4605 C CA . LEU B 1 95 ? 0.227 -25.938 -11.172 1 96.12 95 LEU B CA 1
ATOM 4606 C C . LEU B 1 95 ? 1.495 -26.062 -12 1 96.12 95 LEU B C 1
ATOM 4608 O O . LEU B 1 95 ? 2.598 -25.812 -11.516 1 96.12 95 LEU B O 1
ATOM 4612 N N . GLY B 1 96 ? 1.354 -26.562 -13.234 1 94.69 96 GLY B N 1
ATOM 4613 C CA . GLY B 1 96 ? 2.422 -26.625 -14.219 1 94.69 96 GLY B CA 1
ATOM 4614 C C . GLY B 1 96 ? 2.262 -25.609 -15.336 1 94.69 96 GLY B C 1
ATOM 4615 O O . GLY B 1 96 ? 1.495 -24.656 -15.203 1 94.69 96 GLY B O 1
ATOM 4616 N N . GLU B 1 97 ? 2.986 -25.797 -16.359 1 95.25 97 GLU B N 1
ATOM 4617 C CA . GLU B 1 97 ? 3.051 -24.859 -17.484 1 95.25 97 GLU B CA 1
ATOM 4618 C C . GLU B 1 97 ? 1.676 -24.672 -18.125 1 95.25 97 GLU B C 1
ATOM 4620 O O . GLU B 1 97 ? 1.193 -23.547 -18.234 1 95.25 97 GLU B O 1
ATOM 4625 N N . MET B 1 98 ? 1.027 -25.781 -18.5 1 96 98 MET B N 1
ATOM 4626 C CA . MET B 1 98 ? -0.237 -25.688 -19.219 1 96 98 MET B CA 1
ATOM 4627 C C . MET B 1 98 ? -1.367 -25.25 -18.297 1 96 98 MET B C 1
ATOM 4629 O O . MET B 1 98 ? -2.289 -24.547 -18.719 1 96 98 MET B O 1
ATOM 4633 N N . HIS B 1 99 ? -1.326 -25.766 -17.062 1 96.25 99 HIS B N 1
ATOM 4634 C CA . HIS B 1 99 ? -2.24 -25.312 -16.016 1 96.25 99 HIS B CA 1
ATOM 4635 C C . HIS B 1 99 ? -2.234 -23.781 -15.914 1 96.25 99 HIS B C 1
ATOM 4637 O O . HIS B 1 99 ? -3.289 -23.156 -15.969 1 96.25 99 HIS B O 1
ATOM 4643 N N . ALA B 1 100 ? -1.078 -23.219 -15.828 1 97.38 100 ALA B N 1
ATOM 4644 C CA . ALA B 1 100 ? -0.896 -21.781 -15.703 1 97.38 100 ALA B CA 1
ATOM 4645 C C . ALA B 1 100 ? -1.351 -21.047 -16.969 1 97.38 100 ALA B C 1
ATOM 4647 O O . ALA B 1 100 ? -1.974 -19.984 -16.891 1 97.38 100 ALA B O 1
ATOM 4648 N N . ASP B 1 101 ? -1.023 -21.594 -18.047 1 97.19 101 ASP B N 1
ATOM 4649 C CA . ASP B 1 101 ? -1.386 -20.984 -19.328 1 97.19 101 ASP B CA 1
ATOM 4650 C C . ASP B 1 101 ? -2.898 -20.812 -19.453 1 97.19 101 ASP B C 1
ATOM 4652 O O . ASP B 1 101 ? -3.381 -19.781 -19.906 1 97.19 101 ASP B O 1
ATOM 4656 N N . ARG B 1 102 ? -3.635 -21.828 -19.062 1 97.69 102 ARG B N 1
ATOM 4657 C CA . ARG B 1 102 ? -5.09 -21.781 -19.141 1 97.69 102 ARG B CA 1
ATOM 4658 C C . ARG B 1 102 ? -5.664 -20.703 -18.234 1 97.69 102 ARG B C 1
ATOM 4660 O O . ARG B 1 102 ? -6.555 -19.953 -18.641 1 97.69 102 ARG B O 1
ATOM 4667 N N . ILE B 1 103 ? -5.133 -20.578 -17.047 1 98.38 103 ILE B N 1
ATOM 4668 C CA . ILE B 1 103 ? -5.598 -19.547 -16.109 1 98.38 103 ILE B CA 1
ATOM 4669 C C . ILE B 1 103 ? -5.27 -18.156 -16.672 1 98.38 103 ILE B C 1
ATOM 4671 O O . ILE B 1 103 ? -6.141 -17.297 -16.734 1 98.38 103 ILE B O 1
ATOM 4675 N N . ALA B 1 104 ? -4.008 -17.953 -17.078 1 98.19 104 ALA B N 1
ATOM 4676 C CA . ALA B 1 104 ? -3.559 -16.656 -17.594 1 98.19 104 ALA B CA 1
ATOM 4677 C C . ALA B 1 104 ? -4.383 -16.234 -18.812 1 98.19 104 ALA B C 1
ATOM 4679 O O . ALA B 1 104 ? -4.73 -15.055 -18.953 1 98.19 104 ALA B O 1
ATOM 4680 N N . THR B 1 105 ? -4.668 -17.172 -19.672 1 97.88 105 THR B N 1
ATOM 4681 C CA . THR B 1 105 ? -5.469 -16.875 -20.844 1 97.88 105 THR B CA 1
ATOM 4682 C C . THR B 1 105 ? -6.863 -16.406 -20.453 1 97.88 105 THR B C 1
ATOM 4684 O O . THR B 1 105 ? -7.375 -15.438 -21.016 1 97.88 105 THR B O 1
ATOM 4687 N N . ALA B 1 106 ? -7.449 -17.094 -19.5 1 98.38 106 ALA B N 1
ATOM 4688 C CA . ALA B 1 106 ? -8.758 -16.672 -19 1 98.38 106 ALA B CA 1
ATOM 4689 C C . ALA B 1 106 ? -8.703 -15.273 -18.406 1 98.38 106 ALA B C 1
ATOM 4691 O O . ALA B 1 106 ? -9.617 -14.469 -18.609 1 98.38 106 ALA B O 1
ATOM 4692 N N . GLN B 1 107 ? -7.691 -14.953 -17.672 1 98.62 107 GLN B N 1
ATOM 4693 C CA . GLN B 1 107 ? -7.508 -13.633 -17.094 1 98.62 107 GLN B CA 1
ATOM 4694 C C . GLN B 1 107 ? -7.367 -12.562 -18.172 1 98.62 107 GLN B C 1
ATOM 4696 O O . GLN B 1 107 ? -7.945 -11.484 -18.062 1 98.62 107 GLN B O 1
ATOM 4701 N N . GLU B 1 108 ? -6.574 -12.867 -19.156 1 97.81 108 GLU B N 1
ATOM 4702 C CA . GLU B 1 108 ? -6.363 -11.93 -20.25 1 97.81 108 GLU B CA 1
ATOM 4703 C C . GLU B 1 108 ? -7.668 -11.648 -21 1 97.81 108 GLU B C 1
ATOM 4705 O O . GLU B 1 108 ? -7.941 -10.508 -21.375 1 97.81 108 GLU B O 1
ATOM 4710 N N . LEU B 1 109 ? -8.438 -12.68 -21.172 1 98.25 109 LEU B N 1
ATOM 4711 C CA . LEU B 1 109 ? -9.742 -12.508 -21.812 1 98.25 109 LEU B CA 1
ATOM 4712 C C . LEU B 1 109 ? -10.664 -11.672 -20.938 1 98.25 109 LEU B C 1
ATOM 4714 O O . LEU B 1 109 ? -11.422 -10.836 -21.438 1 98.25 109 LEU B O 1
ATOM 4718 N N . SER B 1 110 ? -10.609 -11.93 -19.641 1 98.69 110 SER B N 1
ATOM 4719 C CA . SER B 1 110 ? -11.367 -11.109 -18.703 1 98.69 110 SER B CA 1
ATOM 4720 C C . SER B 1 110 ? -11.023 -9.633 -18.859 1 98.69 110 SER B C 1
ATOM 4722 O O . SER B 1 110 ? -11.914 -8.789 -18.953 1 98.69 110 SER B O 1
ATOM 4724 N N . LEU B 1 111 ? -9.773 -9.297 -18.891 1 98.44 111 LEU B N 1
ATOM 4725 C CA . LEU B 1 111 ? -9.312 -7.918 -19.031 1 98.44 111 LEU B CA 1
ATOM 4726 C C . LEU B 1 111 ? -9.766 -7.336 -20.375 1 98.44 111 LEU B C 1
ATOM 4728 O O . LEU B 1 111 ? -10.297 -6.223 -20.422 1 98.44 111 LEU B O 1
ATOM 4732 N N . GLU B 1 112 ? -9.578 -8.109 -21.422 1 97.88 112 GLU B N 1
ATOM 4733 C CA . GLU B 1 112 ? -9.898 -7.652 -22.766 1 97.88 112 GLU B CA 1
ATOM 4734 C C . GLU B 1 112 ? -11.391 -7.367 -22.922 1 97.88 112 GLU B C 1
ATOM 4736 O O . GLU B 1 112 ? -11.781 -6.422 -23.609 1 97.88 112 GLU B O 1
ATOM 4741 N N . THR B 1 113 ? -12.18 -8.203 -22.25 1 98.06 113 THR B N 1
ATOM 4742 C CA . THR B 1 113 ? -13.625 -8.078 -22.406 1 98.06 113 THR B CA 1
ATOM 4743 C C . THR B 1 113 ? -14.211 -7.227 -21.281 1 98.06 113 THR B C 1
ATOM 4745 O O . THR B 1 113 ? -15.43 -7.023 -21.219 1 98.06 113 THR B O 1
ATOM 4748 N N . ARG B 1 114 ? -13.32 -6.773 -20.359 1 98 114 ARG B N 1
ATOM 4749 C CA . ARG B 1 114 ? -13.734 -5.938 -19.234 1 98 114 ARG B CA 1
ATOM 4750 C C . ARG B 1 114 ? -14.82 -6.617 -18.422 1 98 114 ARG B C 1
ATOM 4752 O O . ARG B 1 114 ? -15.875 -6.031 -18.172 1 98 114 ARG B O 1
ATOM 4759 N N . THR B 1 115 ? -14.477 -7.852 -18.047 1 98.5 115 THR B N 1
ATOM 4760 C CA . THR B 1 115 ? -15.383 -8.742 -17.312 1 98.5 115 THR B CA 1
ATOM 4761 C C . THR B 1 115 ? -14.711 -9.258 -16.047 1 98.5 115 THR B C 1
ATOM 4763 O O . THR B 1 115 ? -13.531 -9.617 -16.062 1 98.5 115 THR B O 1
ATOM 4766 N N . PRO B 1 116 ? -15.523 -9.297 -14.914 1 98.88 116 PRO B N 1
ATOM 4767 C CA . PRO B 1 116 ? -14.922 -9.773 -13.664 1 98.88 116 PRO B CA 1
ATOM 4768 C C . PRO B 1 116 ? -14.305 -11.164 -13.797 1 98.88 116 PRO B C 1
ATOM 4770 O O . PRO B 1 116 ? -14.711 -11.938 -14.664 1 98.88 116 PRO B O 1
ATOM 4773 N N . PHE B 1 117 ? -13.328 -11.438 -12.992 1 98.88 117 PHE B N 1
ATOM 4774 C CA . PHE B 1 117 ? -12.656 -12.734 -12.969 1 98.88 117 PHE B CA 1
ATOM 4775 C C . PHE B 1 117 ? -12.781 -13.383 -11.594 1 98.88 117 PHE B C 1
ATOM 4777 O O . PHE B 1 117 ? -12.523 -12.75 -10.57 1 98.88 117 PHE B O 1
ATOM 4784 N N . ILE B 1 118 ? -13.234 -14.641 -11.523 1 98.94 118 ILE B N 1
ATOM 4785 C CA . ILE B 1 118 ? -13.352 -15.422 -10.297 1 98.94 118 ILE B CA 1
ATOM 4786 C C . ILE B 1 118 ? -12.406 -16.625 -10.359 1 98.94 118 ILE B C 1
ATOM 4788 O O . ILE B 1 118 ? -12.492 -17.438 -11.273 1 98.94 118 ILE B O 1
ATOM 4792 N N . GLN B 1 119 ? -11.531 -16.688 -9.461 1 98.69 119 GLN B N 1
ATOM 4793 C CA . GLN B 1 119 ? -10.602 -17.812 -9.383 1 98.69 119 GLN B CA 1
ATOM 4794 C C . GLN B 1 119 ? -10.883 -18.672 -8.156 1 98.69 119 GLN B C 1
ATOM 4796 O O . GLN B 1 119 ? -10.891 -18.172 -7.031 1 98.69 119 GLN B O 1
ATOM 4801 N N . ILE B 1 120 ? -11.148 -19.938 -8.359 1 98.69 120 ILE B N 1
ATOM 4802 C CA . ILE B 1 120 ? -11.336 -20.906 -7.289 1 98.69 120 ILE B CA 1
ATOM 4803 C C . ILE B 1 120 ? -10.055 -21.719 -7.098 1 98.69 120 ILE B C 1
ATOM 4805 O O . ILE B 1 120 ? -9.633 -22.438 -8 1 98.69 120 ILE B O 1
ATOM 4809 N N . ASN B 1 121 ? -9.477 -21.594 -5.93 1 98.5 121 ASN B N 1
ATOM 4810 C CA . ASN B 1 121 ? -8.188 -22.219 -5.652 1 98.5 121 ASN B CA 1
ATOM 4811 C C . ASN B 1 121 ? -8.359 -23.516 -4.871 1 98.5 121 ASN B C 1
ATOM 4813 O O . ASN B 1 121 ? -9.109 -23.562 -3.895 1 98.5 121 ASN B O 1
ATOM 4817 N N . ASP B 1 122 ? -7.781 -24.5 -5.223 1 97.75 122 ASP B N 1
ATOM 4818 C CA . ASP B 1 122 ? -7.645 -25.828 -4.625 1 97.75 122 ASP B CA 1
ATOM 4819 C C . ASP B 1 122 ? -6.422 -26.547 -5.184 1 97.75 122 ASP B C 1
ATOM 4821 O O . ASP B 1 122 ? -6.551 -27.406 -6.07 1 97.75 122 ASP B O 1
ATOM 4825 N N . SER B 1 123 ? -5.266 -26.172 -4.633 1 94.69 123 SER B N 1
ATOM 4826 C CA . SER B 1 123 ? -4.023 -26.562 -5.289 1 94.69 123 SER B CA 1
ATOM 4827 C C . SER B 1 123 ? -2.916 -26.812 -4.27 1 94.69 123 SER B C 1
ATOM 4829 O O . SER B 1 123 ? -2.814 -26.094 -3.271 1 94.69 123 SER B O 1
ATOM 4831 N N . GLY B 1 124 ? -2.129 -27.781 -4.621 1 90 124 GLY B N 1
ATOM 4832 C CA . GLY B 1 124 ? -0.96 -28.062 -3.803 1 90 124 GLY B CA 1
ATOM 4833 C C . GLY B 1 124 ? 0.215 -27.156 -4.102 1 90 124 GLY B C 1
ATOM 4834 O O . GLY B 1 124 ? 1.266 -27.25 -3.467 1 90 124 GLY B O 1
ATOM 4835 N N . GLY B 1 125 ? 0.029 -26.312 -5.02 1 92.31 125 GLY B N 1
ATOM 4836 C CA . GLY B 1 125 ? 1.108 -25.391 -5.344 1 92.31 125 GLY B CA 1
ATOM 4837 C C . GLY B 1 125 ? 1.76 -25.688 -6.684 1 92.31 125 GLY B C 1
ATOM 4838 O O . GLY B 1 125 ? 1.097 -26.156 -7.613 1 92.31 125 GLY B O 1
ATOM 4839 N N . ALA B 1 126 ? 3.066 -25.297 -6.711 1 93.88 126 ALA B N 1
ATOM 4840 C CA . ALA B 1 126 ? 3.793 -25.453 -7.973 1 93.88 126 ALA B CA 1
ATOM 4841 C C . ALA B 1 126 ? 4.105 -26.922 -8.25 1 93.88 126 ALA B C 1
ATOM 4843 O O . ALA B 1 126 ? 4.465 -27.672 -7.34 1 93.88 126 ALA B O 1
ATOM 4844 N N . ARG B 1 127 ? 3.861 -27.312 -9.5 1 93.06 127 ARG B N 1
ATOM 4845 C CA . ARG B 1 127 ? 4.336 -28.625 -9.93 1 93.06 127 ARG B CA 1
ATOM 4846 C C . ARG B 1 127 ? 5.859 -28.672 -9.992 1 93.06 127 ARG B C 1
ATOM 4848 O O . ARG B 1 127 ? 6.457 -28.25 -10.984 1 93.06 127 ARG B O 1
ATOM 4855 N N . ILE B 1 128 ? 6.48 -29.203 -8.945 1 89.44 128 ILE B N 1
ATOM 4856 C CA . ILE B 1 128 ? 7.918 -29.141 -8.711 1 89.44 128 ILE B CA 1
ATOM 4857 C C . ILE B 1 128 ? 8.656 -29.781 -9.875 1 89.44 128 ILE B C 1
ATOM 4859 O O . ILE B 1 128 ? 9.727 -29.312 -10.273 1 89.44 128 ILE B O 1
ATOM 4863 N N . GLN B 1 129 ? 8.047 -30.781 -10.453 1 87.56 129 GLN B N 1
ATOM 4864 C CA . GLN B 1 129 ? 8.672 -31.531 -11.531 1 87.56 129 GLN B CA 1
ATOM 4865 C C . GLN B 1 129 ? 8.93 -30.656 -12.75 1 87.56 129 GLN B C 1
ATOM 4867 O O . GLN B 1 129 ? 9.859 -30.906 -13.516 1 87.56 129 GLN B O 1
ATOM 4872 N N . GLU B 1 130 ? 8.078 -29.641 -12.883 1 90.94 130 GLU B N 1
ATOM 4873 C CA . GLU B 1 130 ? 8.203 -28.812 -14.07 1 90.94 130 GLU B CA 1
ATOM 4874 C C . GLU B 1 130 ? 9.109 -27.609 -13.812 1 90.94 130 GLU B C 1
ATOM 4876 O O . GLU B 1 130 ? 9.406 -26.844 -14.734 1 90.94 130 GLU B O 1
ATOM 4881 N N . GLY B 1 131 ? 9.602 -27.406 -12.602 1 89.88 131 GLY B N 1
ATOM 4882 C CA . GLY B 1 131 ? 10.633 -26.453 -12.25 1 89.88 131 GLY B CA 1
ATOM 4883 C C . GLY B 1 131 ? 10.32 -25.047 -12.711 1 89.88 131 GLY B C 1
ATOM 4884 O O . GLY B 1 131 ? 9.297 -24.469 -12.344 1 89.88 131 GLY B O 1
ATOM 4885 N N . ILE B 1 132 ? 11.164 -24.547 -13.633 1 93 132 ILE B N 1
ATOM 4886 C CA . ILE B 1 132 ? 11.141 -23.156 -14.062 1 93 132 ILE B CA 1
ATOM 4887 C C . ILE B 1 132 ? 9.875 -22.891 -14.883 1 93 132 ILE B C 1
ATOM 4889 O O . ILE B 1 132 ? 9.398 -21.75 -14.945 1 93 132 ILE B O 1
ATOM 4893 N N . LEU B 1 133 ? 9.336 -23.891 -15.508 1 94.56 133 LEU B N 1
ATOM 4894 C CA . LEU B 1 133 ? 8.117 -23.719 -16.281 1 94.56 133 LEU B CA 1
ATOM 4895 C C . LEU B 1 133 ? 6.941 -23.359 -15.375 1 94.56 133 LEU B C 1
ATOM 4897 O O . LEU B 1 133 ? 6.133 -22.484 -15.711 1 94.56 133 LEU B O 1
ATOM 4901 N N . SER B 1 134 ? 6.871 -24.047 -14.258 1 95.19 134 SER B N 1
ATOM 4902 C CA . SER B 1 134 ? 5.852 -23.719 -13.266 1 95.19 134 SER B CA 1
ATOM 4903 C C . SER B 1 134 ? 6.02 -22.297 -12.742 1 95.19 134 SER B C 1
ATOM 4905 O O . SER B 1 134 ? 5.047 -21.547 -12.625 1 95.19 134 SER B O 1
ATOM 4907 N N . LEU B 1 135 ? 7.254 -21.938 -12.461 1 96.38 135 LEU B N 1
ATOM 4908 C CA . LEU B 1 135 ? 7.551 -20.609 -11.93 1 96.38 135 LEU B CA 1
ATOM 4909 C C . LEU B 1 135 ? 7.176 -19.531 -12.938 1 96.38 135 LEU B C 1
ATOM 4911 O O . LEU B 1 135 ? 6.586 -18.516 -12.57 1 96.38 135 LEU B O 1
ATOM 4915 N N . HIS B 1 136 ? 7.52 -19.75 -14.172 1 97 136 HIS B N 1
ATOM 4916 C CA . HIS B 1 136 ? 7.148 -18.828 -15.227 1 97 136 HIS B CA 1
ATOM 4917 C C . HIS B 1 136 ? 5.633 -18.688 -15.336 1 97 136 HIS B C 1
ATOM 4919 O O . HIS B 1 136 ? 5.113 -17.578 -15.5 1 97 136 HIS B O 1
ATOM 4925 N N . GLY B 1 137 ? 4.961 -19.828 -15.281 1 97.25 137 GLY B N 1
ATOM 4926 C CA . GLY B 1 137 ? 3.508 -19.828 -15.312 1 97.25 137 GLY B CA 1
ATOM 4927 C C . GLY B 1 137 ? 2.893 -18.969 -14.219 1 97.25 137 GLY B C 1
ATOM 4928 O O . GLY B 1 137 ? 2.002 -18.156 -14.477 1 97.25 137 GLY B O 1
ATOM 4929 N N . TYR B 1 138 ? 3.365 -19.141 -13 1 97.88 138 TYR B N 1
ATOM 4930 C CA . TYR B 1 138 ? 2.9 -18.312 -11.898 1 97.88 138 TYR B CA 1
ATOM 4931 C C . TYR B 1 138 ? 3.15 -16.844 -12.18 1 97.88 138 TYR B C 1
ATOM 4933 O O . TYR B 1 138 ? 2.277 -16 -11.945 1 97.88 138 TYR B O 1
ATOM 4941 N N . GLY B 1 139 ? 4.348 -16.531 -12.641 1 98.19 139 GLY B N 1
ATOM 4942 C CA . GLY B 1 139 ? 4.66 -15.156 -12.992 1 98.19 139 GLY B CA 1
ATOM 4943 C C . GLY B 1 139 ? 3.643 -14.539 -13.93 1 98.19 139 GLY B C 1
ATOM 4944 O O . GLY B 1 139 ? 3.217 -13.398 -13.727 1 98.19 139 GLY B O 1
ATOM 4945 N N . ARG B 1 140 ? 3.223 -15.305 -14.922 1 98.25 140 ARG B N 1
ATOM 4946 C CA . ARG B 1 140 ? 2.238 -14.82 -15.891 1 98.25 140 ARG B CA 1
ATOM 4947 C C . ARG B 1 140 ? 0.899 -14.547 -15.219 1 98.25 140 ARG B C 1
ATOM 4949 O O . ARG B 1 140 ? 0.235 -13.555 -15.523 1 98.25 140 ARG B O 1
ATOM 4956 N N . ILE B 1 141 ? 0.548 -15.422 -14.352 1 98.62 141 ILE B N 1
ATOM 4957 C CA . ILE B 1 141 ? -0.718 -15.281 -13.641 1 98.62 141 ILE B CA 1
ATOM 4958 C C . ILE B 1 141 ? -0.69 -14.016 -12.781 1 98.62 141 ILE B C 1
ATOM 4960 O O . ILE B 1 141 ? -1.632 -13.219 -12.812 1 98.62 141 ILE B O 1
ATOM 4964 N N . PHE B 1 142 ? 0.407 -13.82 -12.039 1 98.69 142 PHE B N 1
ATOM 4965 C CA . PHE B 1 142 ? 0.532 -12.656 -11.172 1 98.69 142 PHE B CA 1
ATOM 4966 C C . PHE B 1 142 ? 0.516 -11.367 -11.984 1 98.69 142 PHE B C 1
ATOM 4968 O O . PHE B 1 142 ? -0.097 -10.375 -11.578 1 98.69 142 PHE B O 1
ATOM 4975 N N . ARG B 1 143 ? 1.214 -11.367 -13.102 1 98.5 143 ARG B N 1
ATOM 4976 C CA . ARG B 1 143 ? 1.229 -10.203 -13.984 1 98.5 143 ARG B CA 1
ATOM 4977 C C . ARG B 1 143 ? -0.174 -9.891 -14.492 1 98.5 143 ARG B C 1
ATOM 4979 O O . ARG B 1 143 ? -0.588 -8.727 -14.5 1 98.5 143 ARG B O 1
ATOM 4986 N N . ALA B 1 144 ? -0.894 -10.922 -14.898 1 98.69 144 ALA B N 1
ATOM 4987 C CA . ALA B 1 144 ? -2.26 -10.727 -15.375 1 98.69 144 ALA B CA 1
ATOM 4988 C C . ALA B 1 144 ? -3.146 -10.141 -14.281 1 98.69 144 ALA B C 1
ATOM 4990 O O . ALA B 1 144 ? -3.957 -9.25 -14.539 1 98.69 144 ALA B O 1
ATOM 4991 N N . ASN B 1 145 ? -3.01 -10.664 -13.055 1 98.81 145 ASN B N 1
ATOM 4992 C CA . ASN B 1 145 ? -3.742 -10.094 -11.93 1 98.81 145 ASN B CA 1
ATOM 4993 C C . ASN B 1 145 ? -3.449 -8.609 -11.766 1 98.81 145 ASN B C 1
ATOM 4995 O O . ASN B 1 145 ? -4.367 -7.809 -11.57 1 98.81 145 ASN B O 1
ATOM 4999 N N . THR B 1 146 ? -2.213 -8.25 -11.82 1 98.75 146 THR B N 1
ATOM 5000 C CA . THR B 1 146 ? -1.784 -6.875 -11.594 1 98.75 146 THR B CA 1
ATOM 5001 C C . THR B 1 146 ? -2.32 -5.953 -12.688 1 98.75 146 THR B C 1
ATOM 5003 O O . THR B 1 146 ? -2.818 -4.863 -12.398 1 98.75 146 THR B O 1
ATOM 5006 N N . LEU B 1 147 ? -2.23 -6.402 -13.945 1 98.5 147 LEU B N 1
ATOM 5007 C CA . LEU B 1 147 ? -2.707 -5.598 -15.07 1 98.5 147 LEU B CA 1
ATOM 5008 C C . LEU B 1 147 ? -4.215 -5.391 -14.984 1 98.5 147 LEU B C 1
ATOM 5010 O O . LEU B 1 147 ? -4.727 -4.352 -15.406 1 98.5 147 LEU B O 1
ATOM 5014 N N . ALA B 1 148 ? -4.895 -6.363 -14.375 1 98.69 148 ALA B N 1
ATOM 5015 C CA . ALA B 1 148 ? -6.348 -6.285 -14.266 1 98.69 148 ALA B CA 1
ATOM 5016 C C . ALA B 1 148 ? -6.766 -5.473 -13.047 1 98.69 148 ALA B C 1
ATOM 5018 O O . ALA B 1 148 ? -7.922 -5.07 -12.922 1 98.69 148 ALA B O 1
ATOM 5019 N N . SER B 1 149 ? -5.891 -5.234 -12.141 1 98.75 149 SER B N 1
ATOM 5020 C CA . SER B 1 149 ? -6.195 -4.535 -10.898 1 98.75 149 SER B CA 1
ATOM 5021 C C . SER B 1 149 ? -6.73 -3.135 -11.164 1 98.75 149 SER B C 1
ATOM 5023 O O . SER B 1 149 ? -6.098 -2.348 -11.867 1 98.75 149 SER B O 1
ATOM 5025 N N . GLY B 1 150 ? -7.883 -2.809 -10.602 1 98.5 150 GLY B N 1
ATOM 5026 C CA . GLY B 1 150 ? -8.516 -1.511 -10.789 1 98.5 150 GLY B CA 1
ATOM 5027 C C . GLY B 1 150 ? -9.25 -1.39 -12.117 1 98.5 150 GLY B C 1
ATOM 5028 O O . GLY B 1 150 ? -9.836 -0.346 -12.414 1 98.5 150 GLY B O 1
ATOM 5029 N N . VAL B 1 151 ? -9.227 -2.447 -12.969 1 98.75 151 VAL B N 1
ATOM 5030 C CA . VAL B 1 151 ? -9.898 -2.416 -14.266 1 98.75 151 VAL B CA 1
ATOM 5031 C C . VAL B 1 151 ? -11.125 -3.322 -14.234 1 98.75 151 VAL B C 1
ATOM 5033 O O . VAL B 1 151 ? -12.219 -2.904 -14.617 1 98.75 151 VAL B O 1
ATOM 5036 N N . VAL B 1 152 ? -10.922 -4.559 -13.82 1 98.81 152 VAL B N 1
ATOM 5037 C CA . VAL B 1 152 ? -12.031 -5.48 -13.602 1 98.81 152 VAL B CA 1
ATOM 5038 C C . VAL B 1 152 ? -11.961 -6.059 -12.188 1 98.81 152 VAL B C 1
ATOM 5040 O O . VAL B 1 152 ? -10.867 -6.281 -11.664 1 98.81 152 VAL B O 1
ATOM 5043 N N . PRO B 1 153 ? -13.133 -6.305 -11.539 1 98.88 153 PRO B N 1
ATOM 5044 C CA . PRO B 1 153 ? -13.094 -6.953 -10.227 1 98.88 153 PRO B CA 1
ATOM 5045 C C . PRO B 1 153 ? -12.492 -8.359 -10.281 1 98.88 153 PRO B C 1
ATOM 5047 O O . PRO B 1 153 ? -12.773 -9.117 -11.203 1 98.88 153 PRO B O 1
ATOM 5050 N N . GLN B 1 154 ? -11.641 -8.664 -9.414 1 98.94 154 GLN B N 1
ATOM 5051 C CA . GLN B 1 154 ? -11.016 -9.977 -9.297 1 98.94 154 GLN B CA 1
ATOM 5052 C C . GLN B 1 154 ? -11.297 -10.609 -7.938 1 98.94 154 GLN B C 1
ATOM 5054 O O . GLN B 1 154 ? -11.008 -10.008 -6.898 1 98.94 154 GLN B O 1
ATOM 5059 N N . ILE B 1 155 ? -11.82 -11.797 -7.926 1 98.94 155 ILE B N 1
ATOM 5060 C CA . ILE B 1 155 ? -12.25 -12.477 -6.707 1 98.94 155 ILE B CA 1
ATOM 5061 C C . ILE B 1 155 ? -11.555 -13.828 -6.598 1 98.94 155 ILE B C 1
ATOM 5063 O O . ILE B 1 155 ? -11.523 -14.594 -7.562 1 98.94 155 ILE B O 1
ATOM 5067 N N . SER B 1 156 ? -10.914 -14.117 -5.492 1 98.88 156 SER B N 1
ATOM 5068 C CA . SER B 1 156 ? -10.328 -15.414 -5.195 1 98.88 156 SER B CA 1
ATOM 5069 C C . SER B 1 156 ? -11.156 -16.172 -4.168 1 98.88 156 SER B C 1
ATOM 5071 O O . SER B 1 156 ? -11.469 -15.648 -3.102 1 98.88 156 SER B O 1
ATOM 5073 N N . VAL B 1 157 ? -11.5 -17.359 -4.473 1 98.88 157 VAL B N 1
ATOM 5074 C CA . VAL B 1 157 ? -12.25 -18.234 -3.586 1 98.88 157 VAL B CA 1
ATOM 5075 C C . VAL B 1 157 ? -11.398 -19.453 -3.217 1 98.88 157 VAL B C 1
ATOM 5077 O O . VAL B 1 157 ? -11.172 -20.328 -4.047 1 98.88 157 VAL B O 1
ATOM 5080 N N . ILE B 1 158 ? -10.945 -19.453 -1.965 1 98.81 158 ILE B N 1
ATOM 5081 C CA . ILE B 1 158 ? -10.07 -20.531 -1.52 1 98.81 158 ILE B CA 1
ATOM 5082 C C . ILE B 1 158 ? -10.906 -21.688 -0.968 1 98.81 158 ILE B C 1
ATOM 5084 O O . ILE B 1 158 ? -11.531 -21.562 0.09 1 98.81 158 ILE B O 1
ATOM 5088 N N . LEU B 1 159 ? -10.891 -22.828 -1.641 1 98.31 159 LEU B N 1
ATOM 5089 C CA . LEU B 1 159 ? -11.711 -23.969 -1.251 1 98.31 159 LEU B CA 1
ATOM 5090 C C . LEU B 1 159 ? -10.867 -25.234 -1.105 1 98.31 159 LEU B C 1
ATOM 5092 O O . LEU B 1 159 ? -11.352 -26.344 -1.32 1 98.31 159 LEU B O 1
ATOM 5096 N N . GLY B 1 160 ? -9.648 -25.094 -0.801 1 97.44 160 GLY B N 1
ATOM 5097 C CA . GLY B 1 160 ? -8.648 -26.125 -0.542 1 97.44 160 GLY B CA 1
ATOM 5098 C C . GLY B 1 160 ? -7.293 -25.562 -0.164 1 97.44 160 GLY B C 1
ATOM 5099 O O . GLY B 1 160 ? -7.199 -24.422 0.309 1 97.44 160 GLY B O 1
ATOM 5100 N N . PRO B 1 161 ? -6.309 -26.422 -0.26 1 96.38 161 PRO B N 1
ATOM 5101 C CA . PRO B 1 161 ? -4.965 -25.906 0.006 1 96.38 161 PRO B CA 1
ATOM 5102 C C . PRO B 1 161 ? -4.508 -24.891 -1.034 1 96.38 161 PRO B C 1
ATOM 5104 O O . PRO B 1 161 ? -4.828 -25.016 -2.219 1 96.38 161 PRO B O 1
ATOM 5107 N N . CYS B 1 162 ? -3.879 -23.906 -0.637 1 97.5 162 CYS B N 1
ATOM 5108 C CA . CYS B 1 162 ? -3.215 -22.859 -1.411 1 97.5 162 CYS B CA 1
ATOM 5109 C C . CYS B 1 162 ? -1.886 -22.469 -0.775 1 97.5 162 CYS B C 1
ATOM 5111 O O . CYS B 1 162 ? -1.85 -21.656 0.146 1 97.5 162 CYS B O 1
ATOM 5113 N N . ALA B 1 163 ? -0.809 -23.047 -1.253 1 93.69 163 ALA B N 1
ATOM 5114 C CA . ALA B 1 163 ? 0.464 -22.938 -0.545 1 93.69 163 ALA B CA 1
ATOM 5115 C C . ALA B 1 163 ? 1.568 -22.438 -1.473 1 93.69 163 ALA B C 1
ATOM 5117 O O . ALA B 1 163 ? 1.502 -22.641 -2.689 1 93.69 163 ALA B O 1
ATOM 5118 N N . GLY B 1 164 ? 2.539 -21.844 -0.847 1 93 164 GLY B N 1
ATOM 5119 C CA . GLY B 1 164 ? 3.689 -21.375 -1.602 1 93 164 GLY B CA 1
ATOM 5120 C C . GLY B 1 164 ? 3.363 -20.219 -2.527 1 93 164 GLY B C 1
ATOM 5121 O O . GLY B 1 164 ? 2.77 -19.219 -2.104 1 93 164 GLY B O 1
ATOM 5122 N N . GLY B 1 165 ? 3.773 -20.453 -3.713 1 90.12 165 GLY B N 1
ATOM 5123 C CA . GLY B 1 165 ? 3.572 -19.422 -4.703 1 90.12 165 GLY B CA 1
ATOM 5124 C C . GLY B 1 165 ? 2.113 -19.203 -5.066 1 90.12 165 GLY B C 1
ATOM 5125 O O . GLY B 1 165 ? 1.733 -18.141 -5.547 1 90.12 165 GLY B O 1
ATOM 5126 N N . ALA B 1 166 ? 1.305 -20.109 -4.723 1 94.62 166 ALA B N 1
ATOM 5127 C CA . ALA B 1 166 ? -0.103 -20.078 -5.109 1 94.62 166 ALA B CA 1
ATOM 5128 C C . ALA B 1 166 ? -0.84 -18.953 -4.395 1 94.62 166 ALA B C 1
ATOM 5130 O O . ALA B 1 166 ? -1.903 -18.516 -4.844 1 94.62 166 ALA B O 1
ATOM 5131 N N . VAL B 1 167 ? -0.295 -18.5 -3.326 1 97.38 167 VAL B N 1
ATOM 5132 C CA . VAL B 1 167 ? -1.043 -17.578 -2.471 1 97.38 167 VAL B CA 1
ATOM 5133 C C . VAL B 1 167 ? -0.931 -16.156 -3.016 1 97.38 167 VAL B C 1
ATOM 5135 O O . VAL B 1 167 ? -1.683 -15.266 -2.605 1 97.38 167 VAL B O 1
ATOM 5138 N N . TYR B 1 168 ? -0.086 -15.898 -3.916 1 96.62 168 TYR B N 1
ATOM 5139 C CA . TYR B 1 168 ? 0.174 -14.516 -4.297 1 96.62 168 TYR B CA 1
ATOM 5140 C C . TYR B 1 168 ? -0.89 -14.008 -5.262 1 96.62 168 TYR B C 1
ATOM 5142 O O . TYR B 1 168 ? -1.191 -12.812 -5.289 1 96.62 168 TYR B O 1
ATOM 5150 N N . SER B 1 169 ? -1.444 -14.914 -6.078 1 98.12 169 SER B N 1
ATOM 5151 C CA . SER B 1 169 ? -2.578 -14.469 -6.883 1 98.12 169 SER B CA 1
ATOM 5152 C C . SER B 1 169 ? -3.719 -13.969 -6 1 98.12 169 SER B C 1
ATOM 5154 O O . SER B 1 169 ? -4.133 -12.82 -6.109 1 98.12 169 SER B O 1
ATOM 5156 N N . PRO B 1 170 ? -4.148 -14.828 -5.051 1 98.5 170 PRO B N 1
ATOM 5157 C CA . PRO B 1 170 ? -5.137 -14.289 -4.109 1 98.5 170 PRO B CA 1
ATOM 5158 C C . PRO B 1 170 ? -4.664 -13.016 -3.418 1 98.5 170 PRO B C 1
ATOM 5160 O O . PRO B 1 170 ? -5.469 -12.117 -3.148 1 98.5 170 PRO B O 1
ATOM 5163 N N . GLY B 1 171 ? -3.41 -12.898 -3.143 1 98.19 171 GLY B N 1
ATOM 5164 C CA . GLY B 1 171 ? -2.855 -11.719 -2.492 1 98.19 171 GLY B CA 1
ATOM 5165 C C . GLY B 1 171 ? -2.99 -10.461 -3.324 1 98.19 171 GLY B C 1
ATOM 5166 O O . GLY B 1 171 ? -3.021 -9.352 -2.783 1 98.19 171 GLY B O 1
ATOM 5167 N N . ILE B 1 172 ? -3.086 -10.602 -4.629 1 98.56 172 ILE B N 1
ATOM 5168 C CA . ILE B 1 172 ? -3.143 -9.461 -5.535 1 98.56 172 ILE B CA 1
ATOM 5169 C C . ILE B 1 172 ? -4.598 -9.141 -5.875 1 98.56 172 ILE B C 1
ATOM 5171 O O . ILE B 1 172 ? -4.938 -7.988 -6.16 1 98.56 172 ILE B O 1
ATOM 5175 N N . THR B 1 173 ? -5.52 -10.117 -5.855 1 98.69 173 THR B N 1
ATOM 5176 C CA . THR B 1 173 ? -6.91 -9.914 -6.25 1 98.69 173 THR B CA 1
ATOM 5177 C C . THR B 1 173 ? -7.629 -9.008 -5.25 1 98.69 173 THR B C 1
ATOM 5179 O O . THR B 1 173 ? -7.062 -8.633 -4.223 1 98.69 173 THR B O 1
ATOM 5182 N N . ASP B 1 174 ? -8.852 -8.617 -5.496 1 98.75 174 ASP B N 1
ATOM 5183 C CA . ASP B 1 174 ? -9.562 -7.598 -4.742 1 98.75 174 ASP B CA 1
ATOM 5184 C C . ASP B 1 174 ? -10.18 -8.18 -3.473 1 98.75 174 ASP B C 1
ATOM 5186 O O . ASP B 1 174 ? -10.141 -7.551 -2.412 1 98.75 174 ASP B O 1
ATOM 5190 N N . PHE B 1 175 ? -10.773 -9.359 -3.564 1 98.88 175 PHE B N 1
ATOM 5191 C CA . PHE B 1 175 ? -11.438 -9.984 -2.424 1 98.88 175 PHE B CA 1
ATOM 5192 C C . PHE B 1 175 ? -11.102 -11.469 -2.346 1 98.88 175 PHE B C 1
ATOM 5194 O O . PHE B 1 175 ? -11.055 -12.148 -3.371 1 98.88 175 PHE B O 1
ATOM 5201 N N . VAL B 1 176 ? -10.859 -11.93 -1.172 1 98.94 176 VAL B N 1
ATOM 5202 C CA . VAL B 1 176 ? -10.531 -13.328 -0.908 1 98.94 176 VAL B CA 1
ATOM 5203 C C . VAL B 1 176 ? -11.602 -13.945 -0.004 1 98.94 176 VAL B C 1
ATOM 5205 O O . VAL B 1 176 ? -11.875 -13.43 1.08 1 98.94 176 VAL B O 1
ATOM 5208 N N . PHE B 1 177 ? -12.195 -14.992 -0.461 1 98.88 177 PHE B N 1
ATOM 5209 C CA . PHE B 1 177 ? -13.164 -15.781 0.286 1 98.88 177 PHE B CA 1
ATOM 5210 C C . PHE B 1 177 ? -12.531 -17.062 0.812 1 98.88 177 PHE B C 1
ATOM 5212 O O . PHE B 1 177 ? -11.789 -17.734 0.092 1 98.88 177 PHE B O 1
ATOM 5219 N N . MET B 1 178 ? -12.781 -17.391 2.041 1 98.75 178 MET B N 1
ATOM 5220 C CA . MET B 1 178 ? -12.273 -18.641 2.607 1 98.75 178 MET B CA 1
ATOM 5221 C C . MET B 1 178 ? -13.375 -19.375 3.381 1 98.75 178 MET B C 1
ATOM 5223 O O . MET B 1 178 ? -14.328 -18.75 3.844 1 98.75 178 MET B O 1
ATOM 5227 N N . VAL B 1 179 ? -13.273 -20.641 3.516 1 98.31 179 VAL B N 1
ATOM 5228 C CA . VAL B 1 179 ? -14.242 -21.484 4.195 1 98.31 179 VAL B CA 1
ATOM 5229 C C . VAL B 1 179 ? -13.562 -22.234 5.34 1 98.31 179 VAL B C 1
ATOM 5231 O O . VAL B 1 179 ? -12.477 -22.797 5.164 1 98.31 179 VAL B O 1
ATOM 5234 N N . ASP B 1 180 ? -14.164 -22.297 6.5 1 97.69 180 ASP B N 1
ATOM 5235 C CA . ASP B 1 180 ? -13.633 -22.953 7.688 1 97.69 180 ASP B CA 1
ATOM 5236 C C . ASP B 1 180 ? -13.375 -24.438 7.422 1 97.69 180 ASP B C 1
ATOM 5238 O O . ASP B 1 180 ? -14.203 -25.109 6.805 1 97.69 180 ASP B O 1
ATOM 5242 N N . GLN B 1 181 ? -12.211 -24.922 7.844 1 96 181 GLN B N 1
ATOM 5243 C CA . GLN B 1 181 ? -11.836 -26.328 7.867 1 96 181 GLN B CA 1
ATOM 5244 C C . GLN B 1 181 ? -11.703 -26.875 6.453 1 96 181 GLN B C 1
ATOM 5246 O O . GLN B 1 181 ? -11.523 -28.094 6.27 1 96 181 GLN B O 1
ATOM 5251 N N . VAL B 1 182 ? -11.828 -26.047 5.465 1 95.94 182 VAL B N 1
ATOM 5252 C CA . VAL B 1 182 ? -11.711 -26.469 4.074 1 95.94 182 VAL B CA 1
ATOM 5253 C C . VAL B 1 182 ? -10.516 -25.781 3.42 1 95.94 182 VAL B C 1
ATOM 5255 O O . VAL B 1 182 ? -9.734 -26.406 2.711 1 95.94 182 VAL B O 1
ATOM 5258 N N . SER B 1 183 ? -10.383 -24.531 3.742 1 96.62 183 SER B N 1
ATOM 5259 C CA . SER B 1 183 ? -9.398 -23.688 3.062 1 96.62 183 SER B CA 1
ATOM 5260 C C . SER B 1 183 ? -8.164 -23.469 3.924 1 96.62 183 SER B C 1
ATOM 5262 O O . SER B 1 183 ? -8.258 -23.359 5.148 1 96.62 183 SER B O 1
ATOM 5264 N N . ASN B 1 184 ? -7 -23.406 3.311 1 97 184 ASN B N 1
ATOM 5265 C CA . ASN B 1 184 ? -5.766 -22.969 3.953 1 97 184 ASN B CA 1
ATOM 5266 C C . ASN B 1 184 ? -4.879 -22.188 2.992 1 97 184 ASN B C 1
ATOM 5268 O O . ASN B 1 184 ? -4.801 -22.516 1.806 1 97 184 ASN B O 1
ATOM 5272 N N . MET B 1 185 ? -4.293 -21.125 3.494 1 98.12 185 MET B N 1
ATOM 5273 C CA . MET B 1 185 ? -3.289 -20.359 2.756 1 98.12 185 MET B CA 1
ATOM 5274 C C . MET B 1 185 ? -2.033 -20.156 3.598 1 98.12 185 MET B C 1
ATOM 5276 O O . MET B 1 185 ? -2.121 -19.812 4.781 1 98.12 185 MET B O 1
ATOM 5280 N N . TYR B 1 186 ? -0.927 -20.406 3.062 1 97.88 186 TYR B N 1
ATOM 5281 C CA . TYR B 1 186 ? 0.336 -20.031 3.693 1 97.88 186 TYR B CA 1
ATOM 5282 C C . TYR B 1 186 ? 1.489 -20.141 2.703 1 97.88 186 TYR B C 1
ATOM 5284 O O . TYR B 1 186 ? 1.406 -20.875 1.715 1 97.88 186 TYR B O 1
ATOM 5292 N N . ILE B 1 187 ? 2.492 -19.359 2.9 1 95.94 187 ILE B N 1
ATOM 5293 C CA . ILE B 1 187 ? 3.707 -19.438 2.094 1 95.94 187 ILE B CA 1
ATOM 5294 C C . ILE B 1 187 ? 4.512 -20.672 2.484 1 95.94 187 ILE B C 1
ATOM 5296 O O . ILE B 1 187 ? 4.988 -21.406 1.618 1 95.94 187 ILE B O 1
ATOM 5300 N N . THR B 1 188 ? 4.652 -20.797 3.799 1 93 188 THR B N 1
ATOM 5301 C CA . THR B 1 188 ? 5.359 -21.953 4.32 1 93 188 THR B CA 1
ATOM 5302 C C . THR B 1 188 ? 4.441 -22.797 5.211 1 93 188 THR B C 1
ATOM 5304 O O . THR B 1 188 ? 3.852 -22.281 6.16 1 93 188 THR B O 1
ATOM 5307 N N . GLY B 1 189 ? 4.371 -24.078 4.875 1 93.44 189 GLY B N 1
ATOM 5308 C CA . GLY B 1 189 ? 3.482 -24.969 5.617 1 93.44 189 GLY B CA 1
ATOM 5309 C C . GLY B 1 189 ? 4.016 -25.328 6.992 1 93.44 189 GLY B C 1
ATOM 5310 O O . GLY B 1 189 ? 5.164 -25.031 7.316 1 93.44 189 GLY B O 1
ATOM 5311 N N . PRO B 1 190 ? 3.193 -25.984 7.797 1 95.31 190 PRO B N 1
ATOM 5312 C CA . PRO B 1 190 ? 3.551 -26.344 9.172 1 95.31 190 PRO B CA 1
ATOM 5313 C C . PRO B 1 190 ? 4.809 -27.203 9.25 1 95.31 190 PRO B C 1
ATOM 5315 O O . PRO B 1 190 ? 5.637 -27.016 10.148 1 95.31 190 PRO B O 1
ATOM 5318 N N . ASP B 1 191 ? 4.98 -28.109 8.297 1 90.31 191 ASP B N 1
ATOM 5319 C CA . ASP B 1 191 ? 6.125 -29.016 8.312 1 90.31 191 ASP B CA 1
ATOM 5320 C C . ASP B 1 191 ? 7.434 -28.25 8.125 1 90.31 191 ASP B C 1
ATOM 5322 O O . ASP B 1 191 ? 8.414 -28.5 8.82 1 90.31 191 ASP B O 1
ATOM 5326 N N . VAL B 1 192 ? 7.379 -27.391 7.207 1 88 192 VAL B N 1
ATOM 5327 C CA . VAL B 1 192 ? 8.57 -26.594 6.945 1 88 192 VAL B CA 1
ATOM 5328 C C . VAL B 1 192 ? 8.852 -25.688 8.133 1 88 192 VAL B C 1
ATOM 5330 O O . VAL B 1 192 ? 10.008 -25.516 8.539 1 88 192 VAL B O 1
ATOM 5333 N N . ILE B 1 193 ? 7.797 -25.047 8.672 1 93.56 193 ILE B N 1
ATOM 5334 C CA . ILE B 1 193 ? 7.949 -24.156 9.828 1 93.56 193 ILE B CA 1
ATOM 5335 C C . ILE B 1 193 ? 8.547 -24.938 10.992 1 93.56 193 ILE B C 1
ATOM 5337 O O . ILE B 1 193 ? 9.469 -24.453 11.664 1 93.56 193 ILE B O 1
ATOM 5341 N N . ARG B 1 194 ? 8.039 -26.125 11.18 1 93.44 194 ARG B N 1
ATOM 5342 C CA . ARG B 1 194 ? 8.57 -26.969 12.242 1 93.44 194 ARG B CA 1
ATOM 5343 C C . ARG B 1 194 ? 10.047 -27.25 12.016 1 93.44 194 ARG B C 1
ATOM 5345 O O . ARG B 1 194 ? 10.852 -27.172 12.945 1 93.44 194 ARG B O 1
ATOM 5352 N N . ALA B 1 195 ? 10.398 -27.547 10.852 1 86.88 195 ALA B N 1
ATOM 5353 C CA . ALA B 1 195 ? 11.773 -27.891 10.508 1 86.88 195 ALA B CA 1
ATOM 5354 C C . ALA B 1 195 ? 12.711 -26.703 10.703 1 86.88 195 ALA B C 1
ATOM 5356 O O . ALA B 1 195 ? 13.859 -26.875 11.133 1 86.88 195 ALA B O 1
ATOM 5357 N N . VAL B 1 196 ? 12.242 -25.5 10.445 1 86.31 196 VAL B N 1
ATOM 5358 C CA . VAL B 1 196 ? 13.109 -24.328 10.422 1 86.31 196 VAL B CA 1
ATOM 5359 C C . VAL B 1 196 ? 13.102 -23.656 11.797 1 86.31 196 VAL B C 1
ATOM 5361 O O . VAL B 1 196 ? 14.141 -23.188 12.266 1 86.31 196 VAL B O 1
ATOM 5364 N N . THR B 1 197 ? 11.938 -23.562 12.484 1 89.5 197 THR B N 1
ATOM 5365 C CA . THR B 1 197 ? 11.82 -22.75 13.688 1 89.5 197 THR B CA 1
ATOM 5366 C C . THR B 1 197 ? 11.562 -23.625 14.914 1 89.5 197 THR B C 1
ATOM 5368 O O . THR B 1 197 ? 11.695 -23.172 16.047 1 89.5 197 THR B O 1
ATOM 5371 N N . GLY B 1 198 ? 11.156 -24.844 14.703 1 91.69 198 GLY B N 1
ATOM 5372 C CA . GLY B 1 198 ? 10.797 -25.734 15.805 1 91.69 198 GLY B CA 1
ATOM 5373 C C . GLY B 1 198 ? 9.375 -25.531 16.297 1 91.69 198 GLY B C 1
ATOM 5374 O O . GLY B 1 198 ? 8.898 -26.281 17.156 1 91.69 198 GLY B O 1
ATOM 5375 N N . GLU B 1 199 ? 8.656 -24.594 15.75 1 93.19 199 GLU B N 1
ATOM 5376 C CA . GLU B 1 199 ? 7.285 -24.312 16.172 1 93.19 199 GLU B CA 1
ATOM 5377 C C . GLU B 1 199 ? 6.309 -25.328 15.578 1 93.19 199 GLU B C 1
ATOM 5379 O O . GLU B 1 199 ? 6.41 -25.672 14.398 1 93.19 199 GLU B O 1
ATOM 5384 N N . GLU B 1 200 ? 5.465 -25.844 16.422 1 95.75 200 GLU B N 1
ATOM 5385 C CA . GLU B 1 200 ? 4.41 -26.75 15.977 1 95.75 200 GLU B CA 1
ATOM 5386 C C . GLU B 1 200 ? 3.074 -26.016 15.859 1 95.75 200 GLU B C 1
ATOM 5388 O O . GLU B 1 200 ? 2.645 -25.344 16.797 1 95.75 200 GLU B O 1
ATOM 5393 N N . ILE B 1 201 ? 2.459 -26.125 14.734 1 96.81 201 ILE B N 1
ATOM 5394 C CA . ILE B 1 201 ? 1.179 -25.484 14.484 1 96.81 201 ILE B CA 1
ATOM 5395 C C . ILE B 1 201 ? 0.407 -26.25 13.422 1 96.81 201 ILE B C 1
ATOM 5397 O O . ILE B 1 201 ? 1.002 -26.797 12.492 1 96.81 201 ILE B O 1
ATOM 5401 N N . SER B 1 202 ? -0.876 -26.391 13.578 1 97.25 202 SER B N 1
ATOM 5402 C CA . SER B 1 202 ? -1.695 -27.125 12.609 1 97.25 202 SER B CA 1
ATOM 5403 C C . SER B 1 202 ? -1.936 -26.281 11.352 1 97.25 202 SER B C 1
ATOM 5405 O O . SER B 1 202 ? -1.716 -25.078 11.352 1 97.25 202 SER B O 1
ATOM 5407 N N . HIS B 1 203 ? -2.342 -26.953 10.281 1 96.81 203 HIS B N 1
ATOM 5408 C CA . HIS B 1 203 ? -2.695 -26.281 9.039 1 96.81 203 HIS B CA 1
ATOM 5409 C C . HIS B 1 203 ? -3.777 -25.219 9.273 1 96.81 203 HIS B C 1
ATOM 5411 O O . HIS B 1 203 ? -3.674 -24.094 8.781 1 96.81 203 HIS B O 1
ATOM 5417 N N . GLU B 1 204 ? -4.785 -25.578 10.008 1 97.5 204 GLU B N 1
ATOM 5418 C CA . GLU B 1 204 ? -5.918 -24.703 10.273 1 97.5 204 GLU B CA 1
ATOM 5419 C C . GLU B 1 204 ? -5.504 -23.5 11.109 1 97.5 204 GLU B C 1
ATOM 5421 O O . GLU B 1 204 ? -5.895 -22.359 10.82 1 97.5 204 GLU B O 1
ATOM 5426 N N . GLU B 1 205 ? -4.727 -23.719 12.07 1 97.81 205 GLU B N 1
ATOM 5427 C CA . GLU B 1 205 ? -4.285 -22.641 12.938 1 97.81 205 GLU B CA 1
ATOM 5428 C C . GLU B 1 205 ? -3.34 -21.688 12.203 1 97.81 205 GLU B C 1
ATOM 5430 O O . GLU B 1 205 ? -3.332 -20.484 12.461 1 97.81 205 GLU B O 1
ATOM 5435 N N . LEU B 1 206 ? -2.594 -22.234 11.32 1 97.94 206 LEU B N 1
ATOM 5436 C CA . LEU B 1 206 ? -1.605 -21.453 10.594 1 97.94 206 LEU B CA 1
ATOM 5437 C C . LEU B 1 206 ? -2.271 -20.625 9.492 1 97.94 206 LEU B C 1
ATOM 5439 O O . LEU B 1 206 ? -2.033 -19.422 9.383 1 97.94 206 LEU B O 1
ATOM 5443 N N . GLY B 1 207 ? -3.076 -21.344 8.734 1 98.25 207 GLY B N 1
ATOM 5444 C CA . GLY B 1 207 ? -3.512 -20.688 7.508 1 98.25 207 GLY B CA 1
ATOM 5445 C C . GLY B 1 207 ? -4.977 -20.906 7.199 1 98.25 207 GLY B C 1
ATOM 5446 O O . GLY B 1 207 ? -5.398 -20.812 6.043 1 98.25 207 GLY B O 1
ATOM 5447 N N . GLY B 1 208 ? -5.742 -21.281 8.156 1 98.38 208 GLY B N 1
ATOM 5448 C CA . GLY B 1 208 ? -7.172 -21.469 7.949 1 98.38 208 GLY B CA 1
ATOM 5449 C C . GLY B 1 208 ? -7.93 -20.156 7.82 1 98.38 208 GLY B C 1
ATOM 5450 O O . GLY B 1 208 ? -7.332 -19.078 7.891 1 98.38 208 GLY B O 1
ATOM 5451 N N . ALA B 1 209 ? -9.219 -20.312 7.57 1 98.38 209 ALA B N 1
ATOM 5452 C CA . ALA B 1 209 ? -10.07 -19.141 7.355 1 98.38 209 ALA B CA 1
ATOM 5453 C C . ALA B 1 209 ? -10.062 -18.234 8.57 1 98.38 209 ALA B C 1
ATOM 5455 O O . ALA B 1 209 ? -10.008 -17 8.438 1 98.38 209 ALA B O 1
ATOM 5456 N N . GLY B 1 210 ? -10.102 -18.781 9.719 1 98.06 210 GLY B N 1
ATOM 5457 C CA . GLY B 1 210 ? -10.094 -18 10.938 1 98.06 210 GLY B CA 1
ATOM 5458 C C . GLY B 1 210 ? -8.828 -17.188 11.117 1 98.06 210 GLY B C 1
ATOM 5459 O O . GLY B 1 210 ? -8.875 -16.016 11.492 1 98.06 210 GLY B O 1
ATOM 5460 N N . ALA B 1 211 ? -7.66 -17.797 10.867 1 98.12 211 ALA B N 1
ATOM 5461 C CA . ALA B 1 211 ? -6.371 -17.109 10.977 1 98.12 211 ALA B CA 1
ATOM 5462 C C . ALA B 1 211 ? -6.289 -15.945 10 1 98.12 211 ALA B C 1
ATOM 5464 O O . ALA B 1 211 ? -5.887 -14.844 10.375 1 98.12 211 ALA B O 1
ATOM 5465 N N . HIS B 1 212 ? -6.711 -16.156 8.828 1 98.5 212 HIS B N 1
ATOM 5466 C CA . HIS B 1 212 ? -6.559 -15.125 7.797 1 98.5 212 HIS B CA 1
ATOM 5467 C C . HIS B 1 212 ? -7.633 -14.047 7.934 1 98.5 212 HIS B C 1
ATOM 5469 O O . HIS B 1 212 ? -7.391 -12.883 7.605 1 98.5 212 HIS B O 1
ATOM 5475 N N . ALA B 1 213 ? -8.828 -14.391 8.445 1 98.25 213 ALA B N 1
ATOM 5476 C CA . ALA B 1 213 ? -9.891 -13.414 8.641 1 98.25 213 ALA B CA 1
ATOM 5477 C C . ALA B 1 213 ? -9.664 -12.594 9.914 1 98.25 213 ALA B C 1
ATOM 5479 O O . ALA B 1 213 ? -10.047 -11.422 9.977 1 98.25 213 ALA B O 1
ATOM 5480 N N . GLY B 1 214 ? -9.023 -13.141 10.836 1 97.44 214 GLY B N 1
ATOM 5481 C CA . GLY B 1 214 ? -8.961 -12.492 12.133 1 97.44 214 GLY B CA 1
ATOM 5482 C C . GLY B 1 214 ? -7.59 -11.914 12.445 1 97.44 214 GLY B C 1
ATOM 5483 O O . GLY B 1 214 ? -7.477 -10.914 13.156 1 97.44 214 GLY B O 1
ATOM 5484 N N . LYS B 1 215 ? -6.531 -12.508 11.93 1 97.19 215 LYS B N 1
ATOM 5485 C CA . LYS B 1 215 ? -5.184 -12.117 12.344 1 97.19 215 LYS B CA 1
ATOM 5486 C C . LYS B 1 215 ? -4.434 -11.43 11.203 1 97.19 215 LYS B C 1
ATOM 5488 O O . LYS B 1 215 ? -4.051 -10.266 11.32 1 97.19 215 LYS B O 1
ATOM 5493 N N . SER B 1 216 ? -4.34 -12.125 10.086 1 97.81 216 SER B N 1
ATOM 5494 C CA . SER B 1 216 ? -3.434 -11.672 9.031 1 97.81 216 SER B CA 1
ATOM 5495 C C . SER B 1 216 ? -4.098 -10.625 8.141 1 97.81 216 SER B C 1
ATOM 5497 O O . SER B 1 216 ? -3.414 -9.859 7.457 1 97.81 216 SER B O 1
ATOM 5499 N N . GLY B 1 217 ? -5.43 -10.617 8.047 1 97.81 217 GLY B N 1
ATOM 5500 C CA . GLY B 1 217 ? -6.16 -9.695 7.195 1 97.81 217 GLY B CA 1
ATOM 5501 C C . GLY B 1 217 ? -6.16 -10.094 5.734 1 97.81 217 GLY B C 1
ATOM 5502 O O . GLY B 1 217 ? -6.566 -9.312 4.871 1 97.81 217 GLY B O 1
ATOM 5503 N N . ASN B 1 218 ? -5.734 -11.359 5.414 1 98.38 218 ASN B N 1
ATOM 5504 C CA . ASN B 1 218 ? -5.672 -11.805 4.027 1 98.38 218 ASN B CA 1
ATOM 5505 C C . ASN B 1 218 ? -7.055 -12.156 3.49 1 98.38 218 ASN B C 1
ATOM 5507 O O . ASN B 1 218 ? -7.312 -12.023 2.293 1 98.38 218 ASN B O 1
ATOM 5511 N N . ALA B 1 219 ? -7.91 -12.648 4.363 1 98.69 219 ALA B N 1
ATOM 5512 C CA . ALA B 1 219 ? -9.242 -13.07 3.941 1 98.69 219 ALA B CA 1
ATOM 5513 C C . ALA B 1 219 ? -10.266 -11.969 4.172 1 98.69 219 ALA B C 1
ATOM 5515 O O . ALA B 1 219 ? -10.305 -11.359 5.246 1 98.69 219 ALA B O 1
ATOM 5516 N N . HIS B 1 220 ? -11.078 -11.75 3.227 1 98.75 220 HIS B N 1
ATOM 5517 C CA . HIS B 1 220 ? -12.078 -10.695 3.297 1 98.75 220 HIS B CA 1
ATOM 5518 C C . HIS B 1 220 ? -13.43 -11.234 3.75 1 98.75 220 HIS B C 1
ATOM 5520 O O . HIS B 1 220 ? -14.219 -10.516 4.367 1 98.75 220 HIS B O 1
ATOM 5526 N N . PHE B 1 221 ? -13.688 -12.438 3.346 1 98.88 221 PHE B N 1
ATOM 5527 C CA . PHE B 1 221 ? -14.93 -13.109 3.713 1 98.88 221 PHE B CA 1
ATOM 5528 C C . PHE B 1 221 ? -14.656 -14.516 4.23 1 98.88 221 PHE B C 1
ATOM 5530 O O . PHE B 1 221 ? -13.805 -15.227 3.684 1 98.88 221 PHE B O 1
ATOM 5537 N N . ARG B 1 222 ? -15.328 -14.883 5.297 1 98.69 222 ARG B N 1
ATOM 5538 C CA . ARG B 1 222 ? -15.211 -16.188 5.938 1 98.69 222 ARG B CA 1
ATOM 5539 C C . ARG B 1 222 ? -16.578 -16.859 6.055 1 98.69 222 ARG B C 1
ATOM 5541 O O . ARG B 1 222 ? -17.531 -16.266 6.535 1 98.69 222 ARG B O 1
ATOM 5548 N N . TYR B 1 223 ? -16.688 -18.031 5.617 1 98.5 223 TYR B N 1
ATOM 5549 C CA . TYR B 1 223 ? -17.953 -18.75 5.656 1 98.5 223 TYR B CA 1
ATOM 5550 C C . TYR B 1 223 ? -17.766 -20.141 6.27 1 98.5 223 TYR B C 1
ATOM 5552 O O . TYR B 1 223 ? -16.641 -20.609 6.43 1 98.5 223 TYR B O 1
ATOM 5560 N N . ALA B 1 224 ? -18.906 -20.812 6.594 1 97.56 224 ALA B N 1
ATOM 5561 C CA . ALA B 1 224 ? -18.891 -22.094 7.27 1 97.56 224 ALA B CA 1
ATOM 5562 C C . ALA B 1 224 ? -18.938 -23.25 6.262 1 97.56 224 ALA B C 1
ATOM 5564 O O . ALA B 1 224 ? -18.547 -24.375 6.57 1 97.56 224 ALA B O 1
ATOM 5565 N N . SER B 1 225 ? -19.422 -22.969 5.039 1 96.94 225 SER B N 1
ATOM 5566 C CA . SER B 1 225 ? -19.578 -24 4.031 1 96.94 225 SER B CA 1
ATOM 5567 C C . SER B 1 225 ? -19.312 -23.469 2.631 1 96.94 225 SER B C 1
ATOM 5569 O O . SER B 1 225 ? -19.344 -22.25 2.414 1 96.94 225 SER B O 1
ATOM 5571 N N . GLU B 1 226 ? -19.031 -24.375 1.673 1 97.12 226 GLU B N 1
ATOM 5572 C CA . GLU B 1 226 ? -18.812 -23.984 0.285 1 97.12 226 GLU B CA 1
ATOM 5573 C C . GLU B 1 226 ? -20.062 -23.312 -0.296 1 97.12 226 GLU B C 1
ATOM 5575 O O . GLU B 1 226 ? -19.969 -22.344 -1.047 1 97.12 226 GLU B O 1
ATOM 5580 N N . GLU B 1 227 ? -21.219 -23.859 0.094 1 96.88 227 GLU B N 1
ATOM 5581 C CA . GLU B 1 227 ? -22.484 -23.344 -0.423 1 96.88 227 GLU B CA 1
ATOM 5582 C C . GLU B 1 227 ? -22.688 -21.891 -0.009 1 96.88 227 GLU B C 1
ATOM 5584 O O . GLU B 1 227 ? -23.031 -21.047 -0.839 1 96.88 227 GLU B O 1
ATOM 5589 N N . GLU B 1 228 ? -22.469 -21.578 1.235 1 98 228 GLU B N 1
ATOM 5590 C CA . GLU B 1 228 ? -22.609 -20.219 1.729 1 98 228 GLU B CA 1
ATOM 5591 C C . GLU B 1 228 ? -21.578 -19.297 1.082 1 98 228 GLU B C 1
ATOM 5593 O O . GLU B 1 228 ? -21.875 -18.141 0.777 1 98 228 GLU B O 1
ATOM 5598 N N . CYS B 1 229 ? -20.406 -19.828 0.969 1 98.38 229 CYS B N 1
ATOM 5599 C CA . CYS B 1 229 ? -19.328 -19.062 0.354 1 98.38 229 CYS B CA 1
ATOM 5600 C C . CYS B 1 229 ? -19.688 -18.656 -1.072 1 98.38 229 CYS B C 1
ATOM 5602 O O . CYS B 1 229 ? -19.547 -17.484 -1.446 1 98.38 229 CYS B O 1
ATOM 5604 N N . ILE B 1 230 ? -20.172 -19.594 -1.833 1 98.06 230 ILE B N 1
ATOM 5605 C CA . ILE B 1 230 ? -20.531 -19.359 -3.225 1 98.06 230 ILE B CA 1
ATOM 5606 C C . ILE B 1 230 ? -21.672 -18.344 -3.291 1 98.06 230 ILE B C 1
ATOM 5608 O O . ILE B 1 230 ? -21.672 -17.453 -4.133 1 98.06 230 ILE B O 1
ATOM 5612 N N . ALA B 1 231 ? -22.625 -18.484 -2.398 1 98.31 231 ALA B N 1
ATOM 5613 C CA . ALA B 1 231 ? -23.703 -17.5 -2.32 1 98.31 231 ALA B CA 1
ATOM 5614 C C . ALA B 1 231 ? -23.156 -16.109 -2.037 1 98.31 231 ALA B C 1
ATOM 5616 O O . ALA B 1 231 ? -23.641 -15.109 -2.576 1 98.31 231 ALA B O 1
ATOM 5617 N N . GLY B 1 232 ? -22.172 -16.047 -1.178 1 98.62 232 GLY B N 1
ATOM 5618 C CA . GLY B 1 232 ? -21.531 -14.773 -0.868 1 98.62 232 GLY B CA 1
ATOM 5619 C C . GLY B 1 232 ? -20.844 -14.141 -2.068 1 98.62 232 GLY B C 1
ATOM 5620 O O . GLY B 1 232 ? -20.891 -12.922 -2.242 1 98.62 232 GLY B O 1
ATOM 5621 N N . VAL B 1 233 ? -20.188 -14.969 -2.895 1 98.81 233 VAL B N 1
ATOM 5622 C CA . VAL B 1 233 ? -19.531 -14.484 -4.105 1 98.81 233 VAL B CA 1
ATOM 5623 C C . VAL B 1 233 ? -20.562 -13.836 -5.027 1 98.81 233 VAL B C 1
ATOM 5625 O O . VAL B 1 233 ? -20.359 -12.734 -5.539 1 98.81 233 VAL B O 1
ATOM 5628 N N . ARG B 1 234 ? -21.672 -14.539 -5.227 1 98.56 234 ARG B N 1
ATOM 5629 C CA . ARG B 1 234 ? -22.734 -14.023 -6.066 1 98.56 234 ARG B CA 1
ATOM 5630 C C . ARG B 1 234 ? -23.297 -12.719 -5.504 1 98.56 234 ARG B C 1
ATOM 5632 O O . ARG B 1 234 ? -23.547 -11.773 -6.258 1 98.56 234 ARG B O 1
ATOM 5639 N N . GLN B 1 235 ? -23.438 -12.672 -4.195 1 98.31 235 GLN B N 1
ATOM 5640 C CA . GLN B 1 235 ? -23.922 -11.461 -3.545 1 98.31 235 GLN B CA 1
ATOM 5641 C C . GLN B 1 235 ? -22.969 -10.289 -3.771 1 98.31 235 GLN B C 1
ATOM 5643 O O . GLN B 1 235 ? -23.391 -9.188 -4.113 1 98.31 235 GLN B O 1
ATOM 5648 N N . LEU B 1 236 ? -21.703 -10.5 -3.615 1 98.81 236 LEU B N 1
ATOM 5649 C CA . LEU B 1 236 ? -20.719 -9.453 -3.83 1 98.81 236 LEU B CA 1
ATOM 5650 C C . LEU B 1 236 ? -20.797 -8.906 -5.25 1 98.81 236 LEU B C 1
ATOM 5652 O O . LEU B 1 236 ? -20.781 -7.688 -5.457 1 98.81 236 LEU B O 1
ATOM 5656 N N . LEU B 1 237 ? -20.906 -9.805 -6.18 1 98.62 237 LEU B N 1
ATOM 5657 C CA . LEU B 1 237 ? -20.938 -9.414 -7.586 1 98.62 237 LEU B CA 1
ATOM 5658 C C . LEU B 1 237 ? -22.141 -8.523 -7.871 1 98.62 237 LEU B C 1
ATOM 5660 O O . LEU B 1 237 ? -22.094 -7.684 -8.773 1 98.62 237 LEU B O 1
ATOM 5664 N N . SER B 1 238 ? -23.219 -8.672 -7.102 1 98.06 238 SER B N 1
ATOM 5665 C CA . SER B 1 238 ? -24.422 -7.875 -7.309 1 98.06 238 SER B CA 1
ATOM 5666 C C . SER B 1 238 ? -24.188 -6.41 -6.953 1 98.06 238 SER B C 1
ATOM 5668 O O . SER B 1 238 ? -24.938 -5.535 -7.367 1 98.06 238 SER B O 1
ATOM 5670 N N . TYR B 1 239 ? -23.125 -6.078 -6.125 1 98.69 239 TYR B N 1
ATOM 5671 C CA . TYR B 1 239 ? -22.812 -4.711 -5.727 1 98.69 239 TYR B CA 1
ATOM 5672 C C . TYR B 1 239 ? -21.875 -4.051 -6.723 1 98.69 239 TYR B C 1
ATOM 5674 O O . TYR B 1 239 ? -21.703 -2.828 -6.719 1 98.69 239 TYR B O 1
ATOM 5682 N N . LEU B 1 240 ? -21.188 -4.84 -7.594 1 98.75 240 LEU B N 1
ATOM 5683 C CA . LEU B 1 240 ? -20.031 -4.359 -8.328 1 98.75 240 LEU B CA 1
ATOM 5684 C C . LEU B 1 240 ? -20.375 -4.121 -9.797 1 98.75 240 LEU B C 1
ATOM 5686 O O . LEU B 1 240 ? -21.203 -4.836 -10.367 1 98.75 240 LEU B O 1
ATOM 5690 N N . PRO B 1 241 ? -19.75 -3.115 -10.406 1 98.44 241 PRO B N 1
ATOM 5691 C CA . PRO B 1 241 ? -19.828 -3.031 -11.867 1 98.44 241 PRO B CA 1
ATOM 5692 C C . PRO B 1 241 ? -19 -4.113 -12.555 1 98.44 241 PRO B C 1
ATOM 5694 O O . PRO B 1 241 ? -18.25 -4.836 -11.898 1 98.44 241 PRO B O 1
ATOM 5697 N N . GLN B 1 242 ? -19.172 -4.246 -13.875 1 98.44 242 GLN B N 1
ATOM 5698 C CA . GLN B 1 242 ? -18.375 -5.211 -14.641 1 98.44 242 GLN B CA 1
ATOM 5699 C C . GLN B 1 242 ? -16.922 -4.754 -14.766 1 98.44 242 GLN B C 1
ATOM 5701 O O . GLN B 1 242 ? -16.016 -5.582 -14.867 1 98.44 242 GLN B O 1
ATOM 5706 N N . HIS B 1 243 ? -16.75 -3.49 -14.852 1 98.56 243 HIS B N 1
ATOM 5707 C CA . HIS B 1 243 ? -15.422 -2.904 -15.023 1 98.56 243 HIS B CA 1
ATOM 5708 C C . HIS B 1 243 ? -15.406 -1.441 -14.594 1 98.56 243 HIS B C 1
ATOM 5710 O O . HIS B 1 243 ? -16.453 -0.877 -14.258 1 98.56 243 HIS B O 1
ATOM 5716 N N . ASN B 1 244 ? -14.258 -0.817 -14.609 1 98.25 244 ASN B N 1
ATOM 5717 C CA . ASN B 1 244 ? -14.055 0.522 -14.062 1 98.25 244 ASN B CA 1
ATOM 5718 C C . ASN B 1 244 ? -14.68 1.59 -14.953 1 98.25 244 ASN B C 1
ATOM 5720 O O . ASN B 1 244 ? -14.734 2.764 -14.578 1 98.25 244 ASN B O 1
ATOM 5724 N N . GLY B 1 245 ? -15.188 1.237 -16.109 1 96.81 245 GLY B N 1
ATOM 5725 C CA . GLY B 1 245 ? -15.781 2.203 -17.016 1 96.81 245 GLY B CA 1
ATOM 5726 C C . GLY B 1 245 ? -17.281 2.361 -16.828 1 96.81 245 GLY B C 1
ATOM 5727 O O . GLY B 1 245 ? -17.906 3.199 -17.469 1 96.81 245 GLY B O 1
ATOM 5728 N N . GLU B 1 246 ? -17.781 1.624 -15.914 1 96.19 246 GLU B N 1
ATOM 5729 C CA . GLU B 1 246 ? -19.234 1.728 -15.695 1 96.19 246 GLU B CA 1
ATOM 5730 C C . GLU B 1 246 ? -19.547 1.9 -14.219 1 96.19 246 GLU B C 1
ATOM 5732 O O . GLU B 1 246 ? -18.688 1.688 -13.359 1 96.19 246 GLU B O 1
ATOM 5737 N N . ALA B 1 247 ? -20.766 2.357 -13.945 1 95.81 247 ALA B N 1
ATOM 5738 C CA . ALA B 1 247 ? -21.25 2.5 -12.578 1 95.81 247 ALA B CA 1
ATOM 5739 C C . ALA B 1 247 ? -21.812 1.18 -12.055 1 95.81 247 ALA B C 1
ATOM 5741 O O . ALA B 1 247 ? -22.219 0.313 -12.836 1 95.81 247 ALA B O 1
ATOM 5742 N N . PRO B 1 248 ? -21.797 0.987 -10.734 1 97.06 248 PRO B N 1
ATOM 5743 C CA . PRO B 1 248 ? -22.438 -0.211 -10.18 1 97.06 248 PRO B CA 1
ATOM 5744 C C . PRO B 1 248 ? -23.922 -0.3 -10.516 1 97.06 248 PRO B C 1
ATOM 5746 O O . PRO B 1 248 ? -24.562 0.72 -10.797 1 97.06 248 PRO B O 1
ATOM 5749 N N . PRO B 1 249 ? -24.469 -1.495 -10.508 1 95.56 249 PRO B N 1
ATOM 5750 C CA . PRO B 1 249 ? -25.891 -1.668 -10.812 1 95.56 249 PRO B CA 1
ATOM 5751 C C . PRO B 1 249 ? -26.812 -1.024 -9.766 1 95.56 249 PRO B C 1
ATOM 5753 O O . PRO B 1 249 ? -26.469 -1.017 -8.578 1 95.56 249 PRO B O 1
ATOM 5756 N N . VAL B 1 250 ? -27.922 -0.466 -10.219 1 96 250 VAL B N 1
ATOM 5757 C CA . VAL B 1 250 ? -28.969 0.056 -9.344 1 96 250 VAL B CA 1
ATOM 5758 C C . VAL B 1 250 ? -30.094 -0.971 -9.203 1 96 250 VAL B C 1
ATOM 5760 O O . VAL B 1 250 ? -30.578 -1.501 -10.203 1 96 250 VAL B O 1
ATOM 5763 N N . VAL B 1 251 ? -30.406 -1.277 -8.008 1 95.38 251 VAL B N 1
ATOM 5764 C CA . VAL B 1 251 ? -31.422 -2.297 -7.746 1 95.38 251 VAL B CA 1
ATOM 5765 C C . VAL B 1 251 ? -32.594 -1.674 -7.016 1 95.38 251 VAL B C 1
ATOM 5767 O O . VAL B 1 251 ? -32.438 -0.808 -6.156 1 95.38 251 VAL B O 1
ATOM 5770 N N . ASP B 1 252 ? -33.812 -2.072 -7.449 1 94.88 252 ASP B N 1
ATOM 5771 C CA . ASP B 1 252 ? -35 -1.644 -6.707 1 94.88 252 ASP B CA 1
ATOM 5772 C C . ASP B 1 252 ? -35.156 -2.441 -5.418 1 94.88 252 ASP B C 1
ATOM 5774 O O . ASP B 1 252 ? -35.531 -3.613 -5.449 1 94.88 252 ASP B O 1
ATOM 5778 N N . THR B 1 253 ? -34.906 -1.827 -4.32 1 95 253 THR B N 1
ATOM 5779 C CA . THR B 1 253 ? -34.938 -2.52 -3.037 1 95 253 THR B CA 1
ATOM 5780 C C . THR B 1 253 ? -36.312 -2.342 -2.375 1 95 253 THR B C 1
ATOM 5782 O O . THR B 1 253 ? -36.625 -3.016 -1.39 1 95 253 THR B O 1
ATOM 5785 N N . GLY B 1 254 ? -37.062 -1.456 -2.877 1 95.12 254 GLY B N 1
ATOM 5786 C CA . GLY B 1 254 ? -38.375 -1.172 -2.297 1 95.12 254 GLY B CA 1
ATOM 5787 C C . GLY B 1 254 ? -38.312 -0.327 -1.04 1 95.12 254 GLY B C 1
ATOM 5788 O O . GLY B 1 254 ? -39.344 0.005 -0.444 1 95.12 254 GLY B O 1
ATOM 5789 N N . ASP B 1 255 ? -37.125 0.035 -0.585 1 96.75 255 ASP B N 1
ATOM 5790 C CA . ASP B 1 255 ? -36.938 0.852 0.609 1 96.75 255 ASP B CA 1
ATOM 5791 C C . ASP B 1 255 ? -37 2.34 0.271 1 96.75 255 ASP B C 1
ATOM 5793 O O . ASP B 1 255 ? -36.125 2.848 -0.45 1 96.75 255 ASP B O 1
ATOM 5797 N N . PRO B 1 256 ? -37.969 3.066 0.79 1 96.12 256 PRO B N 1
ATOM 5798 C CA . PRO B 1 256 ? -38.094 4.48 0.433 1 96.12 256 PRO B CA 1
ATOM 5799 C C . PRO B 1 256 ? -36.906 5.305 0.865 1 96.12 256 PRO B C 1
ATOM 5801 O O . PRO B 1 256 ? -36.406 5.164 1.995 1 96.12 256 PRO B O 1
ATOM 5804 N N . VAL B 1 257 ? -36.469 6.148 -0.018 1 94.88 257 VAL B N 1
ATOM 5805 C CA . VAL B 1 257 ? -35.281 6.949 0.212 1 94.88 257 VAL B CA 1
ATOM 5806 C C . VAL B 1 257 ? -35.531 7.965 1.324 1 94.88 257 VAL B C 1
ATOM 5808 O O . VAL B 1 257 ? -34.625 8.344 2.057 1 94.88 257 VAL B O 1
ATOM 5811 N N . ASP B 1 258 ? -36.781 8.383 1.514 1 93.19 258 ASP B N 1
ATOM 5812 C CA . ASP B 1 258 ? -37.125 9.422 2.479 1 93.19 258 ASP B CA 1
ATOM 5813 C C . ASP B 1 258 ? -37.625 8.82 3.787 1 93.19 258 ASP B C 1
ATOM 5815 O O . ASP B 1 258 ? -38.219 9.516 4.617 1 93.19 258 ASP B O 1
ATOM 5819 N N . ARG B 1 259 ? -37.406 7.492 3.895 1 96.06 259 ARG B N 1
ATOM 5820 C CA . ARG B 1 259 ? -37.75 6.863 5.168 1 96.06 259 ARG B CA 1
ATOM 5821 C C . ARG B 1 259 ? -37 7.535 6.316 1 96.06 259 ARG B C 1
ATOM 5823 O O . ARG B 1 259 ? -35.812 7.844 6.199 1 96.06 259 ARG B O 1
ATOM 5830 N N . THR B 1 260 ? -37.75 7.875 7.434 1 96 260 THR B N 1
ATOM 5831 C CA . THR B 1 260 ? -37.094 8.492 8.586 1 96 260 THR B CA 1
ATOM 5832 C C . THR B 1 260 ? -36.406 7.438 9.453 1 96 260 THR B C 1
ATOM 5834 O O . THR B 1 260 ? -36.688 6.242 9.32 1 96 260 THR B O 1
ATOM 5837 N N . THR B 1 261 ? -35.438 7.848 10.195 1 95.5 261 THR B N 1
ATOM 5838 C CA . THR B 1 261 ? -34.656 6.969 11.055 1 95.5 261 THR B CA 1
ATOM 5839 C C . THR B 1 261 ? -34.688 7.461 12.5 1 95.5 261 THR B C 1
ATOM 5841 O O . THR B 1 261 ? -33.656 7.738 13.086 1 95.5 261 THR B O 1
ATOM 5844 N N . PRO B 1 262 ? -35.844 7.551 13.18 1 95.06 262 PRO B N 1
ATOM 5845 C CA . PRO B 1 262 ? -35.969 8.102 14.539 1 95.06 262 PRO B CA 1
ATOM 5846 C C . PRO B 1 262 ? -35.219 7.258 15.57 1 95.06 262 PRO B C 1
ATOM 5848 O O . PRO B 1 262 ? -34.812 7.773 16.625 1 95.06 262 PRO B O 1
ATOM 5851 N N . GLU B 1 263 ? -35 5.988 15.266 1 94.5 263 GLU B N 1
ATOM 5852 C CA . GLU B 1 263 ? -34.344 5.09 16.188 1 94.5 263 GLU B CA 1
ATOM 5853 C C . GLU B 1 263 ? -32.906 5.543 16.453 1 94.5 263 GLU B C 1
ATOM 5855 O O . GLU B 1 263 ? -32.281 5.148 17.453 1 94.5 263 GLU B O 1
ATOM 5860 N N . LEU B 1 264 ? -32.312 6.352 15.57 1 94.75 264 LEU B N 1
ATOM 5861 C CA . LEU B 1 264 ? -30.953 6.824 15.711 1 94.75 264 LEU B CA 1
ATOM 5862 C C . LEU B 1 264 ? -30.812 7.723 16.938 1 94.75 264 LEU B C 1
ATOM 5864 O O . LEU B 1 264 ? -29.719 7.863 17.484 1 94.75 264 LEU B O 1
ATOM 5868 N N . LEU B 1 265 ? -31.875 8.328 17.391 1 91.62 265 LEU B N 1
ATOM 5869 C CA . LEU B 1 265 ? -31.859 9.211 18.547 1 91.62 265 LEU B CA 1
ATOM 5870 C C . LEU B 1 265 ? -31.562 8.422 19.828 1 91.62 265 LEU B C 1
ATOM 5872 O O . LEU B 1 265 ? -30.984 8.953 20.766 1 91.62 265 LEU B O 1
ATOM 5876 N N . ASP B 1 266 ? -31.844 7.125 19.781 1 91 266 ASP B N 1
ATOM 5877 C CA . ASP B 1 266 ? -31.688 6.289 20.969 1 91 266 ASP B CA 1
ATOM 5878 C C . ASP B 1 266 ? -30.453 5.402 20.844 1 91 266 ASP B C 1
ATOM 5880 O O . ASP B 1 266 ? -29.969 4.859 21.844 1 91 266 ASP B O 1
ATOM 5884 N N . LEU B 1 267 ? -29.984 5.316 19.641 1 90.56 267 LEU B N 1
ATOM 5885 C CA . LEU B 1 267 ? -28.922 4.359 19.391 1 90.56 267 LEU B CA 1
ATOM 5886 C C . LEU B 1 267 ? -27.578 4.891 19.891 1 90.56 267 LEU B C 1
ATOM 5888 O O . LEU B 1 267 ? -26.719 4.113 20.328 1 90.56 267 LEU B O 1
ATOM 5892 N N . ILE B 1 268 ? -27.359 6.145 19.906 1 86.75 268 ILE B N 1
ATOM 5893 C CA . ILE B 1 268 ? -26.094 6.727 20.312 1 86.75 268 ILE B CA 1
ATOM 5894 C C . ILE B 1 268 ? -26.156 7.176 21.766 1 86.75 268 ILE B C 1
ATOM 5896 O O . ILE B 1 268 ? -26.953 8.062 22.109 1 86.75 268 ILE B O 1
ATOM 5900 N N . PRO B 1 269 ? -25.344 6.609 22.578 1 86.81 269 PRO B N 1
ATOM 5901 C CA . PRO B 1 269 ? -25.359 6.992 24 1 86.81 269 PRO B CA 1
ATOM 5902 C C . PRO B 1 269 ? -24.953 8.445 24.219 1 86.81 269 PRO B C 1
ATOM 5904 O O . PRO B 1 269 ? -24.094 8.969 23.516 1 86.81 269 PRO B O 1
ATOM 5907 N N . GLU B 1 270 ? -25.438 8.984 25.219 1 81.5 270 GLU B N 1
ATOM 5908 C CA . GLU B 1 270 ? -25.109 10.367 25.578 1 81.5 270 GLU B CA 1
ATOM 5909 C C . GLU B 1 270 ? -23.719 10.461 26.203 1 81.5 270 GLU B C 1
ATOM 5911 O O . GLU B 1 270 ? -23 11.43 25.969 1 81.5 270 GLU B O 1
ATOM 5916 N N . GLU B 1 271 ? -23.5 9.359 26.859 1 81.62 271 GLU B N 1
ATOM 5917 C CA . GLU B 1 271 ? -22.188 9.32 27.484 1 81.62 271 GLU B CA 1
ATOM 5918 C C . GLU B 1 271 ? -21.094 9.133 26.438 1 81.62 271 GLU B C 1
ATOM 5920 O O . GLU B 1 271 ? -21.062 8.125 25.734 1 81.62 271 GLU B O 1
ATOM 5925 N N . GLU B 1 272 ? -20.219 10.008 26.438 1 78.94 272 GLU B N 1
ATOM 5926 C CA . GLU B 1 272 ? -19.188 10.07 25.422 1 78.94 272 GLU B CA 1
ATOM 5927 C C . GLU B 1 272 ? -18.328 8.805 25.422 1 78.94 272 GLU B C 1
ATOM 5929 O O . GLU B 1 272 ? -17.797 8.406 24.391 1 78.94 272 GLU B O 1
ATOM 5934 N N . ARG B 1 273 ? -18.156 8.242 26.531 1 79.38 273 ARG B N 1
ATOM 5935 C CA . ARG B 1 273 ? -17.234 7.117 26.656 1 79.38 273 ARG B CA 1
ATOM 5936 C C . ARG B 1 273 ? -17.953 5.793 26.406 1 79.38 273 ARG B C 1
ATOM 5938 O O . ARG B 1 273 ? -17.297 4.766 26.203 1 79.38 273 ARG B O 1
ATOM 5945 N N . ARG B 1 274 ? -19.203 5.785 26.359 1 89.38 274 ARG B N 1
ATOM 5946 C CA . ARG B 1 274 ? -19.938 4.539 26.188 1 89.38 274 ARG B CA 1
ATOM 5947 C C . ARG B 1 274 ? -19.953 4.102 24.734 1 89.38 274 ARG B C 1
ATOM 5949 O O . ARG B 1 274 ? -20.266 4.898 23.844 1 89.38 274 ARG B O 1
ATOM 5956 N N . GLY B 1 275 ? -19.594 2.871 24.531 1 93.31 275 GLY B N 1
ATOM 5957 C CA . GLY B 1 275 ? -19.547 2.314 23.188 1 93.31 275 GLY B CA 1
ATOM 5958 C C . GLY B 1 275 ? -20.906 1.92 22.656 1 93.31 275 GLY B C 1
ATOM 5959 O O . GLY B 1 275 ? -21.875 1.839 23.406 1 93.31 275 GLY B O 1
ATOM 5960 N N . TYR B 1 276 ? -21.078 1.789 21.375 1 95.94 276 TYR B N 1
ATOM 5961 C CA . TYR B 1 276 ? -22.234 1.244 20.656 1 95.94 276 TYR B CA 1
ATOM 5962 C C . TYR B 1 276 ? -21.797 0.575 19.359 1 95.94 276 TYR B C 1
ATOM 5964 O O . TYR B 1 276 ? -20.656 0.739 18.922 1 95.94 276 TYR B O 1
ATOM 5972 N N . ASP B 1 277 ? -22.609 -0.301 18.828 1 97.31 277 ASP B N 1
ATOM 5973 C CA . ASP B 1 277 ? -22.328 -1.015 17.594 1 97.31 277 ASP B CA 1
ATOM 5974 C C . ASP B 1 277 ? -22.781 -0.208 16.375 1 97.31 277 ASP B C 1
ATOM 5976 O O . ASP B 1 277 ? -23.969 -0.028 16.156 1 97.31 277 ASP B O 1
ATOM 5980 N N . VAL B 1 278 ? -21.828 0.248 15.594 1 98.06 278 VAL B N 1
ATOM 5981 C CA . VAL B 1 278 ? -22.125 1.12 14.461 1 98.06 278 VAL B CA 1
ATOM 5982 C C . VAL B 1 278 ? -22.953 0.363 13.422 1 98.06 278 VAL B C 1
ATOM 5984 O O . VAL B 1 278 ? -23.609 0.975 12.586 1 98.06 278 VAL B O 1
ATOM 5987 N N . ARG B 1 279 ? -22.969 -0.938 13.43 1 98.12 279 ARG B N 1
ATOM 5988 C CA . ARG B 1 279 ? -23.734 -1.751 12.492 1 98.12 279 ARG B CA 1
ATOM 5989 C C . ARG B 1 279 ? -25.234 -1.481 12.648 1 98.12 279 ARG B C 1
ATOM 5991 O O . ARG B 1 279 ? -25.984 -1.591 11.68 1 98.12 279 ARG B O 1
ATOM 5998 N N . SER B 1 280 ? -25.609 -1.087 13.859 1 97.69 280 SER B N 1
ATOM 5999 C CA . SER B 1 280 ? -27 -0.709 14.07 1 97.69 280 SER B CA 1
ATOM 6000 C C . SER B 1 280 ? -27.344 0.58 13.328 1 97.69 280 SER B C 1
ATOM 6002 O O . SER B 1 280 ? -28.438 0.727 12.805 1 97.69 280 SER B O 1
ATOM 6004 N N . VAL B 1 281 ? -26.375 1.514 13.312 1 98.06 281 VAL B N 1
ATOM 6005 C CA . VAL B 1 281 ? -26.562 2.752 12.562 1 98.06 281 VAL B CA 1
ATOM 6006 C C . VAL B 1 281 ? -26.656 2.445 11.07 1 98.06 281 VAL B C 1
ATOM 6008 O O . VAL B 1 281 ? -27.531 2.955 10.383 1 98.06 281 VAL B O 1
ATOM 6011 N N . ILE B 1 282 ? -25.781 1.585 10.586 1 98.69 282 ILE B N 1
ATOM 6012 C CA . ILE B 1 282 ? -25.75 1.194 9.18 1 98.69 282 ILE B CA 1
ATOM 6013 C C . ILE B 1 282 ? -27.094 0.55 8.797 1 98.69 282 ILE B C 1
ATOM 6015 O O . ILE B 1 282 ? -27.688 0.896 7.773 1 98.69 282 ILE B O 1
ATOM 6019 N N . ALA B 1 283 ? -27.594 -0.354 9.641 1 97.88 283 ALA B N 1
ATOM 6020 C CA . ALA B 1 283 ? -28.844 -1.061 9.375 1 97.88 283 ALA B CA 1
ATOM 6021 C C . ALA B 1 283 ? -30.016 -0.09 9.32 1 97.88 283 ALA B C 1
ATOM 6023 O O . ALA B 1 283 ? -30.984 -0.308 8.578 1 97.88 283 ALA B O 1
ATOM 6024 N N . SER B 1 284 ? -29.953 0.977 10.109 1 97.38 284 SER B N 1
ATOM 6025 C CA . SER B 1 284 ? -31.047 1.951 10.195 1 97.38 284 SER B CA 1
ATOM 6026 C C . SER B 1 284 ? -31.031 2.887 8.992 1 97.38 284 SER B C 1
ATOM 6028 O O . SER B 1 284 ? -32.094 3.232 8.461 1 97.38 284 SER B O 1
ATOM 6030 N N . VAL B 1 285 ? -29.906 3.256 8.531 1 98.19 285 VAL B N 1
ATOM 6031 C CA . VAL B 1 285 ? -29.781 4.328 7.555 1 98.19 285 VAL B CA 1
ATOM 6032 C C . VAL B 1 285 ? -29.859 3.756 6.141 1 98.19 285 VAL B C 1
ATOM 6034 O O . VAL B 1 285 ? -30.531 4.32 5.273 1 98.19 285 VAL B O 1
ATOM 6037 N N . PHE B 1 286 ? -29.25 2.697 5.836 1 98.56 286 PHE B N 1
ATOM 6038 C CA . PHE B 1 286 ? -29.141 2.158 4.484 1 98.56 286 PHE B CA 1
ATOM 6039 C C . PHE B 1 286 ? -30.281 1.198 4.191 1 98.56 286 PHE B C 1
ATOM 6041 O O . PHE B 1 286 ? -31.094 0.915 5.066 1 98.56 286 PHE B O 1
ATOM 6048 N N . ASP B 1 287 ? -30.375 0.759 2.861 1 98.44 287 ASP B N 1
ATOM 6049 C CA . ASP B 1 287 ? -31.484 -0.106 2.453 1 98.44 287 ASP B CA 1
ATOM 6050 C C . ASP B 1 287 ? -31.547 -1.358 3.322 1 98.44 287 ASP B C 1
ATOM 6052 O O . ASP B 1 287 ? -30.516 -1.911 3.707 1 98.44 287 ASP B O 1
ATOM 6056 N N . ARG B 1 288 ? -32.719 -1.804 3.568 1 97.19 288 ARG B N 1
ATOM 6057 C CA . ARG B 1 288 ? -32.938 -2.943 4.453 1 97.19 288 ARG B CA 1
ATOM 6058 C C . ARG B 1 288 ? -32.219 -4.18 3.943 1 97.19 288 ARG B C 1
ATOM 6060 O O . ARG B 1 288 ? -32.312 -4.527 2.764 1 97.19 288 ARG B O 1
ATOM 6067 N N . GLU B 1 289 ? -31.406 -4.77 4.863 1 95.75 289 GLU B N 1
ATOM 6068 C CA . GLU B 1 289 ? -30.719 -6.043 4.645 1 95.75 289 GLU B CA 1
ATOM 6069 C C . GLU B 1 289 ? -29.766 -5.957 3.463 1 95.75 289 GLU B C 1
ATOM 6071 O O . GLU B 1 289 ? -29.578 -6.93 2.729 1 95.75 289 GLU B O 1
ATOM 6076 N N . SER B 1 290 ? -29.203 -4.809 3.297 1 97.88 290 SER B N 1
ATOM 6077 C CA . SER B 1 290 ? -28.344 -4.645 2.129 1 97.88 290 SER B CA 1
ATOM 6078 C C . SER B 1 290 ? -26.875 -4.637 2.52 1 97.88 290 SER B C 1
ATOM 6080 O O . SER B 1 290 ? -26 -4.727 1.657 1 97.88 290 SER B O 1
ATOM 6082 N N . PHE B 1 291 ? -26.531 -4.578 3.791 1 98.69 291 PHE B N 1
ATOM 6083 C CA . PHE B 1 291 ? -25.156 -4.387 4.211 1 98.69 291 PHE B CA 1
ATOM 6084 C C . PHE B 1 291 ? -24.359 -5.68 4.07 1 98.69 291 PHE B C 1
ATOM 6086 O O . PHE B 1 291 ? -24.719 -6.703 4.66 1 98.69 291 PHE B O 1
ATOM 6093 N N . LEU B 1 292 ? -23.297 -5.684 3.24 1 98.81 292 LEU B N 1
ATOM 6094 C CA . LEU B 1 292 ? -22.312 -6.746 3.117 1 98.81 292 LEU B CA 1
ATOM 6095 C C . LEU B 1 292 ? -20.969 -6.312 3.707 1 98.81 292 LEU B C 1
ATOM 6097 O O . LEU B 1 292 ? -20.203 -5.586 3.066 1 98.81 292 LEU B O 1
ATOM 6101 N N . GLU B 1 293 ? -20.719 -6.77 4.922 1 98.81 293 GLU B N 1
ATOM 6102 C CA . GLU B 1 293 ? -19.516 -6.348 5.645 1 98.81 293 GLU B CA 1
ATOM 6103 C C . GLU B 1 293 ? -18.281 -7.059 5.121 1 98.81 293 GLU B C 1
ATOM 6105 O O . GLU B 1 293 ? -18.297 -8.266 4.883 1 98.81 293 GLU B O 1
ATOM 6110 N N . VAL B 1 294 ? -17.312 -6.32 4.812 1 98.81 294 VAL B N 1
ATOM 6111 C CA . VAL B 1 294 ? -16.016 -6.836 4.375 1 98.81 294 VAL B CA 1
ATOM 6112 C C . VAL B 1 294 ? -15.047 -6.879 5.555 1 98.81 294 VAL B C 1
ATOM 6114 O O . VAL B 1 294 ? -14.961 -5.922 6.328 1 98.81 294 VAL B O 1
ATOM 6117 N N . GLN B 1 295 ? -14.328 -7.992 5.73 1 98.62 295 GLN B N 1
ATOM 6118 C CA . GLN B 1 295 ? -13.32 -8.18 6.766 1 98.62 295 GLN B CA 1
ATOM 6119 C C . GLN B 1 295 ? -13.898 -7.934 8.156 1 98.62 295 GLN B C 1
ATOM 6121 O O . GLN B 1 295 ? -13.328 -7.18 8.945 1 98.62 295 GLN B O 1
ATOM 6126 N N . ARG B 1 296 ? -14.922 -8.602 8.43 1 98 296 ARG B N 1
ATOM 6127 C CA . ARG B 1 296 ? -15.656 -8.422 9.68 1 98 296 ARG B CA 1
ATOM 6128 C C . ARG B 1 296 ? -14.766 -8.711 10.883 1 98 296 ARG B C 1
ATOM 6130 O O . ARG B 1 296 ? -14.844 -8.016 11.898 1 98 296 ARG B O 1
ATOM 6137 N N . ASP B 1 297 ? -13.867 -9.672 10.758 1 97.56 297 ASP B N 1
ATOM 6138 C CA . ASP B 1 297 ? -13.125 -10.156 11.914 1 97.56 297 ASP B CA 1
ATOM 6139 C C . ASP B 1 297 ? -11.75 -9.5 12 1 97.56 297 ASP B C 1
ATOM 6141 O O . ASP B 1 297 ? -11.016 -9.711 12.969 1 97.56 297 ASP B O 1
ATOM 6145 N N . TYR B 1 298 ? -11.375 -8.719 11.062 1 98.25 298 TYR B N 1
ATOM 6146 C CA . TYR B 1 298 ? -10.078 -8.062 11.016 1 98.25 298 TYR B CA 1
ATOM 6147 C C . TYR B 1 298 ? -10.195 -6.582 11.359 1 98.25 298 TYR B C 1
ATOM 6149 O O . TYR B 1 298 ? -11.023 -5.875 10.781 1 98.25 298 TYR B O 1
ATOM 6157 N N . ALA B 1 299 ? -9.383 -6.129 12.312 1 98.12 299 ALA B N 1
ATOM 6158 C CA . ALA B 1 299 ? -9.406 -4.73 12.734 1 98.12 299 ALA B CA 1
ATOM 6159 C C . ALA B 1 299 ? -10.844 -4.258 12.969 1 98.12 299 ALA B C 1
ATOM 6161 O O . ALA B 1 299 ? -11.305 -3.314 12.32 1 98.12 299 ALA B O 1
ATOM 6162 N N . PRO B 1 300 ? -11.461 -4.918 13.945 1 98.12 300 PRO B N 1
ATOM 6163 C CA . PRO B 1 300 ? -12.898 -4.695 14.133 1 98.12 300 PRO B CA 1
ATOM 6164 C C . PRO B 1 300 ? -13.219 -3.295 14.641 1 98.12 300 PRO B C 1
ATOM 6166 O O . PRO B 1 300 ? -14.391 -2.918 14.742 1 98.12 300 PRO B O 1
ATOM 6169 N N . ASN B 1 301 ? -12.195 -2.5 15.008 1 98.12 301 ASN B N 1
ATOM 6170 C CA . ASN B 1 301 ? -12.414 -1.119 15.422 1 98.12 301 ASN B CA 1
ATOM 6171 C C . ASN B 1 301 ? -12.883 -0.248 14.266 1 98.12 301 ASN B C 1
ATOM 6173 O O . ASN B 1 301 ? -13.336 0.88 14.477 1 98.12 301 ASN B O 1
ATOM 6177 N N . VAL B 1 302 ? -12.82 -0.787 13.047 1 98.44 302 VAL B N 1
ATOM 6178 C CA . VAL B 1 302 ? -13.375 -0.137 11.859 1 98.44 302 VAL B CA 1
ATOM 6179 C C . VAL B 1 302 ? -14.258 -1.122 11.094 1 98.44 302 VAL B C 1
ATOM 6181 O O . VAL B 1 302 ? -13.914 -2.299 10.961 1 98.44 302 VAL B O 1
ATOM 6184 N N . VAL B 1 303 ? -15.359 -0.63 10.625 1 98.75 303 VAL B N 1
ATOM 6185 C CA . VAL B 1 303 ? -16.297 -1.425 9.836 1 98.75 303 VAL B CA 1
ATOM 6186 C C . VAL B 1 303 ? -16.328 -0.912 8.398 1 98.75 303 VAL B C 1
ATOM 6188 O O . VAL B 1 303 ? -16.531 0.281 8.156 1 98.75 303 VAL B O 1
ATOM 6191 N N . VAL B 1 304 ? -16.047 -1.785 7.434 1 98.88 304 VAL B N 1
ATOM 6192 C CA . VAL B 1 304 ? -16.141 -1.424 6.023 1 98.88 304 VAL B CA 1
ATOM 6193 C C . VAL B 1 304 ? -17.031 -2.422 5.297 1 98.88 304 VAL B C 1
ATOM 6195 O O . VAL B 1 304 ? -17.219 -3.553 5.754 1 98.88 304 VAL B O 1
ATOM 6198 N N . GLY B 1 305 ? -17.609 -2.016 4.203 1 98.88 305 GLY B N 1
ATOM 6199 C CA . GLY B 1 305 ? -18.422 -2.916 3.402 1 98.88 305 GLY B CA 1
ATOM 6200 C C . GLY B 1 305 ? -19.312 -2.193 2.412 1 98.88 305 GLY B C 1
ATOM 6201 O O . GLY B 1 305 ? -19.219 -0.974 2.256 1 98.88 305 GLY B O 1
ATOM 6202 N N . PHE B 1 306 ? -20.078 -2.947 1.721 1 98.94 306 PHE B N 1
ATOM 6203 C CA . PHE B 1 306 ? -21 -2.424 0.715 1 98.94 306 PHE B CA 1
ATOM 6204 C C . PHE B 1 306 ? -22.422 -2.406 1.241 1 98.94 306 PHE B C 1
ATOM 6206 O O . PHE B 1 306 ? -22.844 -3.318 1.958 1 98.94 306 PHE B O 1
ATOM 6213 N N . ALA B 1 307 ? -23.094 -1.415 0.947 1 98.75 307 ALA B N 1
ATOM 6214 C CA . ALA B 1 307 ? -24.531 -1.308 1.183 1 98.75 307 ALA B CA 1
ATOM 6215 C C . ALA B 1 307 ? -25.234 -0.602 0.021 1 98.75 307 ALA B C 1
ATOM 6217 O O . ALA B 1 307 ? -24.594 -0.276 -0.984 1 98.75 307 ALA B O 1
ATOM 6218 N N . ARG B 1 308 ? -26.531 -0.513 0.083 1 98.62 308 ARG B N 1
ATOM 6219 C CA . ARG B 1 308 ? -27.281 0.24 -0.914 1 98.62 308 ARG B CA 1
ATOM 6220 C C . ARG B 1 308 ? -28.062 1.375 -0.264 1 98.62 308 ARG B C 1
ATOM 6222 O O . ARG B 1 308 ? -28.531 1.248 0.873 1 98.62 308 ARG B O 1
ATOM 6229 N N . LEU B 1 309 ? -28.094 2.408 -0.82 1 98.25 309 LEU B N 1
ATOM 6230 C CA . LEU B 1 309 ? -28.922 3.553 -0.477 1 98.25 309 LEU B CA 1
ATOM 6231 C C . LEU B 1 309 ? -29.75 3.998 -1.675 1 98.25 309 LEU B C 1
ATOM 6233 O O . LEU B 1 309 ? -29.219 4.477 -2.672 1 98.25 309 LEU B O 1
ATOM 6237 N N . GLY B 1 310 ? -31.094 3.842 -1.599 1 96.62 310 GLY B N 1
ATOM 6238 C CA . GLY B 1 310 ? -31.922 4.062 -2.764 1 96.62 310 GLY B CA 1
ATOM 6239 C C . GLY B 1 310 ? -31.609 3.139 -3.92 1 96.62 310 GLY B C 1
ATOM 6240 O O . GLY B 1 310 ? -31.641 3.551 -5.082 1 96.62 310 GLY B O 1
ATOM 6241 N N . GLY B 1 311 ? -31.125 1.996 -3.617 1 97.5 311 GLY B N 1
ATOM 6242 C CA . GLY B 1 311 ? -30.828 1.002 -4.637 1 97.5 311 GLY B CA 1
ATOM 6243 C C . GLY B 1 311 ? -29.422 1.126 -5.203 1 97.5 311 GLY B C 1
ATOM 6244 O O . GLY B 1 311 ? -28.938 0.226 -5.895 1 97.5 311 GLY B O 1
ATOM 6245 N N . ARG B 1 312 ? -28.766 2.203 -4.867 1 97.44 312 ARG B N 1
ATOM 6246 C CA . ARG B 1 312 ? -27.422 2.443 -5.383 1 97.44 312 ARG B CA 1
ATOM 6247 C C . ARG B 1 312 ? -26.359 1.901 -4.43 1 97.44 312 ARG B C 1
ATOM 6249 O O . ARG B 1 312 ? -26.484 2.043 -3.211 1 97.44 312 ARG B O 1
ATOM 6256 N N . THR B 1 313 ? -25.328 1.223 -5.031 1 98.62 313 THR B N 1
ATOM 6257 C CA . THR B 1 313 ? -24.25 0.682 -4.219 1 98.62 313 THR B CA 1
ATOM 6258 C C . THR B 1 313 ? -23.422 1.807 -3.605 1 98.62 313 THR B C 1
ATOM 6260 O O . THR B 1 313 ? -23.062 2.77 -4.289 1 98.62 313 THR B O 1
ATOM 6263 N N . VAL B 1 314 ? -23.156 1.702 -2.283 1 98.75 314 VAL B N 1
ATOM 6264 C CA . VAL B 1 314 ? -22.328 2.648 -1.553 1 98.75 314 VAL B CA 1
ATOM 6265 C C . VAL B 1 314 ? -21.297 1.892 -0.705 1 98.75 314 VAL B C 1
ATOM 6267 O O . VAL B 1 314 ? -21.609 0.828 -0.16 1 98.75 314 VAL B O 1
ATOM 6270 N N . GLY B 1 315 ? -20.047 2.385 -0.747 1 98.88 315 GLY B N 1
ATOM 6271 C CA . GLY B 1 315 ? -19.047 1.873 0.173 1 98.88 315 GLY B CA 1
ATOM 6272 C C . GLY B 1 315 ? -19.047 2.578 1.517 1 98.88 315 GLY B C 1
ATOM 6273 O O . GLY B 1 315 ? -19.047 3.809 1.578 1 98.88 315 GLY B O 1
ATOM 6274 N N . ILE B 1 316 ? -19.047 1.83 2.602 1 98.94 316 ILE B N 1
ATOM 6275 C CA . ILE B 1 316 ? -19.125 2.387 3.947 1 98.94 316 ILE B CA 1
ATOM 6276 C C . ILE B 1 316 ? -17.766 2.279 4.633 1 98.94 316 ILE B C 1
ATOM 6278 O O . ILE B 1 316 ? -17.125 1.23 4.578 1 98.94 316 ILE B O 1
ATOM 6282 N N . PHE B 1 317 ? -17.281 3.32 5.137 1 98.81 317 PHE B N 1
ATOM 6283 C CA . PHE B 1 317 ? -16.094 3.422 5.992 1 98.81 317 PHE B CA 1
ATOM 6284 C C . PHE B 1 317 ? -16.469 4.016 7.348 1 98.81 317 PHE B C 1
ATOM 6286 O O . PHE B 1 317 ? -16.641 5.23 7.473 1 98.81 317 PHE B O 1
ATOM 6293 N N . ALA B 1 318 ? -16.562 3.121 8.43 1 98.88 318 ALA B N 1
ATOM 6294 C CA . ALA B 1 318 ? -17.188 3.568 9.68 1 98.88 318 ALA B CA 1
ATOM 6295 C C . ALA B 1 318 ? -16.328 3.18 10.883 1 98.88 318 ALA B C 1
ATOM 6297 O O . ALA B 1 318 ? -15.781 2.08 10.93 1 98.88 318 ALA B O 1
ATOM 6298 N N . ASN B 1 319 ? -16.266 4.082 11.812 1 98.38 319 ASN B N 1
ATOM 6299 C CA . ASN B 1 319 ? -15.656 3.742 13.094 1 98.38 319 ASN B CA 1
ATOM 6300 C C . ASN B 1 319 ? -16.578 2.852 13.93 1 98.38 319 ASN B C 1
ATOM 6302 O O . ASN B 1 319 ? -17.797 2.982 13.859 1 98.38 319 ASN B O 1
ATOM 6306 N N . GLN B 1 320 ? -16 1.902 14.688 1 98.19 320 GLN B N 1
ATOM 6307 C CA . GLN B 1 320 ? -16.734 1.016 15.586 1 98.19 320 GLN B CA 1
ATOM 6308 C C . GLN B 1 320 ? -16.438 1.339 17.047 1 98.19 320 GLN B C 1
ATOM 6310 O O . GLN B 1 320 ? -15.547 0.745 17.641 1 98.19 320 GLN B O 1
ATOM 6315 N N . PRO B 1 321 ? -17.281 2.15 17.672 1 96.19 321 PRO B N 1
ATOM 6316 C CA . PRO B 1 321 ? -17.031 2.617 19.031 1 96.19 321 PRO B CA 1
ATOM 6317 C C . PRO B 1 321 ? -17.047 1.484 20.062 1 96.19 321 PRO B C 1
ATOM 6319 O O . PRO B 1 321 ? -16.5 1.635 21.156 1 96.19 321 PRO B O 1
ATOM 6322 N N . ALA B 1 322 ? -17.594 0.34 19.734 1 95.56 322 ALA B N 1
ATOM 6323 C CA . ALA B 1 322 ? -17.672 -0.796 20.641 1 95.56 322 ALA B CA 1
ATOM 6324 C C . ALA B 1 322 ? -16.312 -1.482 20.781 1 95.56 322 ALA B C 1
ATOM 6326 O O . ALA B 1 322 ? -16.109 -2.297 21.688 1 95.56 322 ALA B O 1
ATOM 6327 N N . VAL B 1 323 ? -15.43 -1.093 19.891 1 95.44 323 VAL B N 1
ATOM 6328 C CA . VAL B 1 323 ? -14.133 -1.76 19.875 1 95.44 323 VAL B CA 1
ATOM 6329 C C . VAL B 1 323 ? -13.016 -0.721 19.953 1 95.44 323 VAL B C 1
ATOM 6331 O O . VAL B 1 323 ? -12.922 0.162 19.094 1 95.44 323 VAL B O 1
ATOM 6334 N N . LEU B 1 324 ? -12.102 -0.819 20.938 1 92.44 324 LEU B N 1
ATOM 6335 C CA . LEU B 1 324 ? -10.93 0.041 21.109 1 92.44 324 LEU B CA 1
ATOM 6336 C C . LEU B 1 324 ? -11.328 1.513 21.016 1 92.44 324 LEU B C 1
ATOM 6338 O O . LEU B 1 324 ? -10.625 2.311 20.406 1 92.44 324 LEU B O 1
ATOM 6342 N N . ALA B 1 325 ? -12.492 1.795 21.547 1 89.88 325 ALA B N 1
ATOM 6343 C CA . ALA B 1 325 ? -13.016 3.158 21.562 1 89.88 325 ALA B CA 1
ATOM 6344 C C . ALA B 1 325 ? -13.023 3.75 20.156 1 89.88 325 ALA B C 1
ATOM 6346 O O . ALA B 1 325 ? -12.953 4.969 19.984 1 89.88 325 ALA B O 1
ATOM 6347 N N . ALA B 1 326 ? -12.883 2.934 19.094 1 92.81 326 ALA B N 1
ATOM 6348 C CA . ALA B 1 326 ? -12.977 3.283 17.672 1 92.81 326 ALA B CA 1
ATOM 6349 C C . ALA B 1 326 ? -11.703 3.977 17.203 1 92.81 326 ALA B C 1
ATOM 6351 O O . ALA B 1 326 ? -11.695 4.617 16.141 1 92.81 326 ALA B O 1
ATOM 6352 N N . ALA B 1 327 ? -10.609 3.898 17.984 1 95.94 327 ALA B N 1
ATOM 6353 C CA . ALA B 1 327 ? -9.352 4.504 17.562 1 95.94 327 ALA B CA 1
ATOM 6354 C C . ALA B 1 327 ? -8.789 3.807 16.328 1 95.94 327 ALA B C 1
ATOM 6356 O O . ALA B 1 327 ? -8.93 2.59 16.188 1 95.94 327 ALA B O 1
ATOM 6357 N N . LEU B 1 328 ? -8.227 4.609 15.453 1 97.75 328 LEU B N 1
ATOM 6358 C CA . LEU B 1 328 ? -7.555 4.023 14.297 1 97.75 328 LEU B CA 1
ATOM 6359 C C . LEU B 1 328 ? -6.184 3.482 14.688 1 97.75 328 LEU B C 1
ATOM 6361 O O . LEU B 1 328 ? -5.523 4.031 15.578 1 97.75 328 LEU B O 1
ATOM 6365 N N . ASP B 1 329 ? -5.816 2.396 14.148 1 97.94 329 ASP B N 1
ATOM 6366 C CA . ASP B 1 329 ? -4.496 1.8 14.352 1 97.94 329 ASP B CA 1
ATOM 6367 C C . ASP B 1 329 ? -3.926 1.283 13.031 1 97.94 329 ASP B C 1
ATOM 6369 O O . ASP B 1 329 ? -4.453 1.583 11.961 1 97.94 329 ASP B O 1
ATOM 6373 N N . ILE B 1 330 ? -2.807 0.608 13.062 1 97.88 330 ILE B N 1
ATOM 6374 C CA . ILE B 1 330 ? -2.096 0.146 11.875 1 97.88 330 ILE B CA 1
ATOM 6375 C C . ILE B 1 330 ? -3.025 -0.706 11.016 1 97.88 330 ILE B C 1
ATOM 6377 O O . ILE B 1 330 ? -3.219 -0.423 9.828 1 97.88 330 ILE B O 1
ATOM 6381 N N . ASP B 1 331 ? -3.656 -1.725 11.562 1 98.25 331 ASP B N 1
ATOM 6382 C CA . ASP B 1 331 ? -4.461 -2.688 10.812 1 98.25 331 ASP B CA 1
ATOM 6383 C C . ASP B 1 331 ? -5.723 -2.035 10.258 1 98.25 331 ASP B C 1
ATOM 6385 O O . ASP B 1 331 ? -6.102 -2.287 9.109 1 98.25 331 ASP B O 1
ATOM 6389 N N . SER B 1 332 ? -6.387 -1.226 11.055 1 98.44 332 SER B N 1
ATOM 6390 C CA . SER B 1 332 ? -7.594 -0.562 10.57 1 98.44 332 SER B CA 1
ATOM 6391 C C . SER B 1 332 ? -7.27 0.438 9.469 1 98.44 332 SER B C 1
ATOM 6393 O O . SER B 1 332 ? -8.078 0.654 8.562 1 98.44 332 SER B O 1
ATOM 6395 N N . SER B 1 333 ? -6.074 1.055 9.562 1 98.5 333 SER B N 1
ATOM 6396 C CA . SER B 1 333 ? -5.645 1.96 8.508 1 98.5 333 SER B CA 1
ATOM 6397 C C . SER B 1 333 ? -5.457 1.219 7.188 1 98.5 333 SER B C 1
ATOM 6399 O O . SER B 1 333 ? -5.93 1.671 6.145 1 98.5 333 SER B O 1
ATOM 6401 N N . ASP B 1 334 ? -4.809 0.067 7.254 1 98.38 334 ASP B N 1
ATOM 6402 C CA . ASP B 1 334 ? -4.609 -0.745 6.059 1 98.38 334 ASP B CA 1
ATOM 6403 C C . ASP B 1 334 ? -5.945 -1.207 5.48 1 98.38 334 ASP B C 1
ATOM 6405 O O . ASP B 1 334 ? -6.176 -1.102 4.273 1 98.38 334 ASP B O 1
ATOM 6409 N N . LYS B 1 335 ? -6.809 -1.677 6.371 1 98.5 335 LYS B N 1
ATOM 6410 C CA . LYS B 1 335 ? -8.133 -2.158 5.988 1 98.5 335 LYS B CA 1
ATOM 6411 C C . LYS B 1 335 ? -8.938 -1.062 5.289 1 98.5 335 LYS B C 1
ATOM 6413 O O . LYS B 1 335 ? -9.445 -1.265 4.188 1 98.5 335 LYS B O 1
ATOM 6418 N N . GLY B 1 336 ? -9.016 0.093 5.926 1 98.69 336 GLY B N 1
ATOM 6419 C CA . GLY B 1 336 ? -9.773 1.206 5.379 1 98.69 336 GLY B CA 1
ATOM 6420 C C . GLY B 1 336 ? -9.227 1.713 4.059 1 98.69 336 GLY B C 1
ATOM 6421 O O . GLY B 1 336 ? -9.977 1.907 3.1 1 98.69 336 GLY B O 1
ATOM 6422 N N . ALA B 1 337 ? -7.91 1.88 3.986 1 98.75 337 ALA B N 1
ATOM 6423 C CA . ALA B 1 337 ? -7.273 2.406 2.783 1 98.75 337 ALA B CA 1
ATOM 6424 C C . ALA B 1 337 ? -7.516 1.489 1.588 1 98.75 337 ALA B C 1
ATOM 6426 O O . ALA B 1 337 ? -7.855 1.956 0.498 1 98.75 337 ALA B O 1
ATOM 6427 N N . ARG B 1 338 ? -7.328 0.209 1.803 1 98.56 338 ARG B N 1
ATOM 6428 C CA . ARG B 1 338 ? -7.512 -0.771 0.738 1 98.56 338 ARG B CA 1
ATOM 6429 C C . ARG B 1 338 ? -8.945 -0.76 0.227 1 98.56 338 ARG B C 1
ATOM 6431 O O . ARG B 1 338 ? -9.18 -0.826 -0.981 1 98.56 338 ARG B O 1
ATOM 6438 N N . PHE B 1 339 ? -9.891 -0.694 1.094 1 98.81 339 PHE B N 1
ATOM 6439 C CA . PHE B 1 339 ? -11.312 -0.705 0.745 1 98.81 339 PHE B CA 1
ATOM 6440 C C . PHE B 1 339 ? -11.688 0.565 -0.006 1 98.81 339 PHE B C 1
ATOM 6442 O O . PHE B 1 339 ? -12.398 0.508 -1.015 1 98.81 339 PHE B O 1
ATOM 6449 N N . ILE B 1 340 ? -11.211 1.724 0.437 1 98.88 340 ILE B N 1
ATOM 6450 C CA . ILE B 1 340 ? -11.5 3.01 -0.185 1 98.88 340 ILE B CA 1
ATOM 6451 C C . ILE B 1 340 ? -10.945 3.031 -1.608 1 98.88 340 ILE B C 1
ATOM 6453 O O . ILE B 1 340 ? -11.617 3.492 -2.535 1 98.88 340 ILE B O 1
ATOM 6457 N N . ARG B 1 341 ? -9.781 2.547 -1.786 1 98.81 341 ARG B N 1
ATOM 6458 C CA . ARG B 1 341 ? -9.18 2.516 -3.113 1 98.81 341 ARG B CA 1
ATOM 6459 C C . ARG B 1 341 ? -9.984 1.631 -4.062 1 98.81 341 ARG B C 1
ATOM 6461 O O . ARG B 1 341 ? -10.141 1.958 -5.238 1 98.81 341 ARG B O 1
ATOM 6468 N N . PHE B 1 342 ? -10.469 0.49 -3.516 1 98.88 342 PHE B N 1
ATOM 6469 C CA . PHE B 1 342 ? -11.32 -0.355 -4.352 1 98.88 342 PHE B CA 1
ATOM 6470 C C . PHE B 1 342 ? -12.562 0.4 -4.801 1 98.88 342 PHE B C 1
ATOM 6472 O O . PHE B 1 342 ? -12.93 0.366 -5.977 1 98.88 342 PHE B O 1
ATOM 6479 N N . CYS B 1 343 ? -13.211 1.061 -3.836 1 98.88 343 CYS B N 1
ATOM 6480 C CA . CYS B 1 343 ? -14.414 1.817 -4.156 1 98.88 343 CYS B CA 1
ATOM 6481 C C . CYS B 1 343 ? -14.141 2.844 -5.25 1 98.88 343 CYS B C 1
ATOM 6483 O O . CYS B 1 343 ? -14.898 2.955 -6.211 1 98.88 343 CYS B O 1
ATOM 6485 N N . ASP B 1 344 ? -13.062 3.574 -5.102 1 98.69 344 ASP B N 1
ATOM 6486 C CA . ASP B 1 344 ? -12.734 4.594 -6.094 1 98.69 344 ASP B CA 1
ATOM 6487 C C . ASP B 1 344 ? -12.477 3.967 -7.461 1 98.69 344 ASP B C 1
ATOM 6489 O O . ASP B 1 344 ? -12.945 4.473 -8.484 1 98.69 344 ASP B O 1
ATOM 6493 N N . ALA B 1 345 ? -11.75 2.854 -7.5 1 98.5 345 ALA B N 1
ATOM 6494 C CA . ALA B 1 345 ? -11.406 2.188 -8.758 1 98.5 345 ALA B CA 1
ATOM 6495 C C . ALA B 1 345 ? -12.664 1.795 -9.523 1 98.5 345 ALA B C 1
ATOM 6497 O O . ALA B 1 345 ? -12.68 1.823 -10.758 1 98.5 345 ALA B O 1
ATOM 6498 N N . PHE B 1 346 ? -13.727 1.464 -8.781 1 98.62 346 PHE B N 1
ATOM 6499 C CA . PHE B 1 346 ? -14.883 0.877 -9.445 1 98.62 346 PHE B CA 1
ATOM 6500 C C . PHE B 1 346 ? -16.109 1.764 -9.281 1 98.62 346 PHE B C 1
ATOM 6502 O O . PHE B 1 346 ? -17.234 1.27 -9.25 1 98.62 346 PHE B O 1
ATOM 6509 N N . ASN B 1 347 ? -15.867 3.062 -9.031 1 98.12 347 ASN B N 1
ATOM 6510 C CA . ASN B 1 347 ? -16.875 4.121 -9.109 1 98.12 347 ASN B CA 1
ATOM 6511 C C . ASN B 1 347 ? -17.969 3.943 -8.062 1 98.12 347 ASN B C 1
ATOM 6513 O O . ASN B 1 347 ? -19.141 4.184 -8.344 1 98.12 347 ASN B O 1
ATOM 6517 N N . ILE B 1 348 ? -17.609 3.445 -6.922 1 98.75 348 ILE B N 1
ATOM 6518 C CA . ILE B 1 348 ? -18.531 3.287 -5.805 1 98.75 348 ILE B CA 1
ATOM 6519 C C . ILE B 1 348 ? -18.391 4.465 -4.844 1 98.75 348 ILE B C 1
ATOM 6521 O O . ILE B 1 348 ? -17.312 4.684 -4.277 1 98.75 348 ILE B O 1
ATOM 6525 N N . PRO B 1 349 ? -19.453 5.246 -4.637 1 98.69 349 PRO B N 1
ATOM 6526 C CA . PRO B 1 349 ? -19.375 6.348 -3.678 1 98.69 349 PRO B CA 1
ATOM 6527 C C . PRO B 1 349 ? -19.031 5.879 -2.264 1 98.69 349 PRO B C 1
ATOM 6529 O O . PRO B 1 349 ? -19.312 4.73 -1.909 1 98.69 349 PRO B O 1
ATOM 6532 N N . ILE B 1 350 ? -18.438 6.773 -1.466 1 98.81 350 ILE B N 1
ATOM 6533 C CA . ILE B 1 350 ? -17.984 6.438 -0.123 1 98.81 350 ILE B CA 1
ATOM 6534 C C . ILE B 1 350 ? -18.766 7.254 0.907 1 98.81 350 ILE B C 1
ATOM 6536 O O . ILE B 1 350 ? -18.922 8.469 0.756 1 98.81 350 ILE B O 1
ATOM 6540 N N . VAL B 1 351 ? -19.281 6.613 1.901 1 98.88 351 VAL B N 1
ATOM 6541 C CA . VAL B 1 351 ? -19.891 7.262 3.057 1 98.88 351 VAL B CA 1
ATOM 6542 C C . VAL B 1 351 ? -19.094 6.934 4.316 1 98.88 351 VAL B C 1
ATOM 6544 O O . VAL B 1 351 ? -18.953 5.762 4.684 1 98.88 351 VAL B O 1
ATOM 6547 N N . SER B 1 352 ? -18.547 7.93 4.914 1 98.81 352 SER B N 1
ATOM 6548 C CA . SER B 1 352 ? -17.812 7.773 6.164 1 98.81 352 SER B CA 1
ATOM 6549 C C . SER B 1 352 ? -18.688 8.078 7.371 1 98.81 352 SER B C 1
ATOM 6551 O O . SER B 1 352 ? -19.359 9.117 7.41 1 98.81 352 SER B O 1
ATOM 6553 N N . LEU B 1 353 ? -18.797 7.18 8.32 1 98.81 353 LEU B N 1
ATOM 6554 C CA . LEU B 1 353 ? -19.469 7.387 9.594 1 98.81 353 LEU B CA 1
ATOM 6555 C C . LEU B 1 353 ? -18.453 7.559 10.727 1 98.81 353 LEU B C 1
ATOM 6557 O O . LEU B 1 353 ? -17.734 6.617 11.062 1 98.81 353 LEU B O 1
ATOM 6561 N N . VAL B 1 354 ? -18.5 8.727 11.352 1 98.38 354 VAL B N 1
ATOM 6562 C CA . VAL B 1 354 ? -17.328 9.156 12.094 1 98.38 354 VAL B CA 1
ATOM 6563 C C . VAL B 1 354 ? -17.641 9.211 13.586 1 98.38 354 VAL B C 1
ATOM 6565 O O . VAL B 1 354 ? -18.562 9.914 14.008 1 98.38 354 VAL B O 1
ATOM 6568 N N . ASP B 1 355 ? -17.016 8.555 14.375 1 97.56 355 ASP B N 1
ATOM 6569 C CA . ASP B 1 355 ? -16.906 8.594 15.828 1 97.56 355 ASP B CA 1
ATOM 6570 C C . ASP B 1 355 ? -15.547 8.078 16.297 1 97.56 355 ASP B C 1
ATOM 6572 O O . ASP B 1 355 ? -15.406 6.906 16.641 1 97.56 355 ASP B O 1
ATOM 6576 N N . VAL B 1 356 ? -14.562 8.977 16.219 1 96.56 356 VAL B N 1
ATOM 6577 C CA . VAL B 1 356 ? -13.18 8.531 16.375 1 96.56 356 VAL B CA 1
ATOM 6578 C C . VAL B 1 356 ? -12.43 9.484 17.297 1 96.56 356 VAL B C 1
ATOM 6580 O O . VAL B 1 356 ? -12.414 10.695 17.062 1 96.56 356 VAL B O 1
ATOM 6583 N N . PRO B 1 357 ? -11.828 9 18.312 1 94.44 357 PRO B N 1
ATOM 6584 C CA . PRO B 1 357 ? -11.07 9.852 19.219 1 94.44 357 PRO B CA 1
ATOM 6585 C C . PRO B 1 357 ? -9.664 10.156 18.719 1 94.44 357 PRO B C 1
ATOM 6587 O O . PRO B 1 357 ? -8.969 11.008 19.281 1 94.44 357 PRO B O 1
ATOM 6590 N N . GLY B 1 358 ? -9.211 9.461 17.766 1 94.94 358 GLY B N 1
ATOM 6591 C CA . GLY B 1 358 ? -7.859 9.609 17.234 1 94.94 358 GLY B CA 1
ATOM 6592 C C . GLY B 1 358 ? -7.227 8.289 16.844 1 94.94 358 GLY B C 1
ATOM 6593 O O . GLY B 1 358 ? -7.926 7.32 16.547 1 94.94 358 GLY B O 1
ATOM 6594 N N . PHE B 1 359 ? -5.895 8.32 16.719 1 95.81 359 PHE B N 1
ATOM 6595 C CA . PHE B 1 359 ? -5.125 7.102 16.484 1 95.81 359 PHE B CA 1
ATOM 6596 C C . PHE B 1 359 ? -4.703 6.477 17.812 1 95.81 359 PHE B C 1
ATOM 6598 O O . PHE B 1 359 ? -4.418 7.188 18.781 1 95.81 359 PHE B O 1
ATOM 6605 N N . LEU B 1 360 ? -4.66 5.172 17.844 1 94.94 360 LEU B N 1
ATOM 6606 C CA . LEU B 1 360 ? -4.328 4.418 19.047 1 94.94 360 LEU B CA 1
ATOM 6607 C C . LEU B 1 360 ? -2.898 4.711 19.5 1 94.94 360 LEU B C 1
ATOM 6609 O O . LEU B 1 360 ? -1.946 4.453 18.75 1 94.94 360 LEU B O 1
ATOM 6613 N N . PRO B 1 361 ? -2.764 5.281 20.719 1 93.94 361 PRO B N 1
ATOM 6614 C CA . PRO B 1 361 ? -1.411 5.539 21.219 1 93.94 361 PRO B CA 1
ATOM 6615 C C . PRO B 1 361 ? -0.682 4.258 21.625 1 93.94 361 PRO B C 1
ATOM 6617 O O . PRO B 1 361 ? -1.316 3.295 22.062 1 93.94 361 PRO B O 1
ATOM 6620 N N . GLY B 1 362 ? 0.636 4.293 21.469 1 95.56 362 GLY B N 1
ATOM 6621 C CA . GLY B 1 362 ? 1.43 3.168 21.938 1 95.56 362 GLY B CA 1
ATOM 6622 C C . GLY B 1 362 ? 2.785 3.072 21.266 1 95.56 362 GLY B C 1
ATOM 6623 O O . GLY B 1 362 ? 2.926 3.412 20.094 1 95.56 362 GLY B O 1
ATOM 6624 N N . VAL B 1 363 ? 3.73 2.561 22.062 1 97.19 363 VAL B N 1
ATOM 6625 C CA . VAL B 1 363 ? 5.078 2.387 21.531 1 97.19 363 VAL B CA 1
ATOM 6626 C C . VAL B 1 363 ? 5.047 1.409 20.359 1 97.19 363 VAL B C 1
ATOM 6628 O O . VAL B 1 363 ? 5.688 1.644 19.328 1 97.19 363 VAL B O 1
ATOM 6631 N N . ASN B 1 364 ? 4.266 0.356 20.469 1 96.19 364 ASN B N 1
ATOM 6632 C CA . ASN B 1 364 ? 4.172 -0.65 19.422 1 96.19 364 ASN B CA 1
ATOM 6633 C C . ASN B 1 364 ? 3.592 -0.064 18.141 1 96.19 364 ASN B C 1
ATOM 6635 O O . ASN B 1 364 ? 4.023 -0.415 17.031 1 96.19 364 ASN B O 1
ATOM 6639 N N . GLN B 1 365 ? 2.609 0.779 18.25 1 96.94 365 GLN B N 1
ATOM 6640 C CA . GLN B 1 365 ? 2.043 1.449 17.078 1 96.94 365 GLN B CA 1
ATOM 6641 C C . GLN B 1 365 ? 3.084 2.326 16.391 1 96.94 365 GLN B C 1
ATOM 6643 O O . GLN B 1 365 ? 3.268 2.238 15.172 1 96.94 365 GLN B O 1
ATOM 6648 N N . GLU B 1 366 ? 3.771 3.105 17.203 1 97.75 366 GLU B N 1
ATOM 6649 C CA . GLU B 1 366 ? 4.77 4.027 16.656 1 97.75 366 GLU B CA 1
ATOM 6650 C C . GLU B 1 366 ? 5.91 3.27 15.984 1 97.75 366 GLU B C 1
ATOM 6652 O O . GLU B 1 366 ? 6.242 3.541 14.828 1 97.75 366 GLU B O 1
ATOM 6657 N N . HIS B 1 367 ? 6.434 2.301 16.703 1 97.81 367 HIS B N 1
ATOM 6658 C CA . HIS B 1 367 ? 7.547 1.524 16.172 1 97.81 367 HIS B CA 1
ATOM 6659 C C . HIS B 1 367 ? 7.094 0.604 15.047 1 97.81 367 HIS B C 1
ATOM 6661 O O . HIS B 1 367 ? 7.898 0.186 14.219 1 97.81 367 HIS B O 1
ATOM 6667 N N . GLY B 1 368 ? 5.809 0.266 15.016 1 97.38 368 GLY B N 1
ATOM 6668 C CA . GLY B 1 368 ? 5.242 -0.56 13.961 1 97.38 368 GLY B CA 1
ATOM 6669 C C . GLY B 1 368 ? 4.961 0.211 12.688 1 97.38 368 GLY B C 1
ATOM 6670 O O . GLY B 1 368 ? 4.512 -0.365 11.695 1 97.38 368 GLY B O 1
ATOM 6671 N N . GLY B 1 369 ? 5.191 1.517 12.695 1 97.88 369 GLY B N 1
ATOM 6672 C CA . GLY B 1 369 ? 5.055 2.332 11.5 1 97.88 369 GLY B CA 1
ATOM 6673 C C . GLY B 1 369 ? 3.678 2.947 11.352 1 97.88 369 GLY B C 1
ATOM 6674 O O . GLY B 1 369 ? 3.172 3.09 10.234 1 97.88 369 GLY B O 1
ATOM 6675 N N . ILE B 1 370 ? 3.039 3.297 12.414 1 97.94 370 ILE B N 1
ATOM 6676 C CA . ILE B 1 370 ? 1.687 3.842 12.359 1 97.94 370 ILE B CA 1
ATOM 6677 C C . ILE B 1 370 ? 1.669 5.086 11.469 1 97.94 370 ILE B C 1
ATOM 6679 O O . ILE B 1 370 ? 0.663 5.379 10.82 1 97.94 370 ILE B O 1
ATOM 6683 N N . ILE B 1 371 ? 2.789 5.777 11.359 1 98.19 371 ILE B N 1
ATOM 6684 C CA . ILE B 1 371 ? 2.854 6.984 10.539 1 98.19 371 ILE B CA 1
ATOM 6685 C C . ILE B 1 371 ? 2.588 6.633 9.078 1 98.19 371 ILE B C 1
ATOM 6687 O O . ILE B 1 371 ? 1.678 7.188 8.453 1 98.19 371 ILE B O 1
ATOM 6691 N N . ARG B 1 372 ? 3.32 5.688 8.516 1 97.75 372 ARG B N 1
ATOM 6692 C CA . ARG B 1 372 ? 3.127 5.348 7.109 1 97.75 372 ARG B CA 1
ATOM 6693 C C . ARG B 1 372 ? 1.808 4.609 6.906 1 97.75 372 ARG B C 1
ATOM 6695 O O . ARG B 1 372 ? 1.169 4.75 5.859 1 97.75 372 ARG B O 1
ATOM 6702 N N . HIS B 1 373 ? 1.349 3.805 7.895 1 98.12 373 HIS B N 1
ATOM 6703 C CA . HIS B 1 373 ? 0.084 3.09 7.77 1 98.12 373 HIS B CA 1
ATOM 6704 C C . HIS B 1 373 ? -1.101 4.047 7.855 1 98.12 373 HIS B C 1
ATOM 6706 O O . HIS B 1 373 ? -2.055 3.93 7.086 1 98.12 373 HIS B O 1
ATOM 6712 N N . GLY B 1 374 ? -1.005 4.996 8.797 1 98 374 GLY B N 1
ATOM 6713 C CA . GLY B 1 374 ? -2.037 6.02 8.867 1 98 374 GLY B CA 1
ATOM 6714 C C . GLY B 1 374 ? -2.104 6.887 7.625 1 98 374 GLY B C 1
ATOM 6715 O O . GLY B 1 374 ? -3.189 7.27 7.184 1 98 374 GLY B O 1
ATOM 6716 N N . ALA B 1 375 ? -0.958 7.152 7.07 1 98.44 375 ALA B N 1
ATOM 6717 C CA . ALA B 1 375 ? -0.881 7.969 5.863 1 98.44 375 ALA B CA 1
ATOM 6718 C C . ALA B 1 375 ? -1.58 7.285 4.691 1 98.44 375 ALA B C 1
ATOM 6720 O O . ALA B 1 375 ? -2.029 7.949 3.756 1 98.44 375 ALA B O 1
ATOM 6721 N N . LYS B 1 376 ? -1.713 5.938 4.734 1 98.56 376 LYS B N 1
ATOM 6722 C CA . LYS B 1 376 ? -2.389 5.203 3.67 1 98.56 376 LYS B CA 1
ATOM 6723 C C . LYS B 1 376 ? -3.844 5.645 3.533 1 98.56 376 LYS B C 1
ATOM 6725 O O . LYS B 1 376 ? -4.344 5.812 2.42 1 98.56 376 LYS B O 1
ATOM 6730 N N . VAL B 1 377 ? -4.523 5.82 4.648 1 98.25 377 VAL B N 1
ATOM 6731 C CA . VAL B 1 377 ? -5.934 6.195 4.617 1 98.25 377 VAL B CA 1
ATOM 6732 C C . VAL B 1 377 ? -6.078 7.617 4.074 1 98.25 377 VAL B C 1
ATOM 6734 O O . VAL B 1 377 ? -6.934 7.883 3.229 1 98.25 377 VAL B O 1
ATOM 6737 N N . LEU B 1 378 ? -5.184 8.5 4.547 1 98.56 378 LEU B N 1
ATOM 6738 C CA . LEU B 1 378 ? -5.207 9.875 4.059 1 98.56 378 LEU B CA 1
ATOM 6739 C C . LEU B 1 378 ? -4.945 9.922 2.557 1 98.56 378 LEU B C 1
ATOM 6741 O O . LEU B 1 378 ? -5.637 10.641 1.826 1 98.56 378 LEU B O 1
ATOM 6745 N N . TYR B 1 379 ? -4.016 9.141 2.109 1 98.75 379 TYR B N 1
ATOM 6746 C CA . TYR B 1 379 ? -3.682 9.055 0.693 1 98.75 379 TYR B CA 1
ATOM 6747 C C . TYR B 1 379 ? -4.875 8.555 -0.117 1 98.75 379 TYR B C 1
ATOM 6749 O O . TYR B 1 379 ? -5.219 9.141 -1.146 1 98.75 379 TYR B O 1
ATOM 6757 N N . ALA B 1 380 ? -5.496 7.465 0.354 1 98.81 380 ALA B N 1
ATOM 6758 C CA . ALA B 1 380 ? -6.602 6.836 -0.367 1 98.81 380 ALA B CA 1
ATOM 6759 C C . ALA B 1 380 ? -7.773 7.801 -0.517 1 98.81 380 ALA B C 1
ATOM 6761 O O . ALA B 1 380 ? -8.375 7.895 -1.59 1 98.81 380 ALA B O 1
ATOM 6762 N N . ILE B 1 381 ? -8.07 8.555 0.535 1 98.69 381 ILE B N 1
ATOM 6763 C CA . ILE B 1 381 ? -9.18 9.5 0.503 1 98.69 381 ILE B CA 1
ATOM 6764 C C . ILE B 1 381 ? -8.859 10.648 -0.449 1 98.69 381 ILE B C 1
ATOM 6766 O O . ILE B 1 381 ? -9.68 11.016 -1.292 1 98.69 381 ILE B O 1
ATOM 6770 N N . ALA B 1 382 ? -7.66 11.172 -0.334 1 98.62 382 ALA B N 1
ATOM 6771 C CA . ALA B 1 382 ? -7.262 12.305 -1.169 1 98.62 382 ALA B CA 1
ATOM 6772 C C . ALA B 1 382 ? -7.207 11.906 -2.641 1 98.62 382 ALA B C 1
ATOM 6774 O O . ALA B 1 382 ? -7.508 12.719 -3.52 1 98.62 382 ALA B O 1
ATOM 6775 N N . GLU B 1 383 ? -6.848 10.695 -2.916 1 98.31 383 GLU B N 1
ATOM 6776 C CA . GLU B 1 383 ? -6.723 10.18 -4.277 1 98.31 383 GLU B CA 1
ATOM 6777 C C . GLU B 1 383 ? -8.086 9.922 -4.898 1 98.31 383 GLU B C 1
ATOM 6779 O O . GLU B 1 383 ? -8.273 10.094 -6.105 1 98.31 383 GLU B O 1
ATOM 6784 N N . ALA B 1 384 ? -9.086 9.539 -4.105 1 98.5 384 ALA B N 1
ATOM 6785 C CA . ALA B 1 384 ? -10.398 9.094 -4.57 1 98.5 384 ALA B CA 1
ATOM 6786 C C . ALA B 1 384 ? -11.133 10.211 -5.312 1 98.5 384 ALA B C 1
ATOM 6788 O O . ALA B 1 384 ? -11.133 11.359 -4.863 1 98.5 384 ALA B O 1
ATOM 6789 N N . THR B 1 385 ? -11.766 9.859 -6.398 1 98.19 385 THR B N 1
ATOM 6790 C CA . THR B 1 385 ? -12.469 10.82 -7.242 1 98.19 385 THR B CA 1
ATOM 6791 C C . THR B 1 385 ? -13.977 10.641 -7.121 1 98.19 385 THR B C 1
ATOM 6793 O O . THR B 1 385 ? -14.742 11.508 -7.555 1 98.19 385 THR B O 1
ATOM 6796 N N . VAL B 1 386 ? -14.398 9.516 -6.551 1 98.38 386 VAL B N 1
ATOM 6797 C CA . VAL B 1 386 ? -15.82 9.227 -6.395 1 98.38 386 VAL B CA 1
ATOM 6798 C C . VAL B 1 386 ? -16.422 10.164 -5.352 1 98.38 386 VAL B C 1
ATOM 6800 O O . VAL B 1 386 ? -15.695 10.812 -4.598 1 98.38 386 VAL B O 1
ATOM 6803 N N . PRO B 1 387 ? -17.766 10.273 -5.332 1 98.62 387 PRO B N 1
ATOM 6804 C CA . PRO B 1 387 ? -18.406 11.055 -4.266 1 98.62 387 PRO B CA 1
ATOM 6805 C C . PRO B 1 387 ? -18.031 10.555 -2.871 1 98.62 387 PRO B C 1
ATOM 6807 O O . PRO B 1 387 ? -18.078 9.352 -2.611 1 98.62 387 PRO B O 1
ATOM 6810 N N . LYS B 1 388 ? -17.609 11.453 -2.061 1 98.75 388 LYS B N 1
ATOM 6811 C CA . LYS B 1 388 ? -17.266 11.164 -0.671 1 98.75 388 LYS B CA 1
ATOM 6812 C C . LYS B 1 388 ? -18.109 12.016 0.287 1 98.75 388 LYS B C 1
ATOM 6814 O O . LYS B 1 388 ? -17.969 13.242 0.314 1 98.75 388 LYS B O 1
ATOM 6819 N N . VAL B 1 389 ? -18.938 11.375 1.087 1 98.81 389 VAL B N 1
ATOM 6820 C CA . VAL B 1 389 ? -19.797 12.055 2.055 1 98.81 389 VAL B CA 1
ATOM 6821 C C . VAL B 1 389 ? -19.484 11.539 3.461 1 98.81 389 VAL B C 1
ATOM 6823 O O . VAL B 1 389 ? -19.359 10.336 3.674 1 98.81 389 VAL B O 1
ATOM 6826 N N . SER B 1 390 ? -19.312 12.453 4.379 1 98.56 390 SER B N 1
ATOM 6827 C CA . SER B 1 390 ? -19.031 12.062 5.758 1 98.56 390 SER B CA 1
ATOM 6828 C C . SER B 1 390 ? -20.156 12.5 6.691 1 98.56 390 SER B C 1
ATOM 6830 O O . SER B 1 390 ? -20.797 13.523 6.457 1 98.56 390 SER B O 1
ATOM 6832 N N . LEU B 1 391 ? -20.422 11.719 7.676 1 98.69 391 LEU B N 1
ATOM 6833 C CA . LEU B 1 391 ? -21.312 12.047 8.773 1 98.69 391 LEU B CA 1
ATOM 6834 C C . LEU B 1 391 ? -20.609 11.93 10.117 1 98.69 391 LEU B C 1
ATOM 6836 O O . LEU B 1 391 ? -20.25 10.828 10.539 1 98.69 391 LEU B O 1
ATOM 6840 N N . VAL B 1 392 ? -20.344 13.047 10.734 1 98.25 392 VAL B N 1
ATOM 6841 C CA . VAL B 1 392 ? -19.781 13.039 12.078 1 98.25 392 VAL B CA 1
ATOM 6842 C C . VAL B 1 392 ? -20.875 12.781 13.102 1 98.25 392 VAL B C 1
ATOM 6844 O O . VAL B 1 392 ? -21.75 13.633 13.312 1 98.25 392 VAL B O 1
ATOM 6847 N N . MET B 1 393 ? -20.781 11.664 13.805 1 97.06 393 MET B N 1
ATOM 6848 C CA . MET B 1 393 ? -21.844 11.234 14.695 1 97.06 393 MET B CA 1
ATOM 6849 C C . MET B 1 393 ? -21.578 11.695 16.125 1 97.06 393 MET B C 1
ATOM 6851 O O . MET B 1 393 ? -22.516 12.039 16.859 1 97.06 393 MET B O 1
ATOM 6855 N N . ARG B 1 394 ? -20.328 11.695 16.5 1 95.31 394 ARG B N 1
ATOM 6856 C CA . ARG B 1 394 ? -19.969 12.086 17.859 1 95.31 394 ARG B CA 1
ATOM 6857 C C . ARG B 1 394 ? -18.578 12.695 17.891 1 95.31 394 ARG B C 1
ATOM 6859 O O . ARG B 1 394 ? -18.375 13.828 17.438 1 95.31 394 ARG B O 1
ATOM 6866 N N . LYS B 1 395 ? -17.562 11.93 18.328 1 94.38 395 LYS B N 1
ATOM 6867 C CA . LYS B 1 395 ? -16.203 12.477 18.391 1 94.38 395 LYS B CA 1
ATOM 6868 C C . LYS B 1 395 ? -15.531 12.445 17.016 1 94.38 395 LYS B C 1
ATOM 6870 O O . LYS B 1 395 ? -15.688 11.477 16.266 1 94.38 395 LYS B O 1
ATOM 6875 N N . ALA B 1 396 ? -14.828 13.43 16.688 1 96 396 ALA B N 1
ATOM 6876 C CA . ALA B 1 396 ? -13.953 13.5 15.523 1 96 396 ALA B CA 1
ATOM 6877 C C . ALA B 1 396 ? -12.727 14.367 15.805 1 96 396 ALA B C 1
ATOM 6879 O O . ALA B 1 396 ? -12.789 15.594 15.664 1 96 396 ALA B O 1
ATOM 6880 N N . TYR B 1 397 ? -11.648 13.75 16.172 1 94.44 397 TYR B N 1
ATOM 6881 C CA . TYR B 1 397 ? -10.516 14.523 16.656 1 94.44 397 TYR B CA 1
ATOM 6882 C C . TYR B 1 397 ? -9.281 14.312 15.789 1 94.44 397 TYR B C 1
ATOM 6884 O O . TYR B 1 397 ? -9.062 13.211 15.273 1 94.44 397 TYR B O 1
ATOM 6892 N N . GLY B 1 398 ? -8.516 15.344 15.586 1 94.31 398 GLY B N 1
ATOM 6893 C CA . GLY B 1 398 ? -7.148 15.305 15.086 1 94.31 398 GLY B CA 1
ATOM 6894 C C . GLY B 1 398 ? -7.035 14.742 13.688 1 94.31 398 GLY B C 1
ATOM 6895 O O . GLY B 1 398 ? -7.855 15.047 12.82 1 94.31 398 GLY B O 1
ATOM 6896 N N . GLY B 1 399 ? -5.914 14.031 13.562 1 94.69 399 GLY B N 1
ATOM 6897 C CA . GLY B 1 399 ? -5.633 13.438 12.266 1 94.69 399 GLY B CA 1
ATOM 6898 C C . GLY B 1 399 ? -6.691 12.445 11.82 1 94.69 399 GLY B C 1
ATOM 6899 O O . GLY B 1 399 ? -6.945 12.289 10.625 1 94.69 399 GLY B O 1
ATOM 6900 N N . ALA B 1 400 ? -7.277 11.812 12.766 1 96.38 400 ALA B N 1
ATOM 6901 C CA . ALA B 1 400 ? -8.336 10.859 12.438 1 96.38 400 ALA B CA 1
ATOM 6902 C C . ALA B 1 400 ? -9.547 11.562 11.844 1 96.38 400 ALA B C 1
ATOM 6904 O O . ALA B 1 400 ? -10.188 11.047 10.922 1 96.38 400 ALA B O 1
ATOM 6905 N N . TYR B 1 401 ? -9.867 12.742 12.414 1 96.81 401 TYR B N 1
ATOM 6906 C CA . TYR B 1 401 ? -10.898 13.562 11.797 1 96.81 401 TYR B CA 1
ATOM 6907 C C . TYR B 1 401 ? -10.547 13.883 10.344 1 96.81 401 TYR B C 1
ATOM 6909 O O . TYR B 1 401 ? -11.391 13.781 9.453 1 96.81 401 TYR B O 1
ATOM 6917 N N . ILE B 1 402 ? -9.312 14.273 10.102 1 97.88 402 ILE B N 1
ATOM 6918 C CA . ILE B 1 402 ? -8.906 14.641 8.75 1 97.88 402 ILE B CA 1
ATOM 6919 C C . ILE B 1 402 ? -9.133 13.461 7.805 1 97.88 402 ILE B C 1
ATOM 6921 O O . ILE 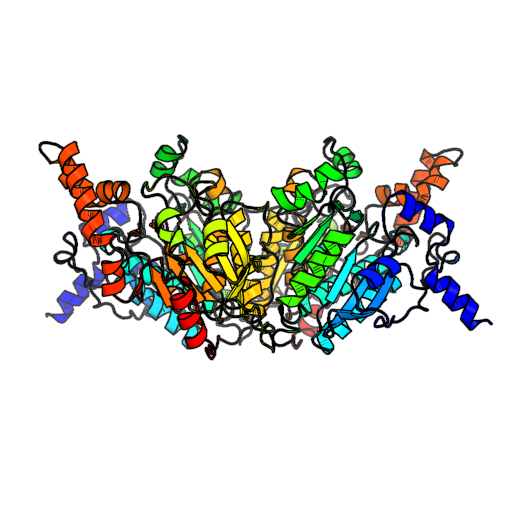B 1 402 ? -9.695 13.633 6.719 1 97.88 402 ILE B O 1
ATOM 6925 N N . ALA B 1 403 ? -8.797 12.297 8.227 1 96.81 403 ALA B N 1
ATOM 6926 C CA . ALA B 1 403 ? -8.906 11.094 7.406 1 96.81 403 ALA B CA 1
ATOM 6927 C C . ALA B 1 403 ? -10.367 10.75 7.129 1 96.81 403 ALA B C 1
ATOM 6929 O O . ALA B 1 403 ? -10.695 10.18 6.082 1 96.81 403 ALA B O 1
ATOM 6930 N N . MET B 1 404 ? -11.25 11.125 8.023 1 97.25 404 MET B N 1
ATOM 6931 C CA . MET B 1 404 ? -12.594 10.562 7.965 1 97.25 404 MET B CA 1
ATOM 6932 C C . MET B 1 404 ? -13.609 11.609 7.508 1 97.25 404 MET B C 1
ATOM 6934 O O . MET B 1 404 ? -14.711 11.266 7.078 1 97.25 404 MET B O 1
ATOM 6938 N N . ALA B 1 405 ? -13.188 12.938 7.578 1 97.62 405 ALA B N 1
ATOM 6939 C CA . ALA B 1 405 ? -14.297 13.859 7.379 1 97.62 405 ALA B CA 1
ATOM 6940 C C . ALA B 1 405 ? -13.805 15.211 6.871 1 97.62 405 ALA B C 1
ATOM 6942 O O . ALA B 1 405 ? -14.594 16.141 6.684 1 97.62 405 ALA B O 1
ATOM 6943 N N . SER B 1 406 ? -12.586 15.461 6.594 1 97.69 406 SER B N 1
ATOM 6944 C CA . SER B 1 406 ? -12.078 16.797 6.328 1 97.69 406 SER B CA 1
ATOM 6945 C C . SER B 1 406 ? -12.328 17.203 4.879 1 97.69 406 SER B C 1
ATOM 6947 O O . SER B 1 406 ? -11.93 16.5 3.955 1 97.69 406 SER B O 1
ATOM 6949 N N . LYS B 1 407 ? -12.922 18.359 4.691 1 97.44 407 LYS B N 1
ATOM 6950 C CA . LYS B 1 407 ? -13.094 18.906 3.348 1 97.44 407 LYS B CA 1
ATOM 6951 C C . LYS B 1 407 ? -11.742 19.234 2.711 1 97.44 407 LYS B C 1
ATOM 6953 O O . LYS B 1 407 ? -11.586 19.141 1.492 1 97.44 407 LYS B O 1
ATOM 6958 N N . GLY B 1 408 ? -10.836 19.625 3.555 1 97.62 408 GLY B N 1
ATOM 6959 C CA . GLY B 1 408 ? -9.5 19.922 3.061 1 97.62 408 GLY B CA 1
ATOM 6960 C C . GLY B 1 408 ? -8.844 18.734 2.385 1 97.62 408 GLY B C 1
ATOM 6961 O O . GLY B 1 408 ? -8.039 18.906 1.466 1 97.62 408 GLY B O 1
ATOM 6962 N N . LEU B 1 409 ? -9.203 17.547 2.832 1 98.31 409 LEU B N 1
ATOM 6963 C CA . LEU B 1 409 ? -8.617 16.328 2.289 1 98.31 409 LEU B CA 1
ATOM 6964 C C . LEU B 1 409 ? -9.344 15.891 1.018 1 98.31 409 LEU B C 1
ATOM 6966 O O . LEU B 1 409 ? -8.789 15.148 0.206 1 98.31 409 LEU B O 1
ATOM 6970 N N . GLY B 1 410 ? -10.625 16.312 0.931 1 97.88 410 GLY B N 1
ATOM 6971 C CA . GLY B 1 410 ? -11.289 16.016 -0.329 1 97.88 410 GLY B CA 1
ATOM 6972 C C . GLY B 1 410 ? -12.711 15.523 -0.15 1 97.88 410 GLY B C 1
ATOM 6973 O O . GLY B 1 410 ? -13.367 15.141 -1.12 1 97.88 410 GLY B O 1
ATOM 6974 N N . TYR B 1 411 ? -13.211 15.445 1.076 1 98.5 411 TYR B N 1
ATOM 6975 C CA . TYR B 1 411 ? -14.625 15.102 1.233 1 98.5 411 TYR B CA 1
ATOM 6976 C C . TYR B 1 411 ? -15.516 16.141 0.569 1 98.5 411 TYR B C 1
ATOM 6978 O O . TYR B 1 411 ? -15.25 17.344 0.665 1 98.5 411 TYR B O 1
ATOM 6986 N N . ASP B 1 412 ? -16.531 15.672 -0.116 1 98.44 412 ASP B N 1
ATOM 6987 C CA . ASP B 1 412 ? -17.391 16.547 -0.909 1 98.44 412 ASP B CA 1
ATOM 6988 C C . ASP B 1 412 ? -18.469 17.188 -0.042 1 98.44 412 ASP B C 1
ATOM 6990 O O . ASP B 1 412 ? -18.812 18.359 -0.225 1 98.44 412 ASP B O 1
ATOM 6994 N N . ARG B 1 413 ? -19 16.438 0.812 1 98.38 413 ARG B N 1
ATOM 6995 C CA . ARG B 1 413 ? -20.031 16.906 1.734 1 98.38 413 ARG B CA 1
ATOM 6996 C C . ARG B 1 413 ? -19.828 16.328 3.131 1 98.38 413 ARG B C 1
ATOM 6998 O O . ARG B 1 413 ? -19.609 15.125 3.283 1 98.38 413 ARG B O 1
ATOM 7005 N N . VAL B 1 414 ? -19.844 17.203 4.078 1 98.62 414 VAL B N 1
ATOM 7006 C CA . VAL B 1 414 ? -19.625 16.812 5.465 1 98.62 414 VAL B CA 1
ATOM 7007 C C . VAL B 1 414 ? -20.859 17.172 6.301 1 98.62 414 VAL B C 1
ATOM 7009 O O . VAL B 1 414 ? -21.219 18.344 6.406 1 98.62 414 VAL B O 1
ATOM 7012 N N . LEU B 1 415 ? -21.5 16.156 6.848 1 98.56 415 LEU B N 1
ATOM 7013 C CA . LEU B 1 415 ? -22.656 16.312 7.73 1 98.56 415 LEU B CA 1
ATOM 7014 C C . LEU B 1 415 ? -22.281 16.016 9.172 1 98.56 415 LEU B C 1
ATOM 7016 O O . LEU B 1 415 ? -21.297 15.32 9.43 1 98.56 415 LEU B O 1
ATOM 7020 N N . SER B 1 416 ? -23.031 16.594 10.055 1 98.06 416 SER B N 1
ATOM 7021 C CA . SER B 1 416 ? -22.781 16.344 11.477 1 98.06 416 SER B CA 1
ATOM 7022 C C . SER B 1 416 ? -24.094 16.25 12.25 1 98.06 416 SER B C 1
ATOM 7024 O O . SER B 1 416 ? -25.078 16.906 11.898 1 98.06 416 SER B O 1
ATOM 7026 N N . TRP B 1 417 ? -24.094 15.383 13.234 1 96.94 417 TRP B N 1
ATOM 7027 C CA . TRP B 1 417 ? -25.156 15.461 14.227 1 96.94 417 TRP B CA 1
ATOM 7028 C C . TRP B 1 417 ? -24.891 16.578 15.227 1 96.94 417 TRP B C 1
ATOM 7030 O O . TRP B 1 417 ? -23.75 17.047 15.344 1 96.94 417 TRP B O 1
ATOM 7040 N N . PRO B 1 418 ? -25.953 17.047 15.938 1 94.31 418 PRO B N 1
ATOM 7041 C CA . PRO B 1 418 ? -25.781 18.203 16.828 1 94.31 418 PRO B CA 1
ATOM 7042 C C . PRO B 1 418 ? -24.859 17.906 18.016 1 94.31 418 PRO B C 1
ATOM 7044 O O . PRO B 1 418 ? -24.203 18.797 18.531 1 94.31 418 PRO B O 1
ATOM 7047 N N . MET B 1 419 ? -24.766 16.719 18.391 1 92.38 419 MET B N 1
ATOM 7048 C CA . MET B 1 419 ? -24 16.359 19.578 1 92.38 419 MET B CA 1
ATOM 7049 C C . MET B 1 419 ? -22.531 16.125 19.234 1 92.38 419 MET B C 1
ATOM 7051 O O . MET B 1 419 ? -21.703 15.883 20.109 1 92.38 419 MET B O 1
ATOM 7055 N N . ALA B 1 420 ? -22.156 16.172 17.953 1 94.5 420 ALA B N 1
ATOM 7056 C CA . ALA B 1 420 ? -20.812 15.883 17.5 1 94.5 420 ALA B CA 1
ATOM 7057 C C . ALA B 1 420 ? -19.812 16.875 18.062 1 94.5 420 ALA B C 1
ATOM 7059 O O . ALA B 1 420 ? -20.156 18.031 18.328 1 94.5 420 ALA B O 1
ATOM 7060 N N . GLN B 1 421 ? -18.625 16.422 18.266 1 93.81 421 GLN B N 1
ATOM 7061 C CA . GLN B 1 421 ? -17.5 17.234 18.719 1 93.81 421 GLN B CA 1
ATOM 7062 C C . GLN B 1 421 ? -16.328 17.141 17.734 1 93.81 421 GLN B C 1
ATOM 7064 O O . GLN B 1 421 ? -15.781 16.047 17.516 1 93.81 421 GLN B O 1
ATOM 7069 N N . ILE B 1 422 ? -15.914 18.203 17.141 1 94.75 422 ILE B N 1
ATOM 7070 C CA . ILE B 1 422 ? -14.836 18.25 16.156 1 94.75 422 ILE B CA 1
ATOM 7071 C C . ILE B 1 422 ? -13.703 19.125 16.688 1 94.75 422 ILE B C 1
ATOM 7073 O O . ILE B 1 422 ? -13.898 20.328 16.938 1 94.75 422 ILE B O 1
ATOM 7077 N N . ALA B 1 423 ? -12.547 18.547 16.859 1 93.38 423 ALA B N 1
ATOM 7078 C CA . ALA B 1 423 ? -11.445 19.297 17.453 1 93.38 423 ALA B CA 1
ATOM 7079 C C . ALA B 1 423 ? -10.102 18.656 17.125 1 93.38 423 ALA B C 1
ATOM 7081 O O . ALA B 1 423 ? -10.047 17.562 16.578 1 93.38 423 ALA B O 1
ATOM 7082 N N . VAL B 1 424 ? -9.047 19.438 17.375 1 91.56 424 VAL B N 1
ATOM 7083 C CA . VAL B 1 424 ? -7.695 18.906 17.219 1 91.56 424 VAL B CA 1
ATOM 7084 C C . VAL B 1 424 ? -7.453 17.797 18.234 1 91.56 424 VAL B C 1
ATOM 7086 O O . VAL B 1 424 ? -6.793 16.797 17.922 1 91.56 424 VAL B O 1
ATOM 7089 N N . MET B 1 425 ? -7.918 17.969 19.406 1 89.06 425 MET B N 1
ATOM 7090 C CA . MET B 1 425 ? -7.82 16.984 20.484 1 89.06 425 MET B CA 1
ATOM 7091 C C . MET B 1 425 ? -8.945 17.188 21.5 1 89.06 425 MET B C 1
ATOM 7093 O O . MET B 1 425 ? -9.75 18.109 21.359 1 89.06 425 MET B O 1
ATOM 7097 N N . GLY B 1 426 ? -8.984 16.266 22.453 1 87.19 426 GLY B N 1
ATOM 7098 C CA . GLY B 1 426 ? -10 16.391 23.484 1 87.19 426 GLY B CA 1
ATOM 7099 C C . GLY B 1 426 ? -9.852 17.641 24.312 1 87.19 426 GLY B C 1
ATOM 7100 O O . GLY B 1 426 ? -8.75 18.172 24.484 1 87.19 426 GLY B O 1
ATOM 7101 N N . ALA B 1 427 ? -10.891 18.047 24.906 1 88.31 427 ALA B N 1
ATOM 7102 C CA . ALA B 1 427 ? -10.945 19.312 25.625 1 88.31 427 ALA B CA 1
ATOM 7103 C C . ALA B 1 427 ? -9.984 19.297 26.812 1 88.31 427 ALA B C 1
ATOM 7105 O O . ALA B 1 427 ? -9.328 20.312 27.094 1 88.31 427 ALA B O 1
ATOM 7106 N N . GLU B 1 428 ? -9.969 18.203 27.438 1 86.12 428 GLU B N 1
ATOM 7107 C CA . GLU B 1 428 ? -9.094 18.094 28.609 1 86.12 428 GLU B CA 1
ATOM 7108 C C . GLU B 1 428 ? -7.629 18.281 28.203 1 86.12 428 GLU B C 1
ATOM 7110 O O . GLU B 1 428 ? -6.91 19.078 28.812 1 86.12 428 GLU B O 1
ATOM 7115 N N . GLY B 1 429 ? -7.258 17.641 27.219 1 83.94 429 GLY B N 1
ATOM 7116 C CA . GLY B 1 429 ? -5.898 17.766 26.719 1 83.94 429 GLY B CA 1
ATOM 7117 C C . GLY B 1 429 ? -5.586 19.156 26.188 1 83.94 429 GLY B C 1
ATOM 7118 O O . GLY B 1 429 ? -4.512 19.703 26.469 1 83.94 429 GLY B O 1
ATOM 7119 N N . ALA B 1 430 ? -6.434 19.719 25.547 1 87.25 430 ALA B N 1
ATOM 7120 C CA . ALA B 1 430 ? -6.262 21.047 24.953 1 87.25 430 ALA B CA 1
ATOM 7121 C C . ALA B 1 430 ? -6.121 22.125 26.031 1 87.25 430 ALA B C 1
ATOM 7123 O O . ALA B 1 430 ? -5.25 22.984 25.953 1 87.25 430 ALA B O 1
ATOM 7124 N N . ALA B 1 431 ? -6.961 22.016 27 1 86.06 431 ALA B N 1
ATOM 7125 C CA . ALA B 1 431 ? -6.953 23 28.078 1 86.06 431 ALA B CA 1
ATOM 7126 C C . ALA B 1 431 ? -5.617 23 28.812 1 86.06 431 ALA B C 1
ATOM 7128 O O . ALA B 1 431 ? -5.094 24.062 29.172 1 86.06 431 ALA B O 1
ATOM 7129 N N . ASN B 1 432 ? -5.09 21.828 28.938 1 84.81 432 ASN B N 1
ATOM 7130 C CA . ASN B 1 432 ? -3.818 21.688 29.641 1 84.81 432 ASN B CA 1
ATOM 7131 C C . ASN B 1 432 ? -2.67 22.312 28.859 1 84.81 432 ASN B C 1
ATOM 7133 O O . ASN B 1 432 ? -1.652 22.688 29.422 1 84.81 432 ASN B O 1
ATOM 7137 N N . ILE B 1 433 ? -2.857 22.453 27.609 1 81.94 433 ILE B N 1
ATOM 7138 C CA . ILE B 1 433 ? -1.781 22.969 26.766 1 81.94 433 ILE B CA 1
ATOM 7139 C C . ILE B 1 433 ? -1.951 24.469 26.578 1 81.94 433 ILE B C 1
ATOM 7141 O O . ILE B 1 433 ? -1.026 25.234 26.828 1 81.94 433 ILE B O 1
ATOM 7145 N N . ILE B 1 434 ? -3.1 24.891 26.281 1 83.12 434 ILE B N 1
ATOM 7146 C CA . ILE B 1 434 ? -3.34 26.266 25.891 1 83.12 434 ILE B CA 1
ATOM 7147 C C . ILE B 1 434 ? -3.424 27.156 27.125 1 83.12 434 ILE B C 1
ATOM 7149 O O . ILE B 1 434 ? -2.986 28.312 27.094 1 83.12 434 ILE B O 1
ATOM 7153 N N . PHE B 1 435 ? -3.975 26.609 28.219 1 85.19 435 PHE B N 1
ATOM 7154 C CA . PHE B 1 435 ? -4.238 27.438 29.391 1 85.19 435 PHE B CA 1
ATOM 7155 C C . PHE B 1 435 ? -3.346 27.031 30.562 1 85.19 435 PHE B C 1
ATOM 7157 O O . PHE B 1 435 ? -3.707 27.234 31.719 1 85.19 435 PHE B O 1
ATOM 7164 N N . ARG B 1 436 ? -2.309 26.406 30.188 1 85.69 436 ARG B N 1
ATOM 7165 C CA . ARG B 1 436 ? -1.417 25.875 31.219 1 85.69 436 ARG B CA 1
ATOM 7166 C C . ARG B 1 436 ? -1.062 26.938 32.25 1 85.69 436 ARG B C 1
ATOM 7168 O O . ARG B 1 436 ? -1.19 26.719 33.438 1 85.69 436 ARG B O 1
ATOM 7175 N N . ARG B 1 437 ? -0.603 28.109 31.828 1 86.88 437 ARG B N 1
ATOM 7176 C CA . ARG B 1 437 ? -0.175 29.203 32.719 1 86.88 437 ARG B CA 1
ATOM 7177 C C . ARG B 1 437 ? -1.351 29.75 33.531 1 86.88 437 ARG B C 1
ATOM 7179 O O . ARG B 1 437 ? -1.239 29.953 34.719 1 86.88 437 ARG B O 1
ATOM 7186 N N . ASP B 1 438 ? -2.453 29.969 32.781 1 88.38 438 ASP B N 1
ATOM 7187 C CA . ASP B 1 438 ? -3.646 30.484 33.438 1 88.38 438 ASP B CA 1
ATOM 7188 C C . ASP B 1 438 ? -4.121 29.547 34.531 1 88.38 438 ASP B C 1
ATOM 7190 O O . ASP B 1 438 ? -4.52 30 35.594 1 88.38 438 ASP B O 1
ATOM 7194 N N . ILE B 1 439 ? -4.137 28.266 34.281 1 89.69 439 ILE B N 1
ATOM 7195 C CA . ILE B 1 439 ? -4.59 27.25 35.219 1 89.69 439 ILE B CA 1
ATOM 7196 C C . ILE B 1 439 ? -3.645 27.203 36.438 1 89.69 439 ILE B C 1
ATOM 7198 O O . ILE B 1 439 ? -4.09 27.172 37.562 1 89.69 439 ILE B O 1
ATOM 7202 N N . ALA B 1 440 ? -2.348 27.281 36.156 1 89.38 440 ALA B N 1
ATOM 7203 C CA . ALA B 1 440 ? -1.338 27.203 37.219 1 89.38 440 ALA B CA 1
ATOM 7204 C C . ALA B 1 440 ? -1.388 28.438 38.125 1 89.38 440 ALA B C 1
ATOM 7206 O O . ALA B 1 440 ? -1.138 28.344 39.312 1 89.38 440 ALA B O 1
ATOM 7207 N N . GLU B 1 441 ? -1.681 29.578 37.594 1 91.5 441 GLU B N 1
ATOM 7208 C CA . GLU B 1 441 ? -1.662 30.844 38.312 1 91.5 441 GLU B CA 1
ATOM 7209 C C . GLU B 1 441 ? -3.008 31.109 38.969 1 91.5 441 GLU B C 1
ATOM 7211 O O . GLU B 1 441 ? -3.139 32.062 39.781 1 91.5 441 GLU B O 1
ATOM 7216 N N . ALA B 1 442 ? -3.893 30.312 38.688 1 91.5 442 ALA B N 1
ATOM 7217 C CA . ALA B 1 442 ? -5.23 30.531 39.25 1 91.5 442 ALA B CA 1
ATOM 7218 C C . ALA B 1 442 ? -5.277 30.172 40.75 1 91.5 442 ALA B C 1
ATOM 7220 O O . ALA B 1 442 ? -4.504 29.328 41.188 1 91.5 442 ALA B O 1
ATOM 7221 N N . GLU B 1 443 ? -6.121 30.781 41.531 1 91.75 443 GLU B N 1
ATOM 7222 C CA . GLU B 1 443 ? -6.297 30.5 42.969 1 91.75 443 GLU B CA 1
ATOM 7223 C C . GLU B 1 443 ? -6.75 29.062 43.188 1 91.75 443 GLU B C 1
ATOM 7225 O O . GLU B 1 443 ? -6.281 28.406 44.094 1 91.75 443 GLU B O 1
ATOM 7230 N N . ASN B 1 444 ? -7.648 28.656 42.312 1 93.88 444 ASN B N 1
ATOM 7231 C CA . ASN B 1 444 ? -8.125 27.281 42.312 1 93.88 444 ASN B CA 1
ATOM 7232 C C . ASN B 1 444 ? -7.867 26.625 40.938 1 93.88 444 ASN B C 1
ATOM 7234 O O . ASN B 1 444 ? -8.711 26.672 40.062 1 93.88 444 ASN B O 1
ATOM 7238 N N . PRO B 1 445 ? -6.812 25.922 40.906 1 91.25 445 PRO B N 1
ATOM 7239 C CA . PRO B 1 445 ? -6.406 25.328 39.625 1 91.25 445 PRO B CA 1
ATOM 7240 C C . PRO B 1 445 ? -7.434 24.344 39.094 1 91.25 445 PRO B C 1
ATOM 7242 O O . PRO B 1 445 ? -7.66 24.297 37.875 1 91.25 445 PRO B O 1
ATOM 7245 N N . GLU B 1 446 ? -8.031 23.609 39.938 1 91.06 446 GLU B N 1
ATOM 7246 C CA . GLU B 1 446 ? -9.008 22.625 39.5 1 91.06 446 GLU B CA 1
ATOM 7247 C C . GLU B 1 446 ? -10.25 23.297 38.906 1 91.06 446 GLU B C 1
ATOM 7249 O O . GLU B 1 446 ? -10.758 22.859 37.875 1 91.06 446 GLU B O 1
ATOM 7254 N N . ALA B 1 447 ? -10.688 24.281 39.562 1 91.88 447 ALA B N 1
ATOM 7255 C CA . ALA B 1 447 ? -11.852 25.016 39.062 1 91.88 447 ALA B CA 1
ATOM 7256 C C . ALA B 1 447 ? -11.531 25.766 37.781 1 91.88 447 ALA B C 1
ATOM 7258 O O . ALA B 1 447 ? -12.367 25.828 36.875 1 91.88 447 ALA B O 1
ATOM 7259 N N . ALA B 1 448 ? -10.422 26.312 37.781 1 91.44 448 ALA B N 1
ATOM 7260 C CA . ALA B 1 448 ? -9.992 27.031 36.562 1 91.44 448 ALA B CA 1
ATOM 7261 C C . ALA B 1 448 ? -9.875 26.078 35.375 1 91.44 448 ALA B C 1
ATOM 7263 O O . ALA B 1 448 ? -10.297 26.406 34.281 1 91.44 448 ALA B O 1
ATOM 7264 N N . ARG B 1 449 ? -9.367 25 35.688 1 91.31 449 ARG B N 1
ATOM 7265 C CA . ARG B 1 449 ? -9.234 23.969 34.656 1 91.31 449 ARG B CA 1
ATOM 7266 C C . ARG B 1 449 ? -10.594 23.562 34.094 1 91.31 449 ARG B C 1
ATOM 7268 O O . ARG B 1 449 ? -10.789 23.469 32.906 1 91.31 449 ARG B O 1
ATOM 7275 N N . ALA B 1 450 ? -11.477 23.297 34.938 1 91.94 450 ALA B N 1
ATOM 7276 C CA . ALA B 1 450 ? -12.828 22.891 34.531 1 91.94 450 ALA B CA 1
ATOM 7277 C C . ALA B 1 450 ? -13.5 23.969 33.688 1 91.94 450 ALA B C 1
ATOM 7279 O O . ALA B 1 450 ? -14.18 23.672 32.719 1 91.94 450 ALA B O 1
ATOM 7280 N N . ALA B 1 451 ? -13.297 25.156 34.094 1 91.06 451 ALA B N 1
ATOM 7281 C CA . ALA B 1 451 ? -13.875 26.281 33.375 1 91.06 451 ALA B CA 1
ATOM 7282 C C . ALA B 1 451 ? -13.273 26.422 31.984 1 91.06 451 ALA B C 1
ATOM 7284 O O . ALA B 1 451 ? -13.984 26.703 31.016 1 91.06 451 ALA B O 1
ATOM 7285 N N . LYS B 1 452 ? -12.039 26.25 31.922 1 90.25 452 LYS B N 1
ATOM 7286 C CA . LYS B 1 452 ? -11.336 26.359 30.641 1 90.25 452 LYS B CA 1
ATOM 7287 C C . LYS B 1 452 ? -11.711 25.219 29.703 1 90.25 452 LYS B C 1
ATOM 7289 O O . LYS B 1 452 ? -11.789 25.406 28.484 1 90.25 452 LYS B O 1
ATOM 7294 N N . ILE B 1 453 ? -11.938 24.094 30.25 1 90.81 453 ILE B N 1
ATOM 7295 C CA . ILE B 1 453 ? -12.391 22.938 29.484 1 90.81 453 ILE B CA 1
ATOM 7296 C C . ILE B 1 453 ? -13.75 23.25 28.859 1 90.81 453 ILE B C 1
ATOM 7298 O O . ILE B 1 453 ? -13.953 23.016 27.656 1 90.81 453 ILE B O 1
ATOM 7302 N N . GLU B 1 454 ? -14.586 23.781 29.641 1 89.81 454 GLU B N 1
ATOM 7303 C CA . GLU B 1 454 ? -15.922 24.125 29.141 1 89.81 454 GLU B CA 1
ATOM 7304 C C . GLU B 1 454 ? -15.852 25.219 28.094 1 89.81 454 GLU B C 1
ATOM 7306 O O . GLU B 1 454 ? -16.594 25.203 27.109 1 89.81 454 GLU B O 1
ATOM 7311 N N . GLU B 1 455 ? -15.008 26.141 28.344 1 86.19 455 GLU B N 1
ATOM 7312 C CA . GLU B 1 455 ? -14.797 27.203 27.359 1 86.19 455 GLU B CA 1
ATOM 7313 C C . GLU B 1 455 ? -14.297 26.641 26.031 1 86.19 455 GLU B C 1
ATOM 7315 O O . GLU B 1 455 ? -14.781 27.031 24.969 1 86.19 455 GLU B O 1
ATOM 7320 N N . PHE B 1 456 ? -13.438 25.812 26.125 1 87.88 456 PHE B N 1
ATOM 7321 C CA . PHE B 1 456 ? -12.883 25.188 24.922 1 87.88 456 PHE B CA 1
ATOM 7322 C C . PHE B 1 456 ? -13.953 24.391 24.172 1 87.88 456 PHE B C 1
ATOM 7324 O O . PHE B 1 456 ? -14.055 24.484 22.953 1 87.88 456 PHE B O 1
ATOM 7331 N N . LYS B 1 457 ? -14.719 23.672 24.875 1 87.19 457 LYS B N 1
ATOM 7332 C CA . LYS B 1 457 ? -15.781 22.875 24.281 1 87.19 457 LYS B CA 1
ATOM 7333 C C . LYS B 1 457 ? -16.75 23.75 23.484 1 87.19 457 LYS B C 1
ATOM 7335 O O . LYS B 1 457 ? -17.078 23.438 22.328 1 87.19 457 LYS B O 1
ATOM 7340 N N . GLY B 1 458 ? -17.141 24.797 24.016 1 84 458 GLY B N 1
ATOM 7341 C CA . GLY B 1 458 ? -18.125 25.672 23.391 1 84 458 GLY B CA 1
ATOM 7342 C C . GLY B 1 458 ? -17.562 26.484 22.25 1 84 458 GLY B C 1
ATOM 7343 O O . GLY B 1 458 ? -18.234 26.703 21.234 1 84 458 GLY B O 1
ATOM 7344 N N . GLU B 1 459 ? -16.344 26.797 22.344 1 84.88 459 GLU B N 1
ATOM 7345 C CA . GLU B 1 459 ? -15.781 27.734 21.375 1 84.88 459 GLU B CA 1
ATOM 7346 C C . GLU B 1 459 ? -15.109 27 20.219 1 84.88 459 GLU B C 1
ATOM 7348 O O . GLU B 1 459 ? -15.008 27.547 19.109 1 84.88 459 GLU B O 1
ATOM 7353 N N . VAL B 1 460 ? -14.789 25.844 20.469 1 87 460 VAL B N 1
ATOM 7354 C CA . VAL B 1 460 ? -13.938 25.203 19.453 1 87 460 VAL B CA 1
ATOM 7355 C C . VAL B 1 460 ? -14.578 23.906 18.984 1 87 460 VAL B C 1
ATOM 7357 O O . VAL B 1 460 ? -14.594 23.609 17.781 1 87 460 VAL B O 1
ATOM 7360 N N . MET B 1 461 ? -15.203 23.172 19.844 1 91.56 461 MET B N 1
ATOM 7361 C CA . MET B 1 461 ? -15.539 21.797 19.516 1 91.56 461 MET B CA 1
ATOM 7362 C C . MET B 1 461 ? -16.953 21.688 18.938 1 91.56 461 MET B C 1
ATOM 7364 O O . MET B 1 461 ? -17.312 20.672 18.344 1 91.56 461 MET B O 1
ATOM 7368 N N . ASP B 1 462 ? -17.734 22.766 19.172 1 91.38 462 ASP B N 1
ATOM 7369 C CA . ASP B 1 462 ? -19.109 22.797 18.672 1 91.38 462 ASP B CA 1
ATOM 7370 C C . ASP B 1 462 ? -19.141 22.688 17.156 1 91.38 462 ASP B C 1
ATOM 7372 O O . ASP B 1 462 ? -18.453 23.422 16.453 1 91.38 462 ASP B O 1
ATOM 7376 N N . PRO B 1 463 ? -20.016 21.688 16.656 1 94.38 463 PRO B N 1
ATOM 7377 C CA . PRO B 1 463 ? -20.062 21.484 15.203 1 94.38 463 PRO B CA 1
ATOM 7378 C C . PRO B 1 463 ? -20.531 22.734 14.453 1 94.38 463 PRO B C 1
ATOM 7380 O O . PRO B 1 463 ? -20.219 22.906 13.266 1 94.38 463 PRO B O 1
ATOM 7383 N N . PHE B 1 464 ? -21.203 23.641 15.125 1 94.81 464 PHE B N 1
ATOM 7384 C CA . PHE B 1 464 ? -21.672 24.875 14.492 1 94.81 464 PHE B CA 1
ATOM 7385 C C . PHE B 1 464 ? -20.5 25.828 14.227 1 94.81 464 PHE B C 1
ATOM 7387 O O . PHE B 1 464 ? -20.562 26.656 13.32 1 94.81 464 PHE B O 1
ATOM 7394 N N . VAL B 1 465 ? -19.484 25.656 15.023 1 92.69 465 VAL B N 1
ATOM 7395 C CA . VAL B 1 465 ? -18.281 26.438 14.758 1 92.69 465 VAL B CA 1
ATOM 7396 C C . VAL B 1 465 ? -17.672 26.016 13.43 1 92.69 465 VAL B C 1
ATOM 7398 O O . VAL B 1 465 ? -17.375 26.844 12.578 1 92.69 465 VAL B O 1
ATOM 7401 N N . ALA B 1 466 ? -17.531 24.719 13.266 1 94.69 466 ALA B N 1
ATOM 7402 C CA . ALA B 1 466 ? -17.016 24.188 12.016 1 94.69 466 ALA B CA 1
ATOM 7403 C C . ALA B 1 466 ? -17.906 24.547 10.836 1 94.69 466 ALA B C 1
ATOM 7405 O O . ALA B 1 466 ? -17.422 24.828 9.742 1 94.69 466 ALA B O 1
ATOM 7406 N N . ALA B 1 467 ? -19.219 24.469 11.062 1 95.81 467 ALA B N 1
ATOM 7407 C CA . ALA B 1 467 ? -20.188 24.844 10.031 1 95.81 467 ALA B CA 1
ATOM 7408 C C . ALA B 1 467 ? -20.062 26.328 9.672 1 95.81 467 ALA B C 1
ATOM 7410 O O . ALA B 1 467 ? -20.234 26.719 8.516 1 95.81 467 ALA B O 1
ATOM 7411 N N . GLY B 1 468 ? -19.781 27.156 10.68 1 94.75 468 GLY B N 1
ATOM 7412 C CA . GLY B 1 468 ? -19.609 28.578 10.453 1 94.75 468 GLY B CA 1
ATOM 7413 C C . GLY B 1 468 ? -18.453 28.891 9.508 1 94.75 468 GLY B C 1
ATOM 7414 O O . GLY B 1 468 ? -18.5 29.891 8.789 1 94.75 468 GLY B O 1
ATOM 7415 N N . TYR B 1 469 ? -17.453 28.047 9.516 1 93.88 469 TYR B N 1
ATOM 7416 C CA . TYR B 1 469 ? -16.312 28.234 8.633 1 93.88 469 TYR B CA 1
ATOM 7417 C C . TYR B 1 469 ? -16.531 27.516 7.305 1 93.88 469 TYR B C 1
ATOM 7419 O O . TYR B 1 469 ? -15.688 27.594 6.402 1 93.88 469 TYR B O 1
ATOM 7427 N N . GLY B 1 470 ? -17.625 26.719 7.203 1 95.56 470 GLY B N 1
ATOM 7428 C CA . GLY B 1 470 ? -17.953 26.031 5.961 1 95.56 470 GLY B CA 1
ATOM 7429 C C . GLY B 1 470 ? -17.312 24.656 5.855 1 95.56 470 GLY B C 1
ATOM 7430 O O . GLY B 1 470 ? -17.344 24.047 4.789 1 95.56 470 GLY B O 1
ATOM 7431 N N . TYR B 1 471 ? -16.766 24.172 6.926 1 96.94 471 TYR B N 1
ATOM 7432 C CA . TYR B 1 471 ? -16.078 22.891 6.859 1 96.94 471 TYR B CA 1
ATOM 7433 C C . TYR B 1 471 ? -16.984 21.75 7.293 1 96.94 471 TYR B C 1
ATOM 7435 O O . TYR B 1 471 ? -16.625 20.578 7.168 1 96.94 471 TYR B O 1
ATOM 7443 N N . VAL B 1 472 ? -18.094 22.078 7.816 1 97.38 472 VAL B N 1
ATOM 7444 C CA . VAL B 1 472 ? -19.266 21.219 7.949 1 97.38 472 VAL B CA 1
ATOM 7445 C C . VAL B 1 472 ? -20.422 21.812 7.148 1 97.38 472 VAL B C 1
ATOM 7447 O O . VAL B 1 472 ? -20.781 22.984 7.32 1 97.38 472 VAL B O 1
ATOM 7450 N N . ASP B 1 473 ? -20.891 21.031 6.285 1 97.88 473 ASP B N 1
ATOM 7451 C CA . ASP B 1 473 ? -21.891 21.578 5.363 1 97.88 473 ASP B CA 1
ATOM 7452 C C . ASP B 1 473 ? -23.234 21.766 6.055 1 97.88 473 ASP B C 1
ATOM 7454 O O . ASP B 1 473 ? -24 22.656 5.703 1 97.88 473 ASP B O 1
ATOM 7458 N N . ASP B 1 474 ? -23.562 20.875 6.977 1 97.56 474 ASP B N 1
ATOM 7459 C CA . ASP B 1 474 ? -24.844 20.969 7.668 1 97.56 474 ASP B CA 1
ATOM 7460 C C . ASP B 1 474 ? -24.844 20.172 8.969 1 97.56 474 ASP B C 1
ATOM 7462 O O . ASP B 1 474 ? -24.094 19.203 9.102 1 97.56 474 ASP B O 1
ATOM 7466 N N . VAL B 1 475 ? -25.516 20.703 9.938 1 97.81 475 VAL B N 1
ATOM 7467 C CA . VAL B 1 475 ? -25.828 19.969 11.156 1 97.81 475 VAL B CA 1
ATOM 7468 C C . VAL B 1 475 ? -27.281 19.469 11.102 1 97.81 475 VAL B C 1
ATOM 7470 O O . VAL B 1 475 ? -28.219 20.266 11.07 1 97.81 475 VAL B O 1
ATOM 7473 N N . ILE B 1 476 ? -27.438 18.156 11.133 1 97.62 476 ILE B N 1
ATOM 7474 C CA . ILE B 1 476 ? -28.75 17.609 10.781 1 97.62 476 ILE B CA 1
ATOM 7475 C C . ILE B 1 476 ? -29.328 16.844 11.977 1 97.62 476 ILE B C 1
ATOM 7477 O O . ILE B 1 476 ? -28.578 16.359 12.836 1 97.62 476 ILE B O 1
ATOM 7481 N N . ASP B 1 477 ? -30.688 16.75 11.977 1 96.62 477 ASP B N 1
ATOM 7482 C CA . ASP B 1 477 ? -31.391 15.859 12.906 1 96.62 477 ASP B CA 1
ATOM 7483 C C . ASP B 1 477 ? -31.156 14.398 12.555 1 96.62 477 ASP B C 1
ATOM 7485 O O . ASP B 1 477 ? -31.391 13.977 11.422 1 96.62 477 ASP B O 1
ATOM 7489 N N . PRO B 1 478 ? -30.656 13.602 13.523 1 96.81 478 PRO B N 1
ATOM 7490 C CA . PRO B 1 478 ? -30.375 12.188 13.242 1 96.81 478 PRO B CA 1
ATOM 7491 C C . PRO B 1 478 ? -31.562 11.461 12.609 1 96.81 478 PRO B C 1
ATOM 7493 O O . PRO B 1 478 ? -31.359 10.539 11.812 1 96.81 478 PRO B O 1
ATOM 7496 N N . SER B 1 479 ? -32.75 11.875 12.852 1 96.88 479 SER B N 1
ATOM 7497 C CA . SER B 1 479 ? -33.969 11.203 12.352 1 96.88 479 SER B CA 1
ATOM 7498 C C . SER B 1 479 ? -34.062 11.336 10.836 1 96.88 479 SER B C 1
ATOM 7500 O O . SER B 1 479 ? -34.844 10.609 10.195 1 96.88 479 SER B O 1
ATOM 7502 N N . TYR B 1 480 ? -33.312 12.234 10.266 1 97 480 TYR B N 1
ATOM 7503 C CA . TYR B 1 480 ? -33.406 12.477 8.836 1 97 480 TYR B CA 1
ATOM 7504 C C . TYR B 1 480 ? -32.094 12.117 8.133 1 97 480 TYR B C 1
ATOM 7506 O O . TYR B 1 480 ? -31.859 12.531 6.992 1 97 480 TYR B O 1
ATOM 7514 N N . THR B 1 481 ? -31.266 11.367 8.781 1 97.94 481 THR B N 1
ATOM 7515 C CA . THR B 1 481 ? -29.922 11.031 8.297 1 97.94 481 THR B CA 1
ATOM 7516 C C . THR B 1 481 ? -30 10.352 6.934 1 97.94 481 THR B C 1
ATOM 7518 O O . THR B 1 481 ? -29.297 10.742 6 1 97.94 481 THR B O 1
ATOM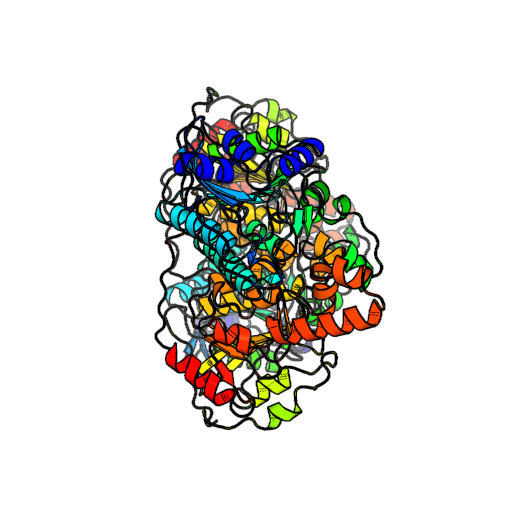 7521 N N . ARG B 1 482 ? -30.875 9.32 6.742 1 98.19 482 ARG B N 1
ATOM 7522 C CA . ARG B 1 482 ? -31 8.57 5.5 1 98.19 482 ARG B CA 1
ATOM 7523 C C . ARG B 1 482 ? -31.297 9.492 4.324 1 98.19 482 ARG B C 1
ATOM 7525 O O . ARG B 1 482 ? -30.594 9.453 3.305 1 98.19 482 ARG B O 1
ATOM 7532 N N . GLY B 1 483 ? -32.312 10.32 4.516 1 97.44 483 GLY B N 1
ATOM 7533 C CA . GLY B 1 483 ? -32.688 11.227 3.453 1 97.44 483 GLY B CA 1
ATOM 7534 C C . GLY B 1 483 ? -31.609 12.211 3.068 1 97.44 483 GLY B C 1
ATOM 7535 O O . GLY B 1 483 ? -31.391 12.484 1.885 1 97.44 483 GLY B O 1
ATOM 7536 N N . GLU B 1 484 ? -30.891 12.75 4.051 1 97.62 484 GLU B N 1
ATOM 7537 C CA . GLU B 1 484 ? -29.844 13.727 3.797 1 97.62 484 GLU B CA 1
ATOM 7538 C C . GLU B 1 484 ? -28.656 13.102 3.066 1 97.62 484 GLU B C 1
ATOM 7540 O O . GLU B 1 484 ? -28.078 13.719 2.178 1 97.62 484 GLU B O 1
ATOM 7545 N N . LEU B 1 485 ? -28.297 11.891 3.457 1 98.38 485 LEU B N 1
ATOM 7546 C CA . LEU B 1 485 ? -27.234 11.18 2.768 1 98.38 485 LEU B CA 1
ATOM 7547 C C . LEU B 1 485 ? -27.609 10.883 1.322 1 98.38 485 LEU B C 1
ATOM 7549 O O . LEU B 1 485 ? -26.812 11.055 0.409 1 98.38 485 LEU B O 1
ATOM 7553 N N . ALA B 1 486 ? -28.844 10.438 1.127 1 97.88 486 ALA B N 1
ATOM 7554 C CA . ALA B 1 486 ? -29.328 10.141 -0.22 1 97.88 486 ALA B CA 1
ATOM 7555 C C . ALA B 1 486 ? -29.297 11.383 -1.099 1 97.88 486 ALA B C 1
ATOM 7557 O O . ALA B 1 486 ? -28.875 11.328 -2.254 1 97.88 486 ALA B O 1
ATOM 7558 N N . ARG B 1 487 ? -29.766 12.5 -0.53 1 97.25 487 ARG B N 1
ATOM 7559 C CA . ARG B 1 487 ? -29.766 13.758 -1.266 1 97.25 487 ARG B CA 1
ATOM 7560 C C . ARG B 1 487 ? -28.344 14.188 -1.623 1 97.25 487 ARG B C 1
ATOM 7562 O O . ARG B 1 487 ? -28.094 14.68 -2.723 1 97.25 487 ARG B O 1
ATOM 7569 N N . SER B 1 488 ? -27.438 14.008 -0.68 1 97.81 488 SER B N 1
ATOM 7570 C CA . SER B 1 488 ? -26.031 14.359 -0.909 1 97.81 488 SER B CA 1
ATOM 7571 C C . SER B 1 488 ? -25.438 13.539 -2.049 1 97.81 488 SER B C 1
ATOM 7573 O O . SER B 1 488 ? -24.781 14.086 -2.936 1 97.81 488 SER B O 1
ATOM 7575 N N . LEU B 1 489 ? -25.688 12.273 -2.027 1 97.69 489 LEU B N 1
ATOM 7576 C CA . LEU B 1 489 ? -25.156 11.391 -3.061 1 97.69 489 LEU B CA 1
ATOM 7577 C C . LEU B 1 489 ? -25.797 11.688 -4.414 1 97.69 489 LEU B C 1
ATOM 7579 O O . LEU B 1 489 ? -25.125 11.633 -5.445 1 97.69 489 LEU B O 1
ATOM 7583 N N . ALA B 1 490 ? -27.094 11.992 -4.406 1 96.25 490 ALA B N 1
ATOM 7584 C CA . ALA B 1 490 ? -27.781 12.352 -5.641 1 96.25 490 ALA B CA 1
ATOM 7585 C C . ALA B 1 490 ? -27.188 13.609 -6.258 1 96.25 490 ALA B C 1
ATOM 7587 O O . ALA B 1 490 ? -27 13.688 -7.473 1 96.25 490 ALA B O 1
ATOM 7588 N N . MET B 1 491 ? -26.891 14.523 -5.418 1 96.75 491 MET B N 1
ATOM 7589 C CA . MET B 1 491 ? -26.297 15.781 -5.859 1 96.75 491 MET B CA 1
ATOM 7590 C C . MET B 1 491 ? -24.938 15.539 -6.512 1 96.75 491 MET B C 1
ATOM 7592 O O . MET B 1 491 ? -24.578 16.219 -7.473 1 96.75 491 MET B O 1
ATOM 7596 N N . LEU B 1 492 ? -24.203 14.539 -6.062 1 97.31 492 LEU B N 1
ATOM 7597 C CA . LEU B 1 492 ? -22.828 14.297 -6.484 1 97.31 492 LEU B CA 1
ATOM 7598 C C . LEU B 1 492 ? -22.781 13.25 -7.59 1 97.31 492 LEU B C 1
ATOM 7600 O O . LEU B 1 492 ? -21.688 12.828 -8 1 97.31 492 LEU B O 1
ATOM 7604 N N . GLU B 1 493 ? -23.906 12.859 -8.086 1 93.94 493 GLU B N 1
ATOM 7605 C CA . GLU B 1 493 ? -24 11.734 -9.016 1 93.94 493 GLU B CA 1
ATOM 7606 C C . GLU B 1 493 ? -23.156 11.977 -10.266 1 93.94 493 GLU B C 1
ATOM 7608 O O . GLU B 1 493 ? -22.578 11.047 -10.82 1 93.94 493 GLU B O 1
ATOM 7613 N N . ARG B 1 494 ? -22.984 13.266 -10.688 1 94.25 494 ARG B N 1
ATOM 7614 C CA . ARG B 1 494 ? -22.281 13.578 -11.93 1 94.25 494 ARG B CA 1
ATOM 7615 C C . ARG B 1 494 ? -20.906 14.18 -11.648 1 94.25 494 ARG B C 1
ATOM 7617 O O . ARG B 1 494 ? -20.297 14.789 -12.539 1 94.25 494 ARG B O 1
ATOM 7624 N N . LYS B 1 495 ? -20.5 13.984 -10.406 1 95.88 495 LYS B N 1
ATOM 7625 C CA . LYS B 1 495 ? -19.172 14.5 -10.047 1 95.88 495 LYS B CA 1
ATOM 7626 C C . LYS B 1 495 ? -18.094 13.945 -10.969 1 95.88 495 LYS B C 1
ATOM 7628 O O . LYS B 1 495 ? -18.078 12.742 -11.25 1 95.88 495 LYS B O 1
ATOM 7633 N N . ARG B 1 496 ? -17.297 14.875 -11.555 1 92.38 496 ARG B N 1
ATOM 7634 C CA . ARG B 1 496 ? -16.109 14.516 -12.328 1 92.38 496 ARG B CA 1
ATOM 7635 C C . ARG B 1 496 ? -14.898 15.305 -11.859 1 92.38 496 ARG B C 1
ATOM 7637 O O . ARG B 1 496 ? -14.984 16.516 -11.633 1 92.38 496 ARG B O 1
ATOM 7644 N N . GLN B 1 497 ? -13.844 14.555 -11.523 1 93.44 497 GLN B N 1
ATOM 7645 C CA . GLN B 1 497 ? -12.594 15.188 -11.117 1 93.44 497 GLN B CA 1
ATOM 7646 C C . GLN B 1 497 ? -11.414 14.609 -11.891 1 93.44 497 GLN B C 1
ATOM 7648 O O . GLN B 1 497 ? -11.273 13.391 -12.008 1 93.44 497 GLN B O 1
ATOM 7653 N N . GLU B 1 498 ? -10.57 15.5 -12.453 1 91.75 498 GLU B N 1
ATOM 7654 C CA . GLU B 1 498 ? -9.367 15.102 -13.172 1 91.75 498 GLU B CA 1
ATOM 7655 C C . GLU B 1 498 ? -8.164 15.023 -12.242 1 91.75 498 GLU B C 1
ATOM 7657 O O . GLU B 1 498 ? -8.086 15.766 -11.266 1 91.75 498 GLU B O 1
ATOM 7662 N N . ARG B 1 499 ? -7.371 14.102 -12.484 1 94.62 499 ARG B N 1
ATOM 7663 C CA . ARG B 1 499 ? -6.117 13.953 -11.758 1 94.62 499 ARG B CA 1
ATOM 7664 C C . ARG B 1 499 ? -4.922 14.133 -12.688 1 94.62 499 ARG B C 1
ATOM 7666 O O . ARG B 1 499 ? -5.027 13.906 -13.898 1 94.62 499 ARG B O 1
ATOM 7673 N N . PRO B 1 500 ? -3.768 14.641 -12.078 1 94.06 500 PRO B N 1
ATOM 7674 C CA . PRO B 1 500 ? -2.572 14.75 -12.914 1 94.06 500 PRO B CA 1
ATOM 7675 C C . PRO B 1 500 ? -2.17 13.422 -13.547 1 94.06 500 PRO B C 1
ATOM 7677 O O . PRO B 1 500 ? -2.336 12.367 -12.93 1 94.06 500 PRO B O 1
ATOM 7680 N N . GLY B 1 501 ? -1.705 13.531 -14.883 1 94.31 501 GLY B N 1
ATOM 7681 C CA . GLY B 1 501 ? -1.24 12.336 -15.562 1 94.31 501 GLY B CA 1
ATOM 7682 C C . GLY B 1 501 ? -0.034 11.695 -14.898 1 94.31 501 GLY B C 1
ATOM 7683 O O . GLY B 1 501 ? 0.939 12.391 -14.578 1 94.31 501 GLY B O 1
ATOM 7684 N N . ARG B 1 502 ? -0.133 10.43 -14.625 1 96 502 ARG B N 1
ATOM 7685 C CA . ARG B 1 502 ? 0.953 9.664 -14.023 1 96 502 ARG B CA 1
ATOM 7686 C C . ARG B 1 502 ? 0.783 8.172 -14.281 1 96 502 ARG B C 1
ATOM 7688 O O . ARG B 1 502 ? -0.32 7.711 -14.586 1 96 502 ARG B O 1
ATOM 7695 N N . LYS B 1 503 ? 1.912 7.438 -14.227 1 96.06 503 LYS B N 1
ATOM 7696 C CA . LYS B 1 503 ? 1.818 5.98 -14.297 1 96.06 503 LYS B CA 1
ATOM 7697 C C . LYS B 1 503 ? 1.015 5.426 -13.125 1 96.06 503 LYS B C 1
ATOM 7699 O O . LYS B 1 503 ? 0.094 4.629 -13.32 1 96.06 503 LYS B O 1
ATOM 7704 N N . HIS B 1 504 ? 1.342 5.762 -11.984 1 97.44 504 HIS B N 1
ATOM 7705 C CA . HIS B 1 504 ? 0.702 5.484 -10.703 1 97.44 504 HIS B CA 1
ATOM 7706 C C . HIS B 1 504 ? 1.266 6.379 -9.602 1 97.44 504 HIS B C 1
ATOM 7708 O O . HIS B 1 504 ? 2.34 6.965 -9.758 1 97.44 504 HIS B O 1
ATOM 7714 N N . GLY B 1 505 ? 0.485 6.551 -8.562 1 97.44 505 GLY B N 1
ATOM 7715 C CA . GLY B 1 505 ? 1.056 7.199 -7.398 1 97.44 505 GLY B CA 1
ATOM 7716 C C . GLY B 1 505 ? 1.994 6.301 -6.613 1 97.44 505 GLY B C 1
ATOM 7717 O O . GLY B 1 505 ? 2.078 5.102 -6.879 1 97.44 505 GLY B O 1
ATOM 7718 N N . ASN B 1 506 ? 2.76 6.906 -5.723 1 97.88 506 ASN B N 1
ATOM 7719 C CA . ASN B 1 506 ? 3.635 6.152 -4.828 1 97.88 506 ASN B CA 1
ATOM 7720 C C . ASN B 1 506 ? 3.084 6.113 -3.406 1 97.88 506 ASN B C 1
ATOM 7722 O O . ASN B 1 506 ? 3.721 6.613 -2.479 1 97.88 506 ASN B O 1
ATOM 7726 N N . ILE B 1 507 ? 1.91 5.461 -3.236 1 97.94 507 ILE B N 1
ATOM 7727 C CA . ILE B 1 507 ? 1.226 5.344 -1.954 1 97.94 507 ILE B CA 1
ATOM 7728 C C . ILE B 1 507 ? 2.156 4.695 -0.931 1 97.94 507 ILE B C 1
ATOM 7730 O O . ILE B 1 507 ? 2.916 3.783 -1.265 1 97.94 507 ILE B O 1
ATOM 7734 N N . PRO B 1 508 ? 2.111 5.184 0.364 1 96.88 508 PRO B N 1
ATOM 7735 C CA . PRO B 1 508 ? 2.916 4.492 1.374 1 96.88 508 PRO B CA 1
ATOM 7736 C C . PRO B 1 508 ? 2.564 3.014 1.497 1 96.88 508 PRO B C 1
ATOM 7738 O O . PRO B 1 508 ? 1.398 2.637 1.347 1 96.88 508 PRO B O 1
ATOM 7741 N N . LEU B 1 509 ? 3.637 2.225 1.618 1 96.81 509 LEU B N 1
ATOM 7742 C CA . LEU B 1 509 ? 3.41 0.791 1.769 1 96.81 509 LEU B CA 1
ATOM 7743 C C . LEU B 1 509 ? 3.822 0.318 3.158 1 96.81 509 LEU B C 1
ATOM 7745 O O . LEU B 1 509 ? 4.734 0.883 3.766 1 96.81 509 LEU B O 1
#

pLDDT: mean 95.34, std 4.26, range [74.31, 98.94]

InterPro domains:
  IPR011762 Acetyl-coenzyme A carboxyltransferase, N-terminal [PS50980] (1-252)
  IPR011763 Acetyl-coenzyme A carboxyltransferase, C-terminal [PS50989] (256-491)
  IPR029045 ClpP/crotonase-like domain superfamily [SSF52096] (3-249)
  IPR029045 ClpP/crotonase-like domain superfamily [SSF52096] (219-509)
  IPR034733 Acetyl-coenzyme A carboxylase carboxyl transferase subunit beta [PF01039] (21-507)
  IPR051047 Acyl-CoA Carboxylase Beta Subunit [PTHR43842] (2-509)

Solvent-accessible surface area (backbone atoms only — not comparable to full-atom values): 48498 Å² total; per-residue (Å²): 108,68,64,59,52,51,52,49,47,38,73,43,54,46,31,69,69,40,48,51,54,39,45,73,72,73,40,76,53,32,65,57,48,49,56,70,55,30,38,87,91,42,70,45,72,49,71,53,75,40,48,52,81,58,54,52,95,64,35,58,82,62,53,42,45,24,33,23,38,51,28,27,36,29,22,46,91,83,38,65,31,23,37,32,22,34,21,43,47,25,79,47,13,29,32,27,46,54,29,25,48,50,49,32,51,35,47,50,49,15,53,75,66,41,21,24,35,39,37,36,42,20,19,67,14,67,25,65,75,48,24,58,46,14,51,34,19,51,17,34,37,43,24,46,49,43,64,27,33,27,32,27,53,32,38,25,37,34,68,16,46,27,27,39,60,50,34,35,48,50,26,45,36,76,42,24,35,25,18,49,94,48,14,29,45,38,65,60,52,43,68,56,27,28,72,75,73,64,49,84,55,52,62,56,70,57,16,7,25,64,31,23,23,45,61,25,57,64,24,34,41,74,29,80,37,71,70,58,39,43,52,48,52,56,53,53,54,63,50,44,31,49,20,44,88,40,63,38,49,72,43,90,73,85,50,64,53,74,47,70,28,64,67,52,69,71,60,58,63,84,52,84,83,56,58,42,65,45,64,59,55,50,58,58,48,35,35,76,94,40,73,45,68,41,26,68,59,24,43,54,26,35,48,37,29,40,30,23,54,69,23,32,43,32,31,38,46,28,35,15,30,66,29,77,60,9,30,42,44,48,62,34,18,33,54,51,18,46,51,46,37,44,26,33,21,35,51,27,30,36,40,24,40,35,31,22,71,21,64,55,71,41,69,65,40,49,42,66,20,30,51,30,30,45,21,27,27,43,38,28,50,34,65,43,57,41,48,30,37,21,37,34,58,30,41,28,12,35,55,45,24,35,54,50,43,24,45,36,24,55,39,72,43,25,36,27,30,79,77,16,35,41,29,53,56,56,44,68,62,46,32,59,63,77,37,37,65,60,23,68,71,36,96,47,39,67,61,44,42,54,51,42,25,52,50,44,40,66,69,45,18,32,45,64,52,39,31,72,75,60,56,25,71,42,74,44,63,56,36,44,45,30,32,52,53,51,52,50,50,60,71,37,67,78,65,80,68,88,72,78,84,56,88,41,64,48,69,47,100,108,68,64,58,51,51,51,49,46,38,73,42,54,44,31,68,69,39,48,50,53,38,45,74,72,73,41,76,53,32,66,56,50,50,55,68,56,30,38,87,90,42,71,45,75,47,72,53,75,41,49,54,82,58,55,51,94,66,34,59,83,62,54,41,42,24,32,24,38,53,28,28,36,28,22,48,91,82,39,66,34,23,36,32,22,32,20,41,46,26,78,47,13,29,32,27,46,54,28,24,46,50,48,33,50,35,47,49,50,14,54,76,67,41,22,22,35,40,35,35,42,18,20,66,13,66,25,64,75,49,24,60,44,15,49,35,21,51,18,34,36,43,26,45,47,42,63,26,35,27,34,27,54,31,37,23,37,34,68,16,47,26,27,39,59,51,34,36,48,49,26,46,38,75,40,23,36,25,19,49,95,48,14,30,46,38,66,60,52,43,68,56,28,28,72,74,71,66,50,84,55,52,61,56,68,59,17,8,24,65,31,24,22,45,61,24,56,65,24,34,42,72,29,79,38,70,68,57,40,43,51,47,53,56,54,52,53,62,50,43,32,48,21,42,90,41,63,38,50,72,43,90,74,84,50,65,53,74,47,70,27,63,66,50,69,71,60,57,64,84,51,85,83,56,56,41,64,46,65,59,56,51,59,58,48,34,34,76,94,39,72,46,70,42,26,67,57,24,43,55,26,35,46,37,31,40,30,24,54,72,25,32,43,30,32,38,46,27,35,15,30,65,28,77,61,9,29,41,42,49,60,33,18,33,53,51,19,45,52,48,36,45,27,34,22,34,50,27,31,37,39,24,40,36,34,22,73,20,63,54,71,41,70,66,39,48,42,67,18,30,52,31,29,46,22,27,28,41,39,29,50,35,65,43,57,41,50,30,37,18,36,34,58,31,41,28,11,34,56,45,25,34,54,49,44,25,46,37,23,54,40,75,42,24,37,27,29,78,79,15,36,40,27,52,55,57,42,68,63,46,34,58,64,76,37,38,65,62,24,70,70,36,95,48,39,68,60,45,42,54,51,43,24,51,50,43,40,67,69,44,20,32,47,64,51,38,32,74,74,60,57,24,71,43,74,46,63,56,35,44,44,28,32,52,53,51,50,51,52,60,72,35,68,79,63,78,70,88,72,78,83,56,88,41,64,47,68,46,100